Protein AF-A0A7X5KL26-F1 (afdb_monomer)

Sequence (916 aa):
MTQEYGGGQSPGDFFDESEGPEPWLERAILLQPITEKSRGLLRFEHLWDSNKDGVPETWYITVVIPSKSEVDSLVEVTSTIQVEPRIPLETMSIDGTFHFAINSLEPLVSYEILEMENAMPQDPALHPLGTPIPITGNWYTGTVPLYHSTPTARTEIRIVLKATDQNGSTAVREAMAVVEKSAPAAPPSDPTLGAGDIKLRAMARGGEIFDVSQGIPTGEKLYAQVDGNLYGADYAWVTVTGTRTYTVVVTGRRKSTTTSIVDGEVVYTTKYTSFSKTYLVSRSYSYRDVVWYYAYGVDKAQVGSAVLAGGSLEIPALGGAVSAGLVQGGILSEPSDTTVNVGTISSTSGLQSVAEGAIGSILTEDDRLLLQGSTILPGNPLPDSPRLGPSVLYRESLEIPPGLANRGQAPTAGSLWYKLAYSYGSHGMAAARELALQGNPVTVHTPVVCRPVVLSRIADSTAAVPDPSLPNLLLGDSFEIRYPTQGSHRSIPGYGTRDYAKYTQARQVQFPFDVYQGGVYRKAWTWTDFSAGALSQTYFLPAWAAEAKEVTVRFRTLPTNGGNPETAAQEPYANLGVLNHQAVAAVKVSLTGQLYNFRVTYNRDPAWEAHYKGADTVFHSGRNNPWGIPDPARKNILPVTPGKNTGNPGAALRLGYPFCFDFLTNGDTMEGNDFALVRPRFHHVDAQGKNRQEVDAYYNSGGRLVKLGDPGDNSLLQMVLYAPGRGIIKKELEDTAAALAAQNRGDGKDMAAWLKDLANSQARSLKAGNTIRLTEQQRTFVGNFASLPPEVGTNRARASIQKWYGQYHLPSSTVFVPAGTRLGDLGTVRLDRPPFLQTGYIMVNFQVEVHKNVAADIQKDGPTKVDQALQASAPHLLYDNQWDREGYDTAQSSLETAAGDVVLYHVDRRASGNYQ

Foldseek 3Di:
DDDDDDDDDDPPPQDDPPDDCPVQVVQWDFPADAAQQAWTKIKGWDWDPPVPPPGTDIDIDIDTHDHPNVVQWDKDKDKEKFWFQEDAPPDFKTKIKIKMKIATNAWWFWKAWADKDQKDFPDCVQHPHPDTDGDTDRMDMDMTIIMGGGDDQKDKIKIKMKTAGPVGDIDIDMYIGIHHYDDDDDADDDFPFDAKAKEKAFADPPPGLADQQQADAAQTKIKIWMKTFLKTKDWDKDKGKGKDKAKEKEKEWAWDWDWDQDPNDTDTDIDIDIDIGIDIEMAMDMAMETLKIWMWGFFWKKKAWPQFDVRIDIFGFDDRQKDKDKDAKFFPDAWHHYYHYPYYDNDPPPVNVVRNVVGDHTDIDYMWIATRNDTDGPPRDDPDGDMDDRPRRMDIRGGGHLQDAWDHFTWMKIWTKIAINDIDNNPPDDRMDIDIHGYGTGTHAQKFFWDKDKDADVVQDQFPDADPVAREDEAQAKTKMFTAQFQAEDPGRVHGTGHSLVFWPFKWKAAQWWKDFVNRTDHHRDTDTDDRPDRMGMIHHHLLTAWDSKDKMKIKTATSNGDPPVPAAEDEGMPRDSSGGMYMDIGIHGYAKAKAWKKFQDKDAPQQVVLNVDDQNIATLAQAHRQLHGDPSRPHHDAQDQCSRPNHNRDFAAFAIKIKMKIKMFHQQQDQPKKKKKFKWKWFDFALQDDTATKWKWFDDPNDTDTQLAPPDPDFFKDQQQDPRPPDDPVQLQLQLCLVQVVPPVPPDHSVNSSCLQNDRDIDGQDFRNIGMWGPNQKTFDDDQPDDDPPDDSSSSRSGMMMGMGMDGHHQRMWIFGPPDDPVVVPDDDCVDPRTDAWGKMWIFIKMKMFPDDDPVLVVDGPVSVVVVCVVDDPG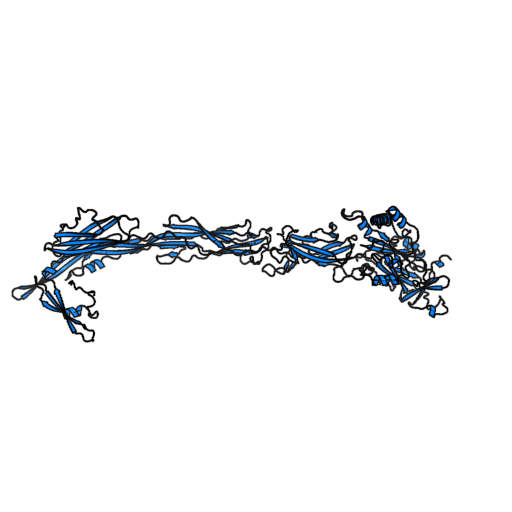RMGTYSSVSNHRDCPPDSHRDDNRRHGMYTNHGGPVVVVD

Organism: NCBI:txid2662126

Structure (mmCIF, N/CA/C/O backbone):
data_AF-A0A7X5KL26-F1
#
_entry.id   AF-A0A7X5KL26-F1
#
loop_
_atom_site.group_PDB
_atom_site.id
_atom_site.type_symbol
_atom_site.label_atom_id
_atom_site.label_alt_id
_atom_site.label_comp_id
_atom_site.label_asym_id
_atom_site.label_entity_id
_atom_site.label_seq_id
_atom_site.pdbx_PDB_ins_code
_atom_site.Cartn_x
_atom_site.Cartn_y
_atom_site.Cartn_z
_atom_site.occupancy
_atom_site.B_iso_or_equiv
_atom_site.auth_seq_id
_atom_site.auth_comp_id
_atom_site.auth_asym_id
_atom_site.auth_atom_id
_atom_site.pdbx_PDB_model_num
ATOM 1 N N . MET A 1 1 ? -40.383 -24.246 98.596 1.00 25.62 1 MET A N 1
ATOM 2 C CA . MET A 1 1 ? -39.061 -24.819 98.906 1.00 25.62 1 MET A CA 1
ATOM 3 C C . MET A 1 1 ? -38.031 -23.749 98.627 1.00 25.62 1 MET A C 1
ATOM 5 O O . MET A 1 1 ? -37.726 -23.506 97.472 1.00 25.62 1 MET A O 1
ATOM 9 N N . THR A 1 2 ? -37.583 -23.064 99.669 1.00 25.52 2 THR A N 1
ATOM 10 C CA . THR A 1 2 ? -36.464 -22.121 99.617 1.00 25.52 2 THR A CA 1
ATOM 11 C C . THR A 1 2 ? -35.891 -22.082 101.025 1.00 25.52 2 THR A C 1
ATOM 13 O O . THR A 1 2 ? -36.496 -21.513 101.929 1.00 25.52 2 THR A O 1
ATOM 16 N N . GLN A 1 3 ? -34.763 -22.752 101.235 1.00 27.88 3 GLN A N 1
ATOM 17 C CA . GLN A 1 3 ? -33.867 -22.419 102.333 1.00 27.88 3 GLN A CA 1
ATOM 18 C C . GLN A 1 3 ? -32.439 -22.450 101.793 1.00 27.88 3 GLN A C 1
ATOM 20 O O . GLN A 1 3 ? -32.079 -23.344 101.030 1.00 27.88 3 GLN A O 1
ATOM 25 N N . GLU A 1 4 ? -31.691 -21.404 102.129 1.00 33.88 4 GLU A N 1
ATOM 26 C CA . GLU A 1 4 ? -30.317 -21.156 101.706 1.00 33.88 4 GLU A CA 1
ATOM 27 C C . GLU A 1 4 ? -29.381 -22.290 102.134 1.00 33.88 4 GLU A C 1
ATOM 29 O O . GLU A 1 4 ? -29.348 -22.662 103.306 1.00 33.88 4 GLU A O 1
ATOM 34 N N . TYR A 1 5 ? -28.551 -22.761 101.203 1.00 31.11 5 TYR A N 1
ATOM 35 C CA . TYR A 1 5 ? -27.284 -23.406 101.528 1.00 31.11 5 TYR A CA 1
ATOM 36 C C . TYR A 1 5 ? -26.164 -22.750 100.724 1.00 31.11 5 TYR A C 1
ATOM 38 O O . TYR A 1 5 ? -26.233 -22.615 99.503 1.00 31.11 5 TYR A O 1
ATOM 46 N N . GLY A 1 6 ? -25.133 -22.308 101.445 1.00 36.66 6 GLY A N 1
ATOM 47 C CA . GLY A 1 6 ? -23.889 -21.815 100.875 1.00 36.66 6 GLY A CA 1
ATOM 48 C C . GLY A 1 6 ? -23.070 -22.975 100.320 1.00 36.66 6 GLY A C 1
ATOM 49 O O . GLY A 1 6 ? -22.722 -23.895 101.055 1.00 36.66 6 GLY A O 1
ATOM 50 N N . GLY A 1 7 ? -22.755 -22.908 99.028 1.00 36.09 7 GLY A N 1
ATOM 51 C CA . GLY A 1 7 ? -21.873 -23.863 98.361 1.00 36.09 7 GLY A CA 1
ATOM 52 C C . GLY A 1 7 ? -22.283 -24.154 96.922 1.00 36.09 7 GLY A C 1
ATOM 53 O O . GLY A 1 7 ? -22.822 -25.213 96.662 1.00 36.09 7 GLY A O 1
ATOM 54 N N . GLY A 1 8 ? -22.024 -23.212 96.007 1.00 38.62 8 GLY A N 1
ATOM 55 C CA . GLY A 1 8 ? -21.661 -23.405 94.588 1.00 38.62 8 GLY A CA 1
ATOM 56 C C . GLY A 1 8 ? -22.296 -24.478 93.680 1.00 38.62 8 GLY A C 1
ATOM 57 O O . GLY A 1 8 ? -21.731 -24.692 92.611 1.00 38.62 8 GLY A O 1
ATOM 58 N N . GLN A 1 9 ? -23.403 -25.139 94.023 1.00 37.03 9 GLN A N 1
ATOM 59 C CA . GLN A 1 9 ? -24.093 -26.112 93.163 1.00 37.03 9 GLN A CA 1
ATOM 60 C C . GLN A 1 9 ? -25.595 -25.824 93.085 1.00 37.03 9 GLN A C 1
ATOM 62 O O . GLN A 1 9 ? -26.197 -25.318 94.032 1.00 37.03 9 GLN A O 1
ATOM 67 N N . SER A 1 10 ? -26.178 -26.076 91.909 1.00 35.28 10 SER A N 1
ATOM 68 C CA . SER A 1 10 ? -27.565 -25.726 91.605 1.00 35.28 10 SER A CA 1
ATOM 69 C C . SER A 1 10 ? -28.537 -26.753 92.209 1.00 35.28 10 SER A C 1
ATOM 71 O O . SER A 1 10 ? -28.169 -27.914 92.370 1.00 35.28 10 SER A O 1
ATOM 73 N N . PRO A 1 11 ? -29.795 -26.382 92.509 1.00 35.69 11 PRO A N 1
ATOM 74 C CA . PRO A 1 11 ? -30.769 -27.292 93.122 1.00 35.69 11 PRO A CA 1
ATOM 75 C C . PRO A 1 11 ? -31.078 -28.566 92.312 1.00 35.69 11 PRO A C 1
ATOM 77 O O . PRO A 1 11 ? -31.682 -29.483 92.859 1.00 35.69 11 PRO A O 1
ATOM 80 N N . GLY A 1 12 ? -30.710 -28.617 91.025 1.00 42.19 12 GLY A N 1
ATOM 81 C CA . GLY A 1 12 ? -31.039 -29.714 90.108 1.00 42.19 12 GLY A CA 1
ATOM 82 C C . GLY A 1 12 ? -30.189 -30.979 90.260 1.00 42.19 12 GLY A C 1
ATOM 83 O O . GLY A 1 12 ? -30.609 -32.029 89.794 1.00 42.19 12 GLY A O 1
ATOM 84 N N . ASP A 1 13 ? -29.049 -30.922 90.953 1.00 42.44 13 ASP A N 1
ATOM 85 C CA . ASP A 1 13 ? -28.065 -32.021 90.959 1.00 42.44 13 ASP A CA 1
ATOM 86 C C . ASP A 1 13 ? -28.374 -33.151 91.975 1.00 42.44 13 ASP A C 1
ATOM 88 O O . ASP A 1 13 ? -27.610 -34.109 92.096 1.00 42.44 13 ASP A O 1
ATOM 92 N N . PHE A 1 14 ? -29.492 -33.057 92.709 1.00 45.06 14 PHE A N 1
ATOM 93 C CA . PHE A 1 14 ? -29.896 -34.000 93.769 1.00 45.06 14 PHE A CA 1
ATOM 94 C C . PHE A 1 14 ? -31.029 -34.963 93.366 1.00 45.06 14 PHE A C 1
ATOM 96 O O . PHE A 1 14 ? -31.537 -35.699 94.213 1.00 45.06 14 PHE A O 1
ATOM 103 N N . PHE A 1 15 ? -31.443 -34.963 92.096 1.00 47.81 15 PHE A N 1
ATOM 104 C CA . PHE A 1 15 ? -32.605 -35.715 91.617 1.00 47.81 15 PHE A CA 1
ATOM 105 C C . PHE A 1 15 ? -32.200 -36.717 90.525 1.00 47.81 15 PHE A C 1
ATOM 107 O O . PHE A 1 15 ? -31.571 -36.342 89.540 1.00 47.81 15 PHE A O 1
ATOM 114 N N . ASP A 1 16 ? -32.555 -37.995 90.691 1.00 48.75 16 ASP A N 1
ATOM 115 C CA . ASP A 1 16 ? -32.485 -38.983 89.607 1.00 48.75 16 ASP A CA 1
ATOM 116 C C . ASP A 1 16 ? -33.587 -38.656 88.584 1.00 48.75 16 ASP A C 1
ATOM 118 O O . ASP A 1 16 ? -34.775 -38.824 88.863 1.00 48.75 16 ASP A O 1
ATOM 122 N N . GLU A 1 17 ? -33.197 -38.149 87.410 1.00 47.69 17 GLU A N 1
ATOM 123 C CA . GLU A 1 17 ? -34.097 -37.727 86.324 1.00 47.69 17 GLU A CA 1
ATOM 124 C C . GLU A 1 17 ? -34.924 -38.881 85.712 1.00 47.69 17 GLU A C 1
ATOM 126 O O . GLU A 1 17 ? -35.766 -38.640 84.844 1.00 47.69 17 GLU A O 1
ATOM 131 N N . SER A 1 18 ? -34.704 -40.136 86.134 1.00 48.56 18 SER A N 1
ATOM 132 C CA . SER A 1 18 ? -35.393 -41.313 85.590 1.00 48.56 18 SER A CA 1
ATOM 133 C C . SER A 1 18 ? -36.716 -41.681 86.284 1.00 48.56 18 SER A C 1
ATOM 135 O O . SER A 1 18 ? -37.493 -42.458 85.720 1.00 48.56 18 SER A O 1
ATOM 137 N N . GLU A 1 19 ? -37.038 -41.097 87.446 1.00 50.34 19 GLU A N 1
ATOM 138 C CA . GLU A 1 19 ? -38.345 -41.264 88.101 1.00 50.34 19 GLU A CA 1
ATOM 139 C C . GLU A 1 19 ? -39.267 -40.053 87.866 1.00 50.34 19 GLU A C 1
ATOM 141 O O . GLU A 1 19 ? -38.941 -38.915 88.193 1.00 50.34 19 GLU A O 1
ATOM 146 N N . GLY A 1 20 ? -40.473 -40.296 87.339 1.00 51.25 20 GLY A N 1
ATOM 147 C CA . GLY A 1 20 ? -41.531 -39.280 87.280 1.00 51.25 20 GLY A CA 1
ATOM 148 C C . GLY A 1 20 ? -42.060 -38.888 88.677 1.00 51.25 20 GLY A C 1
ATOM 149 O O . GLY A 1 20 ? -41.836 -39.607 89.650 1.00 51.25 20 GLY A O 1
ATOM 150 N N . PRO A 1 21 ? -42.816 -37.779 88.810 1.00 49.38 21 PRO A N 1
ATOM 151 C CA . PRO A 1 21 ? -43.277 -37.274 90.112 1.00 49.38 21 PRO A CA 1
ATOM 152 C C . PRO A 1 21 ? -44.361 -38.136 90.794 1.00 49.38 21 PRO A C 1
ATOM 154 O O . PRO A 1 21 ? -44.611 -37.982 91.988 1.00 49.38 21 PRO A O 1
ATOM 157 N N . GLU A 1 22 ? -45.027 -39.039 90.070 1.00 50.09 22 GLU A N 1
ATOM 158 C 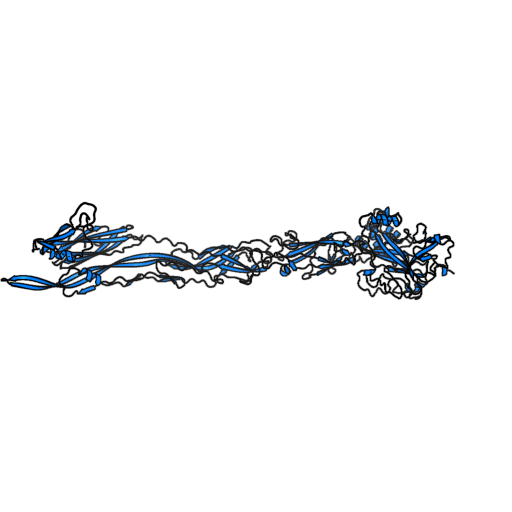CA . GLU A 1 22 ? -46.123 -39.871 90.599 1.00 50.09 22 GLU A CA 1
ATOM 159 C C . GLU A 1 22 ? -45.647 -40.987 91.562 1.00 50.09 22 GLU A C 1
ATOM 161 O O . GLU A 1 22 ? -46.173 -41.052 92.675 1.00 50.09 22 GLU A O 1
ATOM 166 N N . PRO A 1 23 ? -44.602 -41.788 91.250 1.00 57.75 23 PRO A N 1
ATOM 167 C CA . PRO A 1 23 ? -44.001 -42.751 92.189 1.00 57.75 23 PRO A CA 1
ATOM 168 C C . PRO A 1 23 ? -43.479 -42.154 93.506 1.00 57.75 23 PRO A C 1
ATOM 170 O O . PRO A 1 23 ? -43.273 -42.875 94.487 1.00 57.75 23 PRO A O 1
ATOM 173 N N . TRP A 1 24 ? -43.216 -40.843 93.535 1.00 56.44 24 TRP A N 1
ATOM 174 C CA . TRP A 1 24 ? -42.780 -40.123 94.734 1.00 56.44 24 TRP A CA 1
ATOM 175 C C . TRP A 1 24 ? -43.944 -39.903 95.701 1.00 56.44 24 TRP A C 1
ATOM 177 O O . TRP A 1 24 ? -43.785 -40.066 96.909 1.00 56.44 24 TRP A O 1
ATOM 187 N N . LEU A 1 25 ? -45.132 -39.588 95.176 1.00 54.69 25 LEU A N 1
ATOM 188 C CA . LEU A 1 25 ? -46.352 -39.431 95.972 1.00 54.69 25 LEU A CA 1
ATOM 189 C C . LEU A 1 25 ? -46.800 -40.752 96.611 1.00 54.69 25 LEU A C 1
ATOM 191 O O . LEU A 1 25 ? -47.307 -40.735 97.730 1.00 54.69 25 LEU A O 1
ATOM 195 N N . GLU A 1 26 ? -46.566 -41.889 95.951 1.00 59.25 26 GLU A N 1
ATOM 196 C CA . GLU A 1 26 ? -46.906 -43.219 96.484 1.00 59.25 26 GLU A CA 1
ATOM 197 C C . GLU A 1 26 ? -46.009 -43.660 97.653 1.00 59.25 26 GLU A C 1
ATOM 199 O O . GLU A 1 26 ? -46.449 -44.416 98.520 1.00 59.25 26 GLU A O 1
ATOM 204 N N . ARG A 1 27 ? -44.769 -43.156 97.718 1.00 64.44 27 ARG A N 1
ATOM 205 C CA . ARG A 1 27 ? -43.807 -43.399 98.814 1.00 64.44 27 ARG A CA 1
ATOM 206 C C . ARG A 1 27 ? -43.762 -42.261 99.838 1.00 64.44 27 ARG A C 1
ATOM 208 O O . ARG A 1 27 ? -42.905 -42.240 100.722 1.00 64.44 27 ARG A O 1
ATOM 215 N N . ALA A 1 28 ? -44.683 -41.308 99.735 1.00 60.88 28 ALA A N 1
ATOM 216 C CA . ALA A 1 28 ? -44.752 -40.177 100.638 1.00 60.88 28 ALA A CA 1
ATOM 217 C C . ALA A 1 28 ? -45.389 -40.594 101.970 1.00 60.88 28 ALA A C 1
ATOM 219 O O . ALA A 1 28 ? -46.566 -40.948 102.051 1.00 60.88 28 ALA A O 1
ATOM 220 N N . ILE A 1 29 ? -44.608 -40.524 103.043 1.00 69.31 29 ILE A N 1
ATOM 221 C CA . ILE A 1 29 ? -45.065 -40.836 104.393 1.00 69.31 29 ILE A CA 1
ATOM 222 C C . ILE A 1 29 ? -45.462 -39.528 105.070 1.00 69.31 29 ILE A C 1
ATOM 224 O O . ILE A 1 29 ? -44.634 -38.648 105.317 1.00 69.31 29 ILE A O 1
ATOM 228 N N . LEU A 1 30 ? -46.747 -39.395 105.391 1.00 65.44 30 LEU A N 1
ATOM 229 C CA . LEU A 1 30 ? -47.252 -38.271 106.169 1.00 65.44 30 LEU A CA 1
ATOM 230 C C . LEU A 1 30 ? -46.788 -38.421 107.623 1.00 65.44 30 LEU A C 1
ATOM 232 O O . LEU A 1 30 ? -47.350 -39.205 108.384 1.00 65.44 30 LEU A O 1
ATOM 236 N N . LEU A 1 31 ? -45.757 -37.668 108.004 1.00 71.62 31 LEU A N 1
ATOM 237 C CA . LEU A 1 31 ? -45.236 -37.659 109.372 1.00 71.62 31 LEU A CA 1
ATOM 238 C C . LEU A 1 31 ? -46.118 -36.828 110.305 1.00 71.62 31 LEU A C 1
ATOM 240 O O . LEU A 1 31 ? -46.273 -37.164 111.476 1.00 71.62 31 LEU A O 1
ATOM 244 N N . GLN A 1 32 ? -46.710 -35.752 109.783 1.00 71.44 32 GLN A N 1
ATOM 245 C CA . GLN A 1 32 ? -47.651 -34.914 110.516 1.00 71.44 32 GLN A CA 1
ATOM 246 C C . GLN A 1 32 ? -48.800 -34.478 109.596 1.00 71.44 32 GLN A C 1
ATOM 248 O O . GLN A 1 32 ? -48.537 -33.831 108.577 1.00 71.44 32 GLN A O 1
ATOM 253 N N . PRO A 1 33 ? -50.069 -34.793 109.928 1.00 64.69 33 PRO A N 1
ATOM 254 C CA . PRO A 1 33 ? -51.209 -34.336 109.148 1.00 64.69 33 PRO A CA 1
ATOM 255 C C . PRO A 1 33 ? -51.397 -32.821 109.258 1.00 64.69 33 PRO A C 1
ATOM 257 O O . PRO A 1 33 ? -51.154 -32.210 110.300 1.00 64.69 33 PRO A O 1
ATOM 260 N N . ILE A 1 34 ? -51.862 -32.220 108.164 1.00 55.03 34 ILE A N 1
ATOM 261 C CA . ILE A 1 34 ? -52.235 -30.805 108.123 1.00 55.03 34 ILE A CA 1
ATOM 262 C C . ILE A 1 34 ? -53.471 -30.596 109.002 1.00 55.03 34 ILE A C 1
ATOM 264 O O . ILE A 1 34 ? -54.468 -31.306 108.860 1.00 55.03 34 ILE A O 1
ATOM 268 N N . THR A 1 35 ? -53.433 -29.582 109.865 1.00 61.31 35 THR A N 1
ATOM 269 C CA . THR A 1 35 ? -54.622 -29.094 110.582 1.00 61.31 35 THR A CA 1
ATOM 270 C C . THR A 1 35 ? -54.907 -27.643 110.196 1.00 61.31 35 THR A C 1
ATOM 272 O O . THR A 1 35 ? -54.177 -27.052 109.398 1.00 61.31 35 THR A O 1
ATOM 275 N N . GLU A 1 36 ? -55.965 -27.039 110.748 1.00 50.97 36 GLU A N 1
ATOM 276 C CA . GLU A 1 36 ? -56.269 -25.623 110.492 1.00 50.97 36 GLU A CA 1
ATOM 277 C C . GLU A 1 36 ? -55.111 -24.680 110.840 1.00 50.97 36 GLU A C 1
ATOM 279 O O . GLU A 1 36 ? -54.956 -23.662 110.174 1.00 50.97 36 GLU A O 1
ATOM 284 N N . LYS A 1 37 ? -54.284 -25.014 111.841 1.00 51.16 37 LYS A N 1
ATOM 285 C CA . LYS A 1 37 ? -53.215 -24.132 112.346 1.00 51.16 37 LYS A CA 1
ATOM 286 C C . LYS A 1 37 ? -51.820 -24.751 112.327 1.00 51.16 37 LYS A C 1
ATOM 288 O O . LYS A 1 37 ? -50.842 -24.028 112.481 1.00 51.16 37 LYS A O 1
ATOM 293 N N . SER A 1 38 ? -51.701 -26.069 112.157 1.00 54.28 38 SER A N 1
ATOM 294 C CA . SER A 1 38 ? -50.401 -26.736 112.067 1.00 54.28 38 SER A CA 1
ATOM 295 C C . SER A 1 38 ? -50.057 -27.064 110.624 1.00 54.28 38 SER A C 1
ATOM 297 O O . SER A 1 38 ? -50.851 -27.680 109.906 1.00 54.28 38 SER A O 1
ATOM 299 N N . ARG A 1 39 ? -48.839 -26.697 110.233 1.00 65.81 39 ARG A N 1
ATOM 300 C CA . ARG A 1 39 ? -48.217 -27.178 109.004 1.00 65.81 39 ARG A CA 1
ATOM 301 C C . ARG A 1 39 ? -48.133 -28.705 109.037 1.00 65.81 39 ARG A C 1
ATOM 303 O O . ARG A 1 39 ? -47.884 -29.290 110.092 1.00 65.81 39 ARG A O 1
ATOM 310 N N . GLY A 1 40 ? -48.400 -29.339 107.903 1.00 71.12 40 GLY A N 1
ATOM 311 C CA . GLY A 1 40 ? -48.148 -30.762 107.720 1.00 71.12 40 GLY A CA 1
ATOM 312 C C . GLY A 1 40 ? -46.666 -31.016 107.466 1.00 71.12 40 GLY A C 1
ATOM 313 O O . GLY A 1 40 ? -45.925 -30.114 107.080 1.00 71.12 40 GLY A O 1
ATOM 314 N N . LEU A 1 41 ? -46.231 -32.254 107.652 1.00 70.56 41 LEU A N 1
ATOM 315 C CA . LEU A 1 41 ? -44.877 -32.679 107.317 1.00 70.56 41 LEU A CA 1
ATOM 316 C C . LEU A 1 41 ? -44.968 -33.988 106.545 1.00 70.56 41 LEU A C 1
ATOM 318 O O . LEU A 1 41 ? -45.433 -34.996 107.080 1.00 70.56 41 LEU A O 1
ATOM 322 N N . LEU A 1 42 ? -44.546 -33.962 105.286 1.00 69.56 42 LEU A N 1
ATOM 323 C CA . LEU A 1 42 ? -44.387 -35.154 104.460 1.00 69.56 42 LEU A CA 1
ATOM 324 C C . LEU A 1 42 ? -42.914 -35.519 104.415 1.00 69.56 42 LEU A C 1
ATOM 326 O O . LEU A 1 42 ? -42.069 -34.653 104.209 1.00 69.56 42 LEU A O 1
ATOM 330 N N . ARG A 1 43 ? -42.615 -36.801 104.582 1.00 74.00 43 ARG A N 1
ATOM 331 C CA . ARG A 1 43 ? -41.309 -37.370 104.279 1.00 74.00 43 ARG A CA 1
ATOM 332 C C . ARG A 1 43 ? -41.421 -38.159 102.991 1.00 74.00 43 ARG A C 1
ATOM 334 O O . ARG A 1 43 ? -42.197 -39.106 102.926 1.00 74.00 43 ARG A O 1
ATOM 341 N N . PHE A 1 44 ? -40.634 -37.786 102.001 1.00 69.00 44 PHE A N 1
ATOM 342 C CA . PHE A 1 44 ? -40.453 -38.580 100.798 1.00 69.00 44 PHE A CA 1
ATOM 343 C C . PHE A 1 44 ? -39.204 -39.424 100.994 1.00 69.00 44 PHE A C 1
ATOM 345 O O . PHE A 1 44 ? -38.146 -38.881 101.312 1.00 69.00 44 PHE A O 1
ATOM 352 N N . GLU A 1 45 ? -39.344 -40.739 100.866 1.00 66.81 45 GLU A N 1
ATOM 353 C CA . GLU A 1 45 ? -38.206 -41.651 100.810 1.00 66.81 45 GLU A CA 1
ATOM 354 C C . GLU A 1 45 ? -37.869 -41.908 99.346 1.00 66.81 45 GLU A C 1
ATOM 356 O O . GLU A 1 45 ? -38.745 -42.269 98.558 1.00 66.81 45 GLU A O 1
ATOM 361 N N . HIS A 1 46 ? -36.604 -41.723 98.988 1.00 64.56 46 HIS A N 1
ATOM 362 C CA . HIS A 1 46 ? -36.098 -42.096 97.676 1.00 64.56 46 HIS A CA 1
ATOM 363 C C . HIS A 1 46 ? -34.801 -42.884 97.828 1.00 64.56 46 HIS A C 1
ATOM 365 O O . HIS A 1 46 ? -34.132 -42.836 98.862 1.00 64.56 46 HIS A O 1
ATOM 371 N N . LEU A 1 47 ? -34.478 -43.657 96.800 1.00 64.69 47 LEU A N 1
ATOM 372 C CA . LEU A 1 47 ? -33.220 -44.377 96.730 1.00 64.69 47 LEU A CA 1
ATOM 373 C C . LEU A 1 47 ? -32.229 -43.509 95.958 1.00 64.69 47 LEU A C 1
ATOM 375 O O . LEU A 1 47 ? -32.523 -43.080 94.846 1.00 64.69 47 LEU A O 1
ATOM 379 N N . TRP A 1 48 ? -31.082 -43.224 96.559 1.00 64.94 48 TRP A N 1
ATOM 380 C CA . TRP A 1 48 ? -30.009 -42.469 95.932 1.00 64.94 48 TRP A CA 1
ATOM 381 C C . TRP A 1 48 ? -28.689 -43.163 96.205 1.00 64.94 48 TRP A C 1
ATOM 383 O O . TRP A 1 48 ? -28.329 -43.405 97.353 1.00 64.94 48 TRP A O 1
ATOM 393 N N . ASP A 1 49 ? -27.992 -43.509 95.132 1.00 68.12 49 ASP A N 1
ATOM 394 C CA . ASP A 1 49 ? -26.632 -44.025 95.188 1.00 68.12 49 ASP A CA 1
ATOM 395 C C . ASP A 1 49 ? -25.667 -42.836 95.283 1.00 68.12 49 ASP A C 1
ATOM 397 O O . ASP A 1 49 ? -25.149 -42.322 94.286 1.00 68.12 49 ASP A O 1
ATOM 401 N N . SER A 1 50 ? -25.508 -42.329 96.504 1.00 63.25 50 SER A N 1
ATOM 402 C CA . SER A 1 50 ? -24.782 -41.085 96.768 1.00 63.25 50 SER A CA 1
ATOM 403 C C . SER A 1 50 ? -23.283 -41.194 96.463 1.00 63.25 50 SER A C 1
ATOM 405 O O . SER A 1 50 ? -22.619 -40.188 96.193 1.00 63.25 50 SER A O 1
ATOM 407 N N . ASN A 1 51 ? -22.750 -42.419 96.472 1.00 69.31 51 ASN A N 1
ATOM 408 C CA . ASN A 1 51 ? -21.338 -42.723 96.273 1.00 69.31 51 ASN A CA 1
ATOM 409 C C . ASN A 1 51 ? -21.030 -43.274 94.852 1.00 69.31 51 ASN A C 1
ATOM 411 O O . ASN A 1 51 ? -19.858 -43.328 94.466 1.00 69.31 51 ASN A O 1
ATOM 415 N N . LYS A 1 52 ? -22.073 -43.578 94.060 1.00 64.56 52 LYS A N 1
ATOM 416 C CA . LYS A 1 52 ? -22.047 -44.117 92.688 1.00 64.56 52 LYS A CA 1
ATOM 417 C C . LYS A 1 52 ? -21.444 -45.525 92.566 1.00 64.56 52 LYS A C 1
ATOM 419 O O . LYS A 1 52 ? -20.803 -45.823 91.552 1.00 64.56 52 LYS A O 1
ATOM 424 N N . ASP A 1 53 ? -21.610 -46.384 93.570 1.00 71.56 53 ASP A N 1
ATOM 425 C CA . ASP A 1 53 ? -21.095 -47.763 93.583 1.00 71.56 53 ASP A CA 1
ATOM 426 C C . ASP A 1 53 ? -22.020 -48.799 92.910 1.00 71.56 53 ASP A C 1
ATOM 428 O O . ASP A 1 53 ? -21.630 -49.956 92.717 1.00 71.56 53 ASP A O 1
ATOM 432 N N . GLY A 1 54 ? -23.209 -48.377 92.476 1.00 66.00 54 GLY A N 1
ATOM 433 C CA . GLY A 1 54 ? -24.232 -49.196 91.834 1.00 66.00 54 GLY A CA 1
ATOM 434 C C . GLY A 1 54 ? -25.272 -49.778 92.796 1.00 66.00 54 GLY A C 1
ATOM 435 O O . GLY A 1 54 ? -26.148 -50.519 92.337 1.00 66.00 54 GLY A O 1
ATOM 436 N N . VAL A 1 55 ? -25.209 -49.471 94.098 1.00 68.25 55 VAL A N 1
ATOM 437 C CA . VAL A 1 55 ? -26.164 -49.921 95.121 1.00 68.25 55 VAL A CA 1
ATOM 438 C C . VAL A 1 55 ? -26.878 -48.710 95.747 1.00 68.25 55 VAL A C 1
ATOM 440 O O . VAL A 1 55 ? -26.329 -48.041 96.614 1.00 68.25 55 VAL A O 1
ATOM 443 N N . PRO A 1 56 ? -28.137 -48.424 95.368 1.00 63.94 56 PRO A N 1
ATOM 444 C CA . PRO A 1 56 ? -28.864 -47.266 95.890 1.00 63.94 56 PRO A CA 1
ATOM 445 C C . PRO A 1 56 ? -29.161 -47.348 97.397 1.00 63.94 56 PRO A C 1
ATOM 447 O O . PRO A 1 56 ? -29.705 -48.346 97.877 1.00 63.94 56 PRO A O 1
ATOM 450 N N . GLU A 1 57 ? -28.884 -46.269 98.137 1.00 69.69 57 GLU A N 1
ATOM 451 C CA . GLU A 1 57 ? -29.153 -46.149 99.577 1.00 69.69 57 GLU A CA 1
ATOM 452 C C . GLU A 1 57 ? -30.464 -45.390 99.838 1.00 69.69 57 GLU A C 1
ATOM 454 O O . GLU A 1 57 ? -30.869 -44.536 99.053 1.00 69.69 57 GLU A O 1
ATOM 459 N N . THR A 1 58 ? -31.161 -45.668 100.946 1.00 67.94 58 THR A N 1
ATOM 460 C CA . THR A 1 58 ? -32.414 -44.960 101.272 1.00 67.94 58 THR A CA 1
ATOM 461 C C . THR A 1 58 ? -32.138 -43.604 101.914 1.00 67.94 58 THR A C 1
ATOM 463 O O . THR A 1 58 ? -31.649 -43.526 103.042 1.00 67.94 58 THR A O 1
ATOM 466 N N . TRP A 1 59 ? -32.532 -42.542 101.217 1.00 63.16 59 TRP A N 1
ATOM 467 C CA . TRP A 1 59 ? -32.494 -41.161 101.682 1.00 63.16 59 TRP A CA 1
ATOM 468 C C . TRP A 1 59 ? -33.905 -40.617 101.858 1.00 63.16 59 TRP A C 1
ATOM 470 O O . TRP A 1 59 ? -34.868 -41.107 101.264 1.00 63.16 59 TRP A O 1
ATOM 480 N N . TYR A 1 60 ? -34.042 -39.592 102.697 1.00 69.50 60 TYR A N 1
ATOM 481 C CA . TYR A 1 60 ? -35.323 -38.931 102.877 1.00 69.50 60 TYR A CA 1
ATOM 482 C C . TYR A 1 60 ? -35.210 -37.416 102.828 1.00 69.50 60 TYR A C 1
ATOM 484 O O . TYR A 1 60 ? -34.281 -36.821 103.371 1.00 69.50 60 TYR A O 1
ATOM 492 N N . ILE A 1 61 ? -36.226 -36.796 102.235 1.00 66.00 61 ILE A N 1
ATOM 493 C CA . ILE A 1 61 ? -36.453 -35.358 102.302 1.00 66.00 61 ILE A CA 1
ATOM 494 C C . ILE A 1 61 ? -37.770 -35.095 103.020 1.00 66.00 61 ILE A C 1
ATOM 496 O O . ILE A 1 61 ? -38.793 -35.727 102.753 1.00 66.00 61 ILE A O 1
ATOM 500 N N . THR A 1 62 ? -37.750 -34.153 103.955 1.00 64.38 62 THR A N 1
ATOM 501 C CA . THR A 1 62 ? -38.959 -33.672 104.622 1.00 64.38 62 THR A CA 1
ATOM 502 C C . THR A 1 62 ? -39.425 -32.365 104.005 1.00 64.38 62 THR A C 1
ATOM 504 O O . THR A 1 62 ? -38.703 -31.370 104.014 1.00 64.38 62 THR A O 1
ATOM 507 N N . VAL A 1 63 ? -40.658 -32.360 103.505 1.00 63.50 63 VAL A N 1
ATOM 508 C CA . VAL A 1 63 ? -41.330 -31.190 102.945 1.00 63.50 63 VAL A CA 1
ATOM 509 C C . VAL A 1 63 ? -42.406 -30.739 103.921 1.00 63.50 63 VAL A C 1
ATOM 511 O O . VAL A 1 63 ? -43.335 -31.479 104.252 1.00 63.50 63 VAL A O 1
ATOM 514 N N . VAL A 1 64 ? -42.273 -29.501 104.387 1.00 64.12 64 VAL A N 1
ATOM 515 C CA . VAL A 1 64 ? -43.288 -28.853 105.216 1.00 64.12 64 VAL A CA 1
ATOM 516 C C . VAL A 1 64 ? -44.436 -28.413 104.312 1.00 64.12 64 VAL A C 1
ATOM 518 O O . VAL A 1 64 ? -44.237 -27.630 103.383 1.00 64.12 64 VAL A O 1
ATOM 521 N N . ILE A 1 65 ? -45.638 -28.903 104.593 1.00 61.31 65 ILE A N 1
ATOM 522 C CA . ILE A 1 65 ? -46.865 -28.512 103.905 1.00 61.31 65 ILE A CA 1
ATOM 523 C C . ILE A 1 65 ? -47.521 -27.385 104.707 1.00 61.31 65 ILE A C 1
ATOM 525 O O . ILE A 1 65 ? -47.666 -27.536 105.921 1.00 61.31 65 ILE A O 1
ATOM 529 N N . PRO A 1 66 ? -47.940 -26.273 104.085 1.00 51.44 66 PRO A N 1
ATOM 530 C CA . PRO A 1 66 ? -48.631 -25.198 104.792 1.00 51.44 66 PRO A CA 1
ATOM 531 C C . PRO A 1 66 ? -49.874 -25.702 105.545 1.00 51.44 66 PRO A C 1
ATOM 533 O O . PRO A 1 66 ? -50.481 -26.709 105.168 1.00 51.44 66 PRO A O 1
ATOM 536 N N . SER A 1 67 ? -50.249 -25.020 106.627 1.00 55.47 67 SER A N 1
ATOM 537 C CA . SER A 1 67 ? -51.490 -25.326 107.351 1.00 55.47 67 SER A CA 1
ATOM 538 C C . SER A 1 67 ? -52.720 -25.049 106.475 1.00 55.47 67 SER A C 1
ATOM 540 O O . SER A 1 67 ? -52.642 -24.297 105.504 1.00 55.47 67 SER A O 1
ATOM 542 N N . LYS A 1 68 ? -53.883 -25.624 106.804 1.00 49.62 68 LYS A N 1
ATOM 543 C CA . LYS A 1 68 ? -55.091 -25.462 105.972 1.00 49.62 68 LYS A CA 1
ATOM 544 C C . LYS A 1 68 ? -55.535 -23.992 105.846 1.00 49.62 68 LYS A C 1
ATOM 546 O O . LYS A 1 68 ? -56.028 -23.605 104.794 1.00 49.62 68 LYS A O 1
ATOM 551 N N . SER A 1 69 ? -55.289 -23.169 106.871 1.00 50.28 69 SER A N 1
ATOM 552 C CA . SER A 1 69 ? -55.546 -21.720 106.832 1.00 50.28 69 SER A CA 1
ATOM 553 C C . SER A 1 69 ? -54.568 -20.941 105.943 1.00 50.28 69 SER A C 1
ATOM 555 O O . SER A 1 69 ? -54.987 -19.971 105.326 1.00 50.28 69 SER A O 1
ATOM 557 N N . GLU A 1 70 ? -53.312 -21.388 105.801 1.00 46.25 70 GLU A N 1
ATOM 558 C CA . GLU A 1 70 ? -52.320 -20.786 104.884 1.00 46.25 70 GLU A CA 1
ATOM 559 C C . GLU A 1 70 ? -52.632 -21.076 103.398 1.00 46.25 70 GLU A C 1
ATOM 561 O O . GLU A 1 70 ? -52.156 -20.363 102.520 1.00 46.25 70 GLU A O 1
ATOM 566 N N . VAL A 1 71 ? -53.419 -22.119 103.097 1.00 49.00 71 VAL A N 1
ATOM 567 C CA . VAL A 1 71 ? -53.818 -22.489 101.722 1.00 49.00 71 VAL A CA 1
ATOM 568 C C . VAL A 1 71 ? -55.120 -21.798 101.291 1.00 49.00 71 VAL A C 1
ATOM 570 O O . VAL A 1 71 ? -55.281 -21.476 100.114 1.00 49.00 71 VAL A O 1
ATOM 573 N N . ASP A 1 72 ? -56.041 -21.541 102.227 1.00 47.41 72 ASP A N 1
ATOM 574 C CA . ASP A 1 72 ? -57.317 -20.858 101.956 1.00 47.41 72 ASP A CA 1
ATOM 575 C C . ASP A 1 72 ? -57.203 -19.312 101.944 1.00 47.41 72 ASP A C 1
ATOM 577 O O . ASP A 1 72 ? -58.168 -18.644 101.578 1.00 47.41 72 ASP A O 1
ATOM 581 N N . SER A 1 73 ? -56.029 -18.735 102.248 1.00 51.34 73 SER A N 1
ATOM 582 C CA . SER A 1 73 ? -55.764 -17.281 102.262 1.00 51.34 73 SER A CA 1
ATOM 583 C C . SER A 1 73 ? -54.810 -16.789 101.151 1.00 51.34 73 SER A C 1
ATOM 585 O O . SER A 1 73 ? -54.099 -15.794 101.301 1.00 51.34 73 SER A O 1
ATOM 587 N N . LEU A 1 74 ? -54.751 -17.497 100.017 1.00 64.19 74 LEU A N 1
ATOM 588 C CA . LEU A 1 74 ? -53.815 -17.178 98.933 1.00 64.19 74 LEU A CA 1
ATOM 589 C C . LEU A 1 74 ? -54.211 -15.896 98.174 1.00 64.19 74 LEU A C 1
ATOM 591 O O . LEU A 1 74 ? -55.184 -15.884 97.415 1.00 64.19 74 LEU A O 1
ATOM 595 N N . VAL A 1 75 ? -53.396 -14.848 98.324 1.00 72.38 75 VAL A N 1
ATOM 596 C CA . VAL A 1 75 ? -53.336 -13.714 97.391 1.00 72.38 75 VAL A CA 1
ATOM 597 C C . VAL A 1 75 ? -52.399 -14.098 96.244 1.00 72.38 75 VAL A C 1
ATOM 599 O O . VAL A 1 75 ? -51.269 -14.526 96.461 1.00 72.38 75 VAL A O 1
ATOM 602 N N . GLU A 1 76 ? -52.855 -13.955 95.007 1.00 77.25 76 GLU A N 1
ATOM 603 C CA . GLU A 1 76 ? -52.076 -14.176 93.792 1.00 77.25 76 GLU A CA 1
ATOM 604 C C . GLU A 1 76 ? -51.910 -12.847 93.063 1.00 77.25 76 GLU A C 1
ATOM 606 O O . GLU A 1 76 ? -52.890 -12.171 92.753 1.00 77.25 76 GLU A O 1
ATOM 611 N N . VAL A 1 77 ? -50.666 -12.492 92.750 1.00 80.69 77 VAL A N 1
ATOM 612 C CA . VAL A 1 77 ? -50.345 -11.306 91.956 1.00 80.69 77 VAL A CA 1
ATOM 613 C C . VAL A 1 77 ? -49.686 -11.744 90.657 1.00 80.69 77 VAL A C 1
ATOM 615 O O . VAL A 1 77 ? -48.691 -12.475 90.655 1.00 80.69 77 VAL A O 1
ATOM 618 N N . THR A 1 78 ? -50.229 -11.246 89.554 1.00 81.06 78 THR A N 1
ATOM 619 C CA . THR A 1 78 ? -49.600 -11.269 88.233 1.00 81.06 78 THR A CA 1
ATOM 620 C C . THR A 1 78 ? -49.348 -9.839 87.793 1.00 81.06 78 THR A C 1
ATOM 622 O O . THR A 1 78 ? -50.188 -8.970 88.014 1.00 81.06 78 THR A O 1
ATOM 625 N N . SER A 1 79 ? -48.194 -9.579 87.196 1.00 83.06 79 SER A N 1
ATOM 626 C CA . SER A 1 79 ? -47.816 -8.244 86.752 1.00 83.06 79 SER A CA 1
ATOM 627 C C . SER A 1 79 ? -46.921 -8.315 85.520 1.00 83.06 79 SER A C 1
ATOM 629 O O . SER A 1 79 ? -46.218 -9.303 85.310 1.00 83.06 79 SER A O 1
ATOM 631 N N . THR A 1 80 ? -46.985 -7.286 84.680 1.00 83.19 80 THR A N 1
ATOM 632 C CA . THR A 1 80 ? -46.198 -7.156 83.452 1.00 83.19 80 THR A CA 1
ATOM 633 C C . THR A 1 80 ? -45.996 -5.683 83.110 1.00 83.19 80 THR A C 1
ATOM 635 O O . THR A 1 80 ? -46.795 -4.828 83.494 1.00 83.19 80 THR A O 1
ATOM 638 N N . ILE A 1 81 ? -44.917 -5.373 82.399 1.00 84.25 81 ILE A N 1
ATOM 639 C CA . ILE A 1 81 ? -44.608 -4.023 81.928 1.00 84.25 81 ILE A CA 1
ATOM 640 C C . ILE A 1 81 ? -44.701 -4.036 80.406 1.00 84.25 81 ILE A C 1
ATOM 642 O O . ILE A 1 81 ? -43.978 -4.770 79.735 1.00 84.25 81 ILE A O 1
ATOM 646 N N . GLN A 1 82 ? -45.590 -3.212 79.863 1.00 82.50 82 GLN A N 1
ATOM 647 C CA . GLN A 1 82 ? -45.726 -2.979 78.436 1.00 82.50 82 GLN A CA 1
ATOM 648 C C . GLN A 1 82 ? -44.926 -1.734 78.051 1.00 82.50 82 GLN A C 1
ATOM 650 O O . GLN A 1 82 ? -45.276 -0.618 78.422 1.00 82.50 82 GLN A O 1
ATOM 655 N N . VAL A 1 83 ? -43.845 -1.941 77.308 1.00 83.06 83 VAL A N 1
ATOM 656 C CA . VAL A 1 83 ? -42.977 -0.904 76.736 1.00 83.06 83 VAL A CA 1
ATOM 657 C C . VAL A 1 83 ? -42.534 -1.351 75.354 1.00 83.06 83 VAL A C 1
ATOM 659 O O . VAL A 1 83 ? -42.460 -2.555 75.092 1.00 83.06 83 VAL A O 1
ATOM 662 N N . GLU A 1 84 ? -42.206 -0.398 74.485 1.00 75.62 84 GLU A N 1
ATOM 663 C CA . GLU A 1 84 ? -41.562 -0.731 73.219 1.00 75.62 84 GLU A CA 1
ATOM 664 C C . GLU A 1 84 ? -40.147 -1.254 73.521 1.00 75.62 84 GLU A C 1
ATOM 666 O O . GLU A 1 84 ? -39.329 -0.513 74.072 1.00 75.62 84 GLU A O 1
ATOM 671 N N . PRO A 1 85 ? -39.821 -2.521 73.213 1.00 69.50 85 PRO A N 1
ATOM 672 C CA . PRO A 1 85 ? -38.549 -3.112 73.616 1.00 69.50 85 PRO A CA 1
ATOM 673 C C . PRO A 1 85 ? -37.391 -2.625 72.740 1.00 69.50 85 PRO A C 1
ATOM 675 O O . PRO A 1 85 ? -36.232 -2.868 73.077 1.00 69.50 85 PRO A O 1
ATOM 678 N N . ARG A 1 86 ? -37.677 -1.929 71.627 1.00 69.44 86 ARG A N 1
ATOM 679 C CA . ARG A 1 86 ? -36.685 -1.211 70.826 1.00 69.44 86 ARG A CA 1
ATOM 680 C C . ARG A 1 86 ? -37.141 0.192 70.476 1.00 69.44 86 ARG A C 1
ATOM 682 O O . ARG A 1 86 ? -38.176 0.376 69.853 1.00 69.44 86 ARG A O 1
ATOM 689 N N . ILE A 1 87 ? -36.309 1.172 70.802 1.00 70.56 87 ILE A N 1
ATOM 690 C CA . ILE A 1 87 ? -36.554 2.584 70.495 1.00 70.56 87 ILE A CA 1
ATOM 691 C C . ILE A 1 87 ? -35.461 3.130 69.562 1.00 70.56 87 ILE A C 1
ATOM 693 O O . ILE A 1 87 ? -34.328 2.632 69.588 1.00 70.56 87 ILE A O 1
ATOM 697 N N . PRO A 1 88 ? -35.756 4.136 68.721 1.00 66.81 88 PRO A N 1
ATOM 698 C CA . PRO A 1 88 ? -34.735 4.827 67.934 1.00 66.81 88 PRO A CA 1
ATOM 699 C C . PRO A 1 88 ? -33.592 5.374 68.802 1.00 66.81 88 PRO A C 1
ATOM 701 O O . PRO A 1 88 ? -33.808 5.730 69.965 1.00 66.81 88 PRO A O 1
ATOM 704 N N . LEU A 1 89 ? -32.379 5.473 68.247 1.00 68.06 89 LEU A N 1
ATOM 705 C CA . LEU A 1 89 ? -31.182 5.922 68.975 1.00 68.06 89 LEU A CA 1
ATOM 706 C C . LEU A 1 89 ? -31.370 7.323 69.590 1.00 68.06 89 LEU A C 1
ATOM 708 O O . LEU A 1 89 ? -30.935 7.588 70.716 1.00 68.06 89 LEU A O 1
ATOM 712 N N . GLU A 1 90 ? -32.058 8.190 68.852 1.00 70.12 90 GLU A N 1
ATOM 713 C CA . GLU A 1 90 ? -32.403 9.571 69.179 1.00 70.12 90 GLU A CA 1
ATOM 714 C C . GLU A 1 90 ? -33.520 9.710 70.221 1.00 70.12 90 GLU A C 1
ATOM 716 O O . GLU A 1 90 ? -33.782 10.814 70.695 1.00 70.12 90 GLU A O 1
ATOM 721 N N . THR A 1 91 ? -34.165 8.610 70.612 1.00 75.88 91 THR A N 1
ATOM 722 C CA . THR A 1 91 ? -35.250 8.639 71.594 1.00 75.88 91 THR A CA 1
ATOM 723 C C . THR A 1 91 ? -34.711 9.057 72.961 1.00 75.88 91 THR A C 1
ATOM 725 O O . THR A 1 91 ? -33.783 8.444 73.505 1.00 75.88 91 THR A O 1
ATOM 728 N N . MET A 1 92 ? -35.296 10.120 73.516 1.00 81.94 92 MET A N 1
ATOM 729 C CA . MET A 1 92 ? -34.856 10.743 74.772 1.00 81.94 92 MET A CA 1
ATOM 730 C C . MET A 1 92 ? -35.660 10.276 75.996 1.00 81.94 92 MET A C 1
ATOM 732 O O . MET A 1 92 ? -35.264 10.556 77.131 1.00 81.94 92 MET A O 1
ATOM 736 N N . SER A 1 93 ? -36.749 9.536 75.777 1.00 86.31 93 SER A N 1
ATOM 737 C CA . SER A 1 93 ? -37.631 9.021 76.823 1.00 86.31 93 SER A CA 1
ATOM 738 C C . SER A 1 93 ? -38.271 7.686 76.448 1.00 86.31 93 SER A C 1
ATOM 740 O O . SER A 1 93 ? -38.577 7.455 75.283 1.00 86.31 93 SER A O 1
ATOM 742 N N . ILE A 1 94 ? -38.504 6.826 77.438 1.00 85.12 94 ILE A N 1
ATOM 743 C CA . ILE A 1 94 ? -39.331 5.622 77.285 1.00 85.12 94 ILE A CA 1
ATOM 744 C C . ILE A 1 94 ? -40.691 5.900 77.911 1.00 85.12 94 ILE A C 1
ATOM 746 O O . ILE A 1 94 ? -40.761 6.245 79.092 1.00 85.12 94 ILE A O 1
ATOM 750 N N . ASP A 1 95 ? -41.747 5.689 77.134 1.00 87.56 95 ASP A N 1
ATOM 751 C CA . ASP A 1 95 ? -43.115 5.610 77.631 1.00 87.56 95 ASP A CA 1
ATOM 752 C C . ASP A 1 95 ? -43.528 4.146 77.759 1.00 87.56 95 ASP A C 1
ATOM 754 O O . ASP A 1 95 ? -43.176 3.298 76.934 1.00 87.56 95 ASP A O 1
ATOM 758 N N . GLY A 1 96 ? -44.266 3.843 78.820 1.00 85.88 96 GLY A N 1
ATOM 759 C CA . GLY A 1 96 ? -44.666 2.483 79.133 1.00 85.88 96 GLY A CA 1
ATOM 760 C C . GLY A 1 96 ? -45.932 2.410 79.950 1.00 85.88 96 GLY A C 1
ATOM 761 O O . GLY A 1 96 ? -46.536 3.413 80.326 1.00 85.88 96 GLY A O 1
ATOM 762 N N . THR A 1 97 ? -46.354 1.196 80.253 1.00 88.06 97 THR A N 1
ATOM 763 C CA . THR A 1 97 ? -47.499 0.954 81.118 1.00 88.06 97 THR A CA 1
ATOM 764 C C . THR A 1 97 ? -47.274 -0.313 81.928 1.00 88.06 97 THR A C 1
ATOM 766 O O . THR A 1 97 ? -47.026 -1.383 81.382 1.00 88.06 97 THR A O 1
ATOM 769 N N . PHE A 1 98 ? -47.350 -0.202 83.249 1.00 88.81 98 PHE A N 1
ATOM 770 C CA . PHE A 1 98 ? -47.321 -1.339 84.157 1.00 88.81 98 PHE A CA 1
ATOM 771 C C . PHE A 1 98 ? -48.739 -1.853 84.382 1.00 88.81 98 PHE A C 1
ATOM 773 O O . PHE A 1 98 ? -49.594 -1.120 84.878 1.00 88.81 98 PHE A O 1
ATOM 780 N N . HIS A 1 99 ? -48.983 -3.111 84.037 1.00 85.69 99 HIS A N 1
ATOM 781 C CA . HIS A 1 99 ? -50.252 -3.791 84.259 1.00 85.69 99 HIS A CA 1
ATOM 782 C C . HIS A 1 99 ? -50.097 -4.830 85.359 1.00 85.69 99 HIS A C 1
ATOM 784 O O . HIS A 1 99 ? -49.123 -5.583 85.389 1.00 85.69 99 HIS A O 1
ATOM 790 N N . PHE A 1 100 ? -51.083 -4.924 86.240 1.00 86.50 100 PHE A N 1
ATOM 791 C CA . PHE A 1 100 ? -51.126 -5.981 87.237 1.00 86.50 100 PHE A CA 1
ATOM 792 C C . PHE A 1 100 ? -52.552 -6.440 87.507 1.00 86.50 100 PHE A C 1
ATOM 794 O O . PHE A 1 100 ? -53.505 -5.666 87.442 1.00 86.50 100 PHE A O 1
ATOM 801 N N . ALA A 1 101 ? -52.687 -7.719 87.828 1.00 82.88 101 ALA A N 1
ATOM 802 C CA . ALA A 1 101 ? -53.919 -8.327 88.288 1.00 82.88 101 ALA A CA 1
ATOM 803 C C . ALA A 1 101 ? -53.657 -9.048 89.609 1.00 82.88 101 ALA A C 1
ATOM 805 O O . ALA A 1 101 ? -52.695 -9.808 89.749 1.00 82.88 101 ALA A O 1
ATOM 806 N N . ILE A 1 102 ? -54.529 -8.787 90.572 1.00 84.88 102 ILE A N 1
ATOM 807 C CA . ILE A 1 102 ? -54.512 -9.344 91.914 1.00 84.88 102 ILE A CA 1
ATOM 808 C C . ILE A 1 102 ? -55.770 -10.188 92.040 1.00 84.88 102 ILE A C 1
ATOM 810 O O . ILE A 1 102 ? -56.868 -9.704 91.775 1.00 84.88 102 ILE A O 1
ATOM 814 N N . ASN A 1 103 ? -55.622 -11.437 92.455 1.00 80.25 103 ASN A N 1
ATOM 815 C CA . ASN A 1 103 ? -56.732 -12.324 92.765 1.00 80.25 103 ASN A CA 1
ATOM 816 C C . ASN A 1 103 ? -56.580 -12.795 94.210 1.00 80.25 103 ASN A C 1
ATOM 818 O O . ASN A 1 103 ? -55.485 -13.151 94.630 1.00 80.25 103 ASN A O 1
ATOM 822 N N . SER A 1 104 ? -57.667 -12.825 94.967 1.00 77.62 104 SER A N 1
ATOM 823 C CA . SER A 1 104 ? -57.680 -13.321 96.341 1.00 77.62 104 SER A CA 1
ATOM 824 C C . SER A 1 104 ? -58.963 -14.102 96.600 1.00 77.62 104 SER A C 1
ATOM 826 O O . SER A 1 104 ? -60.004 -13.844 95.996 1.00 77.62 104 SER A O 1
ATOM 828 N N . LEU A 1 105 ? -58.902 -15.099 97.480 1.00 70.62 105 LEU A N 1
ATOM 829 C CA . LEU A 1 105 ? -60.107 -15.800 97.937 1.00 70.62 105 LEU A CA 1
ATOM 830 C C . LEU A 1 105 ? -60.927 -14.940 98.911 1.00 70.62 105 LEU A C 1
ATOM 832 O O . LEU A 1 105 ? -62.150 -15.075 98.966 1.00 70.62 105 LEU A O 1
ATOM 836 N N . GLU A 1 106 ? -60.257 -14.013 99.591 1.00 77.50 106 GLU A N 1
ATOM 837 C CA . GLU A 1 106 ? -60.808 -13.085 100.574 1.00 77.50 106 GLU A CA 1
ATOM 838 C C . GLU A 1 106 ? -60.754 -11.637 100.044 1.00 77.50 106 GLU A C 1
ATOM 840 O O . GLU A 1 106 ? -59.836 -11.309 99.285 1.00 77.50 106 GLU A O 1
ATOM 845 N N . PRO A 1 107 ? -61.703 -10.756 100.416 1.00 79.31 107 PRO A N 1
ATOM 846 C CA . PRO A 1 107 ? -61.693 -9.345 100.044 1.00 79.31 107 PRO A CA 1
ATOM 847 C C . PRO A 1 107 ? -60.324 -8.677 100.214 1.00 79.31 107 PRO A C 1
ATOM 849 O O . PRO A 1 107 ? -59.709 -8.729 101.280 1.00 79.31 107 PRO A O 1
ATOM 852 N N . LEU A 1 108 ? -59.854 -8.040 99.145 1.00 84.81 108 LEU A N 1
ATOM 853 C CA . LEU A 1 108 ? -58.627 -7.256 99.121 1.00 84.81 108 LEU A CA 1
ATOM 854 C C . LEU A 1 108 ? -58.793 -5.982 99.955 1.00 84.81 108 LEU A C 1
ATOM 856 O O . LEU A 1 108 ? -59.889 -5.425 100.030 1.00 84.81 108 LEU A O 1
ATOM 860 N N . VAL A 1 109 ? -57.692 -5.526 100.556 1.00 86.44 109 VAL A N 1
ATOM 861 C CA . VAL A 1 109 ? -57.636 -4.274 101.329 1.00 86.44 109 VAL A CA 1
ATOM 862 C C . VAL A 1 109 ? -56.798 -3.235 100.611 1.00 86.44 109 VAL A C 1
ATOM 864 O O . VAL A 1 109 ? -57.209 -2.081 100.508 1.00 86.44 109 VAL A O 1
ATOM 867 N N . SER A 1 110 ? -55.620 -3.618 100.118 1.00 89.25 110 SER A N 1
ATOM 868 C CA . SER A 1 110 ? -54.712 -2.672 99.480 1.00 89.25 110 SER A CA 1
ATOM 869 C C . SER A 1 110 ? -53.722 -3.331 98.527 1.00 89.25 110 SER A C 1
ATOM 871 O O . SER A 1 110 ? -53.428 -4.527 98.617 1.00 89.25 110 SER A O 1
ATOM 873 N N . TYR A 1 111 ? -53.166 -2.515 97.636 1.00 91.75 111 TYR A N 1
ATOM 874 C CA . TYR A 1 111 ? -51.904 -2.804 96.967 1.00 91.75 111 TYR A CA 1
ATOM 875 C C . TYR A 1 111 ? -50.901 -1.680 97.218 1.00 91.75 111 TYR A C 1
ATOM 877 O O . TYR A 1 111 ? -51.275 -0.552 97.514 1.00 91.75 111 TYR A O 1
ATOM 885 N N . GLU A 1 112 ? -49.621 -1.981 97.093 1.00 91.19 112 GLU A N 1
ATOM 886 C CA . GLU A 1 112 ? -48.520 -1.057 97.330 1.00 91.19 112 GLU A CA 1
ATOM 887 C C . GLU A 1 112 ? -47.432 -1.316 96.288 1.00 91.19 112 GLU A C 1
ATOM 889 O O . GLU A 1 112 ? -47.049 -2.465 96.060 1.00 91.19 112 GLU A O 1
ATOM 894 N N . ILE A 1 113 ? -46.929 -0.261 95.645 1.00 90.69 113 ILE A N 1
ATOM 895 C CA . ILE A 1 113 ? -45.750 -0.370 94.781 1.00 90.69 113 ILE A CA 1
ATOM 896 C C . ILE A 1 113 ? -44.528 -0.120 95.655 1.00 90.69 113 ILE A C 1
ATOM 898 O O . ILE A 1 113 ? -44.324 0.994 96.132 1.00 90.69 113 ILE A O 1
ATOM 902 N N . LEU A 1 114 ? -43.746 -1.168 95.890 1.00 88.69 114 LEU A N 1
ATOM 903 C CA . LEU A 1 114 ? -42.603 -1.136 96.799 1.00 88.69 114 LEU A CA 1
ATOM 904 C C . LEU A 1 114 ? -41.377 -0.495 96.148 1.00 88.69 114 LEU A C 1
ATOM 906 O O . LEU A 1 114 ? -40.648 0.246 96.800 1.00 88.69 114 LEU A O 1
ATOM 910 N N . GLU A 1 115 ? -41.155 -0.785 94.868 1.00 90.88 115 GLU A N 1
ATOM 911 C CA . GLU A 1 115 ? -39.938 -0.401 94.159 1.00 90.88 115 GLU A CA 1
ATOM 912 C C . GLU A 1 115 ? -40.242 -0.137 92.681 1.00 90.88 115 GLU A C 1
ATOM 914 O O . GLU A 1 115 ? -41.039 -0.855 92.069 1.00 90.88 115 GLU A O 1
ATOM 919 N N . MET A 1 116 ? -39.605 0.893 92.120 1.00 91.31 116 MET A N 1
ATOM 920 C CA . MET A 1 116 ? -39.521 1.141 90.681 1.00 91.31 116 MET A CA 1
ATOM 921 C C . MET A 1 116 ? -38.085 1.542 90.329 1.00 91.31 116 MET A C 1
ATOM 923 O O . MET A 1 116 ? -37.581 2.542 90.840 1.00 91.31 116 MET A O 1
ATOM 927 N N . GLU A 1 117 ? -37.440 0.796 89.437 1.00 90.69 117 GLU A N 1
ATOM 928 C CA . GLU A 1 117 ? -36.128 1.123 88.874 1.00 90.69 117 GLU A CA 1
ATOM 929 C C . GLU A 1 117 ? -36.275 1.463 87.390 1.00 90.69 117 GLU A C 1
ATOM 931 O O . GLU A 1 117 ? -36.995 0.787 86.651 1.00 90.69 117 GLU A O 1
ATOM 936 N N . ASN A 1 118 ? -35.587 2.522 86.952 1.00 89.44 118 ASN A N 1
ATOM 937 C CA . ASN A 1 118 ? -35.623 3.036 85.578 1.00 89.44 118 ASN A CA 1
ATOM 938 C C . ASN A 1 118 ? -37.043 3.282 85.027 1.00 89.44 118 ASN A C 1
ATOM 940 O O . ASN A 1 118 ? -37.262 3.225 83.823 1.00 89.44 118 ASN A O 1
ATOM 944 N N . ALA A 1 119 ? -38.001 3.609 85.897 1.00 88.44 119 ALA A N 1
ATOM 945 C CA . ALA A 1 119 ? -39.326 4.113 85.548 1.00 88.44 119 ALA A CA 1
ATOM 946 C C . ALA A 1 119 ? -39.898 4.962 86.687 1.00 88.44 119 ALA A C 1
ATOM 948 O O . ALA A 1 119 ? -39.550 4.784 87.853 1.00 88.44 119 ALA A O 1
ATOM 949 N N . MET A 1 120 ? -40.792 5.882 86.338 1.00 89.06 120 MET A N 1
ATOM 950 C CA . MET A 1 120 ? -41.603 6.663 87.267 1.00 89.06 120 MET A CA 1
ATOM 951 C C . MET A 1 120 ? -43.064 6.645 86.801 1.00 89.06 120 MET A C 1
ATOM 953 O O . MET A 1 120 ? -43.303 6.629 85.591 1.00 89.06 120 MET A O 1
ATOM 957 N N . PRO A 1 121 ? -44.051 6.665 87.714 1.00 89.06 121 PRO A N 1
ATOM 958 C CA . PRO A 1 121 ? -45.443 6.839 87.323 1.00 89.06 121 PRO A CA 1
ATOM 959 C C . PRO A 1 121 ? -45.624 8.229 86.700 1.00 89.06 121 PRO A C 1
ATOM 961 O O . PRO A 1 121 ? -45.115 9.218 87.230 1.00 89.06 121 PRO A O 1
ATOM 964 N N . GLN A 1 122 ? -46.361 8.321 85.592 1.00 87.25 122 GLN A N 1
ATOM 965 C CA . GLN A 1 122 ? -46.658 9.617 84.962 1.00 87.25 122 GLN A CA 1
ATOM 966 C C . GLN A 1 122 ? -47.495 10.526 85.878 1.00 87.25 122 GLN A C 1
ATOM 968 O O . GLN A 1 122 ? -47.366 11.746 85.813 1.00 87.25 122 GLN A O 1
ATOM 973 N N . ASP A 1 123 ? -48.302 9.932 86.764 1.00 86.81 123 ASP A N 1
ATOM 974 C CA . ASP A 1 123 ? -48.998 10.625 87.850 1.00 86.81 123 ASP A CA 1
ATOM 975 C C . ASP A 1 123 ? -48.598 10.027 89.218 1.00 86.81 123 ASP A C 1
ATOM 977 O O . ASP A 1 123 ? -49.222 9.075 89.703 1.00 86.81 123 ASP A O 1
ATOM 981 N N . PRO A 1 124 ? -47.542 10.561 89.862 1.00 83.44 124 PRO A N 1
ATOM 982 C CA . PRO A 1 124 ? -47.082 10.088 91.167 1.00 83.44 124 PRO A CA 1
ATOM 983 C C . PRO A 1 124 ? -48.079 10.310 92.310 1.00 83.44 124 PRO A C 1
ATOM 985 O O . PRO A 1 124 ? -47.947 9.669 93.350 1.00 83.44 124 PRO A O 1
ATOM 988 N N . ALA A 1 125 ? -49.060 11.208 92.151 1.00 83.19 125 ALA A N 1
ATOM 989 C CA . ALA A 1 125 ? -50.066 11.458 93.181 1.00 83.19 125 ALA A CA 1
ATOM 990 C C . ALA A 1 125 ? -51.112 10.334 93.229 1.00 83.19 125 ALA A C 1
ATOM 992 O O . ALA A 1 125 ? -51.594 9.990 94.308 1.00 83.19 125 ALA A O 1
ATOM 993 N N . LEU A 1 126 ? -51.431 9.741 92.074 1.00 81.44 126 LEU A N 1
ATOM 994 C CA . LEU A 1 126 ? -52.323 8.581 91.968 1.00 81.44 126 LEU A CA 1
ATOM 995 C C . LEU A 1 126 ? -51.627 7.256 92.308 1.00 81.44 126 LEU A C 1
ATOM 997 O O . LEU A 1 126 ? -52.281 6.316 92.763 1.00 81.44 126 LEU A O 1
ATOM 1001 N N . HIS A 1 127 ? -50.310 7.177 92.107 1.00 83.50 127 HIS A N 1
ATOM 1002 C CA . HIS A 1 127 ? -49.521 5.964 92.332 1.00 83.50 127 HIS A CA 1
ATOM 1003 C C . HIS A 1 127 ? -48.258 6.228 93.173 1.00 83.50 127 HIS A C 1
ATOM 1005 O O . HIS A 1 127 ? -47.141 6.064 92.675 1.00 83.50 127 HIS A O 1
ATOM 1011 N N . PRO A 1 128 ? -48.408 6.638 94.448 1.00 84.25 128 PRO A N 1
ATOM 1012 C CA . PRO A 1 128 ? -47.274 6.887 95.334 1.00 84.25 128 PRO A CA 1
ATOM 1013 C C . PRO A 1 128 ? -46.497 5.599 95.652 1.00 84.25 128 PRO A C 1
ATOM 1015 O O . PRO A 1 128 ? -47.084 4.580 96.018 1.00 84.25 128 PRO A O 1
ATOM 1018 N N . LEU A 1 129 ? -45.162 5.652 95.560 1.00 86.81 129 LEU A N 1
ATOM 1019 C CA . LEU A 1 129 ? -44.295 4.551 96.000 1.00 86.81 129 LEU A CA 1
ATOM 1020 C C . LEU A 1 129 ? -44.353 4.380 97.527 1.00 86.81 129 LEU A C 1
ATOM 1022 O O . LEU A 1 129 ? -44.400 5.359 98.274 1.00 86.81 129 LEU A O 1
ATOM 1026 N N . GLY A 1 130 ? -44.324 3.127 97.983 1.00 83.56 130 GLY A N 1
ATOM 1027 C CA . GLY A 1 130 ? -44.270 2.754 99.401 1.00 83.56 130 GLY A CA 1
ATOM 1028 C C . GLY A 1 130 ? -45.510 3.139 100.215 1.00 83.56 130 GLY A C 1
ATOM 1029 O O . GLY A 1 130 ? -45.442 3.224 101.440 1.00 83.56 130 GLY A O 1
ATOM 1030 N N . THR A 1 131 ? -46.629 3.456 99.553 1.00 87.31 131 THR A N 1
ATOM 1031 C CA . THR A 1 131 ? -47.886 3.826 100.214 1.00 87.31 131 THR A CA 1
ATOM 1032 C C . THR A 1 131 ? -48.999 2.857 99.803 1.00 87.31 131 THR A C 1
ATOM 1034 O O . THR A 1 131 ? -49.277 2.733 98.609 1.00 87.31 131 THR A O 1
ATOM 1037 N N . PRO A 1 132 ? -49.669 2.179 100.756 1.00 87.69 132 PRO A N 1
ATOM 1038 C CA . PRO A 1 132 ? -50.790 1.298 100.445 1.00 87.69 132 PRO A CA 1
ATOM 1039 C C . PRO A 1 132 ? -51.988 2.061 99.864 1.00 87.69 132 PRO A C 1
ATOM 1041 O O . PRO A 1 132 ? -52.543 2.956 100.502 1.00 87.69 132 PRO A O 1
ATOM 1044 N N . ILE A 1 133 ? -52.417 1.667 98.669 1.00 88.94 133 ILE A N 1
ATOM 1045 C CA . ILE A 1 133 ? -53.586 2.186 97.958 1.00 88.94 133 ILE A CA 1
ATOM 1046 C C . ILE A 1 133 ? -54.769 1.247 98.221 1.00 88.94 133 ILE A C 1
ATOM 1048 O O . ILE A 1 133 ? -54.649 0.046 97.957 1.00 88.94 133 ILE A O 1
ATOM 1052 N N . PRO A 1 134 ? -55.907 1.747 98.739 1.00 87.81 134 PRO A N 1
ATOM 1053 C CA . PRO A 1 134 ? -57.044 0.907 99.079 1.00 87.81 134 PRO A CA 1
ATOM 1054 C C . PRO A 1 134 ? -57.739 0.362 97.827 1.00 87.81 134 PRO A C 1
ATOM 1056 O O . PRO A 1 134 ? -58.024 1.099 96.884 1.00 87.81 134 PRO A O 1
ATOM 1059 N N . ILE A 1 135 ? -58.061 -0.927 97.850 1.00 87.31 135 ILE A N 1
ATOM 1060 C CA . ILE A 1 135 ? -58.840 -1.621 96.816 1.00 87.31 135 ILE A CA 1
ATOM 1061 C C . ILE A 1 135 ? -59.911 -2.480 97.484 1.00 87.31 135 ILE A C 1
ATOM 1063 O O . ILE A 1 135 ? -59.841 -2.742 98.679 1.00 87.31 135 ILE A O 1
ATOM 1067 N N . THR A 1 136 ? -60.934 -2.884 96.735 1.00 81.56 136 THR A N 1
ATOM 1068 C CA . THR A 1 136 ? -62.046 -3.685 97.270 1.00 81.56 136 THR A CA 1
ATOM 1069 C C . THR A 1 136 ? -62.407 -4.815 96.315 1.00 81.56 136 THR A C 1
ATOM 1071 O O . THR A 1 136 ? -62.150 -4.729 95.116 1.00 81.56 136 THR A O 1
ATOM 1074 N N . GLY A 1 137 ? -63.026 -5.868 96.852 1.00 81.94 137 GLY A N 1
ATOM 1075 C CA . GLY A 1 137 ? -63.408 -7.061 96.096 1.00 81.94 137 GLY A CA 1
ATOM 1076 C C . GLY A 1 137 ? -62.348 -8.160 96.139 1.00 81.94 137 GLY A C 1
ATOM 1077 O O . GLY A 1 137 ? -61.288 -8.007 96.732 1.00 81.94 137 GLY A O 1
ATOM 1078 N N . ASN A 1 138 ? -62.656 -9.299 95.525 1.00 75.38 138 ASN A N 1
ATOM 1079 C CA . ASN A 1 138 ? -61.804 -10.498 95.564 1.00 75.38 138 ASN A CA 1
ATOM 1080 C C . ASN A 1 138 ? -60.839 -10.569 94.365 1.00 75.38 138 ASN A C 1
ATOM 1082 O O . ASN A 1 138 ? -60.074 -11.517 94.212 1.00 75.38 138 ASN A O 1
ATOM 1086 N N . TRP A 1 139 ? -60.888 -9.570 93.489 1.00 79.56 139 TRP A N 1
ATOM 1087 C CA . TRP A 1 139 ? -59.966 -9.390 92.381 1.00 79.56 139 TRP A CA 1
ATOM 1088 C C . TRP A 1 139 ? -59.816 -7.897 92.100 1.00 79.56 139 TRP A C 1
ATOM 1090 O O . TRP A 1 139 ? -60.725 -7.113 92.373 1.00 79.56 139 TRP A O 1
ATOM 1100 N N . TYR A 1 140 ? -58.673 -7.508 91.551 1.00 83.00 140 TYR A N 1
ATOM 1101 C CA . TYR A 1 140 ? -58.406 -6.140 91.135 1.00 83.00 140 TYR A CA 1
ATOM 1102 C C . TYR A 1 140 ? -57.438 -6.135 89.959 1.00 83.00 140 TYR A C 1
ATOM 1104 O O . TYR A 1 140 ? -56.483 -6.907 89.934 1.00 83.00 140 TYR A O 1
ATOM 1112 N N . THR A 1 141 ? -57.664 -5.245 89.002 1.00 81.88 141 THR A N 1
ATOM 1113 C CA . THR A 1 141 ? -56.719 -4.965 87.921 1.00 81.88 141 THR A CA 1
ATOM 1114 C C . THR A 1 141 ? -56.301 -3.513 88.002 1.00 81.88 141 THR A C 1
ATOM 1116 O O . THR A 1 141 ? -57.161 -2.634 88.075 1.00 81.88 141 THR A O 1
ATOM 1119 N N . GLY A 1 142 ? -55.000 -3.267 87.961 1.00 84.19 142 GLY A N 1
ATOM 1120 C CA . GLY A 1 142 ? -54.440 -1.929 87.943 1.00 84.19 142 GLY A CA 1
ATOM 1121 C C . GLY A 1 142 ? -53.564 -1.706 86.722 1.00 84.19 142 GLY A C 1
ATOM 1122 O O . GLY A 1 142 ? -52.937 -2.629 86.196 1.00 84.19 142 GLY A O 1
ATOM 1123 N N . THR A 1 143 ? -53.529 -0.448 86.302 1.00 86.62 143 THR A N 1
ATOM 1124 C CA . THR A 1 143 ? -52.715 0.037 85.195 1.00 86.62 143 THR A CA 1
ATOM 1125 C C . THR A 1 143 ? -52.031 1.317 85.647 1.00 86.62 143 THR A C 1
ATOM 1127 O O . THR A 1 143 ? -52.706 2.233 86.108 1.00 86.62 143 THR A O 1
ATOM 1130 N N . VAL A 1 144 ? -50.709 1.382 85.515 1.00 89.44 144 VAL A N 1
ATOM 1131 C CA . VAL A 1 144 ? -49.896 2.540 85.902 1.00 89.44 144 VAL A CA 1
ATOM 1132 C C . VAL A 1 144 ? -49.101 2.997 84.681 1.00 89.44 144 VAL A C 1
ATOM 1134 O O . VAL A 1 144 ? -48.170 2.298 84.275 1.00 89.44 144 VAL A O 1
ATOM 1137 N N . PRO A 1 145 ? -49.448 4.140 84.067 1.00 89.88 145 PRO A N 1
ATOM 1138 C CA . PRO A 1 145 ? -48.641 4.732 83.008 1.00 89.88 145 PRO A CA 1
ATOM 1139 C C . PRO A 1 145 ? -47.251 5.093 83.535 1.00 89.88 145 PRO A C 1
ATOM 1141 O O . PRO A 1 145 ? -47.121 5.703 84.599 1.00 89.88 145 PRO A O 1
ATOM 1144 N N . LEU A 1 146 ? -46.219 4.707 82.793 1.00 91.06 146 LEU A N 1
ATOM 1145 C CA . LEU A 1 146 ? -44.818 4.864 83.162 1.00 91.06 146 LEU A CA 1
ATOM 1146 C C . LEU A 1 146 ? -44.117 5.842 82.225 1.00 91.06 146 LEU A C 1
ATOM 1148 O O . LEU A 1 146 ? -44.423 5.913 81.036 1.00 91.06 146 LEU A O 1
ATOM 1152 N N . TYR A 1 147 ? -43.115 6.523 82.763 1.00 88.88 147 TYR A N 1
ATOM 1153 C CA . TYR A 1 147 ? -42.171 7.327 82.006 1.00 88.88 147 TYR A CA 1
ATOM 1154 C C . TYR A 1 147 ? -40.752 7.145 82.555 1.00 88.88 147 TYR A C 1
ATOM 1156 O O . TYR A 1 147 ? -40.541 7.099 83.770 1.00 88.88 147 TYR A O 1
ATOM 1164 N N . HIS A 1 148 ? -39.766 7.078 81.664 1.00 89.81 148 HIS A N 1
ATOM 1165 C CA . HIS A 1 148 ? -38.346 7.114 82.004 1.00 89.81 148 HIS A CA 1
ATOM 1166 C C . HIS A 1 148 ? -37.614 8.130 81.129 1.00 89.81 148 HIS A C 1
ATOM 1168 O O . HIS A 1 148 ? -37.494 7.959 79.915 1.00 89.81 148 HIS A O 1
ATOM 1174 N N . SER A 1 149 ? -37.082 9.182 81.749 1.00 79.06 149 SER A N 1
ATOM 1175 C CA . SER A 1 149 ? -36.147 10.103 81.103 1.00 79.06 149 SER A CA 1
ATOM 1176 C C . SER A 1 149 ? -34.754 9.485 81.055 1.00 79.06 149 SER A C 1
ATOM 1178 O O . SER A 1 149 ? -34.311 8.943 82.063 1.00 79.06 149 SER A O 1
ATOM 1180 N N . THR A 1 150 ? -34.030 9.665 79.946 1.00 83.38 150 THR A N 1
ATOM 1181 C CA . THR A 1 150 ? -32.618 9.257 79.748 1.00 83.38 150 THR A CA 1
ATOM 1182 C C . THR A 1 150 ? -32.343 7.754 79.539 1.00 83.38 150 THR A C 1
ATOM 1184 O O . THR A 1 150 ? -31.475 7.188 80.200 1.00 83.38 150 THR A O 1
ATOM 1187 N N . PRO A 1 151 ? -32.994 7.100 78.557 1.00 83.19 151 PRO A N 1
ATOM 1188 C CA . PRO A 1 151 ? -32.687 5.714 78.223 1.00 83.19 151 PRO A CA 1
ATOM 1189 C C . PRO A 1 151 ? -31.246 5.541 77.721 1.00 83.19 151 PRO A C 1
ATOM 1191 O O . PRO A 1 151 ? -30.760 6.288 76.861 1.00 83.19 151 PRO A O 1
ATOM 1194 N N . THR A 1 152 ? -30.573 4.515 78.235 1.00 83.88 152 THR A N 1
ATOM 1195 C CA . THR A 1 152 ? -29.247 4.058 77.795 1.00 83.88 152 THR A CA 1
ATOM 1196 C C . THR A 1 152 ? -29.360 3.157 76.557 1.00 83.88 152 THR A C 1
ATOM 1198 O O . THR A 1 152 ? -30.448 2.932 76.031 1.00 83.88 152 THR A O 1
ATOM 1201 N N . ALA A 1 153 ? -28.238 2.615 76.063 1.00 77.00 153 ALA A N 1
ATOM 1202 C CA . ALA A 1 153 ? -28.256 1.642 74.964 1.00 77.00 153 ALA A CA 1
ATOM 1203 C C . ALA A 1 153 ? -29.081 0.379 75.291 1.00 77.00 153 ALA A C 1
ATOM 1205 O O . ALA A 1 153 ? -29.664 -0.220 74.391 1.00 77.00 153 ALA A O 1
ATOM 1206 N N . ARG A 1 154 ? -29.147 0.007 76.576 1.00 84.38 154 ARG A N 1
ATOM 1207 C CA . ARG A 1 154 ? -29.968 -1.077 77.120 1.00 84.38 154 ARG A CA 1
ATOM 1208 C C . ARG A 1 154 ? -30.461 -0.669 78.508 1.00 84.38 154 ARG A C 1
ATOM 1210 O O . ARG A 1 154 ? -29.669 -0.603 79.445 1.00 84.38 154 ARG A O 1
ATOM 1217 N N . THR A 1 155 ? -31.747 -0.358 78.621 1.00 86.00 155 THR A N 1
ATOM 1218 C CA . THR A 1 155 ? -32.421 0.076 79.852 1.00 86.00 155 THR A CA 1
ATOM 1219 C C . THR A 1 155 ? -33.305 -1.054 80.375 1.00 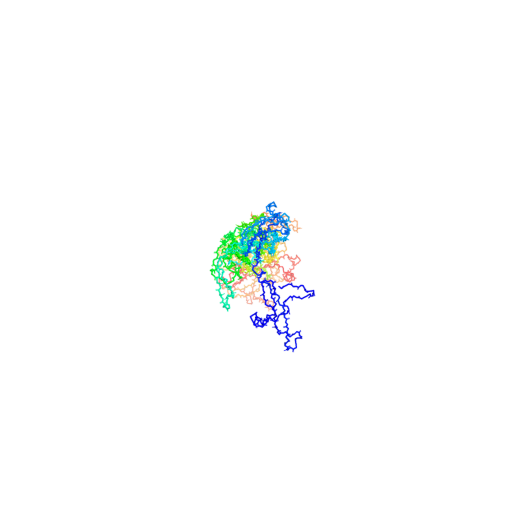86.00 155 THR A C 1
ATOM 1221 O O . THR A 1 155 ? -34.177 -1.531 79.655 1.00 86.00 155 THR A O 1
ATOM 1224 N N . GLU A 1 156 ? -33.085 -1.497 81.614 1.00 89.19 156 GLU A N 1
ATOM 1225 C CA . GLU A 1 156 ? -33.932 -2.494 82.284 1.00 89.19 156 GLU A CA 1
ATOM 1226 C C . GLU A 1 156 ? -34.869 -1.790 83.267 1.00 89.19 156 GLU A C 1
ATOM 1228 O O . GLU A 1 156 ? -34.405 -1.110 84.177 1.00 89.19 156 GLU A O 1
ATOM 1233 N N . ILE A 1 157 ? -36.175 -1.937 83.077 1.00 89.06 157 ILE A N 1
ATOM 1234 C CA . ILE A 1 157 ? -37.218 -1.390 83.943 1.00 89.06 157 ILE A CA 1
ATOM 1235 C C . ILE A 1 157 ? -37.682 -2.490 84.890 1.00 89.06 157 ILE A C 1
ATOM 1237 O O . ILE A 1 157 ? -38.042 -3.575 84.431 1.00 89.06 157 ILE A O 1
ATOM 1241 N N . ARG A 1 158 ? -37.722 -2.204 86.192 1.00 90.69 158 ARG A N 1
ATOM 1242 C CA . ARG A 1 158 ? -38.106 -3.159 87.241 1.00 90.69 158 ARG A CA 1
ATOM 1243 C C . ARG A 1 158 ? -39.147 -2.539 88.163 1.00 90.69 158 ARG A C 1
ATOM 1245 O O . ARG A 1 158 ? -38.974 -1.406 88.597 1.00 90.69 158 ARG A O 1
ATOM 1252 N N . ILE A 1 159 ? -40.230 -3.258 88.457 1.00 91.56 159 ILE A N 1
ATOM 1253 C CA . ILE A 1 159 ? -41.300 -2.797 89.357 1.00 91.56 159 ILE A CA 1
ATOM 1254 C C . ILE A 1 159 ? -41.716 -3.931 90.293 1.00 91.56 159 ILE A C 1
ATOM 1256 O O . ILE A 1 159 ? -42.025 -5.032 89.836 1.00 91.56 159 ILE A O 1
ATOM 1260 N N . VAL A 1 160 ? -41.780 -3.654 91.597 1.00 89.25 160 VAL A N 1
ATOM 1261 C CA . VAL A 1 160 ? -42.194 -4.617 92.629 1.00 89.25 160 VAL A CA 1
ATOM 1262 C C . VAL A 1 160 ? -43.519 -4.179 93.248 1.00 89.25 160 VAL A C 1
ATOM 1264 O O . VAL A 1 160 ? -43.625 -3.098 93.826 1.00 89.25 160 VAL A O 1
ATOM 1267 N N . LEU A 1 161 ? -44.535 -5.035 93.153 1.00 91.19 161 LEU A N 1
ATOM 1268 C CA . LEU A 1 161 ? -45.873 -4.818 93.700 1.00 91.19 161 LEU A CA 1
ATOM 1269 C C . LEU A 1 161 ? -46.129 -5.758 94.876 1.00 91.19 161 LEU A C 1
ATOM 1271 O O . LEU A 1 161 ? -45.839 -6.950 94.794 1.00 91.19 161 LEU A O 1
ATOM 1275 N N . LYS A 1 162 ? -46.758 -5.247 95.930 1.00 89.00 162 LYS A N 1
ATOM 1276 C CA . LYS A 1 162 ? -47.299 -6.022 97.043 1.00 89.00 162 LYS A CA 1
ATOM 1277 C C . LYS A 1 162 ? -48.812 -5.853 97.117 1.00 89.00 162 LYS A C 1
ATOM 1279 O O . LYS A 1 162 ? -49.311 -4.740 97.037 1.00 89.00 162 LYS A O 1
ATOM 1284 N N . ALA A 1 163 ? -49.540 -6.943 97.313 1.00 87.44 163 ALA A N 1
ATOM 1285 C CA . ALA A 1 163 ? -50.979 -6.935 97.564 1.00 87.44 163 ALA A CA 1
ATOM 1286 C C . ALA A 1 163 ? -51.287 -7.513 98.948 1.00 87.44 163 ALA A C 1
ATOM 1288 O O . ALA A 1 163 ? -50.568 -8.406 99.399 1.00 87.44 163 ALA A O 1
ATOM 1289 N N . THR A 1 164 ? -52.342 -7.013 99.598 1.00 85.00 164 THR A N 1
ATOM 1290 C CA . THR A 1 164 ? -52.771 -7.431 100.943 1.00 85.00 164 THR A CA 1
ATOM 1291 C C . THR A 1 164 ? -54.285 -7.661 100.992 1.00 85.00 164 THR A C 1
ATOM 1293 O O . THR A 1 164 ? -55.055 -6.825 100.507 1.00 85.00 164 THR A O 1
ATOM 1296 N N . ASP A 1 165 ? -54.718 -8.772 101.592 1.00 83.38 165 ASP A N 1
ATOM 1297 C CA . ASP A 1 165 ? -56.136 -9.073 101.842 1.00 83.38 165 ASP A CA 1
ATOM 1298 C C . ASP A 1 165 ? -56.611 -8.671 103.253 1.00 83.38 165 ASP A C 1
ATOM 1300 O O . ASP A 1 165 ? -55.830 -8.236 104.102 1.00 83.38 165 ASP A O 1
ATOM 1304 N N . GLN A 1 166 ? -57.914 -8.820 103.514 1.00 77.88 166 GLN A N 1
ATOM 1305 C CA . GLN A 1 166 ? -58.541 -8.492 104.803 1.00 77.88 166 GLN A CA 1
ATOM 1306 C C . GLN A 1 166 ? -58.054 -9.337 105.984 1.00 77.88 166 GLN A C 1
ATOM 1308 O O . GLN A 1 166 ? -58.194 -8.918 107.133 1.00 77.88 166 GLN A O 1
ATOM 1313 N N . ASN A 1 167 ? -57.468 -10.502 105.709 1.00 75.56 167 ASN A N 1
ATOM 1314 C CA . ASN A 1 167 ? -56.933 -11.410 106.717 1.00 75.56 167 ASN A CA 1
ATOM 1315 C C . ASN A 1 167 ? -55.430 -11.181 106.960 1.00 75.56 167 ASN A C 1
ATOM 1317 O O . ASN A 1 167 ? -54.833 -11.867 107.789 1.00 75.56 167 ASN A O 1
ATOM 1321 N N . GLY A 1 168 ? -54.819 -10.207 106.274 1.00 74.88 168 GLY A N 1
ATOM 1322 C CA . GLY A 1 168 ? -53.403 -9.866 106.393 1.00 74.88 168 GLY A CA 1
ATOM 1323 C C . GLY A 1 168 ? -52.469 -10.749 105.563 1.00 74.88 168 GLY A C 1
ATOM 1324 O O . GLY A 1 168 ? -51.250 -10.641 105.716 1.00 74.88 168 GLY A O 1
ATOM 1325 N N . SER A 1 169 ? -52.996 -11.601 104.679 1.00 77.69 169 SER A N 1
ATOM 1326 C CA . SER A 1 169 ? -52.172 -12.361 103.736 1.00 77.69 169 SER A CA 1
ATOM 1327 C C . SER A 1 169 ? -51.631 -11.434 102.661 1.00 77.69 169 SER A C 1
ATOM 1329 O O . SER A 1 169 ? -52.328 -10.535 102.186 1.00 77.69 169 SER A O 1
ATOM 1331 N N . THR A 1 170 ? -50.371 -11.644 102.276 1.00 82.88 170 THR A N 1
ATOM 1332 C CA . THR A 1 170 ? -49.696 -10.788 101.299 1.00 82.88 170 THR A CA 1
ATOM 1333 C C . THR A 1 170 ? -49.047 -11.592 100.190 1.00 82.88 170 THR A C 1
ATOM 1335 O O . THR A 1 170 ? -48.568 -12.703 100.412 1.00 82.88 170 THR A O 1
ATOM 1338 N N . ALA A 1 171 ? -48.997 -10.999 99.002 1.00 81.50 171 ALA A N 1
ATOM 1339 C CA . ALA A 1 171 ? -48.230 -11.515 97.881 1.00 81.50 171 ALA A CA 1
ATOM 1340 C C . ALA A 1 171 ? -47.417 -10.392 97.251 1.00 81.50 171 ALA A C 1
ATOM 1342 O O . ALA A 1 171 ? -47.933 -9.300 97.016 1.00 81.50 171 ALA A O 1
ATOM 1343 N N . VAL A 1 172 ? -46.142 -10.677 96.993 1.00 84.0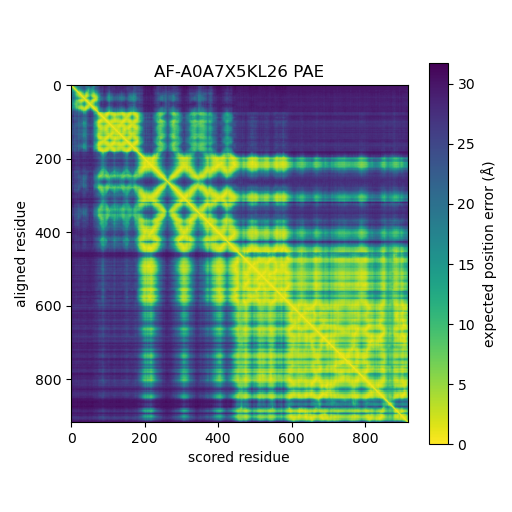6 172 VAL A N 1
ATOM 1344 C CA . VAL A 1 172 ? -45.206 -9.757 96.346 1.00 84.06 172 VAL A CA 1
ATOM 1345 C C . VAL A 1 172 ? -44.860 -10.314 94.975 1.00 84.06 172 VAL A C 1
ATOM 1347 O O . VAL A 1 172 ? -44.565 -11.504 94.845 1.00 84.06 172 VAL A O 1
ATOM 1350 N N . ARG A 1 173 ? -44.902 -9.467 93.949 1.00 85.81 173 ARG A N 1
ATOM 1351 C CA . ARG A 1 173 ? -44.536 -9.839 92.587 1.00 85.81 173 ARG A CA 1
ATOM 1352 C C . ARG A 1 173 ? -43.705 -8.760 91.925 1.00 85.81 173 ARG A C 1
ATOM 1354 O O . ARG A 1 173 ? -44.037 -7.581 91.978 1.00 85.81 173 ARG A O 1
ATOM 1361 N N . GLU A 1 174 ? -42.659 -9.209 91.255 1.00 86.69 174 GLU A N 1
ATOM 1362 C CA . GLU A 1 174 ? -41.786 -8.386 90.435 1.00 86.69 174 GLU A CA 1
ATOM 1363 C C . GLU A 1 174 ? -42.167 -8.510 88.955 1.00 86.69 174 GLU A C 1
ATOM 1365 O O . GLU A 1 174 ? -42.466 -9.609 88.478 1.00 86.69 174 GLU A O 1
ATOM 1370 N N . ALA A 1 175 ? -42.147 -7.383 88.243 1.00 83.19 175 ALA A N 1
ATOM 1371 C CA . ALA A 1 175 ? -42.181 -7.322 86.789 1.00 83.19 175 ALA A CA 1
ATOM 1372 C C . ALA A 1 175 ? -40.919 -6.633 86.268 1.00 83.19 175 ALA A C 1
ATOM 1374 O O . ALA A 1 175 ? -40.479 -5.626 86.826 1.00 83.19 175 ALA A O 1
ATOM 1375 N N . MET A 1 176 ? -40.383 -7.156 85.168 1.00 86.44 176 MET A N 1
ATOM 1376 C CA . MET A 1 176 ? -39.222 -6.599 84.481 1.00 86.44 176 MET A CA 1
ATOM 1377 C C . MET A 1 176 ? -39.519 -6.421 82.991 1.00 86.44 176 MET A C 1
ATOM 1379 O O . MET A 1 176 ? -40.203 -7.252 82.393 1.00 86.44 176 MET A O 1
ATOM 1383 N N . ALA A 1 177 ? -38.971 -5.370 82.385 1.00 81.50 177 ALA A N 1
ATOM 1384 C CA . ALA A 1 177 ? -38.920 -5.188 80.938 1.00 81.50 177 ALA A CA 1
ATOM 1385 C C . ALA A 1 177 ? -37.567 -4.614 80.512 1.00 81.50 177 ALA A C 1
ATOM 1387 O O . ALA A 1 177 ? -36.937 -3.871 81.257 1.00 81.50 177 ALA A O 1
ATOM 1388 N N . VAL A 1 178 ? -37.119 -4.945 79.302 1.00 81.56 178 VAL A N 1
ATOM 1389 C CA . VAL A 1 178 ? -35.855 -4.450 78.743 1.00 81.56 178 VAL A CA 1
ATOM 1390 C C . VAL A 1 178 ? -36.149 -3.657 77.479 1.00 81.56 178 VAL A C 1
ATOM 1392 O O . VAL A 1 178 ? -36.870 -4.136 76.606 1.00 81.56 178 VAL A O 1
ATOM 1395 N N . VAL A 1 179 ? -35.570 -2.462 77.387 1.00 79.19 179 VAL A N 1
ATOM 1396 C CA . VAL A 1 179 ? -35.635 -1.586 76.217 1.00 79.19 179 VAL A CA 1
ATOM 1397 C C . VAL A 1 179 ? -34.229 -1.361 75.675 1.00 79.19 179 VAL A C 1
ATOM 1399 O O . VAL A 1 179 ? -33.339 -0.905 76.391 1.00 79.19 179 VAL A O 1
ATOM 1402 N N . GLU A 1 180 ? -34.021 -1.663 74.400 1.00 78.75 180 GLU A N 1
ATOM 1403 C CA . GLU A 1 180 ? -32.756 -1.450 73.698 1.00 78.75 180 GLU A CA 1
ATOM 1404 C C . GLU A 1 180 ? -32.866 -0.283 72.713 1.00 78.75 180 GLU A C 1
ATOM 1406 O O . GLU A 1 180 ? -33.860 -0.132 72.001 1.00 78.75 180 GLU A O 1
ATOM 1411 N N . LYS A 1 181 ? -31.819 0.539 72.609 1.00 73.75 181 LYS A N 1
ATOM 1412 C CA . LYS A 1 181 ? -31.719 1.496 71.503 1.00 73.75 181 LYS A CA 1
ATOM 1413 C C . LYS A 1 181 ? -31.288 0.769 70.239 1.00 73.75 181 LYS A C 1
ATOM 1415 O O . LYS A 1 181 ? -30.304 0.029 70.239 1.00 73.75 181 LYS A O 1
ATOM 1420 N N . SER A 1 182 ? -32.000 1.014 69.145 1.00 64.88 182 SER A N 1
ATOM 1421 C CA . SER A 1 182 ? -31.616 0.497 67.834 1.00 64.88 182 SER A CA 1
ATOM 1422 C C . SER A 1 182 ? -30.272 1.101 67.428 1.00 64.88 182 SER A C 1
ATOM 1424 O O . SER A 1 182 ? -30.117 2.323 67.407 1.00 64.88 182 SER A O 1
ATOM 1426 N N . ALA A 1 183 ? -29.286 0.254 67.115 1.00 57.62 183 ALA A N 1
ATOM 1427 C CA . ALA A 1 183 ? -28.054 0.716 66.487 1.00 57.62 183 ALA A CA 1
ATOM 1428 C C . ALA A 1 183 ? -28.409 1.438 65.173 1.00 57.62 183 ALA A C 1
ATOM 1430 O O . ALA A 1 183 ? -29.293 0.959 64.455 1.00 57.62 183 ALA A O 1
ATOM 1431 N N . PRO A 1 184 ? -27.759 2.568 64.840 1.00 54.69 184 PRO A N 1
ATOM 1432 C CA . PRO A 1 184 ? -28.008 3.217 63.565 1.00 54.69 184 PRO A CA 1
ATOM 1433 C C . PRO A 1 184 ? -27.651 2.227 62.456 1.00 54.69 184 PRO A C 1
ATOM 1435 O O . PRO A 1 184 ? -26.574 1.623 62.480 1.00 54.69 184 PRO A O 1
ATOM 1438 N N . ALA A 1 185 ? -28.564 2.032 61.503 1.00 55.22 185 ALA A N 1
ATOM 1439 C CA . ALA A 1 185 ? -28.233 1.291 60.298 1.00 55.22 185 ALA A CA 1
ATOM 1440 C C . ALA A 1 185 ? -27.011 1.949 59.650 1.00 55.22 185 ALA A C 1
ATOM 1442 O O . ALA A 1 185 ? -26.886 3.179 59.653 1.00 55.22 185 ALA A O 1
ATOM 1443 N N . ALA A 1 186 ? -26.102 1.135 59.111 1.00 59.72 186 ALA A N 1
ATOM 1444 C CA . ALA A 1 186 ? -24.994 1.666 58.335 1.00 59.72 186 ALA A CA 1
ATOM 1445 C C . ALA A 1 186 ? -25.550 2.603 57.244 1.00 59.72 186 ALA A C 1
ATOM 1447 O O . ALA A 1 186 ? -26.615 2.312 56.675 1.00 59.72 186 ALA A O 1
ATOM 1448 N N . PRO A 1 187 ? -24.877 3.736 56.969 1.00 63.50 187 PRO A N 1
ATOM 1449 C CA . PRO A 1 187 ? -25.279 4.591 55.865 1.00 63.50 187 PRO A CA 1
ATOM 1450 C C . PRO A 1 187 ? -25.291 3.766 54.570 1.00 63.50 187 PRO A C 1
ATOM 1452 O O . PRO A 1 187 ? -24.527 2.801 54.476 1.00 63.50 187 PRO A O 1
ATOM 1455 N N . PRO A 1 188 ? -26.126 4.138 53.582 1.00 67.94 188 PRO A N 1
ATOM 1456 C CA . PRO A 1 188 ? -26.138 3.482 52.282 1.00 67.94 188 PRO A CA 1
ATOM 1457 C C . PRO A 1 188 ? -24.708 3.302 51.753 1.00 67.94 188 PRO A C 1
ATOM 1459 O O . PRO A 1 188 ? -24.001 4.289 51.534 1.00 67.94 188 PRO A O 1
ATOM 1462 N N . SER A 1 189 ? -24.264 2.052 51.592 1.00 65.38 189 SER A N 1
ATOM 1463 C CA . SER A 1 189 ? -23.045 1.726 50.843 1.00 65.38 189 SER A CA 1
ATOM 1464 C C . SER A 1 189 ? -23.245 2.066 49.370 1.00 65.38 189 SER A C 1
ATOM 1466 O O . SER A 1 189 ? -24.367 2.332 48.960 1.00 65.38 189 SER A O 1
ATOM 1468 N N . ASP A 1 190 ? -22.185 2.078 48.559 1.00 68.06 190 ASP A N 1
ATOM 1469 C CA . ASP A 1 190 ? -22.357 2.090 47.104 1.00 68.06 190 ASP A CA 1
ATOM 1470 C C . ASP A 1 190 ? -22.681 0.674 46.604 1.00 68.06 190 ASP A C 1
ATOM 1472 O O . ASP A 1 190 ? -22.050 -0.289 47.055 1.00 68.06 190 ASP A O 1
ATOM 1476 N N . PRO A 1 191 ? -23.629 0.518 45.658 1.00 72.06 191 PRO A N 1
ATOM 1477 C CA . PRO A 1 191 ? -23.993 -0.796 45.160 1.00 72.06 191 PRO A CA 1
ATOM 1478 C C . PRO A 1 191 ? -22.815 -1.379 44.385 1.00 72.06 191 PRO A C 1
ATOM 1480 O O . PRO A 1 191 ? -22.111 -0.675 43.653 1.00 72.06 191 PRO A O 1
ATOM 1483 N N . THR A 1 192 ? -22.632 -2.694 44.473 1.00 74.44 192 THR A N 1
ATOM 1484 C CA . THR A 1 192 ? -21.620 -3.369 43.657 1.00 74.44 192 THR A CA 1
ATOM 1485 C C . THR A 1 192 ? -22.082 -3.383 42.197 1.00 74.44 192 THR A C 1
ATOM 1487 O O . THR A 1 192 ? -22.898 -4.208 41.786 1.00 74.44 192 THR A O 1
ATOM 1490 N N . LEU A 1 193 ? -21.571 -2.446 41.399 1.00 81.88 193 LEU A N 1
ATOM 1491 C CA . LEU A 1 193 ? -21.732 -2.439 39.947 1.00 81.88 193 LEU A CA 1
ATOM 1492 C C . LEU A 1 193 ? -20.759 -3.478 39.376 1.00 81.88 193 LEU A C 1
ATOM 1494 O O . LEU A 1 193 ? -19.546 -3.290 39.424 1.00 81.88 193 LEU A O 1
ATOM 1498 N N . GLY A 1 194 ? -21.272 -4.618 38.908 1.00 74.81 194 GLY A N 1
ATOM 1499 C CA . GLY A 1 194 ? -20.422 -5.706 38.413 1.00 74.81 194 GLY A CA 1
ATOM 1500 C C . GLY A 1 194 ? -19.544 -5.299 37.223 1.00 74.81 194 GLY A C 1
ATOM 1501 O O . GLY A 1 194 ? -19.829 -4.330 36.522 1.00 74.81 194 GLY A O 1
ATOM 1502 N N . ALA A 1 195 ? -18.471 -6.057 36.986 1.00 83.75 195 ALA A N 1
ATOM 1503 C CA . ALA A 1 195 ? -17.478 -5.750 35.956 1.00 83.75 195 ALA A CA 1
ATOM 1504 C C . ALA A 1 195 ? -18.073 -5.733 34.535 1.00 83.75 195 ALA A C 1
ATOM 1506 O O . ALA A 1 195 ? -18.965 -6.516 34.217 1.00 83.75 195 ALA A O 1
ATOM 1507 N N . GLY A 1 196 ? -17.535 -4.899 33.650 1.00 89.19 196 GLY A N 1
ATOM 1508 C CA . GLY A 1 196 ? -17.905 -4.842 32.233 1.00 89.19 196 GLY A CA 1
ATOM 1509 C C . GLY A 1 196 ? -16.678 -4.766 31.329 1.00 89.19 196 GLY A C 1
ATOM 1510 O O . GLY A 1 196 ? -15.559 -4.578 31.810 1.00 89.19 196 GLY A O 1
ATOM 1511 N N . ASP A 1 197 ? -16.886 -4.893 30.023 1.00 94.19 197 ASP A N 1
ATOM 1512 C CA . ASP A 1 197 ? -15.839 -4.728 29.015 1.00 94.19 197 ASP A CA 1
ATOM 1513 C C . ASP A 1 197 ? -16.370 -4.059 27.742 1.00 94.19 197 ASP A C 1
ATOM 1515 O O . ASP A 1 197 ? -17.551 -4.149 27.397 1.00 94.19 197 ASP A O 1
ATOM 1519 N N . ILE A 1 198 ? -15.477 -3.354 27.045 1.00 96.81 198 ILE A N 1
ATOM 1520 C CA . ILE A 1 198 ? -15.761 -2.719 25.756 1.00 96.81 198 ILE A CA 1
ATOM 1521 C C . ILE A 1 198 ? -15.149 -3.558 24.635 1.00 96.81 198 ILE A C 1
ATOM 1523 O O . ILE A 1 198 ? -13.957 -3.866 24.633 1.00 96.81 198 ILE A O 1
ATOM 1527 N N . LYS A 1 199 ? -15.954 -3.854 23.619 1.00 96.31 199 LYS A N 1
ATOM 1528 C CA . LYS A 1 199 ? -15.539 -4.553 22.404 1.00 96.31 199 LYS A CA 1
ATOM 1529 C C . LYS A 1 199 ? -15.679 -3.617 21.216 1.00 96.31 199 LYS A C 1
ATOM 1531 O O . LYS A 1 199 ? -16.793 -3.358 20.771 1.00 96.31 199 LYS A O 1
ATOM 1536 N N . LEU A 1 200 ? -14.555 -3.142 20.687 1.00 97.06 200 LEU A N 1
ATOM 1537 C CA . LEU A 1 200 ? -14.487 -2.564 19.345 1.00 97.06 200 LEU A CA 1
ATOM 1538 C C . LEU A 1 200 ? -14.009 -3.653 18.395 1.00 97.06 200 LEU A C 1
ATOM 1540 O O . LEU A 1 200 ? -12.930 -4.192 18.601 1.00 97.06 200 LEU A O 1
ATOM 1544 N N . ARG A 1 201 ? -14.790 -4.010 17.380 1.00 96.94 201 ARG A N 1
ATOM 1545 C CA . ARG A 1 201 ? -14.476 -5.110 16.449 1.00 96.94 201 ARG A CA 1
ATOM 1546 C C . ARG A 1 201 ? -14.845 -4.737 15.019 1.00 96.94 201 ARG A C 1
ATOM 1548 O O . ARG A 1 201 ? -15.521 -3.741 14.795 1.00 96.94 201 ARG A O 1
ATOM 1555 N N . ALA A 1 202 ? -14.341 -5.499 14.054 1.00 97.06 202 ALA A N 1
ATOM 1556 C CA . ALA A 1 202 ? -14.476 -5.179 12.639 1.00 97.06 202 ALA A CA 1
ATOM 1557 C C . ALA A 1 202 ? -15.909 -5.377 12.127 1.00 97.06 202 ALA A C 1
ATOM 1559 O O . ALA A 1 202 ? -16.586 -6.331 12.484 1.00 97.06 202 ALA A O 1
ATOM 1560 N N . MET A 1 203 ? -16.323 -4.518 11.201 1.00 93.12 203 MET A N 1
ATOM 1561 C CA . MET A 1 203 ? -17.565 -4.631 10.435 1.00 93.12 203 MET A CA 1
ATOM 1562 C C . MET A 1 203 ? -18.818 -4.723 11.324 1.00 93.12 203 MET A C 1
ATOM 1564 O O . MET A 1 203 ? -18.945 -3.948 12.267 1.00 93.12 203 MET A O 1
ATOM 1568 N N . ALA A 1 204 ? -19.774 -5.587 10.976 1.00 92.75 204 ALA A N 1
ATOM 1569 C CA . ALA A 1 204 ? -20.924 -5.918 11.811 1.00 92.75 204 ALA A CA 1
ATOM 1570 C C . ALA A 1 204 ? -20.643 -7.219 12.573 1.00 92.75 204 ALA A C 1
ATOM 1572 O O . ALA A 1 204 ? -19.879 -8.062 12.097 1.00 92.75 204 ALA A O 1
ATOM 1573 N N . ARG A 1 205 ? -21.285 -7.395 13.731 1.00 93.69 205 ARG A N 1
ATOM 1574 C CA . ARG A 1 205 ? -21.106 -8.582 14.578 1.00 93.69 205 ARG A CA 1
ATOM 1575 C C . ARG A 1 205 ? -21.340 -9.882 13.797 1.00 93.69 205 ARG A C 1
ATOM 1577 O O . ARG A 1 205 ? -22.406 -10.067 13.215 1.00 93.69 205 ARG A O 1
ATOM 1584 N N . GLY A 1 206 ? -20.364 -10.790 13.833 1.00 91.50 206 GLY A N 1
ATOM 1585 C CA . GLY A 1 206 ? -20.376 -12.065 13.103 1.00 91.50 206 GLY A CA 1
ATOM 1586 C C . GLY A 1 206 ? -19.877 -11.987 11.652 1.00 91.50 206 GLY A C 1
ATOM 1587 O O . GLY A 1 206 ? -19.797 -13.016 10.984 1.00 91.50 206 GLY A O 1
ATOM 1588 N N . GLY A 1 207 ? -19.556 -10.789 11.153 1.00 92.00 207 GLY A N 1
ATOM 1589 C CA . GLY A 1 207 ? -18.984 -10.540 9.826 1.00 92.00 207 GLY A CA 1
ATOM 1590 C C . GLY A 1 207 ? -17.524 -10.081 9.868 1.00 92.00 207 GLY A C 1
ATOM 1591 O O . GLY A 1 207 ? -17.054 -9.454 8.921 1.00 92.00 207 GLY A O 1
ATOM 1592 N N . GLU A 1 208 ? -16.813 -10.324 10.969 1.00 95.00 208 GLU A N 1
ATOM 1593 C CA . GLU A 1 208 ? -15.447 -9.861 11.186 1.00 95.00 208 GLU A CA 1
ATOM 1594 C C . GLU A 1 208 ? -14.474 -10.566 10.229 1.00 95.00 208 GLU A C 1
ATOM 1596 O O . GLU A 1 208 ? -14.084 -11.713 10.440 1.00 95.00 208 GLU A O 1
ATOM 1601 N N . ILE A 1 209 ? -14.026 -9.869 9.182 1.00 95.31 209 ILE A N 1
ATOM 1602 C CA . ILE A 1 209 ? -12.935 -10.368 8.325 1.00 95.31 209 ILE A CA 1
ATOM 1603 C C . ILE A 1 209 ? -11.553 -9.931 8.822 1.00 95.31 209 ILE A C 1
ATOM 1605 O O . ILE A 1 209 ? -10.558 -10.524 8.421 1.00 95.31 209 ILE A O 1
ATOM 1609 N N . PHE A 1 210 ? -11.491 -8.907 9.681 1.00 97.44 210 PHE A N 1
ATOM 1610 C CA . PHE A 1 210 ? -10.265 -8.377 10.279 1.00 97.44 210 PHE A CA 1
ATOM 1611 C C . PHE A 1 210 ? -10.222 -8.668 11.780 1.00 97.44 210 PHE A C 1
ATOM 1613 O O . PHE A 1 210 ? -11.212 -8.465 12.485 1.00 97.44 210 PHE A O 1
ATOM 1620 N N . ASP A 1 211 ? -9.048 -9.045 12.283 1.00 97.25 211 ASP A N 1
ATOM 1621 C CA . ASP A 1 211 ? -8.750 -8.973 13.712 1.00 97.25 211 ASP A CA 1
ATOM 1622 C C . ASP A 1 211 ? -8.203 -7.577 14.013 1.00 97.25 211 ASP A C 1
ATOM 1624 O O . ASP A 1 211 ? -7.038 -7.268 13.747 1.00 97.25 211 ASP A O 1
ATOM 1628 N N . VAL A 1 212 ? -9.057 -6.725 14.578 1.00 97.50 212 VAL A N 1
ATOM 1629 C CA . VAL A 1 212 ? -8.728 -5.326 14.875 1.00 97.50 212 VAL A CA 1
ATOM 1630 C C . VAL A 1 212 ? -7.537 -5.174 15.817 1.00 97.50 212 VAL A C 1
ATOM 1632 O O . VAL A 1 212 ? -6.873 -4.145 15.764 1.00 97.50 212 VAL A O 1
ATOM 1635 N N . SER A 1 213 ? -7.223 -6.172 16.648 1.00 96.56 213 SER A N 1
ATOM 1636 C CA . SER A 1 213 ? -6.043 -6.114 17.514 1.00 96.56 213 SER A CA 1
ATOM 1637 C C . SER A 1 213 ? -4.752 -6.250 16.698 1.00 96.56 213 SER A C 1
ATOM 1639 O O . SER A 1 213 ? -3.740 -5.635 17.033 1.00 96.56 213 SER A O 1
ATOM 1641 N N . GLN A 1 214 ? -4.789 -6.974 15.575 1.00 96.44 214 GLN A N 1
ATOM 1642 C CA . GLN A 1 214 ? -3.636 -7.233 14.706 1.00 96.44 214 GLN A CA 1
ATOM 1643 C C . GLN A 1 214 ? -3.506 -6.224 13.559 1.00 96.44 214 GLN A C 1
ATOM 1645 O O . GLN A 1 214 ? -2.381 -5.872 13.168 1.00 96.44 214 GLN A O 1
ATOM 1650 N N . GLY A 1 215 ? -4.636 -5.768 13.017 1.00 96.62 215 GLY A N 1
ATOM 1651 C CA . GLY A 1 215 ? -4.699 -4.803 11.927 1.00 96.62 215 GLY A CA 1
ATOM 1652 C C . GLY A 1 215 ? -6.101 -4.665 11.340 1.00 96.62 215 GLY A C 1
ATOM 1653 O O . GLY A 1 215 ? -6.753 -5.656 11.029 1.00 96.62 215 GLY A O 1
ATOM 1654 N N . ILE A 1 216 ? -6.534 -3.427 11.133 1.00 97.62 216 ILE A N 1
ATOM 1655 C CA . ILE A 1 216 ? -7.675 -3.078 10.289 1.00 97.62 216 ILE A CA 1
ATOM 1656 C C . ILE A 1 216 ? -7.323 -1.829 9.456 1.00 97.62 216 ILE A C 1
ATOM 1658 O O . ILE A 1 216 ? -6.751 -0.877 9.999 1.00 97.62 216 ILE A O 1
ATOM 1662 N N . PRO A 1 217 ? -7.587 -1.807 8.139 1.00 96.81 217 PRO A N 1
ATOM 1663 C CA . PRO A 1 217 ? -7.337 -0.632 7.310 1.00 96.81 217 PRO A CA 1
ATOM 1664 C C . PRO A 1 217 ? -8.226 0.558 7.680 1.00 96.81 217 PRO A C 1
ATOM 1666 O O . PRO A 1 217 ? -9.339 0.403 8.180 1.00 96.81 217 PRO A O 1
ATOM 1669 N N . THR A 1 218 ? -7.748 1.759 7.371 1.00 95.50 218 THR A N 1
ATOM 1670 C CA . THR A 1 218 ? -8.570 2.972 7.428 1.00 95.50 218 THR A CA 1
ATOM 1671 C C . THR A 1 218 ? -9.799 2.872 6.508 1.00 95.50 218 THR A C 1
ATOM 1673 O O . THR A 1 218 ? -9.759 2.167 5.496 1.00 95.50 218 THR A O 1
ATOM 1676 N N . GLY A 1 219 ? -10.888 3.576 6.827 1.00 94.88 219 GLY A N 1
ATOM 1677 C CA . GLY A 1 219 ? -12.136 3.545 6.051 1.00 94.88 219 GLY A CA 1
ATOM 1678 C C . GLY A 1 219 ? -12.926 2.233 6.149 1.00 94.88 219 GLY A C 1
ATOM 1679 O O . GLY A 1 219 ? -14.026 2.132 5.607 1.00 94.88 219 GLY A O 1
ATOM 1680 N N . GLU A 1 220 ? -12.405 1.208 6.832 1.00 96.81 220 GLU A N 1
ATOM 1681 C CA . GLU A 1 220 ? -13.216 0.055 7.211 1.00 96.81 220 GLU A CA 1
ATOM 1682 C C . GLU A 1 220 ? -14.148 0.401 8.373 1.00 96.81 220 GLU A C 1
ATOM 1684 O O . GLU A 1 220 ? -13.928 1.337 9.148 1.00 96.81 220 GLU A O 1
ATOM 1689 N N . LYS A 1 221 ? -15.216 -0.386 8.485 1.00 96.94 221 LYS A N 1
ATOM 1690 C CA . LYS A 1 221 ? -16.221 -0.227 9.532 1.00 96.94 221 LYS A CA 1
ATOM 1691 C C . LYS A 1 221 ? -15.833 -1.007 10.783 1.00 96.94 221 LYS A C 1
ATOM 1693 O O . LYS A 1 221 ? -15.195 -2.056 10.704 1.00 96.94 221 LYS A O 1
ATOM 1698 N N . LEU A 1 222 ? -16.299 -0.515 11.916 1.00 97.44 222 LEU A N 1
ATOM 1699 C CA . LEU A 1 222 ? -16.260 -1.121 13.231 1.00 97.44 222 LEU A CA 1
ATOM 1700 C C . LEU A 1 222 ? -17.685 -1.225 13.789 1.00 97.44 222 LEU A C 1
ATOM 1702 O O . LEU A 1 222 ? -18.600 -0.497 13.382 1.00 97.44 222 LEU A O 1
ATOM 1706 N N . TYR A 1 223 ? -17.837 -2.070 14.796 1.00 97.19 223 TYR A N 1
ATOM 1707 C CA . TYR A 1 223 ? -18.932 -1.999 15.747 1.00 97.19 223 TYR A CA 1
ATOM 1708 C C . TYR A 1 223 ? -18.379 -1.903 17.168 1.00 97.19 223 TYR A C 1
ATOM 1710 O O . TYR A 1 223 ? -17.277 -2.374 17.461 1.00 97.19 223 TYR A O 1
ATOM 1718 N N . ALA A 1 224 ? -19.163 -1.281 18.037 1.00 97.19 224 ALA A N 1
ATOM 1719 C CA . ALA A 1 224 ? -18.943 -1.193 19.464 1.00 97.19 224 ALA A CA 1
ATOM 1720 C C . ALA A 1 224 ? -20.018 -2.004 20.185 1.00 97.19 224 ALA A C 1
ATOM 1722 O O . ALA A 1 224 ? -21.210 -1.855 19.909 1.00 97.19 224 ALA A O 1
ATOM 1723 N N . GLN A 1 225 ? -19.594 -2.843 21.119 1.00 95.69 225 GLN A N 1
ATOM 1724 C CA . GLN A 1 225 ? -20.463 -3.528 22.064 1.00 95.69 225 GLN A CA 1
ATOM 1725 C C . GLN A 1 225 ? -19.904 -3.323 23.467 1.00 95.69 225 GLN A C 1
ATOM 1727 O O . GLN A 1 225 ? -18.701 -3.472 23.673 1.00 95.69 225 GLN A O 1
ATOM 1732 N N . VAL A 1 226 ? -20.766 -2.985 24.416 1.00 96.25 226 VAL A N 1
ATOM 1733 C CA . VAL A 1 226 ? -20.395 -2.858 25.825 1.00 96.25 226 VAL A CA 1
ATOM 1734 C C . VAL A 1 226 ? -21.179 -3.881 26.623 1.00 96.25 226 VAL A C 1
ATOM 1736 O O . VAL A 1 226 ? -22.409 -3.877 26.590 1.00 96.25 226 VAL A O 1
ATOM 1739 N N . ASP A 1 227 ? -20.468 -4.749 27.335 1.00 93.25 227 ASP A N 1
ATOM 1740 C CA . ASP A 1 227 ? -21.088 -5.691 28.257 1.00 93.25 227 ASP A CA 1
ATOM 1741 C C . ASP A 1 227 ? -20.968 -5.161 29.692 1.00 93.25 227 ASP A C 1
ATOM 1743 O O . ASP A 1 227 ? -20.046 -4.427 30.051 1.00 93.25 227 ASP A O 1
ATOM 1747 N N . GLY A 1 228 ? -21.920 -5.548 30.529 1.00 92.44 228 GLY A N 1
ATOM 1748 C CA . GLY A 1 228 ? -22.022 -5.119 31.916 1.00 92.44 228 GLY A CA 1
ATOM 1749 C C . GLY A 1 228 ? -23.197 -5.809 32.588 1.00 92.44 228 GLY A C 1
ATOM 1750 O O . GLY A 1 228 ? -23.773 -6.751 32.033 1.00 92.44 228 GLY A O 1
ATOM 1751 N N . ASN A 1 229 ? -23.558 -5.334 33.770 1.00 92.75 229 ASN A N 1
ATOM 1752 C CA . ASN A 1 229 ? -24.722 -5.820 34.497 1.00 92.75 229 ASN A CA 1
ATOM 1753 C C . ASN A 1 229 ? -25.940 -4.939 34.183 1.00 92.75 229 ASN A C 1
ATOM 1755 O O . ASN A 1 229 ? -25.800 -3.757 33.880 1.00 92.75 229 ASN A O 1
ATOM 1759 N N . LEU A 1 230 ? -27.143 -5.512 34.228 1.00 91.38 230 LEU A N 1
ATOM 1760 C CA . LEU A 1 230 ? -28.381 -4.778 33.944 1.00 91.38 230 LEU A CA 1
ATOM 1761 C C . LEU A 1 230 ? -28.694 -3.724 35.013 1.00 91.38 230 LEU A C 1
ATOM 1763 O O . LEU A 1 230 ? -29.180 -2.635 34.703 1.00 91.38 230 LEU A O 1
ATOM 1767 N N . TYR A 1 231 ? -28.419 -4.068 36.268 1.00 91.75 231 TYR A N 1
ATOM 1768 C CA . TYR A 1 231 ? -28.685 -3.237 37.437 1.00 91.75 231 TYR A CA 1
ATOM 1769 C C . TYR A 1 231 ? -27.649 -3.414 38.550 1.00 91.75 231 TYR A C 1
ATOM 1771 O O . TYR A 1 231 ? -26.929 -4.412 38.591 1.00 91.75 231 TYR A O 1
ATOM 1779 N N . GLY A 1 232 ? -27.629 -2.467 39.484 1.00 90.88 232 GLY A N 1
ATOM 1780 C CA . GLY A 1 232 ? -27.009 -2.606 40.803 1.00 90.88 232 GLY A CA 1
ATOM 1781 C C . GLY A 1 232 ? -28.001 -2.166 41.873 1.00 90.88 232 GLY A C 1
ATOM 1782 O O . GLY A 1 232 ? -28.698 -1.171 41.682 1.00 90.88 232 GLY A O 1
ATOM 1783 N N . ALA A 1 233 ? -28.105 -2.910 42.968 1.00 90.44 233 ALA A N 1
ATOM 1784 C CA . ALA A 1 233 ? -29.043 -2.624 44.049 1.00 90.44 233 ALA A CA 1
ATOM 1785 C C . ALA A 1 233 ? -28.404 -2.939 45.401 1.00 90.44 233 ALA A C 1
ATOM 1787 O O . ALA A 1 233 ? -27.513 -3.786 45.472 1.00 90.44 233 ALA A O 1
ATOM 1788 N N . ASP A 1 234 ? -28.869 -2.259 46.441 1.00 88.25 234 ASP A N 1
ATOM 1789 C CA . ASP A 1 234 ? -28.452 -2.489 47.823 1.00 88.25 234 ASP A CA 1
ATOM 1790 C C . ASP A 1 234 ? -29.593 -2.111 48.780 1.00 88.25 234 ASP A C 1
ATOM 1792 O O . ASP A 1 234 ? -30.488 -1.335 48.419 1.00 88.25 234 ASP A O 1
ATOM 1796 N N . TYR A 1 235 ? -29.584 -2.676 49.985 1.00 87.88 235 TYR A N 1
ATOM 1797 C CA . TYR A 1 235 ? -30.660 -2.540 50.970 1.00 87.88 235 TYR A CA 1
ATOM 1798 C C . TYR A 1 235 ? -30.164 -2.776 52.401 1.00 87.88 235 TYR A C 1
ATOM 1800 O O . TYR A 1 235 ? -29.174 -3.468 52.631 1.00 87.88 235 TYR A O 1
ATOM 1808 N N . ALA A 1 236 ? -30.925 -2.285 53.381 1.00 85.31 236 ALA A N 1
ATOM 1809 C CA . ALA A 1 236 ? -30.731 -2.610 54.791 1.00 85.31 236 ALA A CA 1
ATOM 1810 C C . ALA A 1 236 ? -32.053 -2.983 55.471 1.00 85.31 236 ALA A C 1
ATOM 1812 O O . ALA A 1 236 ? -33.047 -2.270 55.343 1.00 85.31 236 ALA A O 1
ATOM 1813 N N . TRP A 1 237 ? -32.031 -4.074 56.242 1.00 84.31 237 TRP A N 1
ATOM 1814 C CA . TRP A 1 237 ? -33.146 -4.506 57.090 1.00 84.31 237 TRP A CA 1
ATOM 1815 C C . TRP A 1 237 ? -32.886 -4.183 58.557 1.00 84.31 237 TRP A C 1
ATOM 1817 O O . TRP A 1 237 ? -31.748 -4.249 59.029 1.00 84.31 237 TRP A O 1
ATOM 1827 N N . VAL A 1 238 ? -33.960 -3.980 59.308 1.00 80.69 238 VAL A N 1
ATOM 1828 C CA . VAL A 1 238 ? -33.959 -3.969 60.771 1.00 80.69 238 VAL A CA 1
ATOM 1829 C C . VAL A 1 238 ? -35.007 -4.951 61.294 1.00 80.69 238 VAL A C 1
ATOM 1831 O O . VAL A 1 238 ? -36.032 -5.175 60.657 1.00 80.69 238 VAL A O 1
ATOM 1834 N N . THR A 1 239 ? -34.741 -5.596 62.433 1.00 80.00 239 THR A N 1
ATOM 1835 C CA . THR A 1 239 ? -35.768 -6.376 63.141 1.00 80.00 239 THR A CA 1
ATOM 1836 C C . THR A 1 239 ? -36.528 -5.460 64.083 1.00 80.00 239 THR A C 1
ATOM 1838 O O . THR A 1 239 ? -35.928 -4.889 64.997 1.00 80.00 239 THR A O 1
ATOM 1841 N N . VAL A 1 240 ? -37.839 -5.388 63.897 1.00 75.88 240 VAL A N 1
ATOM 1842 C CA . VAL A 1 240 ? -38.779 -4.808 64.850 1.00 75.88 240 VAL A CA 1
ATOM 1843 C C . VAL A 1 240 ? -39.278 -5.928 65.761 1.00 75.88 240 VAL A C 1
ATOM 1845 O O . VAL A 1 240 ? -39.606 -7.025 65.304 1.00 75.88 240 VAL A O 1
ATOM 1848 N N . THR A 1 241 ? -39.296 -5.676 67.066 1.00 73.00 241 THR A N 1
ATOM 1849 C CA . THR A 1 241 ? -39.793 -6.601 68.093 1.00 73.00 241 THR A CA 1
ATOM 1850 C C . THR A 1 241 ? -40.643 -5.822 69.079 1.00 73.00 241 THR A C 1
ATOM 1852 O O . THR A 1 241 ? -40.284 -4.692 69.386 1.00 73.00 241 THR A O 1
ATOM 1855 N N . GLY A 1 242 ? -41.696 -6.428 69.620 1.00 69.56 242 GLY A N 1
ATOM 1856 C CA . GLY A 1 242 ? -42.564 -5.810 70.623 1.00 69.56 242 GLY A CA 1
ATOM 1857 C C . GLY A 1 242 ? -43.303 -6.835 71.473 1.00 69.56 242 GLY A C 1
ATOM 1858 O O . GLY A 1 242 ? -43.292 -8.022 71.154 1.00 69.56 242 GLY A O 1
ATOM 1859 N N . THR A 1 243 ? -43.948 -6.390 72.555 1.00 72.44 243 THR A N 1
ATOM 1860 C CA . THR A 1 243 ? -44.827 -7.231 73.386 1.00 72.44 243 THR A CA 1
ATOM 1861 C C . THR A 1 243 ? -46.114 -6.478 73.706 1.00 72.44 243 THR A C 1
ATOM 1863 O O . THR A 1 243 ? -46.061 -5.327 74.131 1.00 72.44 243 THR A O 1
ATOM 1866 N N . ARG A 1 244 ? -47.273 -7.126 73.534 1.00 76.69 244 ARG A N 1
ATOM 1867 C CA . ARG A 1 244 ? -48.585 -6.592 73.944 1.00 76.69 244 ARG A CA 1
ATOM 1868 C C . ARG A 1 244 ? -49.230 -7.480 74.994 1.00 76.69 244 ARG A C 1
ATOM 1870 O O . ARG A 1 244 ? -49.059 -8.699 74.956 1.00 76.69 244 ARG A O 1
ATOM 1877 N N . THR A 1 245 ? -49.950 -6.868 75.928 1.00 77.88 245 THR A N 1
ATOM 1878 C CA . THR A 1 245 ? -50.636 -7.577 77.014 1.00 77.88 245 THR A CA 1
ATOM 1879 C C . THR A 1 245 ? -52.141 -7.556 76.801 1.00 77.88 245 THR A C 1
ATOM 1881 O O . THR A 1 245 ? -52.709 -6.512 76.501 1.00 77.88 245 THR A O 1
ATOM 1884 N N . TYR A 1 246 ? -52.771 -8.712 76.999 1.00 81.75 246 TYR A N 1
ATOM 1885 C CA . TYR A 1 246 ? -54.208 -8.920 76.866 1.00 81.75 246 TYR A CA 1
ATOM 1886 C C . TYR A 1 246 ? -54.793 -9.425 78.181 1.00 81.75 246 TYR A C 1
ATOM 1888 O O . TYR A 1 246 ? -54.168 -10.206 78.907 1.00 81.75 246 TYR A O 1
ATOM 1896 N N . THR A 1 247 ? -56.009 -8.989 78.479 1.00 80.62 247 THR A N 1
ATOM 1897 C CA . THR A 1 247 ? -56.738 -9.365 79.689 1.00 80.62 247 THR A CA 1
ATOM 1898 C C . THR A 1 247 ? -57.630 -10.569 79.410 1.00 80.62 247 THR A C 1
ATOM 1900 O O . THR A 1 247 ? -58.466 -10.543 78.505 1.00 80.62 247 THR A O 1
ATOM 1903 N N . VAL A 1 248 ? -57.499 -11.620 80.222 1.00 84.00 248 VAL A N 1
ATOM 1904 C CA . VAL A 1 248 ? -58.370 -12.799 80.169 1.00 84.00 248 VAL A CA 1
ATOM 1905 C C . VAL A 1 248 ? -59.083 -12.996 81.491 1.00 84.00 248 VAL A C 1
ATOM 1907 O O . VAL A 1 248 ? -58.460 -13.251 82.521 1.00 84.00 248 VAL A O 1
ATOM 1910 N N . VAL A 1 249 ? -60.409 -12.938 81.464 1.00 82.88 249 VAL A N 1
ATOM 1911 C CA . VAL A 1 249 ? -61.232 -13.229 82.639 1.00 82.88 249 VAL A CA 1
ATOM 1912 C C . VAL A 1 249 ? -61.655 -14.694 82.598 1.00 82.88 249 VAL A C 1
ATOM 1914 O O . VAL A 1 249 ? -62.409 -15.112 81.725 1.00 82.88 249 VAL A O 1
ATOM 1917 N N . VAL A 1 250 ? -61.185 -15.498 83.547 1.00 81.81 250 VAL A N 1
ATOM 1918 C CA . VAL A 1 250 ? -61.563 -16.906 83.681 1.00 81.81 250 VAL A CA 1
ATOM 1919 C C . VAL A 1 250 ? -62.637 -17.045 84.754 1.00 81.81 250 VAL A C 1
ATOM 1921 O O . VAL A 1 250 ? -62.412 -16.773 85.935 1.00 81.81 250 VAL A O 1
ATOM 1924 N N . THR A 1 251 ? -63.822 -17.486 84.346 1.00 82.69 251 THR A N 1
ATOM 1925 C CA . THR A 1 251 ? -65.004 -17.624 85.208 1.00 82.69 251 THR A CA 1
ATOM 1926 C C . THR A 1 251 ? -65.396 -19.088 85.379 1.00 82.69 251 THR A C 1
ATOM 1928 O O . THR A 1 251 ? -65.177 -19.913 84.494 1.00 82.69 251 THR A O 1
ATOM 1931 N N . GLY A 1 252 ? -65.982 -19.443 86.520 1.00 82.31 252 GLY A N 1
ATOM 1932 C CA . GLY A 1 252 ? -66.433 -20.813 86.760 1.00 82.31 252 GLY A CA 1
ATOM 1933 C C . GLY A 1 252 ? -67.042 -21.020 88.141 1.00 82.31 252 GLY A C 1
ATOM 1934 O O . GLY A 1 252 ? -67.299 -20.071 88.884 1.00 82.31 252 GLY A O 1
ATOM 1935 N N . ARG A 1 253 ? -67.289 -22.282 88.499 1.00 78.31 253 ARG A N 1
ATOM 1936 C CA . ARG A 1 253 ? -67.743 -22.701 89.834 1.00 78.31 253 ARG A CA 1
ATOM 1937 C C . ARG A 1 253 ? -66.751 -23.696 90.428 1.00 78.31 253 ARG A C 1
ATOM 1939 O O . ARG A 1 253 ? -66.456 -24.717 89.817 1.00 78.31 253 ARG A O 1
ATOM 1946 N N . ARG A 1 254 ? -66.259 -23.430 91.637 1.00 74.69 254 ARG A N 1
ATOM 1947 C CA . ARG A 1 254 ? -65.443 -24.369 92.414 1.00 74.69 254 ARG A CA 1
ATOM 1948 C C . ARG A 1 254 ? -66.356 -25.272 93.235 1.00 74.69 254 ARG A C 1
ATOM 1950 O O . ARG A 1 254 ? -67.194 -24.770 93.985 1.00 74.69 254 ARG A O 1
ATOM 1957 N N . LYS A 1 255 ? -66.186 -26.587 93.115 1.00 75.12 255 LYS A N 1
ATOM 1958 C CA . LYS A 1 255 ? -66.853 -27.581 93.965 1.00 75.12 255 LYS A CA 1
ATOM 1959 C C . LYS A 1 255 ? -65.961 -27.884 95.172 1.00 75.12 255 LYS A C 1
ATOM 1961 O O . LYS A 1 255 ? -64.907 -28.486 95.008 1.00 75.12 255 LYS A O 1
ATOM 1966 N N . SER A 1 256 ? -66.386 -27.487 96.370 1.00 63.56 256 SER A N 1
ATOM 1967 C CA . SER A 1 256 ? -65.734 -27.862 97.633 1.00 63.56 256 SER A CA 1
ATOM 1968 C C . SER A 1 256 ? -66.600 -28.872 98.379 1.00 63.56 256 SER A C 1
ATOM 1970 O O . SER A 1 256 ? -67.811 -28.676 98.485 1.00 63.56 256 SER A O 1
ATOM 1972 N N . THR A 1 257 ? -66.001 -29.962 98.862 1.00 58.44 257 THR A N 1
ATOM 1973 C CA . THR A 1 257 ? -66.697 -30.983 99.659 1.00 58.44 257 THR A CA 1
ATOM 1974 C C . THR A 1 257 ? -66.062 -31.020 101.037 1.00 58.44 257 THR A C 1
ATOM 1976 O O . THR A 1 257 ? -64.896 -31.388 101.167 1.00 58.44 257 THR A O 1
ATOM 1979 N N . THR A 1 258 ? -66.814 -30.613 102.054 1.00 54.56 258 THR A N 1
ATOM 1980 C CA . THR A 1 258 ? -66.352 -30.638 103.442 1.00 54.56 258 THR A CA 1
ATOM 1981 C C . THR A 1 258 ? -66.955 -31.841 104.144 1.00 54.56 258 THR A C 1
ATOM 1983 O O . THR A 1 258 ? -68.156 -32.095 104.030 1.00 54.56 258 THR A O 1
ATOM 1986 N N . THR A 1 259 ? -66.109 -32.570 104.862 1.00 51.56 259 THR A N 1
ATOM 1987 C CA . THR A 1 259 ? -66.500 -33.743 105.637 1.00 51.56 259 THR A CA 1
ATOM 1988 C C . THR A 1 259 ? -66.643 -33.340 107.097 1.00 51.56 259 THR A C 1
ATOM 1990 O O . THR A 1 259 ? -65.668 -32.905 107.709 1.00 51.56 259 THR A O 1
ATOM 1993 N N . SER A 1 260 ? -67.845 -33.487 107.645 1.00 53.84 260 SER A N 1
ATOM 1994 C CA . SER A 1 260 ? -68.147 -33.200 109.050 1.00 53.84 260 SER A CA 1
ATOM 1995 C C . SER A 1 260 ? -68.645 -34.476 109.719 1.00 53.84 260 SER A C 1
ATOM 1997 O O . SER A 1 260 ? -69.401 -35.226 109.103 1.00 53.84 260 SER A O 1
ATOM 1999 N N . ILE A 1 261 ? -68.250 -34.722 110.969 1.00 52.38 261 ILE A N 1
ATOM 2000 C CA . ILE A 1 261 ? -68.824 -35.807 111.774 1.00 52.38 261 ILE A CA 1
ATOM 2001 C C . ILE A 1 261 ? -69.907 -35.193 112.653 1.00 52.38 261 ILE A C 1
ATOM 2003 O O . ILE A 1 261 ? -69.611 -34.348 113.498 1.00 52.38 261 ILE A O 1
ATOM 2007 N N . VAL A 1 262 ? -71.152 -35.605 112.434 1.00 54.91 262 VAL A N 1
ATOM 2008 C CA . VAL A 1 262 ? -72.297 -35.249 113.280 1.00 54.91 262 VAL A CA 1
ATOM 2009 C C . VAL A 1 262 ? -72.880 -36.565 113.778 1.00 54.91 262 VAL A C 1
ATOM 2011 O O . VAL A 1 262 ? -73.151 -37.453 112.977 1.00 54.91 262 VAL A O 1
ATOM 2014 N N . ASP A 1 263 ? -72.973 -36.730 115.098 1.00 49.97 263 ASP A N 1
ATOM 2015 C CA . ASP A 1 263 ? -73.518 -37.930 115.755 1.00 49.97 263 ASP A CA 1
ATOM 2016 C C . ASP A 1 263 ? -72.888 -39.274 115.324 1.00 49.97 263 ASP A C 1
ATOM 2018 O O . ASP A 1 263 ? -73.528 -40.321 115.346 1.00 49.97 263 ASP A O 1
ATOM 2022 N N . GLY A 1 264 ? -71.601 -39.266 114.957 1.00 56.16 264 GLY A N 1
ATOM 2023 C CA . GLY A 1 264 ? -70.848 -40.474 114.597 1.00 56.16 264 GLY A CA 1
ATOM 2024 C C . GLY A 1 264 ? -70.963 -40.915 113.131 1.00 56.16 264 GLY A C 1
ATOM 2025 O O . GLY A 1 264 ? -70.265 -41.852 112.750 1.00 56.16 264 GLY A O 1
ATOM 2026 N N . GLU A 1 265 ? -71.753 -40.226 112.296 1.00 46.00 265 GLU A N 1
ATOM 2027 C CA . GLU A 1 265 ? -71.805 -40.442 110.842 1.00 46.00 265 GLU A CA 1
ATOM 2028 C C . GLU A 1 265 ? -71.037 -39.368 110.057 1.00 46.00 265 GLU A C 1
ATOM 2030 O O . GLU A 1 265 ? -70.982 -38.189 110.419 1.00 46.00 265 GLU A O 1
ATOM 2035 N N . VAL A 1 266 ? -70.429 -39.800 108.949 1.00 54.84 266 VAL A N 1
ATOM 2036 C CA . VAL A 1 266 ? -69.669 -38.946 108.031 1.00 54.84 266 VAL A CA 1
ATOM 2037 C C . VAL A 1 266 ? -70.640 -38.246 107.076 1.00 54.84 266 VAL A C 1
ATOM 2039 O O . VAL A 1 266 ? -71.184 -38.873 106.170 1.00 54.84 266 VAL A O 1
ATOM 2042 N N . VAL A 1 267 ? -70.834 -36.935 107.242 1.00 56.25 267 VAL A N 1
ATOM 2043 C CA . VAL A 1 267 ? -71.698 -36.117 106.376 1.00 56.25 267 VAL A CA 1
ATOM 2044 C C . VAL A 1 267 ? -70.847 -35.322 105.386 1.00 56.25 267 VAL A C 1
ATOM 2046 O O . VAL A 1 267 ? -69.983 -34.533 105.777 1.00 56.25 267 VAL A O 1
ATOM 2049 N N . TYR A 1 268 ? -71.120 -35.491 104.088 1.00 62.41 268 TYR A N 1
ATOM 2050 C CA . TYR A 1 268 ? -70.481 -34.727 103.013 1.00 62.41 268 TYR A CA 1
ATOM 2051 C C . TYR A 1 268 ? -71.332 -33.511 102.639 1.00 62.41 268 TYR A C 1
ATOM 2053 O O . TYR A 1 268 ? -72.397 -33.647 102.038 1.00 62.41 268 TYR A O 1
ATOM 2061 N N . THR A 1 269 ? -70.849 -32.304 102.932 1.00 63.09 269 THR A N 1
ATOM 2062 C CA . THR A 1 269 ? -71.493 -31.065 102.469 1.00 63.09 269 THR A CA 1
ATOM 2063 C C . THR A 1 269 ? -70.783 -30.563 101.218 1.00 63.09 269 THR A C 1
ATOM 2065 O O . THR A 1 269 ? -69.613 -30.189 101.272 1.00 63.09 269 THR A O 1
ATOM 2068 N N . THR A 1 270 ? -71.483 -30.547 100.081 1.00 63.75 270 THR A N 1
ATOM 2069 C CA . THR A 1 270 ? -70.952 -29.993 98.825 1.00 63.75 270 THR A CA 1
ATOM 2070 C C . THR A 1 270 ? -71.396 -28.541 98.661 1.00 63.75 270 THR A C 1
ATOM 2072 O O . THR A 1 270 ? -72.592 -28.266 98.584 1.00 63.75 270 THR A O 1
ATOM 2075 N N . LYS A 1 271 ? -70.441 -27.614 98.546 1.00 70.50 271 LYS A N 1
ATOM 2076 C CA . LYS A 1 271 ? -70.675 -26.193 98.256 1.00 70.50 271 LYS A CA 1
ATOM 2077 C C . LYS A 1 271 ? -70.120 -25.846 96.875 1.00 70.50 271 LYS A C 1
ATOM 2079 O O . LYS A 1 271 ? -68.983 -26.192 96.554 1.00 70.50 271 LYS A O 1
ATOM 2084 N N . TYR A 1 272 ? -70.919 -25.144 96.075 1.00 72.69 272 TYR A N 1
ATOM 2085 C CA . TYR A 1 272 ? -70.476 -24.550 94.815 1.00 72.69 272 TYR A CA 1
ATOM 2086 C C . TYR A 1 272 ? -70.235 -23.059 95.028 1.00 72.69 272 TYR A C 1
ATOM 2088 O O . TYR A 1 272 ? -71.165 -22.332 95.372 1.00 72.69 272 TYR A O 1
ATOM 2096 N N . THR A 1 273 ? -69.007 -22.605 94.803 1.00 69.50 273 THR A N 1
ATOM 2097 C CA . THR A 1 273 ? -68.645 -21.186 94.907 1.00 69.50 273 THR A CA 1
ATOM 2098 C C . THR A 1 273 ? -68.259 -20.679 93.526 1.00 69.50 273 THR A C 1
ATOM 2100 O O . THR A 1 273 ? -67.332 -21.208 92.914 1.00 69.50 273 THR A O 1
ATOM 2103 N N . SER A 1 274 ? -68.974 -19.683 93.003 1.00 73.94 274 SER A N 1
ATOM 2104 C CA . SER A 1 274 ? -68.575 -19.017 91.761 1.00 73.94 274 SER A CA 1
ATOM 2105 C C . SER A 1 274 ? -67.279 -18.243 91.970 1.00 73.94 274 SER A C 1
ATOM 2107 O O . SER A 1 274 ? -67.132 -17.567 92.987 1.00 73.94 274 SER A O 1
ATOM 2109 N N . PHE A 1 275 ? -66.374 -18.304 91.000 1.00 75.19 275 PHE A N 1
ATOM 2110 C CA . PHE A 1 275 ? -65.177 -17.475 90.974 1.00 75.19 275 PHE A CA 1
ATOM 2111 C C . PHE A 1 275 ? -65.059 -16.762 89.626 1.00 75.19 275 PHE A C 1
ATOM 2113 O O . PHE A 1 275 ? -65.569 -17.223 88.602 1.00 75.19 275 PHE A O 1
ATOM 2120 N N . SER A 1 276 ? -64.359 -15.637 89.659 1.00 80.69 276 SER A N 1
ATOM 2121 C CA . SER A 1 276 ? -63.914 -14.881 88.498 1.00 80.69 276 SER A CA 1
ATOM 2122 C C . SER A 1 276 ? -62.479 -14.483 88.789 1.00 80.69 276 SER A C 1
ATOM 2124 O O . SER A 1 276 ? -62.244 -13.787 89.774 1.00 80.69 276 SER A O 1
ATOM 2126 N N . LYS A 1 277 ? -61.532 -14.985 87.999 1.00 76.50 277 LYS A N 1
ATOM 2127 C CA . LYS A 1 277 ? -60.116 -14.647 88.125 1.00 76.50 277 LYS A CA 1
ATOM 2128 C C . LYS A 1 277 ? -59.644 -13.970 86.852 1.00 76.50 277 LYS A C 1
ATOM 2130 O O . LYS A 1 277 ? -59.911 -14.475 85.765 1.00 76.50 277 LYS A O 1
ATOM 2135 N N . THR A 1 278 ? -58.936 -12.861 86.991 1.00 77.94 278 THR A N 1
ATOM 2136 C CA . THR A 1 278 ? -58.374 -12.140 85.848 1.00 77.94 278 THR A CA 1
ATOM 2137 C C . THR A 1 278 ? -56.898 -12.469 85.702 1.00 77.94 278 THR A C 1
ATOM 2139 O O . THR A 1 278 ? -56.153 -12.442 86.683 1.00 77.94 278 THR A O 1
ATOM 2142 N N . TYR A 1 279 ? -56.493 -12.766 84.474 1.00 80.62 279 TYR A N 1
ATOM 2143 C CA . TYR A 1 279 ? -55.137 -13.118 84.090 1.00 80.62 279 TYR A CA 1
ATOM 2144 C C . TYR A 1 279 ? -54.638 -12.171 83.003 1.00 80.62 279 TYR A C 1
ATOM 2146 O O . TYR A 1 279 ? -55.384 -11.807 82.095 1.00 80.62 279 TYR A O 1
ATOM 2154 N N . LEU A 1 280 ? -53.367 -11.791 83.099 1.00 80.38 280 LEU A N 1
ATOM 2155 C CA . LEU A 1 280 ? -52.668 -11.037 82.065 1.00 80.38 280 LEU A CA 1
ATOM 2156 C C . LEU A 1 280 ? -51.879 -12.013 81.199 1.00 80.38 280 LEU A C 1
ATOM 2158 O O . LEU A 1 280 ? -51.128 -12.840 81.720 1.00 80.38 280 LEU A O 1
ATOM 2162 N N . VAL A 1 281 ? -52.065 -11.914 79.887 1.00 81.94 281 VAL A N 1
ATOM 2163 C CA . VAL A 1 281 ? -51.417 -12.775 78.901 1.00 81.94 281 VAL A CA 1
ATOM 2164 C C . VAL A 1 281 ? -50.645 -11.900 77.926 1.00 81.94 281 VAL A C 1
ATOM 2166 O O . VAL A 1 281 ? -51.231 -11.088 77.211 1.00 81.94 281 VAL A O 1
ATOM 2169 N N . SER A 1 282 ? -49.324 -12.053 77.892 1.00 80.00 282 SER A N 1
ATOM 2170 C CA . SER A 1 282 ? -48.459 -11.279 77.000 1.00 80.00 282 SER A CA 1
ATOM 2171 C C . SER A 1 282 ? -48.150 -12.057 75.717 1.00 80.00 282 SER A C 1
ATOM 2173 O O . SER A 1 282 ? -47.900 -13.265 75.738 1.00 80.00 282 SER A O 1
ATOM 2175 N N . ARG A 1 283 ? -48.165 -11.362 74.577 1.00 82.94 283 ARG A N 1
ATOM 2176 C CA . ARG A 1 283 ? -47.747 -11.895 73.275 1.00 82.94 283 ARG A CA 1
ATOM 2177 C C . ARG A 1 283 ? -46.657 -11.016 72.695 1.00 82.94 283 ARG A C 1
ATOM 2179 O O . ARG A 1 283 ? -46.864 -9.825 72.469 1.00 82.94 283 ARG A O 1
ATOM 2186 N N . SER A 1 284 ? -45.502 -11.622 72.455 1.00 79.94 284 SER A N 1
ATOM 2187 C CA . SER A 1 284 ? -44.419 -10.983 71.719 1.00 79.94 284 SER A CA 1
ATOM 2188 C C . SER A 1 284 ? -44.659 -11.095 70.214 1.00 79.94 284 SER A C 1
ATOM 2190 O O . SER A 1 284 ? -45.230 -12.079 69.742 1.00 79.94 284 SER A O 1
ATOM 2192 N N . TYR A 1 285 ? -44.216 -10.092 69.463 1.00 81.38 285 TYR A N 1
ATOM 2193 C CA . TYR A 1 285 ? -44.226 -10.072 68.004 1.00 81.38 285 TYR A CA 1
ATOM 2194 C C . TYR A 1 285 ? -42.857 -9.671 67.466 1.00 81.38 285 TYR A C 1
ATOM 2196 O O . TYR A 1 285 ? -42.086 -8.979 68.134 1.00 81.38 285 TYR A O 1
ATOM 2204 N N . SER A 1 286 ? -42.561 -10.097 66.241 1.00 81.44 286 SER A N 1
ATOM 2205 C CA . SER A 1 286 ? -41.397 -9.634 65.497 1.00 81.44 286 SER A CA 1
ATOM 2206 C C . SER A 1 286 ? -41.688 -9.619 64.001 1.00 81.44 286 SER A C 1
ATOM 2208 O O . SER A 1 286 ? -42.412 -10.483 63.507 1.00 81.44 286 SER A O 1
ATOM 2210 N N . TYR A 1 287 ? -41.142 -8.629 63.300 1.00 84.12 287 TYR A N 1
ATOM 2211 C CA . TYR A 1 287 ? -41.096 -8.566 61.841 1.00 84.12 287 TYR A CA 1
ATOM 2212 C C . TYR A 1 287 ? -39.862 -7.786 61.386 1.00 84.12 287 TYR A C 1
ATOM 2214 O O . TYR A 1 287 ? -39.164 -7.159 62.188 1.00 84.12 287 TYR A O 1
ATOM 2222 N N . ARG A 1 288 ? -39.554 -7.858 60.099 1.00 86.50 288 ARG A N 1
ATOM 2223 C CA . ARG A 1 288 ? -38.426 -7.180 59.464 1.00 86.50 288 ARG A CA 1
ATOM 2224 C C . ARG A 1 288 ? -38.925 -6.004 58.641 1.00 86.50 288 ARG A C 1
ATOM 2226 O O . ARG A 1 288 ? -39.815 -6.168 57.815 1.00 86.50 288 ARG A O 1
ATOM 2233 N N . ASP A 1 289 ? -38.299 -4.856 58.849 1.00 84.56 289 ASP A N 1
ATOM 2234 C CA . ASP A 1 289 ? -38.610 -3.596 58.173 1.00 84.56 289 ASP A CA 1
ATOM 2235 C C . ASP A 1 289 ? -37.408 -3.145 57.330 1.00 84.56 289 ASP A C 1
ATOM 2237 O O . ASP A 1 289 ? -36.251 -3.430 57.678 1.00 84.56 289 ASP A O 1
ATOM 2241 N N . VAL A 1 290 ? -37.662 -2.472 56.210 1.00 85.50 290 VAL A N 1
ATOM 2242 C CA . VAL A 1 290 ? -36.611 -1.942 55.333 1.00 85.50 290 VAL A CA 1
ATOM 2243 C C . VAL A 1 290 ? -36.229 -0.551 55.811 1.00 85.50 290 VAL A C 1
ATOM 2245 O O . VAL A 1 290 ? -37.020 0.383 55.762 1.00 85.50 290 VAL A O 1
ATOM 2248 N N . VAL A 1 291 ? -34.971 -0.375 56.213 1.00 82.38 291 VAL A N 1
ATOM 2249 C CA . VAL A 1 291 ? -34.456 0.945 56.608 1.00 82.38 291 VAL A CA 1
ATOM 2250 C C . VAL A 1 291 ? -34.228 1.810 55.375 1.00 82.38 291 VAL A C 1
ATOM 2252 O O . VAL A 1 291 ? -34.594 2.984 55.340 1.00 82.38 291 VAL A O 1
ATOM 2255 N N . TRP A 1 292 ? -33.604 1.225 54.354 1.00 86.38 292 TRP A N 1
ATOM 2256 C CA . TRP A 1 292 ? -33.388 1.868 53.071 1.00 86.38 292 TRP A CA 1
ATOM 2257 C C . TRP A 1 292 ? -33.206 0.834 51.955 1.00 86.38 292 TRP A C 1
ATOM 2259 O O . TRP A 1 292 ? -32.732 -0.277 52.192 1.00 86.38 292 TRP A O 1
ATOM 2269 N N . TYR A 1 293 ? -33.590 1.202 50.735 1.00 88.69 293 TYR A N 1
ATOM 2270 C CA . TYR A 1 293 ? -33.478 0.380 49.531 1.00 88.69 293 TYR A CA 1
ATOM 2271 C C . TYR A 1 293 ? -33.366 1.274 48.300 1.00 88.69 293 TYR A C 1
ATOM 2273 O O . TYR A 1 293 ? -34.179 2.178 48.109 1.00 88.69 293 TYR A O 1
ATOM 2281 N N . TYR A 1 294 ? -32.401 1.004 47.428 1.00 89.81 294 TYR A N 1
ATOM 2282 C CA . TYR A 1 294 ? -32.303 1.693 46.149 1.00 89.81 294 TYR A CA 1
ATOM 2283 C C . TYR A 1 294 ? -31.807 0.756 45.040 1.00 89.81 294 TYR A C 1
ATOM 2285 O O . TYR A 1 294 ? -31.141 -0.252 45.282 1.00 89.81 294 TYR A O 1
ATOM 2293 N N . ALA A 1 295 ? -32.134 1.104 43.796 1.00 91.19 295 ALA A N 1
ATOM 2294 C CA . ALA A 1 295 ? -31.750 0.345 42.611 1.00 91.19 295 ALA A CA 1
ATOM 2295 C C . ALA A 1 295 ? -31.366 1.282 41.462 1.00 91.19 295 ALA A C 1
ATOM 2297 O O . ALA A 1 295 ? -32.064 2.255 41.172 1.00 91.19 295 ALA A O 1
ATOM 2298 N N . TYR A 1 296 ? -30.270 0.959 40.782 1.00 92.06 296 TYR A N 1
ATOM 2299 C CA . TYR A 1 296 ? -29.771 1.631 39.588 1.00 92.06 296 TYR A CA 1
ATOM 2300 C C . TYR A 1 296 ? -29.944 0.735 38.364 1.00 92.06 296 TYR A C 1
ATOM 2302 O O . TYR A 1 296 ? -29.647 -0.455 38.429 1.00 92.06 296 TYR A O 1
ATOM 2310 N N . GLY A 1 297 ? -30.367 1.310 37.240 1.00 91.94 297 GLY A N 1
ATOM 2311 C CA . GLY A 1 297 ? -30.443 0.630 35.947 1.00 91.94 297 GLY A CA 1
ATOM 2312 C C . GLY A 1 297 ? -29.467 1.197 34.934 1.00 91.94 297 GLY A C 1
ATOM 2313 O O . GLY A 1 297 ? -29.095 2.365 35.021 1.00 91.94 297 GLY A O 1
ATOM 2314 N N . VAL A 1 298 ? -29.038 0.369 33.983 1.00 93.44 298 VAL A N 1
ATOM 2315 C CA . VAL A 1 298 ? -28.168 0.810 32.888 1.00 93.44 298 VAL A CA 1
ATOM 2316 C C . VAL A 1 298 ? -28.817 1.956 32.098 1.00 93.44 298 VAL A C 1
ATOM 2318 O O . VAL A 1 298 ? -29.995 1.894 31.752 1.00 93.44 298 VAL A O 1
ATOM 2321 N N . ASP A 1 299 ? -28.051 3.007 31.813 1.00 93.81 299 ASP A N 1
ATOM 2322 C CA . ASP A 1 299 ? -28.524 4.198 31.091 1.00 93.81 299 ASP A CA 1
ATOM 2323 C C . ASP A 1 299 ? -27.832 4.334 29.733 1.00 93.81 299 ASP A C 1
ATOM 2325 O O . ASP A 1 299 ? -28.477 4.390 28.685 1.00 93.81 299 ASP A O 1
ATOM 2329 N N . LYS A 1 300 ? -26.496 4.344 29.732 1.00 94.75 300 LYS A N 1
ATOM 2330 C CA . LYS A 1 300 ? -25.685 4.514 28.521 1.00 94.75 300 LYS A CA 1
ATOM 2331 C C . LYS A 1 300 ? -24.248 4.060 28.733 1.00 94.75 300 LYS A C 1
ATOM 2333 O O . LYS A 1 300 ? -23.790 3.930 29.864 1.00 94.75 300 LYS A O 1
ATOM 2338 N N . ALA A 1 301 ? -23.510 3.897 27.644 1.00 96.56 301 ALA A N 1
ATOM 2339 C CA . ALA A 1 301 ? -22.063 3.758 27.673 1.00 96.56 301 ALA A CA 1
ATOM 2340 C C . ALA A 1 301 ? -21.379 4.838 26.836 1.00 96.56 301 ALA A C 1
ATOM 2342 O O . ALA A 1 301 ? -21.885 5.264 25.797 1.00 96.56 301 ALA A O 1
ATOM 2343 N N . GLN A 1 302 ? -20.196 5.237 27.282 1.00 97.12 302 GLN A N 1
ATOM 2344 C CA . GLN A 1 302 ? -19.267 6.065 26.536 1.00 97.12 302 GLN A CA 1
ATOM 2345 C C . GLN A 1 302 ? -18.041 5.222 26.193 1.00 97.12 302 GLN A C 1
ATOM 2347 O O . GLN A 1 302 ? -17.425 4.641 27.079 1.00 97.12 302 GLN A O 1
ATOM 2352 N N . VAL A 1 303 ? -17.685 5.153 24.916 1.00 98.00 303 VAL A N 1
ATOM 2353 C CA . VAL A 1 303 ? -16.535 4.403 24.407 1.00 98.00 303 VAL A CA 1
ATOM 2354 C C . VAL A 1 303 ? -15.546 5.382 23.792 1.00 98.00 303 VAL A C 1
ATOM 2356 O O . VAL A 1 303 ? -15.860 6.051 22.815 1.00 98.00 303 VAL A O 1
ATOM 2359 N N . GLY A 1 304 ? -14.346 5.460 24.350 1.00 97.12 304 GLY A N 1
ATOM 2360 C CA . GLY A 1 304 ? -13.243 6.284 23.871 1.00 97.12 304 GLY A CA 1
ATOM 2361 C C . GLY A 1 304 ? -12.183 5.456 23.151 1.00 97.12 304 GLY A C 1
ATOM 2362 O O . GLY A 1 304 ? -11.695 4.449 23.666 1.00 97.12 304 GLY A O 1
ATOM 2363 N N . SER A 1 305 ? -11.794 5.901 21.958 1.00 96.75 305 SER A N 1
ATOM 2364 C CA . SER A 1 305 ? -10.613 5.400 21.255 1.00 96.75 305 SER A CA 1
ATOM 2365 C C . SER A 1 305 ? -10.207 6.365 20.146 1.00 96.75 305 SER A C 1
ATOM 2367 O O . SER A 1 305 ? -11.054 6.903 19.435 1.00 96.75 305 SER A O 1
ATOM 2369 N N . ALA A 1 306 ? -8.901 6.528 19.927 1.00 95.56 306 ALA A N 1
ATOM 2370 C CA . ALA A 1 306 ? -8.363 7.389 18.870 1.00 95.56 306 ALA A CA 1
ATOM 2371 C C . ALA A 1 306 ? -8.706 6.921 17.439 1.00 95.56 306 ALA A C 1
ATOM 2373 O O . ALA A 1 306 ? -8.408 7.633 16.482 1.00 95.56 306 ALA A O 1
ATOM 2374 N N . VAL A 1 307 ? -9.286 5.724 17.284 1.00 96.12 307 VAL A N 1
ATOM 2375 C CA . VAL A 1 307 ? -9.719 5.172 15.988 1.00 96.12 307 VAL A CA 1
ATOM 2376 C C . VAL A 1 307 ? -11.156 5.540 15.620 1.00 96.12 307 VAL A C 1
ATOM 2378 O O . VAL A 1 307 ? -11.560 5.324 14.482 1.00 96.12 307 VAL A O 1
ATOM 2381 N N . LEU A 1 308 ? -11.925 6.086 16.566 1.00 96.25 308 LEU A N 1
ATOM 2382 C CA . LEU A 1 308 ? -13.298 6.531 16.346 1.00 96.25 308 LEU A CA 1
ATOM 2383 C C . LEU A 1 308 ? -13.318 7.965 15.809 1.00 96.25 308 LEU A C 1
ATOM 2385 O O . LEU A 1 308 ? -12.485 8.797 16.178 1.00 96.25 308 LEU A O 1
ATOM 2389 N N . ALA A 1 309 ? -14.310 8.284 14.978 1.00 92.25 309 ALA A N 1
ATOM 2390 C CA . ALA A 1 309 ? -14.566 9.662 14.571 1.00 92.25 309 ALA A CA 1
ATOM 2391 C C . ALA A 1 309 ? -14.814 10.545 15.810 1.00 92.25 309 ALA A C 1
ATOM 2393 O O . ALA A 1 309 ? -15.666 10.236 16.638 1.00 92.25 309 ALA A O 1
ATOM 2394 N N . GLY A 1 310 ? -14.035 11.620 15.968 1.00 90.56 310 GLY A N 1
ATOM 2395 C CA . GLY A 1 310 ? -14.096 12.488 17.153 1.00 90.56 310 GLY A CA 1
ATOM 2396 C C . GLY A 1 310 ? -13.496 11.890 18.436 1.00 90.56 310 GLY A C 1
ATOM 2397 O O . GLY A 1 310 ? -13.502 12.555 19.467 1.00 90.56 310 GLY A O 1
ATOM 2398 N N . GLY A 1 311 ? -12.955 10.667 18.391 1.00 94.25 311 GLY A N 1
ATOM 2399 C CA . GLY A 1 311 ? -12.263 10.014 19.508 1.00 94.25 311 GLY A CA 1
ATOM 2400 C C . GLY A 1 311 ? -13.162 9.376 20.575 1.00 94.25 311 GLY A C 1
ATOM 2401 O O . GLY A 1 311 ? -12.650 8.711 21.476 1.00 94.25 311 GLY A O 1
ATOM 2402 N N . SER A 1 312 ? -14.484 9.556 20.496 1.00 95.56 312 SER A N 1
ATOM 2403 C CA . SER A 1 312 ? -15.446 9.047 21.479 1.00 95.56 312 SER A CA 1
ATOM 2404 C C . SER A 1 312 ? -16.797 8.731 20.837 1.00 95.56 312 SER A C 1
ATOM 2406 O O . SER A 1 312 ? -17.178 9.330 19.832 1.00 95.56 312 SER A O 1
ATOM 2408 N N . LEU A 1 313 ? -17.523 7.788 21.428 1.00 96.94 313 LEU A N 1
ATOM 2409 C CA . LEU A 1 313 ? -18.835 7.328 21.006 1.00 96.94 313 LEU A CA 1
ATOM 2410 C C . LEU A 1 313 ? -19.745 7.167 22.221 1.00 96.94 313 LEU A C 1
ATOM 2412 O O . LEU A 1 313 ? -19.420 6.424 23.142 1.00 96.94 313 LEU A O 1
ATOM 2416 N N . GLU A 1 314 ? -20.918 7.791 22.188 1.00 96.94 314 GLU A N 1
ATOM 2417 C CA . GLU A 1 314 ? -21.990 7.504 23.142 1.00 96.94 314 GLU A CA 1
ATOM 2418 C C . GLU A 1 314 ? -22.967 6.471 22.553 1.00 96.94 314 GLU A C 1
ATOM 2420 O O . GLU A 1 314 ? -23.359 6.548 21.378 1.00 96.94 314 GLU A O 1
ATOM 2425 N N . ILE A 1 315 ? -23.344 5.493 23.377 1.00 96.50 315 ILE A N 1
ATOM 2426 C CA . ILE A 1 315 ? -24.303 4.434 23.063 1.00 96.50 315 ILE A CA 1
ATOM 2427 C C . ILE A 1 315 ? -25.383 4.443 24.156 1.00 96.50 315 ILE A C 1
ATOM 2429 O O . ILE A 1 315 ? -25.096 4.022 25.278 1.00 96.50 315 ILE A O 1
ATOM 2433 N N . PRO A 1 316 ? -26.604 4.932 23.880 1.00 94.75 316 PRO A N 1
ATOM 2434 C CA . PRO A 1 316 ? -27.707 4.839 24.834 1.00 94.75 316 PRO A CA 1
ATOM 2435 C C . PRO A 1 316 ? -28.159 3.381 24.995 1.00 94.75 316 PRO A C 1
ATOM 2437 O O . PRO A 1 316 ? -28.129 2.617 24.028 1.00 94.75 316 PRO A O 1
ATOM 2440 N N . ALA A 1 317 ? -28.594 2.994 26.196 1.00 92.56 317 ALA A N 1
ATOM 2441 C CA . ALA A 1 317 ? -29.113 1.654 26.446 1.00 92.56 317 ALA A CA 1
ATOM 2442 C C . ALA A 1 317 ? -30.476 1.452 25.765 1.00 92.56 317 ALA A C 1
ATOM 2444 O O . ALA A 1 317 ? -31.442 2.175 26.018 1.00 92.56 317 ALA A O 1
ATOM 2445 N N . LEU A 1 318 ? -30.569 0.433 24.911 1.00 86.19 318 LEU A N 1
ATOM 2446 C CA . LEU A 1 318 ? -31.808 0.007 24.266 1.00 86.19 318 LEU A CA 1
ATOM 2447 C C . LEU A 1 318 ? -32.488 -1.075 25.104 1.00 86.19 318 LEU A C 1
ATOM 2449 O O . LEU A 1 318 ? -32.113 -2.243 25.037 1.00 86.19 318 LEU A O 1
ATOM 2453 N N . GLY A 1 319 ? -33.507 -0.681 25.870 1.00 69.88 319 GLY A N 1
ATOM 2454 C CA . GLY A 1 319 ? -34.177 -1.578 26.809 1.00 69.88 319 GLY A CA 1
ATOM 2455 C C . GLY A 1 319 ? -33.278 -1.873 28.011 1.00 69.88 319 GLY A C 1
ATOM 2456 O O . GLY A 1 319 ? -32.320 -2.630 27.933 1.00 69.88 319 GLY A O 1
ATOM 2457 N N . GLY A 1 320 ? -33.581 -1.243 29.141 1.00 64.06 320 GLY A N 1
ATOM 2458 C CA . GLY A 1 320 ? -32.768 -1.347 30.358 1.00 64.06 320 GLY A CA 1
ATOM 2459 C C . GLY A 1 320 ? -33.488 -0.841 31.603 1.00 64.06 320 GLY A C 1
ATOM 2460 O O . GLY A 1 320 ? -32.858 -0.592 32.626 1.00 64.06 320 GLY A O 1
ATOM 2461 N N . ALA A 1 321 ? -34.810 -0.659 31.516 1.00 76.06 321 ALA A N 1
ATOM 2462 C CA . ALA A 1 321 ? -35.599 -0.198 32.643 1.00 76.06 321 ALA A CA 1
ATOM 2463 C C . ALA A 1 321 ? -35.577 -1.263 33.742 1.00 76.06 321 ALA A C 1
ATOM 2465 O O . ALA A 1 321 ? -35.963 -2.416 33.531 1.00 76.06 321 ALA A O 1
ATOM 2466 N N . VAL A 1 322 ? -35.107 -0.863 34.916 1.00 87.44 322 VAL A N 1
ATOM 2467 C CA . VAL A 1 322 ? -35.122 -1.706 36.102 1.00 87.44 322 VAL A CA 1
ATOM 2468 C C . VAL A 1 322 ? -36.433 -1.486 36.822 1.00 87.44 322 VAL A C 1
ATOM 2470 O O . VAL A 1 322 ? -36.729 -0.374 37.250 1.00 87.44 322 VAL A O 1
ATOM 2473 N N . SER A 1 323 ? -37.220 -2.551 36.945 1.00 89.81 323 SER A N 1
ATOM 2474 C CA . SER A 1 323 ? -38.390 -2.545 37.815 1.00 89.81 323 SER A CA 1
ATOM 2475 C C . SER A 1 323 ? -37.930 -2.790 39.243 1.00 89.81 323 SER A C 1
ATOM 2477 O O . SER A 1 323 ? -37.371 -3.850 39.529 1.00 89.81 323 SER A O 1
ATOM 2479 N N . ALA A 1 324 ? -38.176 -1.831 40.127 1.00 91.88 324 ALA A N 1
ATOM 2480 C CA . ALA A 1 324 ? -37.893 -1.942 41.548 1.00 91.88 324 ALA A CA 1
ATOM 2481 C C . ALA A 1 324 ? -39.035 -1.330 42.373 1.00 91.88 324 ALA A C 1
ATOM 2483 O O . ALA A 1 324 ? -39.726 -0.427 41.897 1.00 91.88 324 ALA A O 1
ATOM 2484 N N . GLY A 1 325 ? -39.255 -1.837 43.585 1.00 91.56 325 GLY A N 1
ATOM 2485 C CA . GLY A 1 325 ? -40.315 -1.366 44.475 1.00 91.56 325 GLY A CA 1
ATOM 2486 C C . GLY A 1 325 ? -40.238 -1.960 45.879 1.00 91.56 325 GLY A C 1
ATOM 2487 O O . GLY A 1 325 ? -39.429 -2.846 46.144 1.00 91.56 325 GLY A O 1
ATOM 2488 N N . LEU A 1 326 ? -41.103 -1.478 46.767 1.00 92.00 326 LEU A N 1
ATOM 2489 C CA . LEU A 1 326 ? -41.225 -1.923 48.154 1.00 92.00 326 LEU A CA 1
ATOM 2490 C C . LEU A 1 326 ? -42.693 -2.231 48.459 1.00 92.00 326 LEU A C 1
ATOM 2492 O O . LEU A 1 326 ? -43.576 -1.461 48.077 1.00 92.00 326 LEU A O 1
ATOM 2496 N N . VAL A 1 327 ? -42.939 -3.334 49.160 1.00 91.19 327 VAL A N 1
ATOM 2497 C CA . VAL A 1 327 ? -44.225 -3.643 49.793 1.00 91.19 327 VAL A CA 1
ATOM 2498 C C . VAL A 1 327 ? -43.993 -3.658 51.298 1.00 91.19 327 VAL A C 1
ATOM 2500 O O . VAL A 1 327 ? -43.229 -4.492 51.778 1.00 91.19 327 VAL A O 1
ATOM 2503 N N . GLN A 1 328 ? -44.623 -2.727 52.012 1.00 84.12 328 GLN A N 1
ATOM 2504 C CA . GLN A 1 328 ? -44.488 -2.611 53.464 1.00 84.12 328 GLN A CA 1
ATOM 2505 C C . GLN A 1 328 ? -45.376 -3.635 54.181 1.00 84.12 328 GLN A C 1
ATOM 2507 O O . GLN A 1 328 ? -46.535 -3.818 53.801 1.00 84.12 328 GLN A O 1
ATOM 2512 N N . GLY A 1 329 ? -44.816 -4.290 55.192 1.00 83.56 329 GLY A N 1
ATOM 2513 C CA . GLY A 1 329 ? -45.484 -5.195 56.118 1.00 83.56 329 GLY A CA 1
ATOM 2514 C C . GLY A 1 329 ? -45.854 -4.501 57.433 1.00 83.56 329 GLY A C 1
ATOM 2515 O O . GLY A 1 329 ? -46.183 -3.314 57.466 1.00 83.56 329 GLY A O 1
ATOM 2516 N N . GLY A 1 330 ? -45.831 -5.258 58.531 1.00 82.06 330 GLY A N 1
ATOM 2517 C CA . GLY A 1 330 ? -46.133 -4.784 59.881 1.00 82.06 330 GLY A CA 1
ATOM 2518 C C . GLY A 1 330 ? -46.993 -5.758 60.685 1.00 82.06 330 GLY A C 1
ATOM 2519 O O . GLY A 1 330 ? -46.990 -6.968 60.456 1.00 82.06 330 GLY A O 1
ATOM 2520 N N . ILE A 1 331 ? -47.745 -5.233 61.653 1.00 82.00 331 ILE A N 1
ATOM 2521 C CA . ILE A 1 331 ? -48.745 -6.015 62.391 1.00 82.00 331 ILE A CA 1
ATOM 2522 C C . ILE A 1 331 ? -50.003 -6.131 61.528 1.00 82.00 331 ILE A C 1
ATOM 2524 O O . ILE A 1 331 ? -50.653 -5.131 61.232 1.00 82.00 331 ILE A O 1
ATOM 2528 N N . LEU A 1 332 ? -50.353 -7.358 61.144 1.00 84.00 332 LEU A N 1
ATOM 2529 C CA . LEU A 1 332 ? -51.534 -7.638 60.328 1.00 84.00 332 LEU A CA 1
ATOM 2530 C C . LEU A 1 332 ? -52.806 -7.708 61.166 1.00 84.00 332 LEU A C 1
ATOM 2532 O O . LEU A 1 332 ? -53.855 -7.202 60.769 1.00 84.00 332 LEU A O 1
ATOM 2536 N N . SER A 1 333 ? -52.724 -8.378 62.314 1.00 83.88 333 SER A N 1
ATOM 2537 C CA . SER A 1 333 ? -53.859 -8.544 63.214 1.00 83.88 333 SER A CA 1
ATOM 2538 C C . SER A 1 333 ? -53.409 -8.894 64.620 1.00 83.88 333 SER A C 1
ATOM 2540 O O . SER A 1 333 ? -52.412 -9.596 64.814 1.00 83.88 333 SER A O 1
ATOM 2542 N N . GLU A 1 334 ? -54.220 -8.495 65.591 1.00 85.69 334 GLU A N 1
ATOM 2543 C CA . GLU A 1 334 ? -53.967 -8.721 67.006 1.00 85.69 334 GLU A CA 1
ATOM 2544 C C . GLU A 1 334 ? -55.142 -9.433 67.676 1.00 85.69 334 GLU A C 1
ATOM 2546 O O . GLU A 1 334 ? -56.292 -9.233 67.269 1.00 85.69 334 GLU A O 1
ATOM 2551 N N . PRO A 1 335 ? -54.881 -10.252 68.710 1.00 85.50 335 PRO A N 1
ATOM 2552 C CA . PRO A 1 335 ? -55.940 -10.783 69.553 1.00 85.50 335 PRO A CA 1
ATOM 2553 C C . PRO A 1 335 ? -56.602 -9.661 70.372 1.00 85.50 335 PRO A C 1
ATOM 2555 O O . PRO A 1 335 ? -56.150 -8.519 70.401 1.00 85.50 335 PRO A O 1
ATOM 2558 N N . SER A 1 336 ? -57.713 -9.979 71.030 1.00 83.19 336 SER A N 1
ATOM 2559 C CA . SER A 1 336 ? -58.449 -9.046 71.889 1.00 83.19 336 SER A CA 1
ATOM 2560 C C . SER A 1 336 ? -58.666 -9.655 73.267 1.00 83.19 336 SER A C 1
ATOM 2562 O O . SER A 1 336 ? -58.669 -10.880 73.412 1.00 83.19 336 SER A O 1
ATOM 2564 N N . ASP A 1 337 ? -58.881 -8.796 74.261 1.00 84.00 337 ASP A N 1
ATOM 2565 C CA . ASP A 1 337 ? -59.289 -9.203 75.605 1.00 84.00 337 ASP A CA 1
ATOM 2566 C C . ASP A 1 337 ? -60.511 -10.129 75.549 1.00 84.00 337 ASP A C 1
ATOM 2568 O O . ASP A 1 337 ? -61.426 -9.935 74.742 1.00 84.00 337 ASP A O 1
ATOM 2572 N N . THR A 1 338 ? -60.535 -11.153 76.402 1.00 87.12 338 THR A N 1
ATOM 2573 C CA . THR A 1 338 ? -61.564 -12.198 76.326 1.00 87.12 338 THR A CA 1
ATOM 2574 C C . THR A 1 338 ? -61.985 -12.729 77.692 1.00 87.12 338 THR A C 1
ATOM 2576 O O . THR A 1 338 ? -61.352 -12.492 78.719 1.00 87.12 338 THR A O 1
ATOM 2579 N N . THR A 1 339 ? -63.104 -13.449 77.719 1.00 85.19 339 THR A N 1
ATOM 2580 C CA . THR A 1 339 ? -63.613 -14.137 78.908 1.00 85.19 339 THR A CA 1
ATOM 2581 C C . THR A 1 339 ? -63.814 -15.611 78.592 1.00 85.19 339 THR A C 1
ATOM 2583 O O . THR A 1 339 ? -64.519 -15.956 77.646 1.00 85.19 339 THR A O 1
ATOM 2586 N N . VAL A 1 340 ? -63.236 -16.488 79.409 1.00 85.81 340 VAL A N 1
ATOM 2587 C CA . VAL A 1 340 ? -63.351 -17.944 79.268 1.00 85.81 340 VAL A CA 1
ATOM 2588 C C . VAL A 1 340 ? -64.097 -18.515 80.462 1.00 85.81 340 VAL A C 1
ATOM 2590 O O . VAL A 1 340 ? -63.776 -18.218 81.609 1.00 85.81 340 VAL A O 1
ATOM 2593 N N . ASN A 1 341 ? -65.097 -19.358 80.211 1.00 84.12 341 ASN A N 1
ATOM 2594 C CA . ASN A 1 341 ? -65.800 -20.075 81.269 1.00 84.12 341 ASN A CA 1
ATOM 2595 C C . ASN A 1 341 ? -65.315 -21.527 81.327 1.00 84.12 341 ASN A C 1
ATOM 2597 O O . ASN A 1 341 ? -65.476 -22.270 80.362 1.00 84.12 341 ASN A O 1
ATOM 2601 N N . VAL A 1 342 ? -64.742 -21.936 82.459 1.00 82.25 342 VAL A N 1
ATOM 2602 C CA . VAL A 1 342 ? -64.208 -23.298 82.669 1.00 82.25 342 VAL A CA 1
ATOM 2603 C C . VAL A 1 342 ? -65.227 -24.263 83.281 1.00 82.25 342 VAL A C 1
ATOM 2605 O O . VAL A 1 342 ? -64.899 -25.398 83.619 1.00 82.25 342 VAL A O 1
ATOM 2608 N N . GLY A 1 343 ? -66.479 -23.835 83.442 1.00 82.25 343 GLY A N 1
ATOM 2609 C CA . GLY A 1 343 ? -67.541 -24.657 84.007 1.00 82.25 343 GLY A CA 1
ATOM 2610 C C . GLY A 1 343 ? -67.324 -24.944 85.494 1.00 82.25 343 GLY A C 1
ATOM 2611 O O . GLY A 1 343 ? -67.049 -24.038 86.282 1.00 82.25 343 GLY A O 1
ATOM 2612 N N . THR A 1 344 ? -67.515 -26.202 85.902 1.00 78.00 344 THR A N 1
ATOM 2613 C CA . THR A 1 344 ? -67.366 -26.629 87.303 1.00 78.00 344 THR A CA 1
ATOM 2614 C C . THR A 1 344 ? -66.059 -27.387 87.491 1.00 78.00 344 THR A C 1
ATOM 2616 O O . THR A 1 344 ? -65.877 -28.441 86.889 1.00 78.00 344 THR A O 1
ATOM 2619 N N . ILE A 1 345 ? -65.185 -26.886 88.361 1.00 75.56 345 ILE A N 1
ATOM 2620 C CA . ILE A 1 345 ? -63.853 -27.453 88.613 1.00 75.56 345 ILE A CA 1
ATOM 2621 C C . ILE A 1 345 ? -63.659 -27.781 90.099 1.00 75.56 345 ILE A C 1
ATOM 2623 O O . ILE A 1 345 ? -64.280 -27.177 90.978 1.00 75.56 345 ILE A O 1
ATOM 2627 N N . SER A 1 346 ? -62.797 -28.752 90.395 1.00 64.06 346 SER A N 1
ATOM 2628 C CA . SER A 1 346 ? -62.427 -29.150 91.764 1.00 64.06 346 SER A CA 1
ATOM 2629 C C . SER A 1 346 ? -61.328 -28.262 92.361 1.00 64.06 346 SER A C 1
ATOM 2631 O O . SER A 1 346 ? -61.292 -28.055 93.575 1.00 64.06 346 SER A O 1
ATOM 2633 N N . SER A 1 347 ? -60.470 -27.681 91.518 1.00 66.50 347 SER A N 1
ATOM 2634 C CA . SER A 1 347 ? -59.382 -26.788 91.916 1.00 66.50 347 SER A CA 1
ATOM 2635 C C . SER A 1 347 ? -59.253 -25.613 90.954 1.00 66.50 347 SER A C 1
ATOM 2637 O O . SER A 1 347 ? -59.437 -25.775 89.755 1.00 66.50 347 SER A O 1
ATOM 2639 N N . THR A 1 348 ? -58.911 -24.441 91.484 1.00 66.38 348 THR A N 1
ATOM 2640 C CA . THR A 1 348 ? -58.553 -23.239 90.714 1.00 66.38 348 THR A CA 1
ATOM 2641 C C . THR A 1 348 ? -57.061 -23.195 90.350 1.00 66.38 348 THR A C 1
ATOM 2643 O O . THR A 1 348 ? -56.605 -22.221 89.753 1.00 66.38 348 THR A O 1
ATOM 2646 N N . SER A 1 349 ? -56.293 -24.237 90.693 1.00 64.62 349 SER A N 1
ATOM 2647 C CA . SER A 1 349 ? -54.894 -24.403 90.285 1.00 64.62 349 SER A CA 1
ATOM 2648 C C . SER A 1 349 ? -54.795 -24.665 88.780 1.00 64.62 349 SER A C 1
ATOM 2650 O O . SER A 1 349 ? -55.466 -25.559 88.270 1.00 64.62 349 SER A O 1
ATOM 2652 N N . GLY A 1 350 ? -53.936 -23.922 88.078 1.00 68.12 350 GLY A N 1
ATOM 2653 C CA . GLY A 1 350 ? -53.683 -24.117 86.644 1.00 68.12 350 GLY A CA 1
ATOM 2654 C C . GLY A 1 350 ? -54.548 -23.276 85.697 1.00 68.12 350 GLY A C 1
ATOM 2655 O O . GLY A 1 350 ? -54.362 -23.359 84.493 1.00 68.12 350 GLY A O 1
ATOM 2656 N N . LEU A 1 351 ? -55.438 -22.407 86.192 1.00 79.25 351 LEU A N 1
ATOM 2657 C CA . LEU A 1 351 ? -56.269 -21.540 85.334 1.00 79.25 351 LEU A CA 1
ATOM 2658 C C . LEU A 1 351 ? -55.467 -20.523 84.495 1.00 79.25 351 LEU A C 1
ATOM 2660 O O . LEU A 1 351 ? -55.970 -20.054 83.476 1.00 79.25 351 LEU A O 1
ATOM 2664 N N . GLN A 1 352 ? -54.208 -20.246 84.860 1.00 79.19 352 GLN A N 1
ATOM 2665 C CA . GLN A 1 352 ? -53.271 -19.478 84.030 1.00 79.19 352 GLN A CA 1
ATOM 2666 C C . GLN A 1 352 ? -53.072 -20.127 82.650 1.00 79.19 352 GLN A C 1
ATOM 2668 O O . GLN A 1 352 ? -53.036 -19.414 81.655 1.00 79.19 352 GLN A O 1
ATOM 2673 N N . SER A 1 353 ? -52.985 -21.461 82.552 1.00 76.62 353 SER A N 1
ATOM 2674 C CA . SER A 1 353 ? -52.791 -22.128 81.253 1.00 76.62 353 SER A CA 1
ATOM 2675 C C . SER A 1 353 ? -54.038 -22.051 80.369 1.00 76.62 353 SER A C 1
ATOM 2677 O O . SER A 1 353 ? -53.929 -21.990 79.148 1.00 76.62 353 SER A O 1
ATOM 2679 N N . VAL A 1 354 ? -55.226 -21.983 80.979 1.00 81.75 354 VAL A N 1
ATOM 2680 C CA . VAL A 1 354 ? -56.487 -21.739 80.267 1.00 81.75 354 VAL A CA 1
ATOM 2681 C C . VAL A 1 354 ? -56.532 -20.313 79.723 1.00 81.75 354 VAL A C 1
ATOM 2683 O O . VAL A 1 354 ? -56.942 -20.113 78.583 1.00 81.75 354 VAL A O 1
ATOM 2686 N N . ALA A 1 355 ? -56.089 -19.332 80.515 1.00 81.38 355 ALA A N 1
ATOM 2687 C CA . ALA A 1 355 ? -55.968 -17.952 80.058 1.00 81.38 355 ALA A CA 1
ATOM 2688 C C . ALA A 1 355 ? -54.960 -17.822 78.904 1.00 81.38 355 ALA A C 1
ATOM 2690 O O . ALA A 1 355 ? -55.277 -17.221 77.880 1.00 81.38 355 ALA A O 1
ATOM 2691 N N . GLU A 1 356 ? -53.792 -18.459 79.024 1.00 83.06 356 GLU A N 1
ATOM 2692 C CA . GLU A 1 356 ? -52.792 -18.543 77.954 1.00 83.06 356 GLU A CA 1
ATOM 2693 C C . GLU A 1 356 ? -53.371 -19.169 76.675 1.00 83.06 356 GLU A C 1
ATOM 2695 O O . GLU A 1 356 ? -53.180 -18.635 75.588 1.00 83.06 356 GLU A O 1
ATOM 2700 N N . GLY A 1 357 ? -54.140 -20.257 76.779 1.00 83.50 357 GLY A N 1
ATOM 2701 C CA . GLY A 1 357 ? -54.760 -20.905 75.617 1.00 83.50 357 GLY A CA 1
ATOM 2702 C C . GLY A 1 357 ? -55.851 -20.077 74.921 1.00 83.50 357 GLY A C 1
ATOM 2703 O O . GLY A 1 357 ? -56.200 -20.372 73.780 1.00 83.50 357 GLY A O 1
ATOM 2704 N N . ALA A 1 358 ? -56.394 -19.051 75.582 1.00 84.81 358 ALA A N 1
ATOM 2705 C CA . ALA A 1 358 ? -57.499 -18.236 75.074 1.00 84.81 358 ALA A CA 1
ATOM 2706 C C . ALA A 1 358 ? -57.060 -17.079 74.163 1.00 84.81 358 ALA A C 1
ATOM 2708 O O . ALA A 1 358 ? -57.865 -16.567 73.385 1.00 84.81 358 ALA A O 1
ATOM 2709 N N . ILE A 1 359 ? -55.799 -16.655 74.272 1.00 88.06 359 ILE A N 1
ATOM 2710 C CA . ILE A 1 359 ? -55.229 -15.541 73.509 1.00 88.06 359 ILE A CA 1
ATOM 2711 C C . ILE A 1 359 ? -54.291 -16.103 72.444 1.00 88.06 359 ILE A C 1
ATOM 2713 O O . ILE A 1 359 ? -53.255 -16.696 72.757 1.00 88.06 359 ILE A O 1
ATOM 2717 N N . GLY A 1 360 ? -54.644 -15.894 71.174 1.00 83.62 360 GLY A N 1
ATOM 2718 C CA . GLY A 1 360 ? -53.807 -16.263 70.029 1.00 83.62 360 GLY A CA 1
ATOM 2719 C C . GLY A 1 360 ? -52.503 -15.457 69.944 1.00 83.62 360 GLY A C 1
ATOM 2720 O O . GLY A 1 360 ? -52.242 -14.571 70.754 1.00 83.62 360 GLY A O 1
ATOM 2721 N N . SER A 1 361 ? -51.661 -15.763 68.959 1.00 84.00 361 SER A N 1
ATOM 2722 C CA . SER A 1 361 ? -50.459 -14.977 68.648 1.00 84.00 361 SER A CA 1
ATOM 2723 C C . SER A 1 361 ? -50.795 -13.704 67.863 1.00 84.00 361 SER A C 1
ATOM 2725 O O . SER A 1 361 ? -51.795 -13.655 67.150 1.00 84.00 361 SER A O 1
ATOM 2727 N N . ILE A 1 362 ? -49.925 -12.695 67.939 1.00 84.88 362 ILE A N 1
ATOM 2728 C CA . ILE A 1 362 ? -49.968 -11.536 67.036 1.00 84.88 362 ILE A CA 1
ATOM 2729 C C . ILE A 1 362 ? -49.473 -11.993 65.662 1.00 84.88 362 ILE A C 1
ATOM 2731 O O . ILE A 1 362 ? -48.426 -12.636 65.572 1.00 84.88 362 ILE A O 1
ATOM 2735 N N . LEU A 1 363 ? -50.224 -11.683 64.605 1.00 86.56 363 LEU A N 1
ATOM 2736 C CA . LEU A 1 363 ? -49.814 -11.993 63.237 1.00 86.56 363 LEU A CA 1
ATOM 2737 C C . LEU A 1 363 ? -49.069 -10.800 62.650 1.00 86.56 363 LEU A C 1
ATOM 2739 O O . LEU A 1 363 ? -49.591 -9.683 62.630 1.00 86.56 363 LEU A O 1
ATOM 2743 N N . THR A 1 364 ? -47.862 -11.053 62.161 1.00 86.44 364 THR A N 1
ATOM 2744 C CA . THR A 1 364 ? -46.999 -10.056 61.532 1.00 86.44 364 THR A CA 1
ATOM 2745 C C . THR A 1 364 ? -46.643 -10.449 60.102 1.00 86.44 364 THR A C 1
ATOM 2747 O O . THR A 1 364 ? -46.727 -11.618 59.722 1.00 86.44 364 THR A O 1
ATOM 2750 N N . GLU A 1 365 ? -46.247 -9.460 59.308 1.00 89.12 365 GLU A N 1
ATOM 2751 C CA . GLU A 1 365 ? -45.721 -9.631 57.957 1.00 89.12 365 GLU A CA 1
ATOM 2752 C C . GLU A 1 365 ? -44.447 -8.804 57.795 1.00 89.12 365 GLU A C 1
ATOM 2754 O O . GLU A 1 365 ? -44.394 -7.649 58.210 1.00 89.12 365 GLU A O 1
ATOM 2759 N N . ASP A 1 366 ? -43.419 -9.406 57.205 1.00 89.44 366 ASP A N 1
ATOM 2760 C CA . ASP A 1 366 ? -42.182 -8.710 56.866 1.00 89.44 366 ASP A CA 1
ATOM 2761 C C . ASP A 1 366 ? -42.368 -7.825 55.626 1.00 89.44 366 ASP A C 1
ATOM 2763 O O . ASP A 1 366 ? -43.114 -8.174 54.703 1.00 89.44 366 ASP A O 1
ATOM 2767 N N . ASP A 1 367 ? -41.608 -6.734 55.559 1.00 91.06 367 ASP A N 1
ATOM 2768 C CA . ASP A 1 367 ? -41.427 -5.963 54.332 1.00 91.06 367 ASP A CA 1
ATOM 2769 C C . ASP A 1 367 ? -40.878 -6.850 53.196 1.00 91.06 367 ASP A C 1
ATOM 2771 O O . ASP A 1 367 ? -40.161 -7.836 53.411 1.00 91.06 367 ASP A O 1
ATOM 2775 N N . ARG A 1 368 ? -41.193 -6.491 51.947 1.00 92.12 368 ARG A N 1
ATOM 2776 C CA . ARG A 1 368 ? -40.745 -7.221 50.752 1.00 92.12 368 ARG A CA 1
ATOM 2777 C C . ARG A 1 368 ? -40.185 -6.271 49.708 1.00 92.12 368 ARG A C 1
ATOM 2779 O O . ARG A 1 368 ? -40.874 -5.351 49.264 1.00 92.12 368 ARG A O 1
ATOM 2786 N N . LEU A 1 369 ? -38.966 -6.539 49.243 1.00 93.38 369 LEU A N 1
ATOM 2787 C CA . LEU A 1 369 ? -38.390 -5.805 48.115 1.00 93.38 369 LEU A CA 1
ATOM 2788 C C . LEU A 1 369 ? -38.852 -6.439 46.806 1.00 93.38 369 LEU A C 1
ATOM 2790 O O . LEU A 1 369 ? -38.898 -7.662 46.673 1.00 93.38 369 LEU A O 1
ATOM 2794 N N . LEU A 1 370 ? -39.151 -5.609 45.817 1.00 93.31 370 LEU A N 1
ATOM 2795 C CA . LEU A 1 370 ? -39.420 -6.026 44.450 1.00 93.31 370 LEU A CA 1
ATOM 2796 C C . LEU A 1 370 ? -38.238 -5.596 43.592 1.00 93.31 370 LEU A C 1
ATOM 2798 O O . LEU A 1 370 ? -37.929 -4.410 43.544 1.00 93.31 370 LEU A O 1
ATOM 2802 N N . LEU A 1 371 ? -37.598 -6.530 42.893 1.00 92.56 371 LEU A N 1
ATOM 2803 C CA . LEU A 1 371 ? -36.498 -6.232 41.977 1.00 92.56 371 LEU A CA 1
ATOM 2804 C C . LEU A 1 371 ? -36.560 -7.161 40.768 1.00 92.56 371 LEU A C 1
ATOM 2806 O O . LEU A 1 371 ? -36.492 -8.378 40.912 1.00 92.56 371 LEU A O 1
ATOM 2810 N N . GLN A 1 372 ? -36.704 -6.586 39.573 1.00 89.12 372 GLN A N 1
ATOM 2811 C CA . GLN A 1 372 ? -36.779 -7.317 38.301 1.00 89.12 372 GLN A CA 1
ATOM 2812 C C . GLN A 1 372 ? -37.753 -8.511 38.339 1.00 89.12 372 GLN A C 1
ATOM 2814 O O . GLN A 1 372 ? -37.416 -9.635 37.980 1.00 89.12 372 GLN A O 1
ATOM 2819 N N . GLY A 1 373 ? -38.971 -8.269 38.836 1.00 86.50 373 GLY A N 1
ATOM 2820 C CA . GLY A 1 373 ? -40.023 -9.287 38.950 1.00 86.50 373 GLY A CA 1
ATOM 2821 C C . GLY A 1 373 ? -39.824 -10.307 40.080 1.00 86.50 373 GLY A C 1
ATOM 2822 O O . GLY A 1 373 ? -40.712 -11.124 40.302 1.00 86.50 373 GLY A O 1
ATOM 2823 N N . SER A 1 374 ? -38.708 -10.249 40.811 1.00 89.94 374 SER A N 1
ATOM 2824 C CA . SER A 1 374 ? -38.448 -11.088 41.984 1.00 89.94 374 SER A CA 1
ATOM 2825 C C . SER A 1 374 ? -38.897 -10.391 43.264 1.00 89.94 374 SER A C 1
ATOM 2827 O O . SER A 1 374 ? -38.702 -9.185 43.423 1.00 89.94 374 SER A O 1
ATOM 2829 N N . THR A 1 375 ? -39.459 -11.164 44.192 1.00 93.12 375 THR A N 1
ATOM 2830 C CA . THR A 1 375 ? -39.781 -10.714 45.550 1.00 93.12 375 THR A CA 1
ATOM 2831 C C . THR A 1 375 ? -38.705 -11.208 46.509 1.00 93.12 375 THR A C 1
ATOM 2833 O O . THR A 1 375 ? -38.466 -12.410 46.610 1.00 93.12 375 THR A O 1
ATOM 2836 N N . ILE A 1 376 ? -38.050 -10.283 47.205 1.00 91.94 376 ILE A N 1
ATOM 2837 C CA . ILE A 1 376 ? -36.928 -10.557 48.102 1.00 91.94 376 ILE A CA 1
ATOM 2838 C C . ILE A 1 376 ? -37.417 -10.375 49.531 1.00 91.94 376 ILE A C 1
ATOM 2840 O O . ILE A 1 376 ? -37.862 -9.293 49.918 1.00 91.94 376 ILE A O 1
ATOM 2844 N N . LEU A 1 377 ? -37.344 -11.468 50.281 1.00 89.31 377 LEU A N 1
ATOM 2845 C CA . LEU A 1 377 ? -37.688 -11.528 51.694 1.00 89.31 377 LEU A CA 1
ATOM 2846 C C . LEU A 1 377 ? -36.436 -11.306 52.557 1.00 89.31 377 LEU A C 1
ATOM 2848 O O . LEU A 1 377 ? -35.315 -11.530 52.086 1.00 89.31 377 LEU A O 1
ATOM 2852 N N . PRO A 1 378 ? -36.601 -10.910 53.825 1.00 84.62 378 PRO A N 1
ATOM 2853 C CA . PRO A 1 378 ? -35.488 -10.782 54.755 1.00 84.62 378 PRO A CA 1
ATOM 2854 C C . PRO A 1 378 ? -34.664 -12.070 54.864 1.00 84.62 378 PRO A C 1
ATOM 2856 O O . PRO A 1 378 ? -35.202 -13.173 54.914 1.00 84.62 378 PRO A O 1
ATOM 2859 N N . GLY A 1 379 ? -33.338 -11.930 54.921 1.00 79.31 379 GLY A N 1
ATOM 2860 C CA . GLY A 1 379 ? -32.410 -13.066 54.984 1.00 79.31 379 GLY A CA 1
ATOM 2861 C C . GLY A 1 379 ? -32.128 -13.739 53.636 1.00 79.31 379 GLY A C 1
ATOM 2862 O O . GLY A 1 379 ? -31.151 -14.482 53.541 1.00 79.31 379 GLY A O 1
ATOM 2863 N N . ASN A 1 380 ? -32.897 -13.435 52.585 1.00 84.81 380 ASN A N 1
ATOM 2864 C CA . ASN A 1 380 ? -32.575 -13.882 51.234 1.00 84.81 380 ASN A CA 1
ATOM 2865 C C . ASN A 1 380 ? -31.550 -12.936 50.585 1.00 84.81 380 ASN A C 1
ATOM 2867 O O . ASN A 1 380 ? -31.628 -11.717 50.779 1.00 84.81 380 ASN A O 1
ATOM 2871 N N . PRO A 1 381 ? -30.595 -13.470 49.804 1.00 83.31 381 PRO A N 1
ATOM 2872 C CA . PRO A 1 381 ? -29.680 -12.640 49.032 1.00 83.31 381 PRO A CA 1
ATOM 2873 C C . PRO A 1 381 ? -30.424 -11.909 47.905 1.00 83.31 381 PRO A C 1
ATOM 2875 O O . PRO A 1 381 ? -31.449 -12.389 47.410 1.00 83.31 381 PRO A O 1
ATOM 2878 N N . LEU A 1 382 ? -29.880 -10.773 47.454 1.00 86.31 382 LEU A N 1
ATOM 2879 C CA . LEU A 1 382 ? -30.322 -10.169 46.194 1.00 86.31 382 LEU A CA 1
ATOM 2880 C C . LEU A 1 382 ? -30.111 -11.156 45.041 1.00 86.31 382 LEU A C 1
ATOM 2882 O O . LEU A 1 382 ? -29.088 -11.843 45.011 1.00 86.31 382 LEU A O 1
ATOM 2886 N N . PRO A 1 383 ? -31.026 -11.190 44.059 1.00 87.94 383 PRO A N 1
ATOM 2887 C CA . PRO A 1 383 ? -30.774 -11.898 42.821 1.00 87.94 383 PRO A CA 1
ATOM 2888 C C . PRO A 1 383 ? -29.581 -11.268 42.099 1.00 87.94 383 PRO A C 1
ATOM 2890 O O . PRO A 1 383 ? -29.496 -10.038 41.970 1.00 87.94 383 PRO A O 1
ATOM 2893 N N . ASP A 1 384 ? -28.694 -12.124 41.590 1.00 87.31 384 ASP A N 1
ATOM 2894 C CA . ASP A 1 384 ? -27.582 -11.702 40.748 1.00 87.31 384 ASP A CA 1
ATOM 2895 C C . ASP A 1 384 ? -28.099 -10.893 39.558 1.00 87.31 384 ASP A C 1
ATOM 2897 O O . ASP A 1 384 ? -29.035 -11.285 38.856 1.00 87.31 384 ASP A O 1
ATOM 2901 N N . SER A 1 385 ? -27.461 -9.751 39.319 1.00 90.50 385 SER A N 1
ATOM 2902 C CA . SER A 1 385 ? -27.814 -8.899 38.193 1.00 90.50 385 SER A CA 1
ATOM 2903 C C . SER A 1 385 ? -27.478 -9.604 36.876 1.00 90.50 385 SER A C 1
ATOM 2905 O O . SER A 1 385 ? -26.312 -9.958 36.659 1.00 90.50 385 SER A O 1
ATOM 2907 N N . PRO A 1 386 ? -28.456 -9.812 35.975 1.00 90.38 386 PRO A N 1
ATOM 2908 C CA . PRO A 1 386 ? -28.195 -10.471 34.711 1.00 90.38 386 PRO A CA 1
ATOM 2909 C C . PRO A 1 386 ? -27.249 -9.617 33.866 1.00 90.38 386 PRO A C 1
ATOM 2911 O O . PRO A 1 386 ? -27.259 -8.382 33.916 1.00 90.38 386 PRO A O 1
ATOM 2914 N N . ARG A 1 387 ? -26.436 -10.289 33.049 1.00 90.56 387 ARG A N 1
ATOM 2915 C CA . ARG A 1 387 ? -25.598 -9.612 32.057 1.00 90.56 387 ARG A CA 1
ATOM 2916 C C . ARG A 1 387 ? -26.487 -8.922 31.030 1.00 90.56 387 ARG A C 1
ATOM 2918 O O . ARG A 1 387 ? -27.535 -9.447 30.652 1.00 90.56 387 ARG A O 1
ATOM 2925 N N . LEU A 1 388 ? -26.046 -7.761 30.557 1.00 91.44 388 LEU A N 1
ATOM 2926 C CA . LEU A 1 388 ? -26.712 -7.059 29.469 1.00 91.44 388 LEU A CA 1
ATOM 2927 C C . LEU A 1 388 ? -26.839 -7.969 28.246 1.00 91.44 388 LEU A C 1
ATOM 2929 O O . LEU A 1 388 ? -25.902 -8.673 27.867 1.00 91.44 388 LEU A O 1
ATOM 2933 N N . GLY A 1 389 ? -28.009 -7.924 27.609 1.00 88.00 389 GLY A N 1
ATOM 2934 C CA . GLY A 1 389 ? -28.183 -8.549 26.307 1.00 88.00 389 GLY A CA 1
ATOM 2935 C C . GLY A 1 389 ? -27.214 -7.927 25.291 1.00 88.00 389 GLY A C 1
ATOM 2936 O O . GLY A 1 389 ? -26.948 -6.724 25.351 1.00 88.00 389 GLY A O 1
ATOM 2937 N N . PRO A 1 390 ? -26.731 -8.695 24.301 1.00 85.94 390 PRO A N 1
ATOM 2938 C CA . PRO A 1 390 ? -25.657 -8.260 23.405 1.00 85.94 390 PRO A CA 1
ATOM 2939 C C . PRO A 1 390 ? -26.037 -7.062 22.517 1.00 85.94 390 PRO A C 1
ATOM 2941 O O . PRO A 1 390 ? -25.173 -6.480 21.868 1.00 85.94 390 PRO A O 1
ATOM 2944 N N . SER A 1 391 ? -27.320 -6.698 22.444 1.00 90.50 391 SER A N 1
ATOM 2945 C CA . SER A 1 391 ? -27.822 -5.568 21.652 1.00 90.50 391 SER A CA 1
ATOM 2946 C C . SER A 1 391 ? -28.245 -4.356 22.493 1.00 90.50 391 SER A C 1
ATOM 2948 O O . SER A 1 391 ? -28.678 -3.365 21.915 1.00 90.50 391 SER A O 1
ATOM 2950 N N . VAL A 1 392 ? -28.135 -4.410 23.828 1.00 93.06 392 VAL A N 1
ATOM 2951 C CA . VAL A 1 392 ? -28.569 -3.306 24.708 1.00 93.06 392 VAL A CA 1
ATOM 2952 C C . VAL A 1 392 ? -27.654 -2.091 24.551 1.00 93.06 392 VAL A C 1
ATOM 2954 O O . VAL A 1 392 ? -28.133 -0.975 24.392 1.00 93.06 392 VAL A O 1
ATOM 2957 N N . LEU A 1 393 ? -26.338 -2.310 24.540 1.00 95.44 393 LEU A N 1
ATOM 2958 C CA . LEU A 1 393 ? -25.320 -1.283 24.304 1.00 95.44 393 LEU A CA 1
ATOM 2959 C C . LEU A 1 393 ? -24.483 -1.662 23.087 1.00 95.44 393 LEU A C 1
ATOM 2961 O O . LEU A 1 393 ? -23.303 -2.000 23.186 1.00 95.44 393 LEU A O 1
ATOM 2965 N N . TYR A 1 394 ? -25.133 -1.638 21.928 1.00 95.31 394 TYR A N 1
ATOM 2966 C CA . TYR A 1 394 ? -24.538 -2.009 20.652 1.00 95.31 394 TYR A CA 1
ATOM 2967 C C . TYR A 1 394 ? -24.703 -0.890 19.632 1.00 95.31 394 TYR A C 1
ATOM 2969 O O . TYR A 1 394 ? -25.785 -0.323 19.475 1.00 95.31 394 TYR A O 1
ATOM 2977 N N . ARG A 1 395 ? -23.630 -0.598 18.898 1.00 96.06 395 ARG A N 1
ATOM 2978 C CA . ARG A 1 395 ? -23.665 0.328 17.770 1.00 96.06 395 ARG A CA 1
ATOM 2979 C C . ARG A 1 395 ? -22.725 -0.136 16.675 1.00 96.06 395 ARG A C 1
ATOM 2981 O O . ARG A 1 395 ? -21.577 -0.465 16.939 1.00 96.06 395 ARG A O 1
ATOM 2988 N N . GLU A 1 396 ? -23.201 -0.126 15.442 1.00 94.81 396 GLU A N 1
ATOM 2989 C CA . GLU A 1 396 ? -22.451 -0.599 14.278 1.00 94.81 396 GLU A CA 1
ATOM 2990 C C . GLU A 1 396 ? -22.252 0.491 13.227 1.00 94.81 396 GLU A C 1
ATOM 2992 O O . GLU A 1 396 ? -22.703 1.625 13.392 1.00 94.81 396 GLU A O 1
ATOM 2997 N N . SER A 1 397 ? -21.579 0.128 12.131 1.00 94.25 397 SER A N 1
ATOM 2998 C CA . SER A 1 397 ? -21.253 1.037 11.026 1.00 94.25 397 SER A CA 1
ATOM 2999 C C . SER A 1 397 ? -20.432 2.256 11.461 1.00 94.25 397 SER A C 1
ATOM 3001 O O . SER A 1 397 ? -20.574 3.343 10.906 1.00 94.25 397 SER A O 1
ATOM 3003 N N . LEU A 1 398 ? -19.551 2.067 12.443 1.00 96.31 398 LEU A N 1
ATOM 3004 C CA . LEU A 1 398 ? -18.607 3.077 12.908 1.00 96.31 398 LEU A CA 1
ATOM 3005 C C . LEU A 1 398 ? -17.405 3.096 11.960 1.00 96.31 398 LEU A C 1
ATOM 3007 O O . LEU A 1 398 ? -16.629 2.150 11.936 1.00 96.31 398 LEU A O 1
ATOM 3011 N N . GLU A 1 399 ? -17.243 4.127 11.142 1.00 95.38 399 GLU A N 1
ATOM 3012 C CA . GLU A 1 399 ? -16.139 4.181 10.176 1.00 95.38 399 GLU A CA 1
ATOM 3013 C C . GLU A 1 399 ? -14.836 4.667 10.827 1.00 95.38 399 GLU A C 1
ATOM 3015 O O . GLU A 1 399 ? -14.827 5.669 11.548 1.00 95.38 399 GLU A O 1
ATOM 3020 N N . ILE A 1 400 ? -13.725 3.976 10.549 1.00 96.75 400 ILE A N 1
ATOM 3021 C CA . ILE A 1 400 ? -12.387 4.466 10.900 1.00 96.75 400 ILE A CA 1
ATOM 3022 C C . ILE A 1 400 ? -12.071 5.659 9.988 1.00 96.75 400 ILE A C 1
ATOM 3024 O O . ILE A 1 400 ? -12.076 5.476 8.768 1.00 96.75 400 ILE A O 1
ATOM 3028 N N . PRO A 1 401 ? -11.754 6.856 10.522 1.00 95.94 401 PRO A N 1
ATOM 3029 C CA . PRO A 1 401 ? -11.542 8.050 9.708 1.00 95.94 401 PRO A CA 1
ATOM 3030 C C . PRO A 1 401 ? -10.528 7.803 8.578 1.00 95.94 401 PRO A C 1
ATOM 3032 O O . PRO A 1 401 ? -9.384 7.485 8.897 1.00 95.94 401 PRO A O 1
ATOM 3035 N N . PRO A 1 402 ? -10.874 7.996 7.286 1.00 93.62 402 PRO A N 1
ATOM 3036 C CA . PRO A 1 402 ? -10.025 7.594 6.158 1.00 93.62 402 PRO A CA 1
ATOM 3037 C C . PRO A 1 402 ? -8.591 8.143 6.193 1.00 93.62 402 PRO A C 1
ATOM 3039 O O . PRO A 1 402 ? -7.659 7.452 5.794 1.00 93.62 402 PRO A O 1
ATOM 3042 N N . GLY A 1 403 ? -8.386 9.347 6.735 1.00 91.94 403 GLY A N 1
ATOM 3043 C CA . GLY A 1 403 ? -7.063 9.963 6.896 1.00 91.94 403 GLY A CA 1
ATOM 3044 C C . GLY A 1 403 ? -6.272 9.520 8.135 1.00 91.94 403 GLY A C 1
ATOM 3045 O O . GLY A 1 403 ? -5.191 10.054 8.381 1.00 91.94 403 GLY A O 1
ATOM 3046 N N . LEU A 1 404 ? -6.783 8.593 8.952 1.00 93.44 404 LEU A N 1
ATOM 3047 C CA . LEU A 1 404 ? -6.112 8.162 10.175 1.00 93.44 404 LEU A CA 1
ATOM 3048 C C . LEU A 1 404 ? -4.850 7.362 9.840 1.00 93.44 404 LEU A C 1
ATOM 3050 O O . LEU A 1 404 ? -4.913 6.249 9.316 1.00 93.44 404 LEU A O 1
ATOM 3054 N N . ALA A 1 405 ? -3.692 7.931 10.171 1.00 92.00 405 ALA A N 1
ATOM 3055 C CA . ALA A 1 405 ? -2.398 7.295 9.972 1.00 92.00 405 ALA A CA 1
ATOM 3056 C C . ALA A 1 405 ? -2.298 5.961 10.733 1.00 92.00 405 ALA A C 1
ATOM 3058 O O . ALA A 1 405 ? -2.804 5.836 11.857 1.00 92.00 405 ALA A O 1
ATOM 3059 N N . ASN A 1 406 ? -1.599 4.994 10.128 1.00 93.69 406 ASN A N 1
ATOM 3060 C CA . ASN A 1 406 ? -1.313 3.704 10.750 1.00 93.69 406 ASN A CA 1
ATOM 3061 C C . ASN A 1 406 ? -0.744 3.873 12.167 1.00 93.69 406 ASN A C 1
ATOM 3063 O O . ASN A 1 406 ? 0.087 4.745 12.422 1.00 93.69 406 ASN A O 1
ATOM 3067 N N . ARG A 1 407 ? -1.199 3.024 13.087 1.00 92.81 407 ARG A N 1
ATOM 3068 C CA . ARG A 1 407 ? -0.770 3.008 14.488 1.00 92.81 407 ARG A CA 1
ATOM 3069 C C . ARG A 1 407 ? -1.056 1.653 15.111 1.00 92.81 407 ARG A C 1
ATOM 3071 O O . ARG A 1 407 ? -2.092 1.048 14.844 1.00 92.81 407 ARG A O 1
ATOM 3078 N N . GLY A 1 408 ? -0.135 1.183 15.942 1.00 93.38 408 GLY A N 1
ATOM 3079 C CA . GLY A 1 408 ? -0.285 -0.072 16.673 1.00 93.38 408 GLY A CA 1
ATOM 3080 C C . GLY A 1 408 ? -1.029 0.128 17.985 1.00 93.38 408 GLY A C 1
ATOM 3081 O O . GLY A 1 408 ? -0.769 1.107 18.676 1.00 93.38 408 GLY A O 1
ATOM 3082 N N . GLN A 1 409 ? -1.897 -0.826 18.331 1.00 94.75 409 GLN A N 1
ATOM 3083 C CA . GLN A 1 409 ? -2.458 -0.985 19.678 1.00 94.75 409 GLN A CA 1
ATOM 3084 C C . GLN A 1 409 ? -3.071 0.299 20.270 1.00 94.75 409 GLN A C 1
ATOM 3086 O O . GLN A 1 409 ? -2.797 0.650 21.416 1.00 94.75 409 GLN A O 1
ATOM 3091 N N . ALA A 1 410 ? -3.890 1.027 19.504 1.00 95.69 410 ALA A N 1
ATOM 3092 C CA . ALA A 1 410 ? -4.605 2.176 20.046 1.00 95.69 410 ALA A CA 1
ATOM 3093 C C . ALA A 1 410 ? -5.525 1.702 21.188 1.00 95.69 410 ALA A C 1
ATOM 3095 O O . ALA A 1 410 ? -6.338 0.802 20.957 1.00 95.69 410 ALA A O 1
ATOM 3096 N N . PRO A 1 411 ? -5.400 2.259 22.405 1.00 96.56 411 PRO A N 1
ATOM 3097 C CA . PRO A 1 411 ? -6.184 1.805 23.543 1.00 96.56 411 PRO A CA 1
ATOM 3098 C C . PRO A 1 411 ? -7.668 2.134 23.357 1.00 96.56 411 PRO A C 1
ATOM 3100 O O . PRO A 1 411 ? -8.034 3.121 22.708 1.00 96.56 411 PRO A O 1
ATOM 3103 N N . THR A 1 412 ? -8.509 1.306 23.968 1.00 97.69 412 THR A N 1
ATOM 3104 C CA . THR A 1 412 ? -9.952 1.518 24.071 1.00 97.69 412 THR A CA 1
ATOM 3105 C C . THR A 1 412 ? -10.312 1.530 25.545 1.00 97.69 412 THR A C 1
ATOM 3107 O O . THR A 1 412 ? -10.016 0.578 26.263 1.00 97.69 412 THR A O 1
ATOM 3110 N N . ALA A 1 413 ? -10.944 2.603 25.994 1.00 96.94 413 ALA A N 1
ATOM 3111 C CA . ALA A 1 413 ? -11.403 2.757 27.367 1.00 96.94 413 ALA A CA 1
ATOM 3112 C C . ALA A 1 413 ? -12.686 3.577 27.369 1.00 96.94 413 ALA A C 1
ATOM 3114 O O . ALA A 1 413 ? -13.006 4.245 26.388 1.00 96.94 413 ALA A O 1
ATOM 3115 N N . GLY A 1 414 ? -13.440 3.538 28.452 1.00 96.12 414 GLY A N 1
ATOM 3116 C CA . GLY A 1 414 ? -14.698 4.258 28.510 1.00 96.12 414 GLY A CA 1
ATOM 3117 C C . GLY A 1 414 ? -15.405 4.051 29.828 1.00 96.12 414 GLY A C 1
ATOM 3118 O O . GLY A 1 414 ? -14.792 3.608 30.795 1.00 96.12 414 GLY A O 1
ATOM 3119 N N . SER A 1 415 ? -16.698 4.340 29.840 1.00 95.94 415 SER A N 1
ATOM 3120 C CA . SER A 1 415 ? -17.498 4.295 31.055 1.00 95.94 415 SER A CA 1
ATOM 3121 C C . SER A 1 415 ? -18.897 3.769 30.780 1.00 95.94 415 SER A C 1
ATOM 3123 O O . SER A 1 415 ? -19.517 4.117 29.774 1.00 95.94 415 SER A O 1
ATOM 3125 N N . LEU A 1 416 ? -19.412 2.959 31.698 1.00 95.62 416 LEU A N 1
ATOM 3126 C CA . LEU A 1 416 ? -20.795 2.509 31.742 1.00 95.62 416 LEU A CA 1
ATOM 3127 C C . LEU A 1 416 ? -21.541 3.296 32.818 1.00 95.62 416 LEU A C 1
ATOM 3129 O O . LEU A 1 416 ? -21.138 3.310 33.979 1.00 95.62 416 LEU A O 1
ATOM 3133 N N . TRP A 1 417 ? -22.623 3.952 32.420 1.00 94.31 417 TRP A N 1
ATOM 3134 C CA . TRP A 1 417 ? -23.424 4.806 33.283 1.00 94.31 417 TRP A CA 1
ATOM 3135 C C . TRP A 1 417 ? -24.712 4.106 33.685 1.00 94.31 417 TRP A C 1
ATOM 3137 O O . TRP A 1 417 ? -25.429 3.556 32.844 1.00 94.31 417 TRP A O 1
ATOM 3147 N N . TYR A 1 418 ? -25.018 4.184 34.975 1.00 93.19 418 TYR A N 1
ATOM 3148 C CA . TYR A 1 418 ? -26.264 3.711 35.552 1.00 93.19 418 TYR A CA 1
ATOM 3149 C C . TYR A 1 418 ? -27.048 4.881 36.137 1.00 93.19 418 TYR A C 1
ATOM 3151 O O . TYR A 1 418 ? -26.479 5.742 36.807 1.00 93.19 418 TYR A O 1
ATOM 3159 N N . LYS A 1 419 ? -28.361 4.898 35.928 1.00 92.62 419 LYS A N 1
ATOM 3160 C CA . LYS A 1 419 ? -29.286 5.912 36.439 1.00 92.62 419 LYS A CA 1
ATOM 3161 C C . LYS A 1 419 ? -30.118 5.344 37.583 1.00 92.62 419 LYS A C 1
ATOM 3163 O O . LYS A 1 419 ? -30.514 4.179 37.546 1.00 92.62 419 LYS A O 1
ATOM 3168 N N . LEU A 1 420 ? -30.382 6.165 38.597 1.00 91.06 420 LEU A N 1
ATOM 3169 C CA . LEU A 1 420 ? -31.217 5.775 39.733 1.00 91.06 420 LEU A CA 1
ATOM 3170 C C . LEU A 1 420 ? -32.643 5.456 39.250 1.00 91.06 420 LEU A C 1
ATOM 3172 O O . LEU A 1 420 ? -33.307 6.313 38.664 1.00 91.06 420 LEU A O 1
ATOM 3176 N N . ALA A 1 421 ? -33.090 4.221 39.477 1.00 90.88 421 ALA A N 1
ATOM 3177 C CA . ALA A 1 421 ? -34.403 3.717 39.077 1.00 90.88 421 ALA A CA 1
ATOM 3178 C C . ALA A 1 421 ? -35.409 3.733 40.239 1.00 90.88 421 ALA A C 1
ATOM 3180 O O . ALA A 1 421 ? -36.585 4.012 40.022 1.00 90.88 421 ALA A O 1
ATOM 3181 N N . TYR A 1 422 ? -34.951 3.467 41.466 1.00 91.25 422 TYR A N 1
ATOM 3182 C CA . TYR A 1 422 ? -35.780 3.473 42.674 1.00 91.25 422 TYR A CA 1
ATOM 3183 C C . TYR A 1 422 ? -34.955 3.856 43.908 1.00 91.25 422 TYR A C 1
ATOM 3185 O O . TYR A 1 422 ? -33.768 3.536 43.969 1.00 91.25 422 TYR A O 1
ATOM 3193 N N . SER A 1 423 ? -35.580 4.525 44.881 1.00 89.75 423 SER A N 1
ATOM 3194 C CA . SER A 1 423 ? -34.997 4.837 46.191 1.00 89.75 423 SER A CA 1
ATOM 3195 C C . SER A 1 423 ? -36.092 4.947 47.257 1.00 89.75 423 SER A C 1
ATOM 3197 O O . SER A 1 423 ? -37.122 5.580 47.023 1.00 89.75 423 SER A O 1
ATOM 3199 N N . TYR A 1 424 ? -35.844 4.364 48.426 1.00 86.19 424 TYR A N 1
ATOM 3200 C CA . TYR A 1 424 ? -36.658 4.425 49.637 1.00 86.19 424 TYR A CA 1
ATOM 3201 C C . TYR A 1 424 ? -35.732 4.522 50.856 1.00 86.19 424 TYR A C 1
ATOM 3203 O O . TYR A 1 424 ? -34.731 3.813 50.916 1.00 86.19 424 TYR A O 1
ATOM 3211 N N . GLY A 1 425 ? -36.018 5.413 51.812 1.00 74.62 425 GLY A N 1
ATOM 3212 C CA . GLY A 1 425 ? -35.207 5.615 53.029 1.00 74.62 425 GLY A CA 1
ATOM 3213 C C . GLY A 1 425 ? -33.790 6.187 52.813 1.00 74.62 425 GLY A C 1
ATOM 3214 O O . GLY A 1 425 ? -33.215 6.783 53.724 1.00 74.62 425 GLY A O 1
ATOM 3215 N N . SER A 1 426 ? -33.227 6.089 51.603 1.00 65.81 426 SER A N 1
ATOM 3216 C CA . SER A 1 426 ? -31.880 6.552 51.243 1.00 65.81 426 SER A CA 1
ATOM 3217 C C . SER A 1 426 ? -31.863 8.039 50.872 1.00 65.81 426 SER A C 1
ATOM 3219 O O . SER A 1 426 ? -32.061 8.422 49.715 1.00 65.81 426 SER A O 1
ATOM 3221 N N . HIS A 1 427 ? -31.589 8.904 51.844 1.00 64.38 427 HIS A N 1
ATOM 3222 C CA . HIS A 1 427 ? -31.412 10.334 51.589 1.00 64.38 427 HIS A CA 1
ATOM 3223 C C . HIS A 1 427 ? -30.006 10.607 51.027 1.00 64.38 427 HIS A C 1
ATOM 3225 O O . HIS A 1 427 ? -29.010 10.251 51.649 1.00 64.38 427 HIS A O 1
ATOM 3231 N N . GLY A 1 428 ? -29.919 11.257 49.857 1.00 68.94 428 GLY A N 1
ATOM 3232 C CA . GLY A 1 428 ? -28.647 11.728 49.280 1.00 68.94 428 GLY A CA 1
ATOM 3233 C C . GLY A 1 428 ? -27.982 10.832 48.223 1.00 68.94 428 GLY A C 1
ATOM 3234 O O . GLY A 1 428 ? -26.825 11.072 47.885 1.00 68.94 428 GLY A O 1
ATOM 3235 N N . MET A 1 429 ? -28.679 9.832 47.669 1.00 80.12 429 MET A N 1
ATOM 3236 C CA . MET A 1 429 ? -28.130 8.999 46.586 1.00 80.12 429 MET A CA 1
ATOM 3237 C C . MET A 1 429 ? -27.919 9.796 45.292 1.00 80.12 429 MET A C 1
ATOM 3239 O O . MET A 1 429 ? -28.770 10.588 44.881 1.00 80.12 429 MET A O 1
ATOM 3243 N N . ALA A 1 430 ? -26.792 9.562 44.616 1.00 83.69 430 ALA A N 1
ATOM 3244 C CA . ALA A 1 430 ? -26.481 10.229 43.355 1.00 83.69 430 ALA A CA 1
ATOM 3245 C C . ALA A 1 430 ? -27.478 9.831 42.252 1.00 83.69 430 ALA A C 1
ATOM 3247 O O . ALA A 1 430 ? -27.829 8.660 42.115 1.00 83.69 430 ALA A O 1
ATOM 3248 N N . ALA A 1 431 ? -27.888 10.780 41.407 1.00 87.62 431 ALA A N 1
ATOM 3249 C CA . ALA A 1 431 ? -28.819 10.508 40.306 1.00 87.62 431 ALA A CA 1
ATOM 3250 C C . ALA A 1 431 ? -28.253 9.529 39.254 1.00 87.62 431 ALA A C 1
ATOM 3252 O O . ALA A 1 431 ? -29.018 8.867 38.548 1.00 87.62 431 ALA A O 1
ATOM 3253 N N . ALA A 1 432 ? -26.924 9.429 39.161 1.00 89.88 432 ALA A N 1
ATOM 3254 C CA . ALA A 1 432 ? -26.226 8.504 38.284 1.00 89.88 432 ALA A CA 1
ATOM 3255 C C . ALA A 1 432 ? -24.921 7.998 38.916 1.00 89.88 432 ALA A C 1
ATOM 3257 O O . ALA A 1 432 ? -24.339 8.657 39.781 1.00 89.88 432 ALA A O 1
ATOM 3258 N N . ARG A 1 433 ? -24.462 6.833 38.458 1.00 90.00 433 ARG A N 1
ATOM 3259 C CA . ARG A 1 433 ? -23.198 6.201 38.844 1.00 90.00 433 ARG A CA 1
ATOM 3260 C C . ARG A 1 433 ? -22.412 5.797 37.606 1.00 90.00 433 ARG A C 1
ATOM 3262 O O . ARG A 1 433 ? -22.995 5.366 36.613 1.00 90.00 433 ARG A O 1
ATOM 3269 N N . GLU A 1 434 ? -21.097 5.926 37.694 1.00 92.62 434 GLU A N 1
ATOM 3270 C CA . GLU A 1 434 ? -20.164 5.646 36.608 1.00 92.62 434 GLU A CA 1
ATOM 3271 C C . GLU A 1 434 ? -19.290 4.441 36.959 1.00 92.62 434 GLU A C 1
ATOM 3273 O O . GLU A 1 434 ? -18.722 4.371 38.049 1.00 92.62 434 GLU A O 1
ATOM 3278 N N . LEU A 1 435 ? -19.164 3.507 36.019 1.00 92.81 435 LEU A N 1
ATOM 3279 C CA . LEU A 1 435 ? -18.231 2.390 36.079 1.00 92.81 435 LEU A CA 1
ATOM 3280 C C . LEU A 1 435 ? -17.219 2.526 34.941 1.00 92.81 435 LEU A C 1
ATOM 3282 O O . LEU A 1 435 ? -17.585 2.414 33.771 1.00 92.81 435 LEU A O 1
ATOM 3286 N N . ALA A 1 436 ? -15.946 2.728 35.275 1.00 94.56 436 ALA A N 1
ATOM 3287 C CA . ALA A 1 436 ? -14.874 2.769 34.287 1.00 94.56 436 ALA A CA 1
ATOM 3288 C C . ALA A 1 436 ? -14.642 1.380 33.673 1.00 94.56 436 ALA A C 1
ATOM 3290 O O . ALA A 1 436 ? -14.526 0.381 34.384 1.00 94.56 436 ALA A O 1
ATOM 3291 N N . LEU A 1 437 ? -14.535 1.327 32.348 1.00 95.38 437 LEU A N 1
ATOM 3292 C CA . LEU A 1 437 ? -14.357 0.112 31.565 1.00 95.38 437 LEU A CA 1
ATOM 3293 C C . LEU A 1 437 ? -13.077 0.162 30.728 1.00 95.38 437 LEU A C 1
ATOM 3295 O O . LEU A 1 437 ? -12.663 1.209 30.225 1.00 95.38 437 LEU A O 1
ATOM 3299 N N . GLN A 1 438 ? -12.495 -1.017 30.520 1.00 95.56 438 GLN A N 1
ATOM 3300 C CA . GLN A 1 438 ? -11.410 -1.244 29.570 1.00 95.56 438 GLN A CA 1
ATOM 3301 C C . GLN A 1 438 ? -11.938 -2.004 28.353 1.00 95.56 438 GLN A C 1
ATOM 3303 O O . GLN A 1 438 ? -12.918 -2.748 28.442 1.00 95.56 438 GLN A O 1
ATOM 3308 N N . GLY A 1 439 ? -11.284 -1.817 27.212 1.00 95.88 439 GLY A N 1
ATOM 3309 C CA . GLY A 1 439 ? -11.618 -2.519 25.983 1.00 95.88 439 GLY A CA 1
ATOM 3310 C C . GLY A 1 439 ? -10.409 -3.059 25.246 1.00 95.88 439 GLY A C 1
ATOM 3311 O O . GLY A 1 439 ? -9.257 -2.783 25.584 1.00 95.88 439 GLY A O 1
ATOM 3312 N N . ASN A 1 440 ? -10.677 -3.839 24.201 1.00 96.94 440 ASN A N 1
ATOM 3313 C CA . ASN A 1 440 ? -9.613 -4.360 23.356 1.00 96.94 440 ASN A CA 1
ATOM 3314 C C . ASN A 1 440 ? -8.908 -3.226 22.584 1.00 96.94 440 ASN A C 1
ATOM 3316 O O . ASN A 1 440 ? -9.564 -2.280 22.131 1.00 96.94 440 ASN A O 1
ATOM 3320 N N . PRO A 1 441 ? -7.587 -3.322 22.375 1.00 97.12 441 PRO A N 1
ATOM 3321 C CA . PRO A 1 441 ? -6.871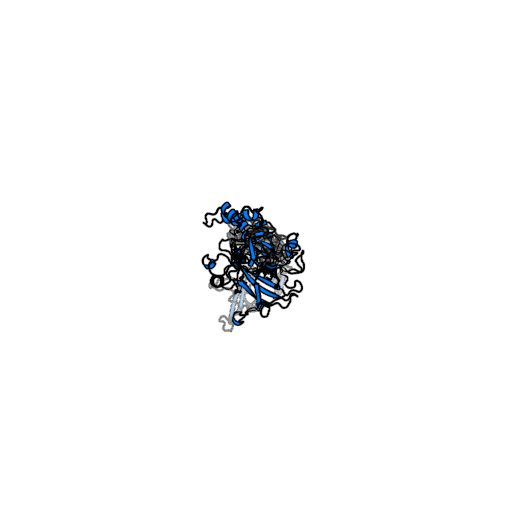 -2.365 21.549 1.00 97.12 441 PRO A CA 1
ATOM 3322 C C . PRO A 1 441 ? -7.231 -2.535 20.066 1.00 97.12 441 PRO A C 1
ATOM 3324 O O . PRO A 1 441 ? -7.635 -3.617 19.625 1.00 97.12 441 PRO A O 1
ATOM 3327 N N . VAL A 1 442 ? -7.041 -1.466 19.288 1.00 97.88 442 VAL A N 1
ATOM 3328 C CA . VAL A 1 442 ? -7.244 -1.453 17.832 1.00 97.88 442 VAL A CA 1
ATOM 3329 C C . VAL A 1 442 ? -5.969 -0.997 17.120 1.00 97.88 442 VAL A C 1
ATOM 3331 O O . VAL A 1 442 ? -5.442 0.084 17.366 1.00 97.88 442 VAL A O 1
ATOM 3334 N N . THR A 1 443 ? -5.467 -1.815 16.203 1.00 97.62 443 THR A N 1
ATOM 3335 C CA . THR A 1 443 ? -4.322 -1.514 15.342 1.00 97.62 443 THR A CA 1
ATOM 3336 C C . THR A 1 443 ? -4.823 -1.057 13.977 1.00 97.62 443 THR A C 1
ATOM 3338 O O . THR A 1 443 ? -5.403 -1.841 13.232 1.00 97.62 443 THR A O 1
ATOM 3341 N N . VAL A 1 444 ? -4.562 0.200 13.618 1.00 96.44 444 VAL A N 1
ATOM 3342 C CA . VAL A 1 444 ? -4.894 0.739 12.291 1.00 96.44 444 VAL A CA 1
ATOM 3343 C C . VAL A 1 444 ? -3.723 0.487 11.358 1.00 96.44 444 VAL A C 1
ATOM 3345 O O . VAL A 1 444 ? -2.599 0.909 11.637 1.00 96.44 444 VAL A O 1
ATOM 3348 N N . HIS A 1 445 ? -3.974 -0.201 10.250 1.00 96.25 445 HIS A N 1
ATOM 3349 C CA . HIS A 1 445 ? -2.931 -0.580 9.311 1.00 96.25 445 HIS A CA 1
ATOM 3350 C C . HIS A 1 445 ? -3.457 -0.676 7.879 1.00 96.25 445 HIS A C 1
ATOM 3352 O O . HIS A 1 445 ? -3.987 -1.698 7.460 1.00 96.25 445 HIS A O 1
ATOM 3358 N N . THR A 1 446 ? -3.293 0.385 7.103 1.00 96.69 446 THR A N 1
ATOM 3359 C CA . THR A 1 446 ? -3.713 0.438 5.701 1.00 96.69 446 THR A CA 1
ATOM 3360 C C . THR A 1 446 ? -2.632 -0.191 4.810 1.00 96.69 446 THR A C 1
ATOM 3362 O O . THR A 1 446 ? -1.512 0.333 4.757 1.00 96.69 446 THR A O 1
ATOM 3365 N N . PRO A 1 447 ? -2.916 -1.329 4.148 1.00 96.75 447 PRO A N 1
ATOM 3366 C CA . PRO A 1 447 ? -1.913 -2.095 3.418 1.00 96.75 447 PRO A CA 1
ATOM 3367 C C . PRO A 1 447 ? -1.706 -1.580 1.991 1.00 96.75 447 PRO A C 1
ATOM 3369 O O . PRO A 1 447 ? -2.663 -1.336 1.260 1.00 96.75 447 PRO A O 1
ATOM 3372 N N . VAL A 1 448 ? -0.448 -1.515 1.565 1.00 96.94 448 VAL A N 1
ATOM 3373 C CA . VAL A 1 448 ? -0.034 -1.287 0.176 1.00 96.94 448 VAL A CA 1
ATOM 3374 C C . VAL A 1 448 ? 1.097 -2.233 -0.212 1.00 96.94 448 VAL A C 1
ATOM 3376 O O . VAL A 1 448 ? 1.892 -2.663 0.626 1.00 96.94 448 VAL A O 1
ATOM 3379 N N . VAL A 1 449 ? 1.177 -2.550 -1.504 1.00 97.69 449 VAL A N 1
ATOM 3380 C CA . VAL A 1 449 ? 2.217 -3.403 -2.093 1.00 97.69 449 VAL A CA 1
ATOM 3381 C C . VAL A 1 449 ? 2.883 -2.690 -3.265 1.00 97.69 449 VAL A C 1
ATOM 3383 O O . VAL A 1 449 ? 2.238 -1.934 -3.980 1.00 97.69 449 VAL A O 1
ATOM 3386 N N . CYS A 1 450 ? 4.171 -2.947 -3.470 1.00 97.81 450 CYS A N 1
ATOM 3387 C CA . CYS A 1 450 ? 4.994 -2.349 -4.512 1.00 97.81 450 CYS A CA 1
ATOM 3388 C C . CYS A 1 450 ? 5.831 -3.435 -5.204 1.00 97.81 450 CYS A C 1
ATOM 3390 O O . CYS A 1 450 ? 6.951 -3.728 -4.793 1.00 97.81 450 CYS A O 1
ATOM 3392 N N . ARG A 1 451 ? 5.274 -4.083 -6.234 1.00 96.25 451 ARG A N 1
ATOM 3393 C CA . ARG A 1 451 ? 5.956 -5.157 -6.990 1.00 96.25 451 ARG A CA 1
ATOM 3394 C C . ARG A 1 451 ? 5.989 -4.876 -8.496 1.00 96.25 451 ARG A C 1
ATOM 3396 O O . ARG A 1 451 ? 5.352 -5.593 -9.265 1.00 96.25 451 ARG A O 1
ATOM 3403 N N . PRO A 1 452 ? 6.679 -3.807 -8.920 1.00 96.94 452 PRO A N 1
ATOM 3404 C CA . PRO A 1 452 ? 6.807 -3.458 -10.324 1.00 96.94 452 PRO A CA 1
ATOM 3405 C C . PRO A 1 452 ? 7.722 -4.441 -11.063 1.00 96.94 452 PRO A C 1
ATOM 3407 O O . PRO A 1 452 ? 8.668 -4.987 -10.498 1.00 96.94 452 PRO A O 1
ATOM 3410 N N . VAL A 1 453 ? 7.469 -4.604 -12.356 1.00 95.00 453 VAL A N 1
ATOM 3411 C CA . VAL A 1 453 ? 8.313 -5.334 -13.299 1.00 95.00 453 VAL A CA 1
ATOM 3412 C C . VAL A 1 453 ? 8.517 -4.442 -14.513 1.00 95.00 453 VAL A C 1
ATOM 3414 O O . VAL A 1 453 ? 7.547 -3.993 -15.125 1.00 95.00 453 VAL A O 1
ATOM 3417 N N . VAL A 1 454 ? 9.774 -4.189 -14.864 1.00 94.94 454 VAL A N 1
ATOM 3418 C CA . VAL A 1 454 ? 10.125 -3.519 -16.118 1.00 94.94 454 VAL A CA 1
ATOM 3419 C C . VAL A 1 454 ? 10.325 -4.597 -17.172 1.00 94.94 454 VAL A C 1
ATOM 3421 O O . VAL A 1 454 ? 11.183 -5.465 -17.021 1.00 94.94 454 VAL A O 1
ATOM 3424 N N . LEU A 1 455 ? 9.509 -4.559 -18.217 1.00 89.31 455 LEU A N 1
ATOM 3425 C CA . LEU A 1 455 ? 9.592 -5.479 -19.336 1.00 89.31 455 LEU A CA 1
ATOM 3426 C C . LEU A 1 455 ? 10.453 -4.866 -20.431 1.00 89.31 455 LEU A C 1
ATOM 3428 O O . LEU A 1 455 ? 10.242 -3.730 -20.859 1.00 89.31 455 LEU A O 1
ATOM 3432 N N . SER A 1 456 ? 11.407 -5.658 -20.898 1.00 74.25 456 SER A N 1
ATOM 3433 C CA . SER A 1 456 ? 12.284 -5.326 -22.008 1.00 74.25 456 SER A CA 1
ATOM 3434 C C . SER A 1 456 ? 12.254 -6.426 -23.060 1.00 74.25 456 SER A C 1
ATOM 3436 O O . SER A 1 456 ? 11.852 -7.562 -22.799 1.00 74.25 456 SER A O 1
ATOM 3438 N N . ARG A 1 457 ? 12.718 -6.089 -24.262 1.00 65.50 457 ARG A N 1
ATOM 3439 C CA . ARG A 1 457 ? 12.869 -7.032 -25.367 1.00 65.50 457 ARG A CA 1
ATOM 3440 C C . ARG A 1 457 ? 14.356 -7.287 -25.598 1.00 65.50 457 ARG A C 1
ATOM 3442 O O . ARG A 1 457 ? 14.948 -6.747 -26.521 1.00 65.50 457 ARG A O 1
ATOM 3449 N N . ILE A 1 458 ? 14.975 -8.093 -24.727 1.00 60.34 458 ILE A N 1
ATOM 3450 C CA . ILE A 1 458 ? 16.418 -8.417 -24.809 1.00 60.34 458 ILE A CA 1
ATOM 3451 C C . ILE A 1 458 ? 16.784 -9.023 -26.176 1.00 60.34 458 ILE A C 1
ATOM 3453 O O . ILE A 1 458 ? 17.861 -8.737 -26.685 1.00 60.34 458 ILE A O 1
ATOM 3457 N N . ALA A 1 459 ? 15.877 -9.788 -26.796 1.00 61.50 459 ALA A N 1
ATOM 3458 C CA . ALA A 1 459 ? 16.058 -10.351 -28.139 1.00 61.50 459 ALA A CA 1
ATOM 3459 C C . ALA A 1 459 ? 16.265 -9.294 -29.242 1.00 61.50 459 ALA A C 1
ATOM 3461 O O . ALA A 1 459 ? 16.825 -9.612 -30.282 1.00 61.50 459 ALA A O 1
ATOM 3462 N N . ASP A 1 460 ? 15.849 -8.048 -29.003 1.00 62.50 460 ASP A N 1
ATOM 3463 C CA . ASP A 1 460 ? 16.008 -6.936 -29.942 1.00 62.50 460 ASP A CA 1
ATOM 3464 C C . ASP A 1 460 ? 17.238 -6.066 -29.611 1.00 62.50 460 ASP A C 1
ATOM 3466 O O . ASP A 1 460 ? 17.415 -4.988 -30.183 1.00 62.50 460 ASP A O 1
ATOM 3470 N N . SER A 1 461 ? 18.069 -6.489 -28.649 1.00 64.19 461 SER A N 1
ATOM 3471 C CA . SER A 1 461 ? 19.268 -5.751 -28.258 1.00 64.19 461 SER A CA 1
ATOM 3472 C C . SER A 1 461 ? 20.316 -5.765 -29.364 1.00 64.19 461 SER A C 1
ATOM 3474 O O . SER A 1 461 ? 20.662 -6.810 -29.900 1.00 64.19 461 SER A O 1
ATOM 3476 N N . THR A 1 462 ? 20.871 -4.592 -29.649 1.00 61.12 462 THR A N 1
ATOM 3477 C CA . THR A 1 462 ? 22.032 -4.411 -30.533 1.00 61.12 462 THR A CA 1
ATOM 3478 C C . THR A 1 462 ? 23.348 -4.447 -29.791 1.00 61.12 462 THR A C 1
ATOM 3480 O O . THR A 1 462 ? 24.392 -4.367 -30.429 1.00 61.12 462 THR A O 1
ATOM 3483 N N . ALA A 1 463 ? 23.330 -4.525 -28.459 1.00 62.16 463 ALA A N 1
ATOM 3484 C CA . ALA A 1 463 ? 24.554 -4.693 -27.698 1.00 62.16 463 ALA A CA 1
ATOM 3485 C C . ALA A 1 463 ? 25.181 -6.037 -28.073 1.00 62.16 463 ALA A C 1
ATOM 3487 O O . ALA A 1 463 ? 24.524 -7.067 -27.978 1.00 62.16 463 ALA A O 1
ATOM 3488 N N . ALA A 1 464 ? 26.457 -6.048 -28.454 1.00 58.94 464 ALA A N 1
ATOM 3489 C CA . ALA A 1 464 ? 27.110 -7.294 -28.863 1.00 58.94 464 ALA A CA 1
ATOM 3490 C C . ALA A 1 464 ? 27.219 -8.342 -27.747 1.00 58.94 464 ALA A C 1
ATOM 3492 O O . ALA A 1 464 ? 27.339 -9.533 -28.020 1.00 58.94 464 ALA A O 1
ATOM 3493 N N . VAL A 1 465 ? 27.174 -7.901 -26.486 1.00 61.34 465 VAL A N 1
ATOM 3494 C CA . VAL A 1 465 ? 27.055 -8.767 -25.308 1.00 61.34 465 VAL A CA 1
ATOM 3495 C C . VAL A 1 465 ? 26.069 -8.102 -24.342 1.00 61.34 465 VAL A C 1
ATOM 3497 O O . VAL A 1 465 ? 26.493 -7.320 -23.484 1.00 61.34 465 VAL A O 1
ATOM 3500 N N . PRO A 1 466 ? 24.750 -8.318 -24.499 1.00 64.81 466 PRO A N 1
ATOM 3501 C CA . PRO A 1 466 ? 23.779 -7.783 -23.555 1.00 64.81 466 PRO A CA 1
ATOM 3502 C C . PRO A 1 466 ? 23.935 -8.506 -22.213 1.00 64.81 466 PRO A C 1
ATOM 3504 O O . PRO A 1 466 ? 24.237 -9.697 -22.185 1.00 64.81 466 PRO A O 1
ATOM 3507 N N . ASP A 1 467 ? 23.719 -7.808 -21.097 1.00 72.19 467 ASP A N 1
ATOM 3508 C CA . ASP A 1 467 ? 23.619 -8.459 -19.788 1.00 72.19 467 ASP A CA 1
ATOM 3509 C C . ASP A 1 467 ? 22.243 -9.142 -19.683 1.00 72.19 467 ASP A C 1
ATOM 3511 O O . ASP A 1 467 ? 21.231 -8.442 -19.581 1.00 72.19 467 ASP A O 1
ATOM 3515 N N . PRO A 1 468 ? 22.162 -10.486 -19.712 1.00 72.94 468 PRO A N 1
ATOM 3516 C CA . PRO A 1 468 ? 20.881 -11.182 -19.688 1.00 72.94 468 PRO A CA 1
ATOM 3517 C C . PRO A 1 468 ? 20.194 -11.109 -18.316 1.00 72.94 468 PRO A C 1
ATOM 3519 O O . PRO A 1 468 ? 19.032 -11.496 -18.203 1.00 72.94 468 PRO A O 1
ATOM 3522 N N . SER A 1 469 ? 20.888 -10.640 -17.270 1.00 80.62 469 SER A N 1
ATOM 3523 C CA . SER A 1 469 ? 20.339 -10.506 -15.916 1.00 80.62 469 SER A CA 1
ATOM 3524 C C . SER A 1 469 ? 19.566 -9.201 -15.693 1.00 80.62 469 SER A C 1
ATOM 3526 O O . SER A 1 469 ? 18.836 -9.087 -14.705 1.00 80.62 469 SER A O 1
ATOM 3528 N N . LEU A 1 470 ? 19.681 -8.234 -16.612 1.00 83.38 470 LEU A N 1
ATOM 3529 C CA . LEU A 1 470 ? 19.029 -6.930 -16.529 1.00 83.38 470 LEU A CA 1
ATOM 3530 C C . LEU A 1 470 ? 18.052 -6.717 -17.693 1.00 83.38 470 LEU A C 1
ATOM 3532 O O . LEU A 1 470 ? 18.380 -7.004 -18.846 1.00 83.38 470 LEU A O 1
ATOM 3536 N N . PRO A 1 471 ? 16.866 -6.130 -17.448 1.00 88.25 471 PRO A N 1
ATOM 3537 C CA . PRO A 1 471 ? 16.048 -5.625 -18.534 1.00 88.25 471 PRO A CA 1
ATOM 3538 C C . PRO A 1 471 ? 16.805 -4.548 -19.330 1.00 88.25 471 PRO A C 1
ATOM 3540 O O . PRO A 1 471 ? 17.161 -3.509 -18.776 1.00 88.25 471 PRO A O 1
ATOM 3543 N N . ASN A 1 472 ? 17.020 -4.784 -20.629 1.00 86.56 472 ASN A N 1
ATOM 3544 C CA . ASN A 1 472 ? 17.661 -3.826 -21.532 1.00 86.56 472 ASN A CA 1
ATOM 3545 C C . ASN A 1 472 ? 16.653 -2.910 -22.239 1.00 86.56 472 ASN A C 1
ATOM 3547 O O . ASN A 1 472 ? 15.860 -3.372 -23.059 1.00 86.56 472 ASN A O 1
ATOM 3551 N N . LEU A 1 473 ? 16.696 -1.612 -21.950 1.00 90.56 473 LEU A N 1
ATOM 3552 C CA . LEU A 1 473 ? 15.855 -0.600 -22.583 1.00 90.56 473 LEU A CA 1
ATOM 3553 C C . LEU A 1 473 ? 16.600 0.049 -23.752 1.00 90.56 473 LEU A C 1
ATOM 3555 O O . LEU A 1 473 ? 17.730 0.517 -23.604 1.00 90.56 473 LEU A O 1
ATOM 3559 N N . LEU A 1 474 ? 15.946 0.092 -24.909 1.00 87.56 474 LEU A N 1
ATOM 3560 C CA . LEU A 1 474 ? 16.519 0.637 -26.134 1.00 87.56 474 LEU A CA 1
ATOM 3561 C C . LEU A 1 474 ? 16.179 2.120 -26.267 1.00 87.56 474 LEU A C 1
ATOM 3563 O O . LEU A 1 474 ? 15.013 2.516 -26.203 1.00 87.56 474 LEU A O 1
ATOM 3567 N N . LEU A 1 475 ? 17.201 2.951 -26.463 1.00 91.31 475 LEU A N 1
ATOM 3568 C CA . LEU A 1 475 ? 17.015 4.370 -26.750 1.00 91.31 475 LEU A CA 1
ATOM 3569 C C . LEU A 1 475 ? 16.213 4.550 -28.044 1.00 91.31 475 LEU A C 1
ATOM 3571 O O . LEU A 1 475 ? 16.463 3.867 -29.037 1.00 91.31 475 LEU A O 1
ATOM 3575 N N . GLY A 1 476 ? 15.280 5.500 -28.065 1.00 89.69 476 GLY A N 1
ATOM 3576 C CA . GLY A 1 476 ? 14.396 5.750 -29.208 1.00 89.69 476 GLY A CA 1
ATOM 3577 C C . GLY A 1 476 ? 13.277 4.717 -29.379 1.00 89.69 476 GLY A C 1
ATOM 3578 O O . GLY A 1 476 ? 12.690 4.648 -30.460 1.00 89.69 476 GLY A O 1
ATOM 3579 N N . ASP A 1 477 ? 12.991 3.922 -28.346 1.00 89.31 477 ASP A N 1
ATOM 3580 C CA . ASP A 1 477 ? 11.991 2.857 -28.370 1.00 89.31 477 ASP A CA 1
ATOM 3581 C C . ASP A 1 477 ? 11.073 2.892 -27.138 1.00 89.31 477 ASP A C 1
ATOM 3583 O O . ASP A 1 477 ? 11.325 3.580 -26.141 1.00 89.31 477 ASP A O 1
ATOM 3587 N N . SER A 1 478 ? 9.975 2.148 -27.217 1.00 91.31 478 SER A N 1
ATOM 3588 C CA . SER A 1 478 ? 9.023 1.981 -26.129 1.00 91.31 478 SER A CA 1
ATOM 3589 C C . SER A 1 478 ? 9.309 0.744 -25.281 1.00 91.31 478 SER A C 1
ATOM 3591 O O . SER A 1 478 ? 9.713 -0.303 -25.777 1.00 91.31 478 SER A O 1
ATOM 3593 N N . PHE A 1 479 ? 9.027 0.851 -23.984 1.00 92.62 479 PHE A N 1
ATOM 3594 C CA . PHE A 1 479 ? 9.099 -0.252 -23.029 1.00 92.62 479 PHE A CA 1
ATOM 3595 C C . PHE A 1 479 ? 7.866 -0.263 -22.119 1.00 92.62 479 PHE A C 1
ATOM 3597 O O . PHE A 1 479 ? 7.172 0.746 -21.972 1.00 92.62 479 PHE A O 1
ATOM 3604 N N . GLU A 1 480 ? 7.571 -1.414 -21.517 1.00 94.56 480 GLU A N 1
ATOM 3605 C CA . GLU A 1 480 ? 6.377 -1.621 -20.693 1.00 94.56 480 GLU A CA 1
ATOM 3606 C C . GLU A 1 480 ? 6.769 -1.799 -19.222 1.00 94.56 480 GLU A C 1
ATOM 3608 O O . GLU A 1 480 ? 7.712 -2.515 -18.895 1.00 94.56 480 GLU A O 1
ATOM 3613 N N . ILE A 1 481 ? 6.024 -1.170 -18.316 1.00 96.75 481 ILE A N 1
ATOM 3614 C CA . ILE A 1 481 ? 6.099 -1.441 -16.880 1.00 96.75 481 ILE A CA 1
ATOM 3615 C C . ILE A 1 481 ? 4.789 -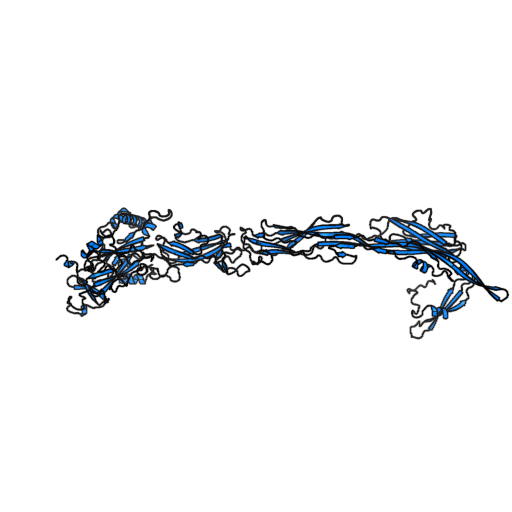2.079 -16.445 1.00 96.75 481 ILE A C 1
ATOM 3617 O O . ILE A 1 481 ? 3.729 -1.474 -16.593 1.00 96.75 481 ILE A O 1
ATOM 3621 N N . ARG A 1 482 ? 4.870 -3.255 -15.821 1.00 97.06 482 ARG A N 1
ATOM 3622 C CA . ARG A 1 482 ? 3.760 -3.852 -15.072 1.00 97.06 482 ARG A CA 1
ATOM 3623 C C . ARG A 1 482 ? 3.888 -3.471 -13.611 1.00 97.06 482 ARG A C 1
ATOM 3625 O O . ARG A 1 482 ? 4.927 -3.705 -13.008 1.00 97.06 482 ARG A O 1
ATOM 3632 N N . TYR A 1 483 ? 2.842 -2.900 -13.031 1.00 97.25 483 TYR A N 1
ATOM 3633 C CA . TYR A 1 483 ? 2.870 -2.416 -11.653 1.00 97.25 483 TYR A CA 1
ATOM 3634 C C . TYR A 1 483 ? 1.568 -2.778 -10.925 1.00 97.25 483 TYR A C 1
ATOM 3636 O O . TYR A 1 483 ? 0.729 -1.910 -10.701 1.00 97.25 483 TYR A O 1
ATOM 3644 N N . PRO A 1 484 ? 1.348 -4.055 -10.573 1.00 95.56 484 PRO A N 1
ATOM 3645 C CA . PRO A 1 484 ? 0.093 -4.509 -9.981 1.00 95.56 484 PRO A CA 1
ATOM 3646 C C . PRO A 1 484 ? -0.128 -3.987 -8.553 1.00 95.56 484 PRO A C 1
ATOM 3648 O O . PRO A 1 484 ? 0.817 -3.737 -7.809 1.00 95.56 484 PRO A O 1
ATOM 3651 N N . THR A 1 485 ? -1.399 -3.893 -8.159 1.00 95.19 485 THR A N 1
ATOM 3652 C CA . THR A 1 485 ? -1.853 -3.684 -6.768 1.00 95.19 485 THR A CA 1
ATOM 3653 C C . THR A 1 485 ? -2.109 -5.000 -6.028 1.00 95.19 485 THR A C 1
ATOM 3655 O O . THR A 1 485 ? -2.392 -4.999 -4.830 1.00 95.19 485 THR A O 1
ATOM 3658 N N . GLN A 1 486 ? -1.992 -6.131 -6.730 1.00 95.44 486 GLN A N 1
ATOM 3659 C CA . GLN A 1 486 ? -2.059 -7.465 -6.153 1.00 95.44 486 GLN A CA 1
ATOM 3660 C C . GLN A 1 486 ? -0.691 -7.900 -5.623 1.00 95.44 486 GLN A C 1
ATOM 3662 O O . GLN A 1 486 ? 0.334 -7.738 -6.285 1.00 95.44 486 GLN A O 1
ATOM 3667 N N . GLY A 1 487 ? -0.671 -8.504 -4.439 1.00 95.31 487 GLY A N 1
ATOM 3668 C CA . GLY A 1 487 ? 0.540 -9.098 -3.888 1.00 95.31 487 GLY A CA 1
ATOM 3669 C C . GLY A 1 487 ? 0.334 -9.660 -2.491 1.00 95.31 487 GLY A C 1
ATOM 3670 O O . GLY A 1 487 ? -0.740 -9.531 -1.912 1.00 95.31 487 GLY A O 1
ATOM 3671 N N . SER A 1 488 ? 1.375 -10.290 -1.951 1.00 96.19 488 SER A N 1
ATOM 3672 C CA . SER A 1 488 ? 1.391 -10.786 -0.573 1.00 96.19 488 SER A CA 1
ATOM 3673 C C . SER A 1 488 ? 1.718 -9.676 0.424 1.00 96.19 488 SER A C 1
ATOM 3675 O O . SER A 1 488 ? 2.605 -8.849 0.171 1.00 96.19 488 SER A O 1
ATOM 3677 N N . HIS A 1 489 ? 1.029 -9.721 1.562 1.00 97.12 489 HIS A N 1
ATOM 3678 C CA . HIS A 1 489 ? 1.199 -8.890 2.757 1.00 97.12 489 HIS A CA 1
ATOM 3679 C C . HIS A 1 489 ? 1.198 -9.788 4.019 1.00 97.12 489 HIS A C 1
ATOM 3681 O O . HIS A 1 489 ? 1.344 -11.006 3.907 1.00 97.12 489 HIS A O 1
ATOM 3687 N N . ARG A 1 490 ? 1.045 -9.217 5.221 1.00 96.19 490 ARG A N 1
ATOM 3688 C CA . ARG A 1 490 ? 0.979 -9.922 6.514 1.00 96.19 490 ARG A CA 1
ATOM 3689 C C . ARG A 1 490 ? -0.058 -11.047 6.485 1.00 96.19 490 ARG A C 1
ATOM 3691 O O . ARG A 1 490 ? -1.170 -10.861 6.000 1.00 96.19 490 ARG A O 1
ATOM 3698 N N . SER A 1 491 ? 0.272 -12.192 7.074 1.00 96.44 491 SER A N 1
ATOM 3699 C CA . SER A 1 491 ? -0.635 -13.343 7.159 1.00 96.44 491 SER A CA 1
ATOM 3700 C C . SER A 1 491 ? -1.566 -13.253 8.378 1.00 96.44 491 SER A C 1
ATOM 3702 O O . SER A 1 491 ? -1.509 -14.100 9.264 1.00 96.44 491 SER A O 1
ATOM 3704 N N . ILE A 1 492 ? -2.389 -12.203 8.439 1.00 96.50 492 ILE A N 1
ATOM 3705 C CA . ILE A 1 492 ? -3.385 -11.958 9.502 1.00 96.50 492 ILE A CA 1
ATOM 3706 C C . ILE A 1 492 ? -4.805 -11.876 8.898 1.00 96.50 492 ILE A C 1
ATOM 3708 O O . ILE A 1 492 ? -4.915 -11.652 7.688 1.00 96.50 492 ILE A O 1
ATOM 3712 N N . PRO A 1 493 ? -5.897 -12.049 9.674 1.00 97.00 493 PRO A N 1
ATOM 3713 C CA . PRO A 1 493 ? -7.262 -12.007 9.142 1.00 97.00 493 PRO A CA 1
ATOM 3714 C C . PRO A 1 493 ? -7.537 -10.718 8.365 1.00 97.00 493 PRO A C 1
ATOM 3716 O O . PRO A 1 493 ? -7.226 -9.624 8.830 1.00 97.00 493 PRO A O 1
ATOM 3719 N N . GLY A 1 494 ? -8.060 -10.848 7.145 1.00 94.69 494 GLY A N 1
ATOM 3720 C CA . GLY A 1 494 ? -8.328 -9.702 6.275 1.00 94.69 494 GLY A CA 1
ATOM 3721 C C . GLY A 1 494 ? -7.073 -9.126 5.606 1.00 94.69 494 GLY A C 1
ATOM 3722 O O . GLY A 1 494 ? -7.189 -8.184 4.831 1.00 94.69 494 GLY A O 1
ATOM 3723 N N . TYR A 1 495 ? -5.891 -9.738 5.797 1.00 96.81 495 TYR A N 1
ATOM 3724 C CA . TYR A 1 495 ? -4.591 -9.518 5.115 1.00 96.81 495 TYR A CA 1
ATOM 3725 C C . TYR A 1 495 ? -4.129 -10.811 4.398 1.00 96.81 495 TYR A C 1
ATOM 3727 O O . TYR A 1 495 ? -4.829 -11.821 4.457 1.00 96.81 495 TYR A O 1
ATOM 3735 N N . GLY A 1 496 ? -3.032 -10.791 3.639 1.00 96.69 496 GLY A N 1
ATOM 3736 C CA . GLY A 1 496 ? -2.511 -11.967 2.933 1.00 96.69 496 GLY A CA 1
ATOM 3737 C C . GLY A 1 496 ? -2.172 -11.663 1.479 1.00 96.69 496 GLY A C 1
ATOM 3738 O O . GLY A 1 496 ? -1.658 -10.593 1.173 1.00 96.69 496 GLY A O 1
ATOM 3739 N N . THR A 1 497 ? -2.437 -12.602 0.571 1.00 97.00 497 THR A N 1
ATOM 3740 C CA . THR A 1 497 ? -2.240 -12.384 -0.871 1.00 97.00 497 THR A CA 1
ATOM 3741 C C . THR A 1 497 ? -3.555 -11.983 -1.520 1.00 97.00 497 THR A C 1
ATOM 3743 O O . THR A 1 497 ? -4.448 -12.817 -1.657 1.00 97.00 497 THR A O 1
ATOM 3746 N N . ARG A 1 498 ? -3.689 -10.710 -1.909 1.00 95.69 498 ARG A N 1
ATOM 3747 C CA . ARG A 1 498 ? -4.878 -10.195 -2.606 1.00 95.69 498 ARG A CA 1
ATOM 3748 C C . ARG A 1 498 ? -4.605 -8.881 -3.323 1.00 95.69 498 ARG A C 1
ATOM 3750 O O . ARG A 1 498 ? -3.473 -8.408 -3.338 1.00 95.69 498 ARG A O 1
ATOM 3757 N N . ASP A 1 499 ? -5.655 -8.311 -3.903 1.00 96.62 499 ASP A N 1
ATOM 3758 C CA . ASP A 1 499 ? -5.645 -6.964 -4.461 1.00 96.62 499 ASP A CA 1
ATOM 3759 C C . ASP A 1 499 ? -5.843 -5.891 -3.375 1.00 96.62 499 ASP A C 1
ATOM 3761 O O . ASP A 1 499 ? -6.814 -5.925 -2.615 1.00 96.62 499 ASP A O 1
ATOM 3765 N N . TYR A 1 500 ? -4.907 -4.942 -3.314 1.00 96.62 500 TYR A N 1
ATOM 3766 C CA . TYR A 1 500 ? -4.896 -3.808 -2.390 1.00 96.62 500 TYR A CA 1
ATOM 3767 C C . TYR A 1 500 ? -5.236 -2.472 -3.069 1.00 96.62 500 TYR A C 1
ATOM 3769 O O . TYR A 1 500 ? -5.006 -1.408 -2.490 1.00 96.62 500 TYR A O 1
ATOM 3777 N N . ALA A 1 501 ? -5.818 -2.498 -4.274 1.00 96.38 501 ALA A N 1
ATOM 3778 C CA . ALA A 1 501 ? -6.223 -1.297 -5.007 1.00 96.38 501 ALA A CA 1
ATOM 3779 C C . ALA A 1 501 ? -7.101 -0.352 -4.170 1.00 96.38 501 ALA A C 1
ATOM 3781 O O . ALA A 1 501 ? -6.856 0.851 -4.167 1.00 96.38 501 ALA A O 1
ATOM 3782 N N . LYS A 1 502 ? -8.053 -0.893 -3.389 1.00 95.62 502 LYS A N 1
ATOM 3783 C CA . LYS A 1 502 ? -8.948 -0.123 -2.496 1.00 95.62 502 LYS A CA 1
ATOM 3784 C C . LYS A 1 502 ? -8.193 0.816 -1.544 1.00 95.62 502 LYS A C 1
ATOM 3786 O O . LYS A 1 502 ? -8.692 1.886 -1.217 1.00 95.62 502 LYS A O 1
ATOM 3791 N N . TYR A 1 503 ? -7.012 0.408 -1.089 1.00 96.06 503 TYR A N 1
ATOM 3792 C CA . TYR A 1 503 ? -6.223 1.125 -0.084 1.00 96.06 503 TYR A CA 1
ATOM 3793 C C . TYR A 1 503 ? -5.060 1.915 -0.687 1.00 96.06 503 TYR A C 1
ATOM 3795 O O . TYR A 1 503 ? -4.294 2.539 0.043 1.00 96.06 503 TYR A O 1
ATOM 3803 N N . THR A 1 504 ? -4.916 1.886 -2.012 1.00 95.75 504 THR A N 1
ATOM 3804 C CA . THR A 1 504 ? -3.831 2.543 -2.737 1.00 95.75 504 THR A CA 1
ATOM 3805 C C . THR A 1 504 ? -4.302 3.899 -3.249 1.00 95.75 504 THR A C 1
ATOM 3807 O O . THR A 1 504 ? -5.185 3.973 -4.097 1.00 95.75 504 THR A O 1
ATOM 3810 N N . GLN A 1 505 ? -3.683 4.977 -2.771 1.00 95.06 505 GLN A N 1
ATOM 3811 C CA . GLN A 1 505 ? -3.934 6.327 -3.271 1.00 95.06 505 GLN A CA 1
ATOM 3812 C C . GLN A 1 505 ? -3.261 6.548 -4.626 1.00 95.06 505 GLN A C 1
ATOM 3814 O O . GLN A 1 505 ? -3.886 7.014 -5.574 1.00 95.06 505 GLN A O 1
ATOM 3819 N N . ALA A 1 506 ? -1.970 6.221 -4.707 1.00 95.69 506 ALA A N 1
ATOM 3820 C CA . ALA A 1 506 ? -1.166 6.439 -5.897 1.00 95.69 506 ALA A CA 1
ATOM 3821 C C . ALA A 1 506 ? -0.033 5.418 -5.984 1.00 95.69 506 ALA A C 1
ATOM 3823 O O . ALA A 1 506 ? 0.535 4.982 -4.982 1.00 95.69 506 ALA A O 1
ATOM 3824 N N . ARG A 1 507 ? 0.328 5.073 -7.216 1.00 97.19 507 ARG A N 1
ATOM 3825 C CA . ARG A 1 507 ? 1.557 4.350 -7.546 1.00 97.19 507 ARG A CA 1
ATOM 3826 C C . ARG A 1 507 ? 2.424 5.306 -8.335 1.00 97.19 507 ARG A C 1
ATOM 3828 O O . ARG A 1 507 ? 1.935 5.926 -9.272 1.00 97.19 507 ARG A O 1
ATOM 3835 N N . GLN A 1 508 ? 3.686 5.424 -7.963 1.00 97.69 508 GLN A N 1
ATOM 3836 C CA . GLN A 1 508 ? 4.605 6.373 -8.571 1.00 97.69 508 GLN A CA 1
ATOM 3837 C C . GLN A 1 508 ? 5.882 5.681 -9.021 1.00 97.69 508 GLN A C 1
ATOM 3839 O O . GLN A 1 508 ? 6.356 4.733 -8.388 1.00 97.69 508 GLN A O 1
ATOM 3844 N N . VAL A 1 509 ? 6.431 6.189 -10.117 1.00 98.31 509 VAL A N 1
ATOM 3845 C CA . VAL A 1 509 ? 7.702 5.775 -10.704 1.00 98.31 509 VAL A CA 1
ATOM 3846 C C . VAL A 1 509 ? 8.602 6.996 -10.862 1.00 98.31 509 VAL A C 1
ATOM 3848 O O . VAL A 1 509 ? 8.144 8.071 -11.245 1.00 98.31 509 VAL A O 1
ATOM 3851 N N . GLN A 1 510 ? 9.882 6.837 -10.549 1.00 98.00 510 GLN A N 1
ATOM 3852 C CA . GLN A 1 510 ? 10.919 7.836 -10.765 1.00 98.00 510 GLN A CA 1
ATOM 3853 C C . GLN A 1 510 ? 12.023 7.208 -11.612 1.00 98.00 510 GLN A C 1
ATOM 3855 O O . GLN A 1 510 ? 12.692 6.256 -11.198 1.00 98.00 510 GLN A O 1
ATOM 3860 N N . PHE A 1 511 ? 12.209 7.764 -12.804 1.00 97.94 511 PHE A N 1
ATOM 3861 C CA . PHE A 1 511 ? 13.247 7.350 -13.737 1.00 97.94 511 PHE A CA 1
ATOM 3862 C C . PHE A 1 511 ? 14.511 8.191 -13.531 1.00 97.94 511 PHE A C 1
ATOM 3864 O O . PHE A 1 511 ? 14.397 9.403 -13.360 1.00 97.94 511 PHE A O 1
ATOM 3871 N N . PRO A 1 512 ? 15.717 7.604 -13.591 1.00 97.38 512 PRO A N 1
ATOM 3872 C CA . PRO A 1 512 ? 16.973 8.359 -13.586 1.00 97.38 512 PRO A CA 1
ATOM 3873 C C . PRO A 1 512 ? 17.311 8.978 -14.959 1.00 97.38 512 PRO A C 1
ATOM 3875 O O . PRO A 1 512 ? 18.391 9.533 -15.142 1.00 97.38 512 PRO A O 1
ATOM 3878 N N . PHE A 1 513 ? 16.393 8.879 -15.920 1.00 96.12 513 PHE A N 1
ATOM 3879 C CA . PHE A 1 513 ? 16.479 9.365 -17.295 1.00 96.12 513 PHE A CA 1
ATOM 3880 C C . PHE A 1 513 ? 15.116 9.918 -17.730 1.00 96.12 513 PHE A C 1
ATOM 3882 O O . PHE A 1 513 ? 14.096 9.643 -17.094 1.00 96.12 513 PHE A O 1
ATOM 3889 N N . ASP A 1 514 ? 15.100 10.701 -18.804 1.00 95.88 514 ASP A N 1
ATOM 3890 C CA . ASP A 1 514 ? 13.867 11.258 -19.356 1.00 95.88 514 ASP A CA 1
ATOM 3891 C C . ASP A 1 514 ? 13.012 10.175 -20.018 1.00 95.88 514 ASP A C 1
ATOM 3893 O O . ASP A 1 514 ? 13.535 9.268 -20.665 1.00 95.88 514 ASP A O 1
ATOM 3897 N N . VAL A 1 515 ? 11.690 10.302 -19.917 1.00 96.56 515 VAL A N 1
ATOM 3898 C CA . VAL A 1 515 ? 10.737 9.429 -20.617 1.00 96.56 515 VAL A CA 1
ATOM 3899 C C . VAL A 1 515 ? 9.548 10.224 -21.143 1.00 96.56 515 VAL A C 1
ATOM 3901 O O . VAL A 1 515 ? 9.256 11.323 -20.676 1.00 96.56 515 VAL A O 1
ATOM 3904 N N . TYR A 1 516 ? 8.812 9.643 -22.085 1.00 95.44 516 TYR A N 1
ATOM 3905 C CA . TYR A 1 516 ? 7.460 10.082 -22.417 1.00 95.44 516 TYR A CA 1
ATOM 3906 C C . TYR A 1 516 ? 6.437 9.061 -21.926 1.00 95.44 516 TYR A C 1
ATOM 3908 O O . TYR A 1 516 ? 6.594 7.857 -22.124 1.00 95.44 516 TYR A O 1
ATOM 3916 N N . GLN A 1 517 ? 5.363 9.555 -21.321 1.00 94.44 517 GLN A N 1
ATOM 3917 C CA . GLN A 1 517 ? 4.221 8.776 -20.850 1.00 94.44 517 GLN A CA 1
ATOM 3918 C C . GLN A 1 517 ? 2.987 9.221 -21.642 1.00 94.44 517 GLN A C 1
ATOM 3920 O O . GLN A 1 517 ? 2.498 10.331 -21.443 1.00 94.44 517 GLN A O 1
ATOM 3925 N N . GLY A 1 518 ? 2.504 8.397 -22.577 1.00 89.69 518 GLY A N 1
ATOM 3926 C CA . GLY A 1 518 ? 1.363 8.765 -23.433 1.00 89.69 518 GLY A CA 1
ATOM 3927 C C . GLY A 1 518 ? 1.581 10.059 -24.234 1.00 89.69 518 GLY A C 1
ATOM 3928 O O . GLY A 1 518 ? 0.653 10.842 -24.396 1.00 89.69 518 GLY A O 1
ATOM 3929 N N . GLY A 1 519 ? 2.820 10.324 -24.666 1.00 90.12 519 GLY A N 1
ATOM 3930 C CA . GLY A 1 519 ? 3.203 11.556 -25.371 1.00 90.12 519 GLY A CA 1
ATOM 3931 C C . GLY A 1 519 ? 3.531 12.752 -24.468 1.00 90.12 519 GLY A C 1
ATOM 3932 O O . GLY A 1 519 ? 4.003 13.770 -24.965 1.00 90.12 519 GLY A O 1
ATOM 3933 N N . VAL A 1 520 ? 3.358 12.636 -23.147 1.00 93.31 520 VAL A N 1
ATOM 3934 C CA . VAL A 1 520 ? 3.716 13.688 -22.182 1.00 93.31 520 VAL A CA 1
ATOM 3935 C C . VAL A 1 520 ? 5.143 13.482 -21.684 1.00 93.31 520 VAL A C 1
ATOM 3937 O O . VAL A 1 520 ? 5.471 12.411 -21.172 1.00 93.31 520 VAL A O 1
ATOM 3940 N N . TYR A 1 521 ? 5.982 14.510 -21.806 1.00 95.12 521 TYR A N 1
ATOM 3941 C CA . TYR A 1 521 ? 7.360 14.492 -21.314 1.00 95.12 521 TYR A CA 1
ATOM 3942 C C . TYR A 1 521 ? 7.419 14.413 -19.783 1.00 95.12 521 TYR A C 1
ATOM 3944 O O . TYR A 1 521 ? 6.724 15.147 -19.076 1.00 95.12 521 TYR A O 1
ATOM 3952 N N . ARG A 1 522 ? 8.281 13.532 -19.273 1.00 95.81 522 ARG A N 1
ATOM 3953 C CA . ARG A 1 522 ? 8.597 13.363 -17.855 1.00 95.81 522 ARG A CA 1
ATOM 3954 C C . ARG A 1 522 ? 10.105 13.464 -17.687 1.00 95.81 522 ARG A C 1
ATOM 3956 O O . ARG A 1 522 ? 10.856 12.629 -18.190 1.00 95.81 522 ARG A O 1
ATOM 3963 N N . LYS A 1 523 ? 10.529 14.498 -16.969 1.00 95.62 523 LYS A N 1
ATOM 3964 C CA . LYS A 1 523 ? 11.937 14.758 -16.684 1.00 95.62 523 LYS A CA 1
ATOM 3965 C C . LYS A 1 523 ? 12.511 13.693 -15.748 1.00 95.62 523 LYS A C 1
ATOM 3967 O O . LYS A 1 523 ? 11.841 13.273 -14.799 1.00 95.62 523 LYS A O 1
ATOM 3972 N N . ALA A 1 524 ? 13.773 13.335 -15.967 1.00 96.25 524 ALA A N 1
ATOM 3973 C CA . ALA A 1 524 ? 14.549 12.517 -15.044 1.00 96.25 524 ALA A CA 1
ATOM 3974 C C . ALA A 1 524 ? 14.429 12.998 -13.581 1.00 96.25 524 ALA A C 1
ATOM 3976 O O . ALA A 1 524 ? 14.282 14.190 -13.298 1.00 96.25 524 ALA A O 1
ATOM 3977 N N . TRP A 1 525 ? 14.513 12.054 -12.646 1.00 96.31 525 TRP A N 1
ATOM 3978 C CA . TRP A 1 525 ? 14.451 12.249 -11.193 1.00 96.31 525 TRP A CA 1
ATOM 3979 C C . TRP A 1 525 ? 13.145 12.856 -10.668 1.00 96.31 525 TRP A C 1
ATOM 3981 O O . TRP A 1 525 ? 13.075 13.283 -9.517 1.00 96.31 525 TRP A O 1
ATOM 3991 N N . THR A 1 526 ? 12.075 12.813 -11.460 1.00 95.94 526 THR A N 1
ATOM 3992 C CA . THR A 1 526 ? 10.750 13.296 -11.055 1.00 95.94 526 THR A CA 1
ATOM 3993 C C . THR A 1 526 ? 9.821 12.124 -10.752 1.00 95.94 526 THR A C 1
ATOM 3995 O O . THR A 1 526 ? 9.673 11.216 -11.573 1.00 95.94 526 THR A O 1
ATOM 3998 N N . TRP A 1 527 ? 9.176 12.138 -9.582 1.00 97.00 527 TRP A N 1
ATOM 3999 C CA . TRP A 1 527 ? 8.104 11.189 -9.279 1.00 97.00 527 TRP A CA 1
ATOM 4000 C C . TRP A 1 527 ? 6.919 11.440 -10.207 1.00 97.00 527 TRP A C 1
ATOM 4002 O O . TRP A 1 527 ? 6.362 12.534 -10.241 1.00 97.00 527 TRP A O 1
ATOM 4012 N N . THR A 1 528 ? 6.551 10.417 -10.966 1.00 95.38 528 THR A N 1
ATOM 4013 C CA . THR A 1 528 ? 5.450 10.455 -11.924 1.00 95.38 528 THR A CA 1
ATOM 4014 C C . THR A 1 528 ? 4.398 9.435 -11.525 1.00 95.38 528 THR A C 1
ATOM 4016 O O . THR A 1 528 ? 4.731 8.281 -11.245 1.00 95.38 528 THR A O 1
ATOM 4019 N N . ASP A 1 529 ? 3.131 9.842 -11.537 1.00 96.31 529 ASP A N 1
ATOM 4020 C CA . ASP A 1 529 ? 2.018 8.939 -11.270 1.00 96.31 529 ASP A CA 1
ATOM 4021 C C . ASP A 1 529 ? 1.867 7.904 -12.388 1.00 96.31 529 ASP A C 1
ATOM 4023 O O . ASP A 1 529 ? 1.790 8.219 -13.582 1.00 96.31 529 ASP A O 1
ATOM 4027 N N . PHE A 1 530 ? 1.794 6.645 -11.977 1.00 95.81 530 PHE A N 1
ATOM 4028 C CA . PHE A 1 530 ? 1.317 5.556 -12.808 1.00 95.81 530 PHE A CA 1
ATOM 4029 C C . PHE A 1 530 ? -0.184 5.745 -13.028 1.00 95.81 530 PHE A C 1
ATOM 4031 O O . PHE A 1 530 ? -0.910 6.082 -12.090 1.00 95.81 530 PHE A O 1
ATOM 4038 N N . SER A 1 531 ? -0.668 5.525 -14.250 1.00 93.38 531 SER A N 1
ATOM 4039 C CA . SER A 1 531 ? -2.070 5.788 -14.583 1.00 93.38 531 SER A CA 1
ATOM 4040 C C . SER A 1 531 ? -3.035 5.064 -13.629 1.00 93.38 531 SER A C 1
ATOM 4042 O O . SER A 1 531 ? -2.874 3.876 -13.326 1.00 93.38 531 SER A O 1
ATOM 4044 N N . ALA A 1 532 ? -4.043 5.792 -13.135 1.00 89.94 532 ALA A N 1
ATOM 4045 C CA . ALA A 1 532 ? -5.038 5.260 -12.206 1.00 89.94 532 ALA A CA 1
ATOM 4046 C C . ALA A 1 532 ? -5.749 4.038 -12.814 1.00 89.94 532 ALA A C 1
ATOM 4048 O O . ALA A 1 532 ? -6.125 4.049 -13.984 1.00 89.94 532 ALA A O 1
ATOM 4049 N N . GLY A 1 533 ? -5.880 2.957 -12.041 1.00 89.62 533 GLY A N 1
ATOM 4050 C CA . GLY A 1 533 ? -6.484 1.692 -12.486 1.00 89.62 533 GLY A CA 1
ATOM 4051 C C . GLY A 1 533 ? -5.654 0.854 -13.473 1.00 89.62 533 GLY A C 1
ATOM 4052 O O . GLY A 1 533 ? -5.899 -0.343 -13.595 1.00 89.62 533 GLY A O 1
ATOM 4053 N N . ALA A 1 534 ? -4.641 1.415 -14.142 1.00 94.06 534 ALA A N 1
ATOM 4054 C CA . ALA A 1 534 ? -3.805 0.656 -15.072 1.00 94.06 534 ALA A CA 1
ATOM 4055 C C . ALA A 1 534 ? -2.935 -0.362 -14.317 1.00 94.06 534 ALA A C 1
ATOM 4057 O O . ALA A 1 534 ? -2.328 -0.019 -13.307 1.00 94.06 534 ALA A O 1
ATOM 4058 N N . LEU A 1 535 ? -2.830 -1.606 -14.787 1.00 95.19 535 LEU A N 1
ATOM 4059 C CA . LEU A 1 535 ? -1.888 -2.602 -14.238 1.00 95.19 535 LEU A CA 1
ATOM 4060 C C . LEU A 1 535 ? -0.584 -2.678 -15.040 1.00 95.19 535 LEU A C 1
ATOM 4062 O O . LEU A 1 535 ? 0.418 -3.203 -14.555 1.00 95.19 535 LEU A O 1
ATOM 4066 N N . SER A 1 536 ? -0.603 -2.132 -16.253 1.00 96.31 536 SER A N 1
ATOM 4067 C CA . SER A 1 536 ? 0.539 -2.012 -17.143 1.00 96.31 536 SER A CA 1
ATOM 4068 C C . SER A 1 536 ? 0.509 -0.666 -17.864 1.00 96.31 536 SER A C 1
ATOM 4070 O O . SER A 1 536 ? -0.569 -0.115 -18.097 1.00 96.31 536 SER A O 1
ATOM 4072 N N . GLN A 1 537 ? 1.683 -0.128 -18.186 1.00 95.25 537 GLN A N 1
ATOM 4073 C CA . GLN A 1 537 ? 1.824 1.145 -18.874 1.00 95.25 537 GLN A CA 1
ATOM 4074 C C . GLN A 1 537 ? 3.073 1.173 -19.755 1.00 95.25 537 GLN A C 1
ATOM 4076 O O . GLN A 1 537 ? 4.157 0.766 -19.337 1.00 95.25 537 GLN A O 1
ATOM 4081 N N . THR A 1 538 ? 2.914 1.704 -20.967 1.00 95.00 538 THR A N 1
ATOM 4082 C CA . THR A 1 538 ? 4.005 1.917 -21.921 1.00 95.00 538 THR A CA 1
ATOM 4083 C C . THR A 1 538 ? 4.628 3.297 -21.740 1.00 95.00 538 THR A C 1
ATOM 4085 O O . THR A 1 538 ? 3.925 4.306 -21.626 1.00 95.00 538 THR A O 1
ATOM 4088 N N . TYR A 1 539 ? 5.954 3.332 -21.771 1.00 95.69 539 TYR A N 1
ATOM 4089 C CA . TYR A 1 539 ? 6.778 4.534 -21.769 1.00 95.69 539 TYR A CA 1
ATOM 4090 C C . TYR A 1 539 ? 7.643 4.551 -23.028 1.00 95.69 539 TYR A C 1
ATOM 4092 O O . TYR A 1 539 ? 7.973 3.499 -23.568 1.00 95.69 539 TYR A O 1
ATOM 4100 N N . PHE A 1 540 ? 8.010 5.736 -23.505 1.00 94.31 540 PHE A N 1
ATOM 4101 C CA . PHE A 1 540 ? 8.967 5.903 -24.599 1.00 94.31 540 PHE A CA 1
ATOM 4102 C C . PHE A 1 540 ? 10.264 6.508 -24.066 1.00 94.31 540 PHE A C 1
ATOM 4104 O O . PHE A 1 540 ? 10.234 7.542 -23.393 1.00 94.31 540 PHE A O 1
ATOM 4111 N N . LEU A 1 541 ? 11.384 5.850 -24.359 1.00 94.31 541 LEU A N 1
ATOM 4112 C CA . LEU A 1 541 ? 12.725 6.267 -23.975 1.00 94.31 541 LEU A CA 1
ATOM 4113 C C . LEU A 1 541 ? 13.330 7.123 -25.102 1.00 94.31 541 LEU A C 1
ATOM 4115 O O . LEU A 1 541 ? 13.573 6.603 -26.189 1.00 94.31 541 LEU A O 1
ATOM 4119 N N . PRO A 1 542 ? 13.585 8.426 -24.900 1.00 94.00 542 PRO A N 1
ATOM 4120 C CA . PRO A 1 542 ? 14.118 9.292 -25.946 1.00 94.00 542 PRO A CA 1
ATOM 4121 C C . PRO A 1 542 ? 15.537 8.916 -26.370 1.00 94.00 542 PRO A C 1
ATOM 4123 O O . PRO A 1 542 ? 16.349 8.492 -25.552 1.00 94.00 542 PRO A O 1
ATOM 4126 N N . ALA A 1 543 ? 15.873 9.179 -27.635 1.00 92.69 543 ALA A N 1
ATOM 4127 C CA . ALA A 1 543 ? 17.203 8.915 -28.193 1.00 92.69 543 ALA A CA 1
ATOM 4128 C C . ALA A 1 543 ? 18.343 9.679 -27.489 1.00 92.69 543 ALA A C 1
ATOM 4130 O O . ALA A 1 543 ? 19.491 9.251 -27.541 1.00 92.69 543 ALA A O 1
ATOM 4131 N N . TRP A 1 544 ? 18.042 10.813 -26.844 1.00 92.69 544 TRP A N 1
ATOM 4132 C CA . TRP A 1 544 ? 19.034 11.668 -26.183 1.00 92.69 544 TRP A CA 1
ATOM 4133 C C . TRP A 1 544 ? 19.378 11.264 -24.755 1.00 92.69 544 TRP A C 1
ATOM 4135 O O . TRP A 1 544 ? 20.301 11.857 -24.184 1.00 92.69 544 TRP A O 1
ATOM 4145 N N . ALA A 1 545 ? 18.657 10.304 -24.166 1.00 92.94 545 ALA A N 1
ATOM 4146 C CA . ALA A 1 545 ? 19.013 9.800 -22.847 1.00 92.94 545 ALA A CA 1
ATOM 4147 C C . ALA A 1 545 ? 20.440 9.224 -22.878 1.00 92.94 545 ALA A C 1
ATOM 4149 O O . ALA A 1 545 ? 20.910 8.739 -23.907 1.00 92.94 545 ALA A O 1
ATOM 4150 N N . ALA A 1 546 ? 21.168 9.381 -21.774 1.00 90.31 546 ALA A N 1
ATOM 4151 C CA . ALA A 1 546 ? 22.518 8.844 -21.651 1.00 90.31 546 ALA A CA 1
ATOM 4152 C C . ALA A 1 546 ? 22.450 7.324 -21.529 1.00 90.31 546 ALA A C 1
ATOM 4154 O O . ALA A 1 546 ? 21.594 6.798 -20.815 1.00 90.31 546 ALA A O 1
ATOM 4155 N N . GLU A 1 547 ? 23.342 6.622 -22.212 1.00 88.44 547 GLU A N 1
ATOM 4156 C CA . GLU A 1 547 ? 23.431 5.179 -22.069 1.00 88.44 547 GLU A CA 1
ATOM 4157 C C . GLU A 1 547 ? 24.075 4.801 -20.748 1.00 88.44 547 GLU A C 1
ATOM 4159 O O . GLU A 1 547 ? 24.898 5.525 -20.184 1.00 88.44 547 GLU A O 1
ATOM 4164 N N . ALA A 1 548 ? 23.713 3.627 -20.247 1.00 88.06 548 ALA A N 1
ATOM 4165 C CA . ALA A 1 548 ? 24.232 3.154 -18.983 1.00 88.06 548 ALA A CA 1
ATOM 4166 C C . ALA A 1 548 ? 24.161 1.635 -18.897 1.00 88.06 548 ALA A C 1
ATOM 4168 O O . ALA A 1 548 ? 23.143 1.023 -19.215 1.00 88.06 548 ALA A O 1
ATOM 4169 N N . LYS A 1 549 ? 25.239 1.029 -18.390 1.00 83.44 549 LYS A N 1
ATOM 4170 C CA . LYS A 1 549 ? 25.278 -0.415 -18.120 1.00 83.44 549 LYS A CA 1
ATOM 4171 C C . LYS A 1 549 ? 24.270 -0.815 -17.045 1.00 83.44 549 LYS A C 1
ATOM 4173 O O . LYS A 1 549 ? 23.649 -1.861 -17.157 1.00 83.44 549 LYS A O 1
ATOM 4178 N N . GLU A 1 550 ? 24.100 0.031 -16.031 1.00 88.81 550 GLU A N 1
ATOM 4179 C CA . GLU A 1 550 ? 23.148 -0.180 -14.948 1.00 88.81 550 GLU A CA 1
ATOM 4180 C C . GLU A 1 550 ? 22.637 1.171 -14.433 1.00 88.81 550 GLU A C 1
ATOM 4182 O O . GLU A 1 550 ? 23.422 2.041 -14.053 1.00 88.81 550 GLU A O 1
ATOM 4187 N N . VAL A 1 551 ? 21.317 1.337 -14.385 1.00 93.56 551 VAL A N 1
ATOM 4188 C CA . VAL A 1 551 ? 20.630 2.434 -13.693 1.00 93.56 551 VAL A CA 1
ATOM 4189 C C . VAL A 1 551 ? 19.441 1.893 -12.914 1.00 93.56 551 VAL A C 1
ATOM 4191 O O . VAL A 1 551 ? 18.869 0.862 -13.255 1.00 93.56 551 VAL A O 1
ATOM 4194 N N . THR A 1 552 ? 19.053 2.590 -11.848 1.00 97.19 552 THR A N 1
ATOM 4195 C CA . THR A 1 552 ? 17.960 2.157 -10.969 1.00 97.19 552 THR A CA 1
ATOM 4196 C C . THR A 1 552 ? 16.707 2.996 -11.188 1.00 97.19 552 THR A C 1
ATOM 4198 O O . THR A 1 552 ? 16.704 4.190 -10.896 1.00 97.19 552 THR A O 1
ATOM 4201 N N . VAL A 1 553 ? 15.624 2.355 -11.625 1.00 98.12 553 VAL A N 1
ATOM 4202 C CA . VAL A 1 553 ? 14.274 2.928 -11.619 1.00 98.12 553 VAL A CA 1
ATOM 4203 C C . VAL A 1 553 ? 13.655 2.695 -10.244 1.00 98.12 553 VAL A C 1
ATOM 4205 O O . VAL A 1 553 ? 13.657 1.571 -9.734 1.00 98.12 553 VAL A O 1
ATOM 4208 N N . ARG A 1 554 ? 13.143 3.761 -9.625 1.00 98.38 554 ARG A N 1
ATOM 4209 C CA . ARG A 1 554 ? 12.554 3.714 -8.281 1.00 98.38 554 ARG A CA 1
ATOM 4210 C C . ARG A 1 554 ? 11.040 3.742 -8.357 1.00 98.38 554 ARG A C 1
ATOM 4212 O O . ARG A 1 554 ? 10.460 4.434 -9.190 1.00 98.38 554 ARG A O 1
ATOM 4219 N N . PHE A 1 555 ? 10.406 3.023 -7.444 1.00 98.50 555 PHE A N 1
ATOM 4220 C CA . PHE A 1 555 ? 8.961 2.900 -7.365 1.00 98.50 555 PHE A CA 1
ATOM 4221 C C . PHE A 1 555 ? 8.503 3.079 -5.928 1.00 98.50 555 PHE A C 1
ATOM 4223 O O . PHE A 1 555 ? 9.151 2.595 -4.997 1.00 98.50 555 PHE A O 1
ATOM 4230 N N . ARG A 1 556 ? 7.355 3.729 -5.752 1.00 97.56 556 ARG A N 1
ATOM 4231 C CA . ARG A 1 556 ? 6.660 3.782 -4.464 1.00 97.56 556 ARG A CA 1
ATOM 4232 C C . ARG A 1 556 ? 5.157 3.652 -4.641 1.00 97.56 556 ARG A C 1
ATOM 4234 O O . ARG A 1 556 ? 4.613 4.081 -5.659 1.00 97.56 556 ARG A O 1
ATOM 4241 N N . THR A 1 557 ? 4.500 3.037 -3.670 1.00 97.69 557 THR A N 1
ATOM 4242 C CA . THR A 1 557 ? 3.041 2.943 -3.574 1.00 97.69 557 THR A CA 1
ATOM 4243 C C . THR A 1 557 ? 2.599 3.621 -2.287 1.00 97.69 557 THR A C 1
ATOM 4245 O O . THR A 1 557 ? 3.102 3.295 -1.208 1.00 97.69 557 THR A O 1
ATOM 4248 N N . LEU A 1 558 ? 1.682 4.576 -2.424 1.00 95.94 558 LEU A N 1
ATOM 4249 C CA . LEU A 1 558 ? 1.181 5.431 -1.356 1.00 95.94 558 LEU A CA 1
ATOM 4250 C C . LEU A 1 558 ? -0.209 4.945 -0.914 1.00 95.94 558 LEU A C 1
ATOM 4252 O O . LEU A 1 558 ? -1.072 4.750 -1.777 1.00 95.94 558 LEU A O 1
ATOM 4256 N N . PRO A 1 559 ? -0.449 4.733 0.390 1.00 95.75 559 PRO A N 1
ATOM 4257 C CA . PRO A 1 559 ? -1.754 4.344 0.906 1.00 95.75 559 PRO A CA 1
ATOM 4258 C C . PRO A 1 559 ? -2.704 5.542 1.005 1.00 95.75 559 PRO A C 1
ATOM 4260 O O . PRO A 1 559 ? -2.273 6.690 1.059 1.00 95.75 559 PRO A O 1
ATOM 4263 N N . THR A 1 560 ? -4.006 5.279 1.103 1.00 94.88 560 THR A N 1
ATOM 4264 C CA . THR A 1 560 ? -5.053 6.312 1.249 1.00 94.88 560 THR A CA 1
ATOM 4265 C C . THR A 1 560 ? -4.957 7.150 2.527 1.00 94.88 560 THR A C 1
ATOM 4267 O O . THR A 1 560 ? -5.455 8.271 2.542 1.00 94.88 560 THR A O 1
ATOM 4270 N N . ASN A 1 561 ? -4.286 6.655 3.572 1.00 93.00 561 ASN A N 1
ATOM 4271 C CA . ASN A 1 561 ? -3.958 7.404 4.795 1.00 93.00 561 ASN A CA 1
ATOM 4272 C C . ASN A 1 561 ? -2.482 7.832 4.874 1.00 93.00 561 ASN A C 1
ATOM 4274 O O . ASN A 1 561 ? -1.954 8.043 5.971 1.00 93.00 561 ASN A O 1
ATOM 4278 N N . GLY A 1 562 ? -1.787 7.884 3.735 1.00 81.69 562 GLY A N 1
ATOM 4279 C CA . GLY A 1 562 ? -0.395 8.309 3.674 1.00 81.69 562 GLY A CA 1
ATOM 4280 C C . GLY A 1 562 ? -0.228 9.758 4.136 1.00 81.69 562 GLY A C 1
ATOM 4281 O O . GLY A 1 562 ? -1.020 10.630 3.787 1.00 81.69 562 GLY A O 1
ATOM 4282 N N . GLY A 1 563 ? 0.814 10.011 4.933 1.00 82.12 563 GLY A N 1
ATOM 4283 C CA . GLY A 1 563 ? 1.279 11.367 5.236 1.00 82.12 563 GLY A CA 1
ATOM 4284 C C . GLY A 1 563 ? 2.092 11.950 4.076 1.00 82.12 563 GLY A C 1
ATOM 4285 O O . GLY A 1 563 ? 1.937 11.546 2.928 1.00 82.12 563 GLY A O 1
ATOM 4286 N N . ASN A 1 564 ? 3.009 12.876 4.370 1.00 89.50 564 ASN A N 1
ATOM 4287 C CA . ASN A 1 564 ? 3.929 13.398 3.358 1.00 89.50 564 ASN A CA 1
ATOM 4288 C C . ASN A 1 564 ? 4.810 12.260 2.778 1.00 89.50 564 ASN A C 1
ATOM 4290 O O . ASN A 1 564 ? 5.617 11.699 3.526 1.00 89.50 564 ASN A O 1
ATOM 4294 N N . PRO A 1 565 ? 4.719 11.942 1.470 1.00 90.44 565 PRO A N 1
ATOM 4295 C CA . PRO A 1 565 ? 5.476 10.853 0.841 1.00 90.44 565 PRO A CA 1
ATOM 4296 C C . PRO A 1 565 ? 7.002 10.999 0.901 1.00 90.44 565 PRO A C 1
ATOM 4298 O O . PRO A 1 565 ? 7.728 10.028 0.695 1.00 90.44 565 PRO A O 1
ATOM 4301 N N . GLU A 1 566 ? 7.503 12.213 1.140 1.00 89.88 566 GLU A N 1
ATOM 4302 C CA . GLU A 1 566 ? 8.942 12.487 1.215 1.00 89.88 566 GLU A CA 1
ATOM 4303 C C . GLU A 1 566 ? 9.536 12.179 2.599 1.00 89.88 566 GLU A C 1
ATOM 4305 O O . GLU A 1 566 ? 10.740 11.967 2.718 1.00 89.88 566 GLU A O 1
ATOM 4310 N N . THR A 1 567 ? 8.710 12.133 3.649 1.00 89.44 567 THR A N 1
ATOM 4311 C CA . THR A 1 567 ? 9.154 11.859 5.030 1.00 89.44 567 THR A CA 1
ATOM 4312 C C . THR A 1 567 ? 8.534 10.599 5.631 1.00 89.44 567 THR A C 1
ATOM 4314 O O . THR A 1 567 ? 8.937 10.175 6.715 1.00 89.44 567 THR A O 1
ATOM 4317 N N . ALA A 1 568 ? 7.560 9.990 4.950 1.00 88.44 568 ALA A N 1
ATOM 4318 C CA . ALA A 1 568 ? 6.894 8.773 5.385 1.00 88.44 568 ALA A CA 1
ATOM 4319 C C . ALA A 1 568 ? 7.872 7.589 5.496 1.00 88.44 568 ALA A C 1
ATOM 4321 O O . ALA A 1 568 ? 8.671 7.323 4.596 1.00 88.44 568 ALA A O 1
ATOM 4322 N N . ALA A 1 569 ? 7.767 6.834 6.594 1.00 91.31 569 ALA A N 1
ATOM 4323 C CA . ALA A 1 569 ? 8.521 5.598 6.774 1.00 91.31 569 ALA A CA 1
ATOM 4324 C C . ALA A 1 569 ? 8.162 4.583 5.679 1.00 91.31 569 ALA A C 1
ATOM 4326 O O . ALA A 1 569 ? 6.990 4.412 5.331 1.00 91.31 569 ALA A O 1
ATOM 4327 N N . GLN A 1 570 ? 9.176 3.909 5.144 1.00 93.81 570 GLN A N 1
ATOM 4328 C CA . GLN A 1 570 ? 9.070 3.088 3.944 1.00 93.81 570 GLN A CA 1
ATOM 4329 C C . GLN A 1 570 ? 9.581 1.675 4.170 1.00 93.81 570 GLN A C 1
ATOM 4331 O O . GLN A 1 570 ? 10.512 1.461 4.942 1.00 93.81 570 GLN A O 1
ATOM 4336 N N . GLU A 1 571 ? 9.017 0.727 3.431 1.00 96.06 571 GLU A N 1
ATOM 4337 C CA . GLU A 1 571 ? 9.436 -0.668 3.483 1.00 96.06 571 GLU A CA 1
ATOM 4338 C C . GLU A 1 571 ? 9.487 -1.294 2.082 1.00 96.06 571 GLU A C 1
ATOM 4340 O O . GLU A 1 571 ? 8.640 -0.980 1.236 1.00 96.06 571 GLU A O 1
ATOM 4345 N N . PRO A 1 572 ? 10.468 -2.167 1.794 1.00 97.06 572 PRO A N 1
ATOM 4346 C CA . PRO A 1 572 ? 10.533 -2.865 0.518 1.00 97.06 572 PRO A CA 1
ATOM 4347 C C . PRO A 1 572 ? 9.300 -3.743 0.250 1.00 97.06 572 PRO A C 1
ATOM 4349 O O . PRO A 1 572 ? 8.905 -4.557 1.079 1.00 97.06 572 PRO A O 1
ATOM 4352 N N . TYR A 1 573 ? 8.742 -3.633 -0.956 1.00 96.75 573 TYR A N 1
ATOM 4353 C CA . TYR A 1 573 ? 7.682 -4.465 -1.551 1.00 96.75 573 TYR A CA 1
ATOM 4354 C C . TYR A 1 573 ? 6.293 -4.445 -0.906 1.00 96.75 573 TYR A C 1
ATOM 4356 O O . TYR A 1 573 ? 5.305 -4.649 -1.612 1.00 96.75 573 TYR A O 1
ATOM 4364 N N . ALA A 1 574 ? 6.181 -4.227 0.396 1.00 97.50 574 ALA A N 1
ATOM 4365 C CA . ALA A 1 574 ? 4.926 -4.071 1.118 1.00 97.50 574 ALA A CA 1
ATOM 4366 C C . ALA A 1 574 ? 5.207 -3.369 2.447 1.00 97.50 574 ALA A C 1
ATOM 4368 O O . ALA A 1 574 ? 6.251 -3.598 3.048 1.00 97.50 574 ALA A O 1
ATOM 4369 N N . ASN A 1 575 ? 4.272 -2.556 2.935 1.00 96.25 575 ASN A N 1
ATOM 4370 C CA . ASN A 1 575 ? 4.382 -1.979 4.274 1.00 96.25 575 ASN A CA 1
ATOM 4371 C C . ASN A 1 575 ? 3.944 -3.002 5.338 1.00 96.25 575 ASN A C 1
ATOM 4373 O O . ASN A 1 575 ? 2.836 -2.928 5.848 1.00 96.25 575 ASN A O 1
ATOM 4377 N N . LEU A 1 576 ? 4.761 -4.011 5.634 1.00 96.31 576 LEU A N 1
ATOM 4378 C CA . LEU A 1 576 ? 4.441 -5.056 6.617 1.00 96.31 576 LEU A CA 1
ATOM 4379 C C . LEU A 1 576 ? 4.483 -4.525 8.056 1.00 96.31 576 LEU A C 1
ATOM 4381 O O . LEU A 1 576 ? 3.690 -4.938 8.901 1.00 96.31 576 LEU A O 1
ATOM 4385 N N . GLY A 1 577 ? 5.400 -3.611 8.354 1.00 94.44 577 GLY A N 1
ATOM 4386 C CA . GLY A 1 577 ? 5.454 -2.915 9.631 1.00 94.44 577 GLY A CA 1
ATOM 4387 C C . GLY A 1 577 ? 4.290 -1.936 9.766 1.00 94.44 577 GLY A C 1
ATOM 4388 O O . GLY A 1 577 ? 4.039 -1.130 8.874 1.00 94.44 577 GLY A O 1
ATOM 4389 N N . VAL A 1 578 ? 3.600 -1.949 10.912 1.00 92.44 578 VAL A N 1
ATOM 4390 C CA . VAL A 1 578 ? 2.463 -1.040 11.159 1.00 92.44 578 VAL A CA 1
ATOM 4391 C C . VAL A 1 578 ? 2.874 0.427 11.018 1.00 92.44 578 VAL A C 1
ATOM 4393 O O . VAL A 1 578 ? 2.113 1.216 10.473 1.00 92.44 578 VAL A O 1
ATOM 4396 N N . LEU A 1 579 ? 4.086 0.780 11.448 1.00 89.38 579 LEU A N 1
ATOM 4397 C CA . LEU A 1 579 ? 4.615 2.145 11.372 1.00 89.38 579 LEU A CA 1
ATOM 4398 C C . LEU A 1 579 ? 5.193 2.513 9.997 1.00 89.38 579 LEU A C 1
ATOM 4400 O O . LEU A 1 579 ? 5.638 3.641 9.822 1.00 89.38 579 LEU A O 1
ATOM 4404 N N . ASN A 1 580 ? 5.198 1.598 9.024 1.00 90.44 580 ASN A N 1
ATOM 4405 C CA . ASN A 1 580 ? 5.596 1.902 7.653 1.00 90.44 580 ASN A CA 1
ATOM 4406 C C . ASN A 1 580 ? 4.363 2.342 6.854 1.00 90.44 580 ASN A C 1
ATOM 4408 O O . ASN A 1 580 ? 3.319 1.683 6.828 1.00 90.44 580 ASN A O 1
ATOM 4412 N N . HIS A 1 581 ? 4.485 3.488 6.194 1.00 89.56 581 HIS A N 1
ATOM 4413 C CA . HIS A 1 581 ? 3.388 4.172 5.512 1.00 89.56 581 HIS A CA 1
ATOM 4414 C C . HIS A 1 581 ? 3.544 4.176 3.993 1.00 89.56 581 HIS A C 1
ATOM 4416 O O . HIS A 1 581 ? 2.705 4.748 3.314 1.00 89.56 581 HIS A O 1
ATOM 4422 N N . GLN A 1 582 ? 4.581 3.550 3.439 1.00 94.31 582 GLN A N 1
ATOM 4423 C CA . GLN A 1 582 ? 4.704 3.351 1.997 1.00 94.31 582 GLN A CA 1
ATOM 4424 C C . GLN A 1 582 ? 5.470 2.073 1.668 1.00 94.31 582 GLN A C 1
ATOM 4426 O O . GLN A 1 582 ? 6.363 1.657 2.408 1.00 94.31 582 GLN A O 1
ATOM 4431 N N . ALA A 1 583 ? 5.123 1.467 0.534 1.00 97.12 583 ALA A N 1
ATOM 4432 C CA . ALA A 1 583 ? 5.850 0.335 -0.026 1.00 97.12 583 ALA A CA 1
ATOM 4433 C C . ALA A 1 583 ? 6.739 0.820 -1.175 1.00 97.12 583 ALA A C 1
ATOM 4435 O O . ALA A 1 583 ? 6.267 1.546 -2.051 1.00 97.12 583 ALA A O 1
ATOM 4436 N N . VAL A 1 584 ? 8.006 0.411 -1.201 1.00 97.94 584 VAL A N 1
ATOM 4437 C CA . VAL A 1 584 ? 8.981 0.845 -2.214 1.00 97.94 584 VAL A CA 1
ATOM 4438 C C . VAL A 1 584 ? 9.633 -0.323 -2.935 1.00 97.94 584 VAL A C 1
ATOM 4440 O O . VAL A 1 584 ? 9.728 -1.425 -2.402 1.00 97.94 584 VAL A O 1
ATOM 4443 N N . ALA A 1 585 ? 10.097 -0.079 -4.154 1.00 98.19 585 ALA A N 1
ATOM 4444 C CA . ALA A 1 585 ? 10.891 -1.031 -4.915 1.00 98.19 585 ALA A CA 1
ATOM 4445 C C . ALA A 1 585 ? 11.907 -0.299 -5.793 1.00 98.19 585 ALA A C 1
ATOM 4447 O O . ALA A 1 585 ? 11.745 0.876 -6.134 1.00 98.19 585 ALA A O 1
ATOM 4448 N N . ALA A 1 586 ? 12.958 -1.016 -6.167 1.00 97.50 586 ALA A N 1
ATOM 4449 C CA . ALA A 1 586 ? 14.002 -0.542 -7.055 1.00 97.50 586 ALA A CA 1
ATOM 4450 C C . ALA A 1 586 ? 14.280 -1.632 -8.090 1.00 97.50 586 ALA A C 1
ATOM 4452 O O . ALA A 1 586 ? 14.530 -2.778 -7.721 1.00 97.50 586 ALA A O 1
ATOM 4453 N N . VAL A 1 587 ? 14.223 -1.278 -9.373 1.00 96.19 587 VAL A N 1
ATOM 4454 C CA . VAL A 1 587 ? 14.524 -2.193 -10.479 1.00 96.19 587 VAL A CA 1
ATOM 4455 C C . VAL A 1 587 ? 15.725 -1.647 -11.232 1.00 96.19 587 VAL A C 1
ATOM 4457 O O . VAL A 1 587 ? 15.726 -0.491 -11.658 1.00 96.19 587 VAL A O 1
ATOM 4460 N N . LYS A 1 588 ? 16.755 -2.479 -11.375 1.00 95.19 588 LYS A N 1
ATOM 4461 C CA . LYS A 1 588 ? 17.936 -2.171 -12.179 1.00 95.19 588 LYS A CA 1
ATOM 4462 C C . LYS A 1 588 ? 17.651 -2.486 -13.642 1.00 95.19 588 LYS A C 1
ATOM 4464 O O . LYS A 1 588 ? 17.068 -3.526 -13.932 1.00 95.19 588 LYS A O 1
ATOM 4469 N N . VAL A 1 589 ? 18.054 -1.595 -14.538 1.00 92.69 589 VAL A N 1
ATOM 4470 C CA . VAL A 1 589 ? 17.912 -1.739 -15.993 1.00 92.69 589 VAL A CA 1
ATOM 4471 C C . VAL A 1 589 ? 19.184 -1.262 -16.687 1.00 92.69 589 VAL A C 1
ATOM 4473 O O . VAL A 1 589 ? 19.920 -0.444 -16.129 1.00 92.69 589 VAL A O 1
ATOM 4476 N N . SER A 1 590 ? 19.427 -1.740 -17.901 1.00 89.75 590 SER A N 1
ATOM 4477 C CA . SER A 1 590 ? 20.461 -1.210 -18.794 1.00 89.75 590 SER A CA 1
ATOM 4478 C C . SER A 1 590 ? 19.824 -0.331 -19.870 1.00 89.75 590 SER A C 1
ATOM 4480 O O . SER A 1 590 ? 18.694 -0.577 -20.290 1.00 89.75 590 SER A O 1
ATOM 4482 N N . LEU A 1 591 ? 20.523 0.727 -20.284 1.00 89.38 591 LEU A N 1
ATOM 4483 C CA . LEU A 1 591 ? 20.110 1.622 -21.367 1.00 89.38 591 LEU A CA 1
ATOM 4484 C C . LEU A 1 591 ? 21.135 1.525 -22.487 1.00 89.38 591 LEU A C 1
ATOM 4486 O O . LEU A 1 591 ? 22.314 1.811 -22.261 1.00 89.38 591 LEU A O 1
ATOM 4490 N N . THR A 1 592 ? 20.692 1.146 -23.681 1.00 86.56 592 THR A N 1
ATOM 4491 C CA . THR A 1 592 ? 21.577 0.948 -24.833 1.00 86.56 592 THR A CA 1
ATOM 4492 C C . THR A 1 592 ? 21.071 1.690 -26.061 1.00 86.56 592 THR A C 1
ATOM 4494 O O . THR A 1 592 ? 19.866 1.756 -26.326 1.00 86.56 592 THR A O 1
ATOM 4497 N N . GLY A 1 593 ? 22.007 2.274 -26.809 1.00 86.81 593 GLY A N 1
ATOM 4498 C CA . GLY A 1 593 ? 21.736 2.766 -28.153 1.00 86.81 593 GLY A CA 1
ATOM 4499 C C . GLY A 1 593 ? 21.592 1.627 -29.164 1.00 86.81 593 GLY A C 1
ATOM 4500 O O . GLY A 1 593 ? 21.740 0.447 -28.837 1.00 86.81 593 GLY A O 1
ATOM 4501 N N . GLN A 1 594 ? 21.289 1.995 -30.404 1.00 86.75 594 GLN A N 1
ATOM 4502 C CA . GLN A 1 594 ? 20.957 1.076 -31.489 1.00 86.75 594 GLN A CA 1
ATOM 4503 C C . GLN A 1 594 ? 21.739 1.391 -32.763 1.00 86.75 594 GLN A C 1
ATOM 4505 O O . GLN A 1 594 ? 22.029 2.556 -33.022 1.00 86.75 594 GLN A O 1
ATOM 4510 N N . LEU A 1 595 ? 22.002 0.366 -33.584 1.00 89.88 595 LEU A N 1
ATOM 4511 C CA . LEU A 1 595 ? 22.378 0.489 -34.996 1.00 89.88 595 LEU A CA 1
ATOM 4512 C C . LEU A 1 595 ? 21.228 -0.032 -35.853 1.00 89.88 595 LEU A C 1
ATOM 4514 O O . LEU A 1 595 ? 20.835 -1.186 -35.728 1.00 89.88 595 LEU A O 1
ATOM 4518 N N . TYR A 1 596 ? 20.678 0.812 -36.719 1.00 91.62 596 TYR A N 1
ATOM 4519 C CA . TYR A 1 596 ? 19.446 0.491 -37.438 1.00 91.62 596 TYR A CA 1
ATOM 4520 C C . TYR A 1 596 ? 19.343 1.228 -38.776 1.00 91.62 596 TYR A C 1
ATOM 4522 O O . TYR A 1 596 ? 20.122 2.133 -39.084 1.00 91.62 596 TYR A O 1
ATOM 4530 N N . ASN A 1 597 ? 18.342 0.861 -39.574 1.00 92.25 597 ASN A N 1
ATOM 4531 C CA . ASN A 1 597 ? 17.972 1.506 -40.827 1.00 92.25 597 ASN A CA 1
ATOM 4532 C C . ASN A 1 597 ? 19.119 1.585 -41.836 1.00 92.25 597 ASN A C 1
ATOM 4534 O O . ASN A 1 597 ? 19.358 2.641 -42.427 1.00 92.25 597 ASN A O 1
ATOM 4538 N N . PHE A 1 598 ? 19.832 0.475 -42.037 1.00 94.94 598 PHE A N 1
ATOM 4539 C CA . PHE A 1 598 ? 20.826 0.406 -43.101 1.00 94.94 598 PHE A CA 1
ATOM 4540 C C . PHE A 1 598 ? 20.145 0.415 -44.472 1.00 94.94 598 PHE A C 1
ATOM 4542 O O . PHE A 1 598 ? 19.169 -0.302 -44.716 1.00 94.94 598 PHE A O 1
ATOM 4549 N N . ARG A 1 599 ? 20.671 1.236 -45.383 1.00 94.25 599 ARG A N 1
ATOM 4550 C CA . ARG A 1 599 ? 20.096 1.463 -46.709 1.00 94.25 599 ARG A CA 1
ATOM 4551 C C . ARG A 1 599 ? 21.169 1.617 -47.773 1.00 94.25 599 ARG A C 1
ATOM 4553 O O . ARG A 1 599 ? 22.177 2.283 -47.545 1.00 94.25 599 ARG A O 1
ATOM 4560 N N . VAL A 1 600 ? 20.898 1.110 -48.975 1.00 95.00 600 VAL A N 1
ATOM 4561 C CA . VAL A 1 600 ? 21.622 1.514 -50.192 1.00 95.00 600 VAL A CA 1
ATOM 4562 C C . VAL A 1 600 ? 20.821 2.620 -50.867 1.00 95.00 600 VAL A C 1
ATOM 4564 O O . VAL A 1 600 ? 19.678 2.414 -51.273 1.00 95.00 600 VAL A O 1
ATOM 4567 N N . THR A 1 601 ? 21.408 3.812 -50.956 1.00 92.19 601 THR A N 1
ATOM 4568 C CA . THR A 1 601 ? 20.693 5.031 -51.367 1.00 92.19 601 THR A CA 1
ATOM 4569 C C . THR A 1 601 ? 20.903 5.414 -52.818 1.00 92.19 601 THR A C 1
ATOM 4571 O O . THR A 1 601 ? 20.038 6.049 -53.412 1.00 92.19 601 THR A O 1
ATOM 4574 N N . TYR A 1 602 ? 22.050 5.059 -53.391 1.00 90.75 602 TYR A N 1
ATOM 4575 C CA . TYR A 1 602 ? 22.408 5.458 -54.746 1.00 90.75 602 TYR A CA 1
ATOM 4576 C C . TYR A 1 602 ? 23.491 4.546 -55.318 1.00 90.75 602 TYR A C 1
ATOM 4578 O O . TYR A 1 602 ? 24.335 4.060 -54.568 1.00 90.75 602 TYR A O 1
ATOM 4586 N N . ASN A 1 603 ? 23.535 4.355 -56.637 1.00 90.81 603 ASN A N 1
ATOM 4587 C CA . ASN A 1 603 ? 24.712 3.803 -57.306 1.00 90.81 603 ASN A CA 1
ATOM 4588 C C . ASN A 1 603 ? 25.009 4.540 -58.616 1.00 90.81 603 ASN A C 1
ATOM 4590 O O . ASN A 1 603 ? 24.134 5.169 -59.202 1.00 90.81 603 ASN A O 1
ATOM 4594 N N . ARG A 1 604 ? 26.278 4.513 -59.036 1.00 89.12 604 ARG A N 1
ATOM 4595 C CA . ARG A 1 604 ? 26.769 5.270 -60.200 1.00 89.12 604 ARG A CA 1
ATOM 4596 C C . ARG A 1 604 ? 26.798 4.470 -61.498 1.00 89.12 604 ARG A C 1
ATOM 4598 O O . ARG A 1 604 ? 27.362 4.962 -62.472 1.00 89.12 604 ARG A O 1
ATOM 4605 N N . ASP A 1 605 ? 26.260 3.256 -61.522 1.00 91.88 605 ASP A N 1
ATOM 4606 C CA . ASP A 1 605 ? 26.214 2.479 -62.754 1.00 91.88 605 ASP A CA 1
ATOM 4607 C C . ASP A 1 605 ? 25.171 3.096 -63.707 1.00 91.88 605 ASP A C 1
ATOM 4609 O O . ASP A 1 605 ? 23.992 3.158 -63.350 1.00 91.88 605 ASP A O 1
ATOM 4613 N N . PRO A 1 606 ? 25.547 3.515 -64.934 1.00 90.62 606 PRO A N 1
ATOM 4614 C CA . PRO A 1 606 ? 24.600 4.069 -65.902 1.00 90.62 606 PRO A CA 1
ATOM 4615 C C . PRO A 1 606 ? 23.405 3.153 -66.201 1.00 90.62 606 PRO A C 1
ATOM 4617 O O . PRO A 1 606 ? 22.326 3.634 -66.531 1.00 90.62 606 PRO A O 1
ATOM 4620 N N . ALA A 1 607 ? 23.555 1.831 -66.040 1.00 90.50 607 ALA A N 1
ATOM 4621 C CA . ALA A 1 607 ? 22.460 0.880 -66.226 1.00 90.50 607 ALA A CA 1
ATOM 4622 C C . ALA A 1 607 ? 21.330 1.051 -65.193 1.00 90.50 607 ALA A C 1
ATOM 4624 O O . ALA A 1 607 ? 20.226 0.560 -65.416 1.00 90.50 607 ALA A O 1
ATOM 4625 N N . TRP A 1 608 ? 21.596 1.731 -64.075 1.00 91.62 608 TRP A N 1
ATOM 4626 C CA . TRP A 1 608 ? 20.649 1.986 -62.991 1.00 91.62 608 TRP A CA 1
ATOM 4627 C C . TRP A 1 608 ? 20.142 3.436 -62.954 1.00 91.62 608 TRP A C 1
ATOM 4629 O O . TRP A 1 608 ? 19.299 3.761 -62.121 1.00 91.62 608 TRP A O 1
ATOM 4639 N N . GLU A 1 609 ? 20.596 4.314 -63.855 1.00 88.62 609 GLU A N 1
ATOM 4640 C CA . GLU A 1 609 ? 20.264 5.747 -63.822 1.00 88.62 609 GLU A CA 1
ATOM 4641 C C . GLU A 1 609 ? 18.746 6.004 -63.852 1.00 88.62 609 GLU A C 1
ATOM 4643 O O . GLU A 1 609 ? 18.236 6.834 -63.100 1.00 88.62 609 GLU A O 1
ATOM 4648 N N . ALA A 1 610 ? 18.006 5.258 -64.677 1.00 88.44 610 ALA A N 1
ATOM 4649 C CA . ALA A 1 610 ? 16.552 5.383 -64.770 1.00 88.44 610 ALA A CA 1
ATOM 4650 C C . ALA A 1 610 ? 15.830 4.994 -63.467 1.00 88.44 610 ALA A C 1
ATOM 4652 O O . ALA A 1 610 ? 14.824 5.617 -63.132 1.00 88.44 610 ALA A O 1
ATOM 4653 N N . HIS A 1 611 ? 16.359 4.033 -62.698 1.00 89.44 611 HIS A N 1
ATOM 4654 C CA . HIS A 1 611 ? 15.806 3.685 -61.388 1.00 89.44 611 HIS A CA 1
ATOM 4655 C C . HIS A 1 611 ? 15.916 4.861 -60.416 1.00 89.44 611 HIS A C 1
ATOM 4657 O O . HIS A 1 611 ? 14.921 5.247 -59.809 1.00 89.44 611 HIS A O 1
ATOM 4663 N N . TYR A 1 612 ? 17.087 5.501 -60.340 1.00 87.75 612 TYR A N 1
ATOM 4664 C CA . TYR A 1 612 ? 17.324 6.623 -59.423 1.00 87.75 612 TYR A CA 1
ATOM 4665 C C . TYR A 1 612 ? 16.683 7.953 -59.848 1.00 87.75 612 TYR A C 1
ATOM 4667 O O . TYR A 1 612 ? 16.722 8.912 -59.079 1.00 87.75 612 TYR A O 1
ATOM 4675 N N . LYS A 1 613 ? 16.066 8.021 -61.034 1.00 85.75 613 LYS A N 1
ATOM 4676 C CA . LYS A 1 613 ? 15.181 9.130 -61.440 1.00 85.75 613 LYS A CA 1
ATOM 4677 C C . LYS A 1 613 ? 13.721 8.928 -60.997 1.00 85.75 613 LYS A C 1
ATOM 4679 O O . LYS A 1 613 ? 12.921 9.847 -61.151 1.00 85.75 613 LYS A O 1
ATOM 4684 N N . GLY A 1 614 ? 13.365 7.743 -60.489 1.00 79.38 614 GLY A N 1
ATOM 4685 C CA . GLY A 1 614 ? 12.020 7.406 -60.010 1.00 79.38 614 GLY A CA 1
ATOM 4686 C C . GLY A 1 614 ? 11.722 7.869 -58.576 1.00 79.38 614 GLY A C 1
ATOM 4687 O O . GLY A 1 614 ? 12.527 8.548 -57.948 1.00 79.38 614 GLY A O 1
ATOM 4688 N N . ALA A 1 615 ? 10.550 7.489 -58.052 1.00 73.62 615 ALA A N 1
ATOM 4689 C CA . ALA A 1 615 ? 10.083 7.884 -56.714 1.00 73.62 615 ALA A CA 1
ATOM 4690 C C . ALA A 1 615 ? 10.568 6.959 -55.575 1.00 73.62 615 ALA A C 1
ATOM 4692 O O . ALA A 1 615 ? 10.717 7.414 -54.445 1.00 73.62 615 ALA A O 1
ATOM 4693 N N . ASP A 1 616 ? 10.851 5.685 -55.870 1.00 80.44 616 ASP A N 1
ATOM 4694 C CA . ASP A 1 616 ? 11.245 4.663 -54.892 1.00 80.44 616 ASP A CA 1
ATOM 4695 C C . ASP A 1 616 ? 12.672 4.182 -55.196 1.00 80.44 616 ASP A C 1
ATOM 4697 O O . ASP A 1 616 ? 12.870 3.159 -55.841 1.00 80.44 616 ASP A O 1
ATOM 4701 N N . THR A 1 617 ? 13.683 4.955 -54.799 1.00 87.31 617 THR A N 1
ATOM 4702 C CA . THR A 1 617 ? 15.076 4.743 -55.246 1.00 87.31 617 THR A CA 1
ATOM 4703 C C . THR A 1 617 ? 15.984 4.096 -54.199 1.00 87.31 617 THR A C 1
ATOM 4705 O O . THR A 1 617 ? 17.107 3.691 -54.496 1.00 87.31 617 THR A O 1
ATOM 4708 N N . VAL A 1 618 ? 15.509 4.002 -52.956 1.00 91.62 618 VAL A N 1
ATOM 4709 C CA . VAL A 1 618 ? 16.287 3.544 -51.801 1.00 91.62 618 VAL A CA 1
ATOM 4710 C C . VAL A 1 618 ? 15.949 2.094 -51.482 1.00 91.62 618 VAL A C 1
ATOM 4712 O O . VAL A 1 618 ? 14.779 1.727 -51.427 1.00 91.62 618 VAL A O 1
ATOM 4715 N N . PHE A 1 619 ? 16.975 1.284 -51.227 1.00 94.06 619 PHE A N 1
ATOM 4716 C CA . PHE A 1 619 ? 16.823 -0.105 -50.802 1.00 94.06 619 PHE A CA 1
ATOM 4717 C C . PHE A 1 619 ? 17.035 -0.216 -49.296 1.00 94.06 619 PHE A C 1
ATOM 4719 O O . PHE A 1 619 ? 18.102 0.143 -48.797 1.00 94.06 619 PHE A O 1
ATOM 4726 N N . HIS A 1 620 ? 16.030 -0.721 -48.587 1.00 94.31 620 HIS A N 1
ATOM 4727 C CA . HIS A 1 620 ? 16.025 -0.874 -47.133 1.00 94.31 620 HIS A CA 1
ATOM 4728 C C . HIS A 1 620 ? 16.501 -2.262 -46.697 1.00 94.31 620 HIS A C 1
ATOM 4730 O O . HIS A 1 620 ? 16.314 -3.238 -47.415 1.00 94.31 620 HIS A O 1
ATOM 4736 N N . SER A 1 621 ? 17.069 -2.362 -45.498 1.00 92.19 621 SER A N 1
ATOM 4737 C CA . SER A 1 621 ? 17.416 -3.623 -44.827 1.00 92.19 621 SER A CA 1
ATOM 4738 C C . SER A 1 621 ? 16.310 -4.681 -44.860 1.00 92.19 621 SER A C 1
ATOM 4740 O O . SER A 1 621 ? 16.608 -5.850 -45.071 1.00 92.19 621 SER A O 1
ATOM 4742 N N . GLY A 1 622 ? 15.047 -4.277 -44.729 1.00 92.06 622 GLY A N 1
ATOM 4743 C CA . GLY A 1 622 ? 13.901 -5.177 -44.778 1.00 92.06 622 GLY A CA 1
ATOM 4744 C C . GLY A 1 622 ? 12.562 -4.446 -44.853 1.00 92.06 622 GLY A C 1
ATOM 4745 O O . GLY A 1 622 ? 12.514 -3.230 -45.065 1.00 92.06 622 GLY A O 1
ATOM 4746 N N . ARG A 1 623 ? 11.462 -5.200 -44.724 1.00 91.81 623 ARG A N 1
ATOM 4747 C CA . ARG A 1 623 ? 10.083 -4.681 -44.868 1.00 91.81 623 ARG A CA 1
ATOM 4748 C C . ARG A 1 623 ? 9.536 -4.014 -43.606 1.00 91.81 623 ARG A C 1
ATOM 4750 O O . ARG A 1 623 ? 8.523 -3.321 -43.686 1.00 91.81 623 ARG A O 1
ATOM 4757 N N . ASN A 1 624 ? 10.167 -4.222 -42.457 1.00 92.44 624 ASN A N 1
ATOM 4758 C CA . ASN A 1 624 ? 9.758 -3.582 -41.213 1.00 92.44 624 ASN A CA 1
ATOM 4759 C C . ASN A 1 624 ? 10.505 -2.266 -41.043 1.00 92.44 624 ASN A C 1
ATOM 4761 O O . ASN A 1 624 ? 11.625 -2.121 -41.520 1.00 92.44 624 ASN A O 1
ATOM 4765 N N . ASN A 1 625 ? 9.908 -1.310 -40.340 1.00 89.81 625 ASN A N 1
ATOM 4766 C CA . ASN A 1 625 ? 10.613 -0.143 -39.825 1.00 89.81 625 ASN A CA 1
ATOM 4767 C C . ASN A 1 625 ? 11.593 -0.543 -38.692 1.00 89.81 625 ASN A C 1
ATOM 4769 O O . ASN A 1 625 ? 11.583 -1.696 -38.255 1.00 89.81 625 ASN A O 1
ATOM 4773 N N . PRO A 1 626 ? 12.419 0.387 -38.174 1.00 85.31 626 PRO A N 1
ATOM 4774 C CA . PRO A 1 626 ? 13.409 0.069 -37.140 1.00 85.31 626 PRO A CA 1
ATOM 4775 C C . PRO A 1 626 ? 12.812 -0.477 -35.838 1.00 85.31 626 PRO A C 1
ATOM 4777 O O . PRO A 1 626 ? 13.506 -1.100 -35.046 1.00 85.31 626 PRO A O 1
ATOM 4780 N N . TRP A 1 627 ? 11.511 -0.275 -35.614 1.00 83.00 627 TRP A N 1
ATOM 4781 C CA . TRP A 1 627 ? 10.809 -0.771 -34.433 1.00 83.00 627 TRP A CA 1
ATOM 4782 C C . TRP A 1 627 ? 10.260 -2.195 -34.611 1.00 83.00 627 TRP A C 1
ATOM 4784 O O . TRP A 1 627 ? 9.679 -2.743 -33.676 1.00 83.00 627 TRP A O 1
ATOM 4794 N N . GLY A 1 628 ? 10.475 -2.824 -35.772 1.00 85.62 628 GLY A N 1
ATOM 4795 C CA . GLY A 1 628 ? 9.984 -4.168 -36.093 1.00 85.62 628 GLY A CA 1
ATOM 4796 C C . GLY A 1 628 ? 8.524 -4.204 -36.549 1.00 85.62 628 GLY A C 1
ATOM 4797 O O . GLY A 1 628 ? 7.903 -5.264 -36.543 1.00 85.62 628 GLY A O 1
ATOM 4798 N N . ILE A 1 629 ? 7.957 -3.056 -36.933 1.00 88.94 629 ILE A N 1
ATOM 4799 C CA . ILE A 1 629 ? 6.578 -2.945 -37.423 1.00 88.94 629 ILE A CA 1
ATOM 4800 C C . ILE A 1 629 ? 6.602 -2.924 -38.960 1.00 88.94 629 ILE A C 1
ATOM 4802 O O . ILE A 1 629 ? 7.363 -2.129 -39.517 1.00 88.94 629 ILE A O 1
ATOM 4806 N N . PRO A 1 630 ? 5.781 -3.731 -39.660 1.00 93.00 630 PRO A N 1
ATOM 4807 C CA . PRO A 1 630 ? 5.690 -3.700 -41.120 1.00 93.00 630 PRO A CA 1
ATOM 4808 C C . PRO A 1 630 ? 5.436 -2.291 -41.661 1.00 93.00 630 PRO A C 1
ATOM 4810 O O . PRO A 1 630 ? 4.521 -1.602 -41.209 1.00 93.00 630 PRO A O 1
ATOM 4813 N N . ASP A 1 631 ? 6.230 -1.875 -42.645 1.00 92.06 631 ASP A N 1
ATOM 4814 C CA . ASP A 1 631 ? 6.161 -0.545 -43.246 1.00 92.06 631 ASP A CA 1
ATOM 4815 C C . ASP A 1 631 ? 5.884 -0.649 -44.755 1.00 92.06 631 ASP A C 1
ATOM 4817 O O . ASP A 1 631 ? 6.797 -0.922 -45.541 1.00 92.06 631 ASP A O 1
ATOM 4821 N N . PRO A 1 632 ? 4.634 -0.405 -45.199 1.00 89.81 632 PRO A N 1
ATOM 4822 C CA . PRO A 1 632 ? 4.270 -0.446 -46.614 1.00 89.81 632 PRO A CA 1
ATOM 4823 C C . PRO A 1 632 ? 5.045 0.544 -47.497 1.00 89.81 632 PRO A C 1
ATOM 4825 O O . PRO A 1 632 ? 5.063 0.376 -48.718 1.00 89.81 632 PRO A O 1
ATOM 4828 N N . ALA A 1 633 ? 5.679 1.572 -46.918 1.00 89.00 633 ALA A N 1
ATOM 4829 C CA . ALA A 1 633 ? 6.502 2.516 -47.669 1.00 89.00 633 ALA A CA 1
ATOM 4830 C C . ALA A 1 633 ? 7.846 1.906 -48.112 1.00 89.00 633 ALA A C 1
ATOM 4832 O O . ALA A 1 633 ? 8.421 2.353 -49.106 1.00 89.00 633 ALA A O 1
ATOM 4833 N N . ARG A 1 634 ? 8.338 0.857 -47.434 1.00 90.25 634 ARG A N 1
ATOM 4834 C CA . ARG A 1 634 ? 9.588 0.155 -47.777 1.00 90.25 634 ARG A CA 1
ATOM 4835 C C . ARG A 1 634 ? 9.378 -0.831 -48.931 1.00 90.25 634 ARG A C 1
ATOM 4837 O O . ARG A 1 634 ? 9.400 -2.047 -48.751 1.00 90.25 634 ARG A O 1
ATOM 4844 N N . LYS A 1 635 ? 9.169 -0.304 -50.141 1.00 86.12 635 LYS A N 1
ATOM 4845 C CA . LYS A 1 635 ? 8.906 -1.117 -51.346 1.00 86.12 635 LYS A CA 1
ATOM 4846 C C . LYS A 1 635 ? 10.136 -1.873 -51.849 1.00 86.12 635 LYS A C 1
ATOM 4848 O O . LYS A 1 635 ? 10.023 -3.028 -52.252 1.00 86.12 635 LYS A O 1
ATOM 4853 N N . ASN A 1 636 ? 11.300 -1.224 -51.826 1.00 90.50 636 ASN A N 1
ATOM 4854 C CA . ASN A 1 636 ? 12.564 -1.810 -52.259 1.00 90.50 636 ASN A CA 1
ATOM 4855 C C . ASN A 1 636 ? 13.383 -2.231 -51.042 1.00 90.50 636 ASN A C 1
ATOM 4857 O O . ASN A 1 636 ? 13.719 -1.412 -50.189 1.00 90.50 636 ASN A O 1
ATOM 4861 N N . ILE A 1 637 ? 13.729 -3.513 -50.985 1.00 92.88 637 ILE A N 1
ATOM 4862 C CA . ILE A 1 637 ? 14.517 -4.113 -49.904 1.00 92.88 637 ILE A CA 1
ATOM 4863 C C . ILE A 1 637 ? 15.815 -4.713 -50.452 1.00 92.88 637 ILE A C 1
ATOM 4865 O O . ILE A 1 637 ? 15.892 -5.048 -51.637 1.00 92.88 637 ILE A O 1
ATOM 4869 N N . LEU A 1 638 ? 16.844 -4.825 -49.619 1.00 93.94 638 LEU A N 1
ATOM 4870 C CA . LEU A 1 638 ? 18.146 -5.394 -49.970 1.00 93.94 638 LEU A CA 1
ATOM 4871 C C . LEU A 1 638 ? 18.044 -6.904 -50.263 1.00 93.94 638 LEU A C 1
ATOM 4873 O O . LEU A 1 638 ? 17.106 -7.540 -49.788 1.00 93.94 638 LEU A O 1
ATOM 4877 N N . PRO A 1 639 ? 18.950 -7.480 -51.079 1.00 94.06 639 PRO A N 1
ATOM 4878 C CA . PRO A 1 639 ? 20.033 -6.807 -51.797 1.00 94.06 639 PRO A CA 1
ATOM 4879 C C . PRO A 1 639 ? 19.559 -6.103 -53.078 1.00 94.06 639 PRO A C 1
ATOM 4881 O O . PRO A 1 639 ? 18.524 -6.453 -53.666 1.00 94.06 639 PRO A O 1
ATOM 4884 N N . VAL A 1 640 ? 20.364 -5.147 -53.554 1.00 93.50 640 VAL A N 1
ATOM 4885 C CA . VAL A 1 640 ? 20.252 -4.570 -54.904 1.00 93.50 640 VAL A CA 1
ATOM 4886 C C . VAL A 1 640 ? 20.614 -5.649 -55.928 1.00 93.50 640 VAL A C 1
ATOM 4888 O O . VAL A 1 640 ? 21.766 -6.073 -56.017 1.00 93.50 640 VAL A O 1
ATOM 4891 N N . THR A 1 641 ? 19.617 -6.124 -56.671 1.00 90.62 641 THR A N 1
ATOM 4892 C CA . THR A 1 641 ? 19.670 -7.352 -57.485 1.00 90.62 641 THR A CA 1
ATOM 4893 C C . THR A 1 641 ? 19.092 -7.129 -58.885 1.00 90.62 641 THR A C 1
ATOM 4895 O O . THR A 1 641 ? 18.265 -6.225 -59.069 1.00 90.62 641 THR A O 1
ATOM 4898 N N . PRO A 1 642 ? 19.462 -7.972 -59.872 1.00 87.06 642 PRO A N 1
ATOM 4899 C CA . PRO A 1 642 ? 18.670 -8.126 -61.089 1.00 87.06 642 PRO A CA 1
ATOM 4900 C C . PRO A 1 642 ? 17.191 -8.355 -60.746 1.00 87.06 642 PRO A C 1
ATOM 4902 O O . PRO A 1 642 ? 16.857 -9.043 -59.787 1.00 87.06 642 PRO A O 1
ATOM 4905 N N . GLY A 1 643 ? 16.301 -7.742 -61.512 1.00 87.00 643 GLY A N 1
ATOM 4906 C CA . GLY A 1 643 ? 14.850 -7.745 -61.332 1.00 87.00 643 GLY A CA 1
ATOM 4907 C C . GLY A 1 643 ? 14.334 -6.506 -60.603 1.00 87.00 643 GLY A C 1
ATOM 4908 O O . GLY A 1 643 ? 13.209 -6.085 -60.856 1.00 87.00 643 GLY A O 1
ATOM 4909 N N . LYS A 1 644 ? 15.163 -5.872 -59.760 1.00 89.56 644 LYS A N 1
ATOM 4910 C CA . LYS A 1 644 ? 14.789 -4.656 -59.013 1.00 89.56 644 LYS A CA 1
ATOM 4911 C C . LYS A 1 644 ? 15.178 -3.349 -59.716 1.00 89.56 644 LYS A C 1
ATOM 4913 O O . LYS A 1 644 ? 14.776 -2.268 -59.292 1.00 89.56 644 LYS A O 1
ATOM 4918 N N . ASN A 1 645 ? 15.948 -3.428 -60.799 1.00 89.31 645 ASN A N 1
ATOM 4919 C CA . ASN A 1 645 ? 16.261 -2.281 -61.643 1.00 89.31 645 ASN A CA 1
ATOM 4920 C C . ASN A 1 645 ? 15.082 -1.975 -62.581 1.00 89.31 645 ASN A C 1
ATOM 4922 O O . ASN A 1 645 ? 14.805 -2.730 -63.509 1.00 89.31 645 ASN A O 1
ATOM 4926 N N . THR A 1 646 ? 14.406 -0.848 -62.372 1.00 86.00 646 THR A N 1
ATOM 4927 C CA . THR A 1 646 ? 13.207 -0.474 -63.142 1.00 86.00 646 THR A CA 1
ATOM 4928 C C . THR A 1 646 ? 13.507 -0.029 -64.577 1.00 86.00 646 THR A C 1
ATOM 4930 O O . THR A 1 646 ? 12.623 -0.104 -65.424 1.00 86.00 646 THR A O 1
ATOM 4933 N N . GLY A 1 647 ? 14.734 0.412 -64.873 1.00 83.31 647 GLY A N 1
ATOM 4934 C CA . GLY A 1 647 ? 15.151 0.811 -66.224 1.00 83.31 647 GLY A CA 1
ATOM 4935 C C . GLY A 1 647 ? 15.800 -0.307 -67.036 1.00 83.31 647 GLY A C 1
ATOM 4936 O O . GLY A 1 647 ? 15.758 -0.287 -68.263 1.00 83.31 647 GLY A O 1
ATOM 4937 N N . ASN A 1 648 ? 16.403 -1.283 -66.357 1.00 86.38 648 ASN A N 1
ATOM 4938 C CA . ASN A 1 648 ? 17.018 -2.453 -66.974 1.00 86.38 648 ASN A CA 1
ATOM 4939 C C . ASN A 1 648 ? 16.876 -3.678 -66.054 1.00 86.38 648 ASN A C 1
ATOM 4941 O O . ASN A 1 648 ? 17.822 -4.010 -65.333 1.00 86.38 648 ASN A O 1
ATOM 4945 N N . PRO A 1 649 ? 15.721 -4.371 -66.077 1.00 84.56 649 PRO A N 1
ATOM 4946 C CA . PRO A 1 649 ? 15.423 -5.448 -65.133 1.00 84.56 649 PRO A CA 1
ATOM 4947 C C . PRO A 1 649 ? 16.444 -6.590 -65.116 1.00 84.56 649 PRO A C 1
ATOM 4949 O O . PRO A 1 649 ? 16.552 -7.276 -64.115 1.00 84.56 649 PRO A O 1
ATOM 4952 N N . GLY A 1 650 ? 17.233 -6.807 -66.170 1.00 82.38 650 GLY A N 1
ATOM 4953 C CA . GLY A 1 650 ? 18.245 -7.873 -66.196 1.00 82.38 650 GLY A CA 1
ATOM 4954 C C . GLY A 1 650 ? 19.604 -7.507 -65.583 1.00 82.38 650 GLY A C 1
ATOM 4955 O O . GLY A 1 650 ? 20.479 -8.369 -65.495 1.00 82.38 650 GLY A O 1
ATOM 4956 N N . ALA A 1 651 ? 19.834 -6.245 -65.211 1.00 86.25 651 ALA A N 1
ATOM 4957 C CA . ALA A 1 651 ? 21.164 -5.761 -64.844 1.00 86.25 651 ALA A CA 1
ATOM 4958 C C . ALA A 1 651 ? 21.429 -5.802 -63.329 1.00 86.25 651 ALA A C 1
ATOM 4960 O O . ALA A 1 651 ? 20.708 -5.181 -62.551 1.00 86.25 651 ALA A O 1
ATOM 4961 N N . ALA A 1 652 ? 22.526 -6.451 -62.929 1.00 92.31 652 ALA A N 1
ATOM 4962 C CA . ALA A 1 652 ? 23.212 -6.182 -61.661 1.00 92.31 652 ALA A CA 1
ATOM 4963 C C . ALA A 1 652 ? 24.175 -4.987 -61.822 1.00 92.31 652 ALA A C 1
ATOM 4965 O O . ALA A 1 652 ? 24.297 -4.425 -62.916 1.00 92.31 652 ALA A O 1
ATOM 4966 N N . LEU A 1 653 ? 24.874 -4.580 -60.757 1.00 94.62 653 LEU A N 1
ATOM 4967 C CA . LEU A 1 653 ? 25.926 -3.563 -60.883 1.00 94.62 653 LEU A CA 1
ATOM 4968 C C . LEU A 1 653 ? 27.137 -4.131 -61.631 1.00 94.62 653 LEU A C 1
ATOM 4970 O O . LEU A 1 653 ? 27.445 -5.320 -61.557 1.00 94.62 653 LEU A O 1
ATOM 4974 N N . ARG A 1 654 ? 27.866 -3.282 -62.348 1.00 94.75 654 ARG A N 1
ATOM 4975 C CA . ARG A 1 654 ? 29.124 -3.653 -63.012 1.00 94.75 654 ARG A CA 1
ATOM 4976 C C . ARG A 1 654 ? 30.325 -3.307 -62.141 1.00 94.75 654 ARG A C 1
ATOM 4978 O O . ARG A 1 654 ? 30.328 -2.284 -61.453 1.00 94.75 654 ARG A O 1
ATOM 4985 N N . LEU A 1 655 ? 31.361 -4.148 -62.182 1.00 94.44 655 LEU A N 1
ATOM 4986 C CA . LEU A 1 655 ? 32.595 -3.937 -61.418 1.00 94.44 655 LEU A CA 1
ATOM 4987 C C . LEU A 1 655 ? 33.196 -2.566 -61.747 1.00 94.44 655 LEU A C 1
ATOM 4989 O O . LEU A 1 655 ? 33.241 -2.163 -62.908 1.00 94.44 655 LEU A O 1
ATOM 4993 N N . GLY A 1 656 ? 33.685 -1.853 -60.737 1.00 92.00 656 GLY A N 1
ATOM 4994 C CA . GLY A 1 656 ? 34.217 -0.495 -60.858 1.00 92.00 656 GLY A CA 1
ATOM 4995 C C . GLY A 1 656 ? 33.218 0.619 -60.537 1.00 92.00 656 GLY A C 1
ATOM 4996 O O . GLY A 1 656 ? 33.659 1.711 -60.184 1.00 92.00 656 GLY A O 1
ATOM 4997 N N . TYR A 1 657 ? 31.901 0.376 -60.592 1.00 93.50 657 TYR A N 1
ATOM 4998 C CA . TYR A 1 657 ? 30.915 1.385 -60.189 1.00 93.50 657 TYR A CA 1
ATOM 4999 C C . TYR A 1 657 ? 30.614 1.339 -58.686 1.00 93.50 657 TYR A C 1
ATOM 5001 O O . TYR A 1 657 ? 30.313 0.265 -58.155 1.00 93.50 657 TYR A O 1
ATOM 5009 N N . PRO A 1 658 ? 30.649 2.491 -57.989 1.00 92.75 658 PRO A N 1
ATOM 5010 C CA . PRO A 1 658 ? 30.301 2.558 -56.580 1.00 92.75 658 PRO A CA 1
ATOM 5011 C C . PRO A 1 658 ? 28.810 2.644 -56.310 1.00 92.75 658 PRO A C 1
ATOM 5013 O O . PRO A 1 658 ? 28.053 3.265 -57.061 1.00 92.75 658 PRO A O 1
ATOM 5016 N N . PHE A 1 659 ? 28.438 2.100 -55.154 1.00 94.00 659 PHE A N 1
ATOM 5017 C CA . PHE A 1 659 ? 27.184 2.388 -54.478 1.00 94.00 659 PHE A CA 1
ATOM 5018 C C . PHE A 1 659 ? 27.432 3.156 -53.175 1.00 94.00 659 PHE A C 1
ATOM 5020 O O . PHE A 1 659 ? 28.483 3.045 -52.537 1.00 94.00 659 PHE A O 1
ATOM 5027 N N . CYS A 1 660 ? 26.450 3.963 -52.801 1.00 94.12 660 CYS A N 1
ATOM 5028 C CA . CYS A 1 660 ? 26.380 4.713 -51.561 1.00 94.12 660 CYS A CA 1
ATOM 5029 C C . CYS A 1 660 ? 25.438 3.995 -50.601 1.00 94.12 660 CYS A C 1
ATOM 5031 O O . CYS A 1 660 ? 24.368 3.531 -50.999 1.00 94.12 660 CYS A O 1
ATOM 5033 N N . PHE A 1 661 ? 25.817 3.960 -49.332 1.00 95.31 661 PHE A N 1
ATOM 5034 C CA . PHE A 1 661 ? 24.974 3.437 -48.269 1.00 95.31 661 PHE A CA 1
ATOM 5035 C C . PHE A 1 661 ? 24.958 4.392 -47.083 1.00 95.31 661 PHE A C 1
ATOM 5037 O O . PHE A 1 661 ? 25.858 5.228 -46.937 1.00 95.31 661 PHE A O 1
ATOM 5044 N N . ASP A 1 662 ? 23.930 4.268 -46.257 1.00 95.88 662 ASP A N 1
ATOM 5045 C CA . ASP A 1 662 ? 23.862 4.926 -44.961 1.00 95.88 662 ASP A CA 1
ATOM 5046 C C . ASP A 1 662 ? 23.159 4.048 -43.926 1.00 95.88 662 ASP A C 1
ATOM 5048 O O . ASP A 1 662 ? 22.468 3.097 -44.285 1.00 95.88 662 ASP A O 1
ATOM 5052 N N . PHE A 1 663 ? 23.366 4.357 -42.651 1.00 95.62 663 PHE A N 1
ATOM 5053 C CA . PHE A 1 663 ? 22.639 3.770 -41.528 1.00 95.62 663 PHE A CA 1
ATOM 5054 C C . PHE A 1 663 ? 22.579 4.767 -40.371 1.00 95.62 663 PHE A C 1
ATOM 5056 O O . PHE A 1 663 ? 23.258 5.801 -40.383 1.00 95.62 663 PHE A O 1
ATOM 5063 N N . LEU A 1 664 ? 21.750 4.462 -39.378 1.00 94.88 664 LEU A N 1
ATOM 5064 C CA . LEU A 1 664 ? 21.552 5.288 -38.199 1.00 94.88 664 LEU A CA 1
ATOM 5065 C C . LEU A 1 664 ? 22.126 4.618 -36.957 1.00 94.88 664 LEU A C 1
ATOM 5067 O O . LEU A 1 664 ? 22.052 3.401 -36.792 1.00 94.88 664 LEU A O 1
ATOM 5071 N N . THR A 1 665 ? 22.646 5.452 -36.068 1.00 93.56 665 THR A N 1
ATOM 5072 C CA . THR A 1 665 ? 22.870 5.120 -34.667 1.00 93.56 665 THR A CA 1
ATOM 5073 C C . THR A 1 665 ? 22.123 6.095 -33.771 1.00 93.56 665 THR A C 1
ATOM 5075 O O . THR A 1 665 ? 21.697 7.162 -34.223 1.00 93.56 665 THR A O 1
ATOM 5078 N N . ASN A 1 666 ? 21.948 5.751 -32.499 1.00 92.12 666 ASN A N 1
ATOM 5079 C CA . ASN A 1 666 ? 21.494 6.704 -31.494 1.00 92.12 666 ASN A CA 1
ATOM 5080 C C . ASN A 1 666 ? 22.220 6.536 -30.151 1.00 92.12 666 ASN A C 1
ATOM 5082 O O . ASN A 1 666 ? 22.980 5.588 -29.952 1.00 92.12 666 ASN A O 1
ATOM 5086 N N . GLY A 1 667 ? 21.988 7.485 -29.244 1.00 89.06 667 GLY A N 1
ATOM 5087 C CA . GLY A 1 667 ? 22.648 7.532 -27.943 1.00 89.06 667 GLY A CA 1
ATOM 5088 C C . GLY A 1 667 ? 24.027 8.179 -28.011 1.00 89.06 667 GLY A C 1
ATOM 5089 O O . GLY A 1 667 ? 24.219 9.191 -28.689 1.00 89.06 667 GLY A O 1
ATOM 5090 N N . ASP A 1 668 ? 24.989 7.591 -27.306 1.00 88.06 668 ASP A N 1
ATOM 5091 C CA . ASP A 1 668 ? 26.317 8.148 -27.029 1.00 88.06 668 ASP A CA 1
ATOM 5092 C C . ASP A 1 668 ? 27.352 7.877 -28.134 1.00 88.06 668 ASP A C 1
ATOM 5094 O O . ASP A 1 668 ? 28.549 7.837 -27.876 1.00 88.06 668 ASP A O 1
ATOM 5098 N N . THR A 1 669 ? 26.909 7.709 -29.382 1.00 86.75 669 THR A N 1
ATOM 5099 C CA . THR A 1 669 ? 27.753 7.590 -30.589 1.00 86.75 669 THR A CA 1
ATOM 5100 C C . THR A 1 669 ? 28.003 8.945 -31.261 1.00 86.75 669 THR A C 1
ATOM 5102 O O . THR A 1 669 ? 27.905 9.076 -32.486 1.00 86.75 669 THR A O 1
ATOM 5105 N N . MET A 1 670 ? 28.271 9.981 -30.463 1.00 86.25 670 MET A N 1
ATOM 5106 C CA . MET A 1 670 ? 28.384 11.386 -30.889 1.00 86.25 670 MET A CA 1
ATOM 5107 C C . MET A 1 670 ? 29.755 12.031 -30.620 1.00 86.25 670 MET A C 1
ATOM 5109 O O . MET A 1 670 ? 29.946 13.208 -30.944 1.00 86.25 670 MET A O 1
ATOM 5113 N N . GLU A 1 671 ? 30.695 11.286 -30.045 1.00 85.06 671 GLU A N 1
ATOM 5114 C CA . GLU A 1 671 ? 32.054 11.728 -29.739 1.00 85.06 671 GLU A CA 1
ATOM 5115 C C . GLU A 1 671 ? 32.945 11.677 -30.990 1.00 85.06 671 GLU A C 1
ATOM 5117 O O . GLU A 1 671 ? 32.627 11.016 -31.986 1.00 85.06 671 GLU A O 1
ATOM 5122 N N . GLY A 1 672 ? 34.068 12.402 -30.970 1.00 83.00 672 GLY A N 1
ATOM 5123 C CA . GLY A 1 672 ? 34.980 12.503 -32.123 1.00 83.00 672 GLY A CA 1
ATOM 5124 C C . GLY A 1 672 ? 35.773 11.225 -32.409 1.00 83.00 672 GLY A C 1
ATOM 5125 O O . GLY A 1 672 ? 36.208 11.001 -33.535 1.00 83.00 672 GLY A O 1
ATOM 5126 N N . ASN A 1 673 ? 35.925 10.379 -31.389 1.00 80.94 673 ASN A N 1
ATOM 5127 C CA . ASN A 1 673 ? 36.650 9.112 -31.452 1.00 80.94 673 ASN A CA 1
ATOM 5128 C C . ASN A 1 673 ? 35.750 7.905 -31.742 1.00 80.94 673 ASN A C 1
ATOM 5130 O O . ASN A 1 673 ? 36.233 6.771 -31.775 1.00 80.94 673 ASN A O 1
ATOM 5134 N N . ASP A 1 674 ? 34.453 8.137 -31.933 1.00 85.44 674 ASP A N 1
ATOM 5135 C CA . ASP A 1 674 ? 33.535 7.084 -32.333 1.00 85.44 674 ASP A CA 1
ATOM 5136 C C . ASP A 1 674 ? 33.717 6.785 -33.818 1.00 85.44 674 ASP A C 1
ATOM 5138 O O . ASP A 1 674 ? 33.871 7.688 -34.650 1.00 85.44 674 ASP A O 1
ATOM 5142 N N . PHE A 1 675 ? 33.664 5.507 -34.168 1.00 86.00 675 PHE A N 1
ATOM 5143 C CA . PHE A 1 675 ? 33.736 5.087 -35.557 1.00 86.00 675 PHE A CA 1
ATOM 5144 C C . PHE A 1 675 ? 32.867 3.864 -35.808 1.00 86.00 675 PHE A C 1
ATOM 5146 O O . PHE A 1 675 ? 32.638 3.040 -34.922 1.00 86.00 675 PHE A O 1
ATOM 5153 N N . ALA A 1 676 ? 32.425 3.737 -37.051 1.00 88.88 676 ALA A N 1
ATOM 5154 C CA . ALA A 1 676 ? 31.813 2.524 -37.550 1.00 88.88 676 ALA A CA 1
ATOM 5155 C C . ALA A 1 676 ? 32.803 1.743 -38.411 1.00 88.88 676 ALA A C 1
ATOM 5157 O O . ALA A 1 676 ? 33.557 2.322 -39.202 1.00 88.88 676 ALA A O 1
ATOM 5158 N N . LEU A 1 677 ? 32.768 0.427 -38.278 1.00 87.62 677 LEU A N 1
ATOM 5159 C CA . LEU A 1 677 ? 33.576 -0.515 -39.024 1.00 87.62 677 LEU A CA 1
ATOM 5160 C C . LEU A 1 677 ? 32.648 -1.406 -39.844 1.00 87.62 677 LEU A C 1
ATOM 5162 O O . LEU A 1 677 ? 31.811 -2.120 -39.300 1.00 87.62 677 LEU A O 1
ATOM 5166 N N . VAL A 1 678 ? 32.786 -1.360 -41.165 1.00 91.12 678 VAL A N 1
ATOM 5167 C CA . VAL A 1 678 ? 32.043 -2.229 -42.080 1.00 91.12 678 VAL A CA 1
ATOM 5168 C C . VAL A 1 678 ? 33.009 -3.252 -42.659 1.00 91.12 678 VAL A C 1
ATOM 5170 O O . VAL A 1 678 ? 33.995 -2.892 -43.311 1.00 91.12 678 VAL A O 1
ATOM 5173 N N . ARG A 1 679 ? 32.727 -4.533 -42.423 1.00 89.25 679 ARG A N 1
ATOM 5174 C CA . ARG A 1 679 ? 33.520 -5.663 -42.914 1.00 89.25 679 ARG A CA 1
ATOM 5175 C C . ARG A 1 679 ? 32.831 -6.280 -44.137 1.00 89.25 679 ARG A C 1
ATOM 5177 O O . ARG A 1 679 ? 31.800 -6.934 -43.972 1.00 89.25 679 ARG A O 1
ATOM 5184 N N . PRO A 1 680 ? 33.353 -6.064 -45.360 1.00 92.94 680 PRO A N 1
ATOM 5185 C CA . PRO A 1 680 ? 32.821 -6.703 -46.553 1.00 92.94 680 PRO A CA 1
ATOM 5186 C C . PRO A 1 680 ? 33.254 -8.173 -46.638 1.00 92.94 680 PRO A C 1
ATOM 5188 O O . PRO A 1 680 ? 34.421 -8.499 -46.427 1.00 92.94 680 PRO A O 1
ATOM 5191 N N . ARG A 1 681 ? 32.324 -9.046 -47.020 1.00 94.00 681 ARG A N 1
ATOM 5192 C CA . ARG A 1 681 ? 32.579 -10.423 -47.464 1.00 94.00 681 ARG A CA 1
ATOM 5193 C C . ARG A 1 681 ? 31.979 -10.640 -48.845 1.00 94.00 681 ARG A C 1
ATOM 5195 O O . ARG A 1 681 ? 31.016 -9.967 -49.220 1.00 94.00 681 ARG A O 1
ATOM 5202 N N . PHE A 1 682 ? 32.531 -11.584 -49.598 1.00 96.19 682 PHE A N 1
ATOM 5203 C CA . PHE A 1 682 ? 32.129 -11.821 -50.982 1.00 96.19 682 PHE A CA 1
ATOM 5204 C C . PHE A 1 682 ? 31.649 -13.249 -51.164 1.00 96.19 682 PHE A C 1
ATOM 5206 O O . PHE A 1 682 ? 32.318 -14.199 -50.760 1.00 96.19 682 PHE A O 1
ATOM 5213 N N . HIS A 1 683 ? 30.503 -13.390 -51.818 1.00 96.81 683 HIS A N 1
ATOM 5214 C CA . HIS A 1 683 ? 29.951 -14.689 -52.166 1.00 96.81 683 HIS A CA 1
ATOM 5215 C C . HIS A 1 683 ? 29.603 -14.712 -53.644 1.00 96.81 683 HIS A C 1
ATOM 5217 O O . HIS A 1 683 ? 29.018 -13.766 -54.161 1.00 96.81 683 HIS A O 1
ATOM 5223 N N . HIS A 1 684 ? 29.963 -15.783 -54.329 1.00 97.00 684 HIS A N 1
ATOM 5224 C CA . HIS A 1 684 ? 29.560 -16.015 -55.702 1.00 97.00 684 HIS A CA 1
ATOM 5225 C C . HIS A 1 684 ? 28.284 -16.848 -55.746 1.00 97.00 684 HIS A C 1
ATOM 5227 O O . HIS A 1 684 ? 28.179 -17.843 -55.033 1.00 97.00 684 HIS A O 1
ATOM 5233 N N . VAL A 1 685 ? 27.383 -16.491 -56.655 1.00 94.50 685 VAL A N 1
ATOM 5234 C CA . VAL A 1 685 ? 26.275 -17.331 -57.119 1.00 94.50 685 VAL A CA 1
ATOM 5235 C C . VAL A 1 685 ? 26.343 -17.467 -58.637 1.00 94.50 685 VAL A C 1
ATOM 5237 O O . VAL A 1 685 ? 26.856 -16.583 -59.327 1.00 94.50 685 VAL A O 1
ATOM 5240 N N . ASP A 1 686 ? 25.823 -18.567 -59.169 1.00 92.62 686 ASP A N 1
ATOM 5241 C CA . ASP A 1 686 ? 25.710 -18.762 -60.612 1.00 92.62 686 ASP A CA 1
ATOM 5242 C C . ASP A 1 686 ? 24.735 -17.762 -61.272 1.00 92.62 686 ASP A C 1
ATOM 5244 O O . ASP A 1 686 ? 24.126 -16.904 -60.627 1.00 92.62 686 ASP A O 1
ATOM 5248 N N . ALA A 1 687 ? 24.584 -17.853 -62.595 1.00 88.50 687 ALA A N 1
ATOM 5249 C CA . ALA A 1 687 ? 23.703 -16.964 -63.355 1.00 88.50 687 ALA A CA 1
ATOM 5250 C C . ALA A 1 687 ? 22.211 -17.114 -62.992 1.00 88.50 687 ALA A C 1
ATOM 5252 O O . ALA A 1 687 ? 21.418 -16.227 -63.303 1.00 88.50 687 ALA A O 1
ATOM 5253 N N . GLN A 1 688 ? 21.824 -18.213 -62.340 1.00 88.25 688 GLN A N 1
ATOM 5254 C CA . GLN A 1 688 ? 20.475 -18.480 -61.844 1.00 88.25 688 GLN A CA 1
ATOM 5255 C C . GLN A 1 688 ? 20.282 -17.989 -60.397 1.00 88.25 688 GLN A C 1
ATOM 5257 O O . GLN A 1 688 ? 19.159 -18.016 -59.883 1.00 88.25 688 GLN A O 1
ATOM 5262 N N . GLY A 1 689 ? 21.350 -17.510 -59.750 1.00 88.12 689 GLY A N 1
ATOM 5263 C CA . GLY A 1 689 ? 21.343 -17.062 -58.362 1.00 88.12 689 GLY A CA 1
ATOM 5264 C C . GLY A 1 689 ? 21.498 -18.189 -57.337 1.00 88.12 689 GLY A C 1
ATOM 5265 O O . GLY A 1 689 ? 21.168 -17.982 -56.169 1.00 88.12 689 GLY A O 1
ATOM 5266 N N . LYS A 1 690 ? 21.961 -19.370 -57.760 1.00 90.62 690 LYS A N 1
ATOM 5267 C CA . LYS A 1 690 ? 22.154 -20.572 -56.935 1.00 90.62 690 LYS A CA 1
ATOM 5268 C C . LYS A 1 690 ? 23.637 -20.861 -56.703 1.00 90.62 690 LYS A C 1
ATOM 5270 O O . LYS A 1 690 ? 24.506 -20.139 -57.194 1.00 90.62 690 LYS A O 1
ATOM 5275 N N . ASN A 1 691 ? 23.927 -21.934 -55.966 1.00 92.56 691 ASN A N 1
ATOM 5276 C CA . ASN A 1 691 ? 25.288 -22.412 -55.710 1.00 92.56 691 ASN A CA 1
ATOM 5277 C C . ASN A 1 691 ? 26.151 -21.360 -54.997 1.00 92.56 691 ASN A C 1
ATOM 5279 O O . ASN A 1 691 ? 27.274 -21.061 -55.419 1.00 92.56 691 ASN A O 1
ATOM 5283 N N . ARG A 1 692 ? 25.603 -20.778 -53.924 1.00 93.69 692 ARG A N 1
ATOM 5284 C CA . ARG A 1 692 ? 26.297 -19.783 -53.106 1.00 93.69 692 ARG A CA 1
ATOM 5285 C C . ARG A 1 692 ? 27.593 -20.356 -52.530 1.00 93.69 692 ARG A C 1
ATOM 5287 O O . ARG A 1 692 ? 27.574 -21.332 -51.785 1.00 93.69 692 ARG A O 1
ATOM 5294 N N . GLN A 1 693 ? 28.716 -19.703 -52.815 1.00 95.50 693 GLN A N 1
ATOM 5295 C CA . GLN A 1 693 ? 30.032 -20.047 -52.265 1.00 95.50 693 GLN A CA 1
ATOM 5296 C C . GLN A 1 693 ? 30.799 -18.791 -51.848 1.00 95.50 693 GLN A C 1
ATOM 5298 O O . GLN A 1 693 ? 30.729 -17.770 -52.529 1.00 95.50 693 GLN A O 1
ATOM 5303 N N . GLU A 1 694 ? 31.532 -18.846 -50.736 1.00 96.94 694 GLU A N 1
ATOM 5304 C CA . GLU A 1 694 ? 32.429 -17.758 -50.327 1.00 96.94 694 GLU A CA 1
ATOM 5305 C C . GLU A 1 694 ? 33.634 -17.679 -51.277 1.00 96.94 694 GLU A C 1
ATOM 5307 O O . GLU A 1 694 ? 34.166 -18.704 -51.718 1.00 96.94 694 GLU A O 1
ATOM 5312 N N . VAL A 1 695 ? 34.052 -16.460 -51.624 1.00 96.69 695 VAL A N 1
ATOM 5313 C CA . VAL A 1 695 ? 35.114 -16.225 -52.610 1.00 96.69 695 VAL A CA 1
ATOM 5314 C C . VAL A 1 695 ? 36.123 -15.189 -52.144 1.00 96.69 695 VAL A C 1
ATOM 5316 O O . VAL A 1 695 ? 35.786 -14.206 -51.488 1.00 96.69 695 VAL A O 1
ATOM 5319 N N . ASP A 1 696 ? 37.368 -15.379 -52.567 1.00 94.62 696 ASP A N 1
ATOM 5320 C CA . ASP A 1 696 ? 38.411 -14.369 -52.465 1.00 94.62 696 ASP A CA 1
ATOM 5321 C C . ASP A 1 696 ? 38.417 -13.495 -53.723 1.00 94.62 696 ASP A C 1
ATOM 5323 O O . ASP A 1 696 ? 38.322 -13.985 -54.852 1.00 94.62 696 ASP A O 1
ATOM 5327 N N . ALA A 1 697 ? 38.558 -12.185 -53.528 1.00 93.69 697 ALA A N 1
ATOM 5328 C CA . ALA A 1 697 ? 38.575 -11.199 -54.599 1.00 93.69 697 ALA A CA 1
ATOM 5329 C C . ALA A 1 697 ? 39.991 -10.649 -54.807 1.00 93.69 697 ALA A C 1
ATOM 5331 O O . ALA A 1 697 ? 40.636 -10.200 -53.861 1.00 93.69 697 ALA A O 1
ATOM 5332 N N . TYR A 1 698 ? 40.462 -10.641 -56.053 1.00 92.31 698 TYR A N 1
ATOM 5333 C CA . TYR A 1 698 ? 41.771 -10.122 -56.448 1.00 92.31 698 TYR A CA 1
ATOM 5334 C C . TYR A 1 698 ? 41.606 -9.072 -57.534 1.00 92.31 698 TYR A C 1
ATOM 5336 O O . TYR A 1 698 ? 40.821 -9.270 -58.451 1.00 92.31 698 TYR A O 1
ATOM 5344 N N . TYR A 1 699 ? 42.365 -7.983 -57.497 1.00 91.31 699 TYR A N 1
ATOM 5345 C CA . TYR A 1 699 ? 42.353 -6.978 -58.559 1.00 91.31 699 TYR A CA 1
ATOM 5346 C C . TYR A 1 699 ? 43.740 -6.817 -59.176 1.00 91.31 699 TYR A C 1
ATOM 5348 O O . TYR A 1 699 ? 44.763 -7.045 -58.528 1.00 91.31 699 TYR A O 1
ATOM 5356 N N . ASN A 1 700 ? 43.779 -6.436 -60.453 1.00 87.19 700 ASN A N 1
ATOM 5357 C CA . ASN A 1 700 ? 45.039 -6.158 -61.132 1.00 87.19 700 ASN A CA 1
ATOM 5358 C C . ASN A 1 700 ? 45.555 -4.769 -60.729 1.00 87.19 700 ASN A C 1
ATOM 5360 O O . ASN A 1 700 ? 44.888 -3.764 -60.990 1.00 87.19 700 ASN A O 1
ATOM 5364 N N . SER A 1 701 ? 46.746 -4.738 -60.131 1.00 86.19 701 SER A N 1
ATOM 5365 C CA . SER A 1 701 ? 47.514 -3.543 -59.793 1.00 86.19 701 SER A CA 1
ATOM 5366 C C . SER A 1 701 ? 48.896 -3.640 -60.442 1.00 86.19 701 SER A C 1
ATOM 5368 O O . SER A 1 701 ? 49.731 -4.445 -60.028 1.00 86.19 701 SER A O 1
ATOM 5370 N N . GLY A 1 702 ? 49.137 -2.859 -61.500 1.00 80.69 702 GLY A N 1
ATOM 5371 C CA . GLY A 1 702 ? 50.442 -2.813 -62.175 1.00 80.69 702 GLY A CA 1
ATOM 5372 C C . GLY A 1 702 ? 50.917 -4.157 -62.750 1.00 80.69 702 GLY A C 1
ATOM 5373 O O . GLY A 1 702 ? 52.111 -4.439 -62.726 1.00 80.69 702 GLY A O 1
ATOM 5374 N N . GLY A 1 703 ? 49.997 -5.009 -63.221 1.00 80.06 703 GLY A N 1
ATOM 5375 C CA . GLY A 1 703 ? 50.307 -6.328 -63.788 1.00 80.06 703 GLY A CA 1
ATOM 5376 C C . GLY A 1 703 ? 50.358 -7.470 -62.767 1.00 80.06 703 GLY A C 1
ATOM 5377 O O . GLY A 1 703 ? 50.604 -8.611 -63.151 1.00 80.06 703 GLY A O 1
ATOM 5378 N N . ARG A 1 704 ? 50.109 -7.194 -61.479 1.00 86.12 704 ARG A N 1
ATOM 5379 C CA . ARG A 1 704 ? 50.046 -8.197 -60.405 1.00 86.12 704 ARG A CA 1
ATOM 5380 C C . ARG A 1 704 ? 48.632 -8.303 -59.847 1.00 86.12 704 ARG A C 1
ATOM 5382 O O . ARG A 1 704 ? 47.943 -7.295 -59.710 1.00 86.12 704 ARG A O 1
ATOM 5389 N N . LEU A 1 705 ? 48.215 -9.517 -59.495 1.00 89.12 705 LEU A N 1
ATOM 5390 C CA . LEU A 1 705 ? 46.968 -9.745 -58.768 1.00 89.12 705 LEU A CA 1
ATOM 5391 C C . LEU A 1 705 ? 47.199 -9.508 -57.278 1.00 89.12 705 LEU A C 1
ATOM 5393 O O . LEU A 1 705 ? 48.036 -10.165 -56.664 1.00 89.12 705 LEU A O 1
ATOM 5397 N N . VAL A 1 706 ? 46.447 -8.573 -56.711 1.00 89.81 706 VAL A N 1
ATOM 5398 C CA . VAL A 1 706 ? 46.480 -8.234 -55.288 1.00 89.81 706 VAL A CA 1
ATOM 5399 C C . VAL A 1 706 ? 45.136 -8.608 -54.686 1.00 89.81 706 VAL A C 1
ATOM 5401 O O . VAL A 1 706 ? 44.099 -8.206 -55.216 1.00 89.81 706 VAL A O 1
ATOM 5404 N N . LYS A 1 707 ? 45.139 -9.394 -53.605 1.00 90.31 707 LYS A N 1
ATOM 5405 C CA . LYS A 1 707 ? 43.910 -9.745 -52.889 1.00 90.31 707 LYS A CA 1
ATOM 5406 C C . LYS A 1 707 ? 43.341 -8.491 -52.231 1.00 90.31 707 LYS A C 1
ATOM 5408 O O . LYS A 1 707 ? 44.085 -7.724 -51.618 1.00 90.31 707 LYS A O 1
ATOM 5413 N N . LEU A 1 708 ? 42.038 -8.270 -52.356 1.00 88.81 708 LEU A N 1
ATOM 5414 C CA . LEU A 1 708 ? 41.369 -7.185 -51.645 1.00 88.81 708 LEU A CA 1
ATOM 5415 C C . LEU A 1 708 ? 41.474 -7.418 -50.137 1.00 88.81 708 LEU A C 1
ATOM 5417 O O . LEU A 1 708 ? 41.159 -8.499 -49.644 1.00 88.81 708 LEU A O 1
ATOM 5421 N N . GLY A 1 709 ? 41.920 -6.389 -49.420 1.00 80.81 709 GLY A N 1
ATOM 5422 C CA . GLY A 1 709 ? 42.118 -6.412 -47.976 1.00 80.81 709 GLY A CA 1
ATOM 5423 C C . GLY A 1 709 ? 43.468 -6.930 -47.471 1.00 80.81 709 GLY A C 1
ATOM 5424 O O . GLY A 1 709 ? 43.730 -6.802 -46.276 1.00 80.81 709 GLY A O 1
ATOM 5425 N N . ASP A 1 710 ? 44.344 -7.448 -48.336 1.00 83.38 710 ASP A N 1
ATOM 5426 C CA . ASP A 1 710 ? 45.707 -7.823 -47.936 1.00 83.38 710 ASP A CA 1
ATOM 5427 C C . ASP A 1 710 ? 46.583 -6.581 -47.660 1.00 83.38 710 ASP A C 1
ATOM 5429 O O . ASP A 1 710 ? 46.291 -5.495 -48.163 1.00 83.38 710 ASP A O 1
ATOM 5433 N N . PRO A 1 711 ? 47.718 -6.705 -46.937 1.00 79.94 711 PRO A N 1
ATOM 5434 C CA . PRO A 1 711 ? 48.625 -5.578 -46.673 1.00 79.94 711 PRO A CA 1
ATOM 5435 C C . PRO A 1 711 ? 49.134 -4.843 -47.927 1.00 79.94 711 PRO A C 1
ATOM 5437 O O . PRO A 1 711 ? 49.514 -3.679 -47.844 1.00 79.94 711 PRO A O 1
ATOM 5440 N N . GLY A 1 712 ? 49.156 -5.514 -49.085 1.00 77.69 712 GLY A N 1
ATOM 5441 C CA . GLY A 1 712 ? 49.520 -4.924 -50.379 1.00 77.69 712 GLY A CA 1
ATOM 5442 C C . GLY A 1 712 ? 48.366 -4.251 -51.135 1.00 77.69 712 GLY A C 1
ATOM 5443 O O . GLY A 1 712 ? 48.589 -3.718 -52.224 1.00 77.69 712 GLY A O 1
ATOM 5444 N N . ASP A 1 713 ? 47.144 -4.289 -50.601 1.00 85.56 713 ASP A N 1
ATOM 5445 C CA . ASP A 1 713 ? 45.964 -3.693 -51.215 1.00 85.56 713 ASP A CA 1
ATOM 5446 C C . ASP A 1 713 ? 46.023 -2.162 -51.136 1.00 85.56 713 ASP A C 1
ATOM 5448 O O . ASP A 1 713 ? 45.812 -1.544 -50.093 1.00 85.56 713 ASP A O 1
ATOM 5452 N N . ASN A 1 714 ? 46.203 -1.532 -52.295 1.00 82.25 714 ASN A N 1
ATOM 5453 C CA . ASN A 1 714 ? 46.199 -0.082 -52.493 1.00 82.25 714 ASN A CA 1
ATOM 5454 C C . ASN A 1 714 ? 44.961 0.410 -53.266 1.00 82.25 714 ASN A C 1
ATOM 5456 O O . ASN A 1 714 ? 44.964 1.515 -53.806 1.00 82.25 714 ASN A O 1
ATOM 5460 N N . SER A 1 715 ? 43.895 -0.396 -53.353 1.00 85.06 715 SER A N 1
ATOM 5461 C CA . SER A 1 715 ? 42.614 0.035 -53.923 1.00 85.06 715 SER A CA 1
ATOM 5462 C C . SER A 1 715 ? 42.098 1.305 -53.238 1.00 85.06 715 SER A C 1
ATOM 5464 O O . SER A 1 715 ? 42.204 1.462 -52.017 1.00 85.06 715 SER A O 1
ATOM 5466 N N . LEU A 1 716 ? 41.560 2.230 -54.034 1.00 84.62 716 LEU A N 1
ATOM 5467 C CA . LEU A 1 716 ? 41.050 3.506 -53.549 1.00 84.62 716 LEU A CA 1
ATOM 5468 C C . LEU A 1 716 ? 39.615 3.332 -53.055 1.00 84.62 716 LEU A C 1
ATOM 5470 O O . LEU A 1 716 ? 38.699 3.172 -53.853 1.00 84.62 716 LEU A O 1
ATOM 5474 N N . LEU A 1 717 ? 39.406 3.439 -51.746 1.00 88.81 717 LEU A N 1
ATOM 5475 C CA . LEU A 1 717 ? 38.079 3.561 -51.148 1.00 88.81 717 LEU A CA 1
ATOM 5476 C C . LEU A 1 717 ? 37.983 4.931 -50.498 1.00 88.81 717 LEU A C 1
ATOM 5478 O O . LEU A 1 717 ? 38.621 5.187 -49.483 1.00 88.81 717 LEU A O 1
ATOM 5482 N N . GLN A 1 718 ? 37.218 5.827 -51.113 1.00 91.12 718 GLN A N 1
ATOM 5483 C CA . GLN A 1 718 ? 37.060 7.199 -50.651 1.00 91.12 718 GLN A CA 1
ATOM 5484 C C . GLN A 1 718 ? 35.657 7.722 -50.936 1.00 91.12 718 GLN A C 1
ATOM 5486 O O . GLN A 1 718 ? 34.971 7.237 -51.841 1.00 91.12 718 GLN A O 1
ATOM 5491 N N . MET A 1 719 ? 35.252 8.749 -50.198 1.00 91.81 719 MET A N 1
ATOM 5492 C CA . MET A 1 719 ? 33.992 9.444 -50.430 1.00 91.81 719 MET A CA 1
ATOM 5493 C C . MET A 1 719 ? 34.078 10.931 -50.113 1.00 91.81 719 MET A C 1
ATOM 5495 O O . MET A 1 719 ? 34.900 11.369 -49.317 1.00 91.81 719 MET A O 1
ATOM 5499 N N . VAL A 1 720 ? 33.161 11.689 -50.702 1.00 92.00 720 VAL A N 1
ATOM 5500 C CA . VAL A 1 720 ? 32.851 13.065 -50.310 1.00 92.00 720 VAL A CA 1
ATOM 5501 C C . VAL A 1 720 ? 31.530 13.026 -49.540 1.00 92.00 720 VAL A C 1
ATOM 5503 O O . VAL A 1 720 ? 30.569 12.420 -50.030 1.00 92.00 720 VAL A O 1
ATOM 5506 N N . LEU A 1 721 ? 31.492 13.622 -48.342 1.00 91.75 721 LEU A N 1
ATOM 5507 C CA . LEU A 1 721 ? 30.301 13.633 -47.483 1.00 91.75 721 LEU A CA 1
ATOM 5508 C C . LEU A 1 721 ? 29.159 14.395 -48.160 1.00 91.75 721 LEU A C 1
ATOM 5510 O O . LEU A 1 721 ? 28.125 13.805 -48.448 1.00 91.75 721 LEU A O 1
ATOM 5514 N N . TYR A 1 722 ? 29.373 15.664 -48.515 1.00 91.19 722 TYR A N 1
ATOM 5515 C CA . TYR A 1 722 ? 28.367 16.505 -49.173 1.00 91.19 722 TYR A CA 1
ATOM 5516 C C . TYR A 1 722 ? 28.372 16.358 -50.708 1.00 91.19 722 TYR A C 1
ATOM 5518 O O . TYR A 1 722 ? 28.402 17.328 -51.463 1.00 91.19 722 TYR A O 1
ATOM 5526 N N . ALA A 1 723 ? 28.388 15.111 -51.189 1.00 87.25 723 ALA A N 1
ATOM 5527 C CA . ALA A 1 723 ? 28.285 14.808 -52.616 1.00 87.25 723 ALA A CA 1
ATOM 5528 C C . ALA A 1 723 ? 26.820 14.805 -53.099 1.00 87.25 723 ALA A C 1
ATOM 5530 O O . ALA A 1 723 ? 25.945 14.304 -52.381 1.00 87.25 723 ALA A O 1
ATOM 5531 N N . PRO A 1 724 ? 26.544 15.240 -54.347 1.00 76.38 724 PRO A N 1
ATOM 5532 C CA . PRO A 1 724 ? 25.239 15.045 -54.976 1.00 76.38 724 PRO A CA 1
ATOM 5533 C C . PRO A 1 724 ? 24.812 13.567 -54.951 1.00 76.38 724 PRO A C 1
ATOM 5535 O O . PRO A 1 724 ? 25.630 12.676 -55.186 1.00 76.38 724 PRO A O 1
ATOM 5538 N N . GLY A 1 725 ? 23.534 13.306 -54.657 1.00 74.12 725 GLY A N 1
ATOM 5539 C CA . GLY A 1 725 ? 22.960 11.953 -54.601 1.00 74.12 725 GLY A CA 1
ATOM 5540 C C . GLY A 1 725 ? 22.959 11.276 -53.222 1.00 74.12 725 GLY A C 1
ATOM 5541 O O . GLY A 1 725 ? 22.397 10.196 -53.093 1.00 74.12 725 GLY A O 1
ATOM 5542 N N . ARG A 1 726 ? 23.530 11.892 -52.173 1.00 83.50 726 ARG A N 1
ATOM 5543 C CA . ARG A 1 726 ? 23.456 11.370 -50.785 1.00 83.50 726 ARG A CA 1
ATOM 5544 C C . ARG A 1 726 ? 22.223 11.819 -49.997 1.00 83.50 726 ARG A C 1
ATOM 5546 O O . ARG A 1 726 ? 21.990 11.326 -48.897 1.00 83.50 726 ARG A O 1
ATOM 5553 N N . GLY A 1 727 ? 21.453 12.760 -50.544 1.00 82.69 727 GLY A N 1
ATOM 5554 C CA . GLY A 1 727 ? 20.234 13.273 -49.912 1.00 82.69 727 GLY A CA 1
ATOM 5555 C C . GLY A 1 727 ? 20.468 14.115 -48.652 1.00 82.69 727 GLY A C 1
ATOM 5556 O O . GLY A 1 727 ? 19.525 14.317 -47.896 1.00 82.69 727 GLY A O 1
ATOM 5557 N N . ILE A 1 728 ? 21.695 14.599 -48.419 1.00 90.38 728 ILE A N 1
ATOM 5558 C CA . ILE A 1 728 ? 22.009 15.497 -47.299 1.00 90.38 728 ILE A CA 1
ATOM 5559 C C . ILE A 1 728 ? 21.428 16.877 -47.601 1.00 90.38 728 ILE A C 1
ATOM 5561 O O . ILE A 1 728 ? 21.781 17.499 -48.605 1.00 90.38 728 ILE A O 1
ATOM 5565 N N . ILE A 1 729 ? 20.553 17.364 -46.724 1.00 90.31 729 ILE A N 1
ATOM 5566 C CA . ILE A 1 729 ? 19.962 18.701 -46.838 1.00 90.31 729 ILE A CA 1
ATOM 5567 C C . ILE A 1 729 ? 20.768 19.726 -46.036 1.00 90.31 729 ILE A C 1
ATOM 5569 O O . ILE A 1 729 ? 21.410 19.397 -45.042 1.00 90.31 729 ILE A O 1
ATOM 5573 N N . LYS A 1 730 ? 20.683 21.005 -46.417 1.00 90.19 730 LYS A N 1
ATOM 5574 C CA . LYS A 1 730 ? 21.400 22.097 -45.733 1.00 90.19 730 LYS A CA 1
ATOM 5575 C C . LYS A 1 730 ? 21.146 22.120 -44.218 1.00 90.19 730 LYS A C 1
ATOM 5577 O O . LYS A 1 730 ? 22.079 22.305 -43.444 1.00 90.19 730 LYS A O 1
ATOM 5582 N N . LYS A 1 731 ? 19.899 21.880 -43.804 1.00 90.56 731 LYS A N 1
ATOM 5583 C CA . LYS A 1 731 ? 19.496 21.892 -42.393 1.00 90.56 731 LYS A CA 1
ATOM 5584 C C . LYS A 1 731 ? 20.211 20.825 -41.555 1.00 90.56 731 LYS A C 1
ATOM 5586 O O . LYS A 1 731 ? 20.613 21.109 -40.435 1.00 90.56 731 LYS A O 1
ATOM 5591 N N . GLU A 1 732 ? 20.430 19.639 -42.119 1.00 93.31 732 GLU A N 1
ATOM 5592 C CA . GLU A 1 732 ? 21.182 18.558 -41.471 1.00 93.31 732 GLU A CA 1
ATOM 5593 C C . GLU A 1 732 ? 22.629 18.986 -41.190 1.00 93.31 732 GLU A C 1
ATOM 5595 O O . GLU A 1 732 ? 23.136 18.776 -40.090 1.00 93.31 732 GLU A O 1
ATOM 5600 N N . LEU A 1 733 ? 23.279 19.662 -42.145 1.00 93.75 733 LEU A N 1
ATOM 5601 C CA . LEU A 1 733 ? 24.631 20.196 -41.951 1.00 93.75 733 LEU A CA 1
ATOM 5602 C C . LEU A 1 733 ? 24.673 21.298 -40.887 1.00 93.75 733 LEU A C 1
ATOM 5604 O O . LEU A 1 733 ? 25.581 21.313 -40.060 1.00 93.75 733 LEU A O 1
ATOM 5608 N N . GLU A 1 734 ? 23.695 22.206 -40.896 1.00 92.75 734 GLU A N 1
ATOM 5609 C CA . GLU A 1 734 ? 23.583 23.287 -39.909 1.00 92.75 734 GLU A CA 1
ATOM 5610 C C . GLU A 1 734 ? 23.373 22.737 -38.490 1.00 92.75 734 GLU A C 1
ATOM 5612 O O . GLU A 1 734 ? 24.063 23.161 -37.562 1.00 92.75 734 GLU A O 1
ATOM 5617 N N . ASP A 1 735 ? 22.468 21.770 -38.311 1.00 92.25 735 ASP A N 1
ATOM 5618 C CA . ASP A 1 735 ? 22.218 21.145 -37.006 1.00 92.25 735 ASP A CA 1
ATOM 5619 C C . ASP A 1 735 ? 23.419 20.315 -36.530 1.00 92.25 735 ASP A C 1
ATOM 5621 O O . ASP A 1 735 ? 23.757 20.357 -35.343 1.00 92.25 735 ASP A O 1
ATOM 5625 N N . THR A 1 736 ? 24.112 19.635 -37.451 1.00 94.62 736 THR A N 1
ATOM 5626 C CA . THR A 1 736 ? 25.356 18.907 -37.154 1.00 94.62 736 THR A CA 1
ATOM 5627 C C . THR A 1 736 ? 26.453 19.862 -36.687 1.00 94.62 736 THR A C 1
ATOM 5629 O O . THR A 1 736 ? 27.030 19.663 -35.619 1.00 94.62 736 THR A O 1
ATOM 5632 N N . ALA A 1 737 ? 26.714 20.933 -37.443 1.00 94.06 737 ALA A N 1
ATOM 5633 C CA . ALA A 1 737 ? 27.741 21.917 -37.112 1.00 94.06 737 ALA A CA 1
ATOM 5634 C C . ALA A 1 737 ? 27.459 22.622 -35.777 1.00 94.06 737 ALA A C 1
ATOM 5636 O O . ALA A 1 737 ? 28.376 22.822 -34.981 1.00 94.06 737 ALA A O 1
ATOM 5637 N N . ALA A 1 738 ? 26.195 22.965 -35.507 1.00 92.44 738 ALA A N 1
ATOM 5638 C CA . ALA A 1 738 ? 25.794 23.589 -34.249 1.00 92.44 738 ALA A CA 1
ATOM 5639 C C . ALA A 1 738 ? 26.032 22.667 -33.044 1.00 92.44 738 ALA A C 1
ATOM 5641 O O . ALA A 1 738 ? 26.530 23.115 -32.011 1.00 92.44 738 ALA A O 1
ATOM 5642 N N . ALA A 1 739 ? 25.698 21.380 -33.168 1.00 92.50 739 ALA A N 1
ATOM 5643 C CA . ALA A 1 739 ? 25.915 20.421 -32.096 1.00 92.50 739 ALA A CA 1
ATOM 5644 C C . ALA A 1 739 ? 27.407 20.124 -31.872 1.00 92.50 739 ALA A C 1
ATOM 5646 O O . ALA A 1 739 ? 27.833 20.102 -30.722 1.00 92.50 739 ALA A O 1
ATOM 5647 N N . LEU A 1 740 ? 28.205 19.963 -32.936 1.00 92.44 740 LEU A N 1
ATOM 5648 C CA . LEU A 1 740 ? 29.657 19.756 -32.832 1.00 92.44 740 LEU A CA 1
ATOM 5649 C C . LEU A 1 740 ? 30.368 20.957 -32.193 1.00 92.44 740 LEU A C 1
ATOM 5651 O O . LEU A 1 740 ? 31.163 20.775 -31.275 1.00 92.44 740 LEU A O 1
ATOM 5655 N N . ALA A 1 741 ? 30.033 22.184 -32.606 1.00 92.06 741 ALA A N 1
ATOM 5656 C CA . ALA A 1 741 ? 30.585 23.399 -32.000 1.00 92.06 741 ALA A CA 1
ATOM 5657 C C . ALA A 1 741 ? 30.259 23.490 -30.499 1.00 92.06 741 ALA A C 1
ATOM 5659 O O . ALA A 1 741 ? 31.102 23.876 -29.691 1.00 92.06 741 ALA A O 1
ATOM 5660 N N . ALA A 1 742 ? 29.048 23.085 -30.107 1.00 91.38 742 ALA A N 1
ATOM 5661 C CA . ALA A 1 742 ? 28.613 23.107 -28.715 1.00 91.38 742 ALA A CA 1
ATOM 5662 C C . ALA A 1 742 ? 29.304 22.066 -27.821 1.00 91.38 742 ALA A C 1
ATOM 5664 O O . ALA A 1 742 ? 29.292 22.229 -26.603 1.00 91.38 742 ALA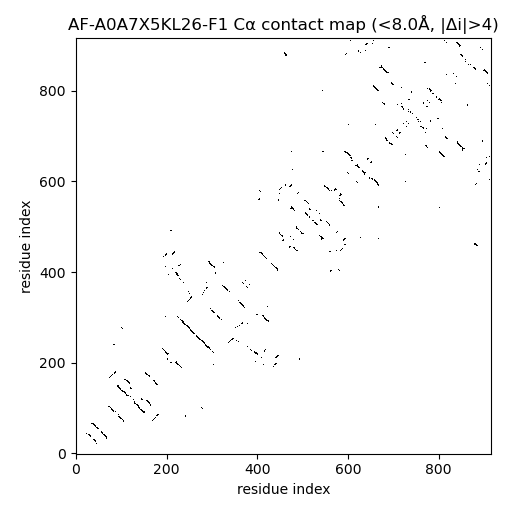 A O 1
ATOM 5665 N N . GLN A 1 743 ? 29.908 21.019 -28.393 1.00 88.44 743 GLN A N 1
ATOM 5666 C CA . GLN A 1 743 ? 30.686 20.047 -27.620 1.00 88.44 743 GLN A CA 1
ATOM 5667 C C . GLN A 1 743 ? 32.024 20.623 -27.122 1.00 88.44 743 GLN A C 1
ATOM 5669 O O . GLN A 1 743 ? 32.613 20.048 -26.214 1.00 88.44 743 GLN A O 1
ATOM 5674 N N . ASN A 1 744 ? 32.491 21.752 -27.680 1.00 83.31 744 ASN A N 1
ATOM 5675 C CA . ASN A 1 744 ? 33.683 22.493 -27.247 1.00 83.31 744 ASN A CA 1
ATOM 5676 C C . ASN A 1 744 ? 34.898 21.596 -26.930 1.00 83.31 744 ASN A C 1
ATOM 5678 O O . ASN A 1 744 ? 35.450 21.609 -25.830 1.00 83.31 744 ASN A O 1
ATOM 5682 N N . ARG A 1 745 ? 35.327 20.802 -27.913 1.00 81.94 745 ARG A N 1
ATOM 5683 C CA . ARG A 1 745 ? 36.346 19.753 -27.736 1.00 81.94 745 ARG A CA 1
ATOM 5684 C C . ARG A 1 745 ? 37.790 20.265 -27.637 1.00 81.94 745 ARG A C 1
ATOM 5686 O O . ARG A 1 745 ? 38.728 19.480 -27.738 1.00 81.94 745 ARG A O 1
ATOM 5693 N N . GLY A 1 746 ? 37.988 21.575 -27.485 1.00 80.31 746 GLY A N 1
ATOM 5694 C CA . GLY A 1 746 ? 39.318 22.190 -27.432 1.00 80.31 746 GLY A CA 1
ATOM 5695 C C . GLY A 1 746 ? 40.052 22.247 -28.778 1.00 80.31 746 GLY A C 1
ATOM 5696 O O . GLY A 1 746 ? 41.244 22.533 -28.803 1.00 80.31 746 GLY A O 1
ATOM 5697 N N . ASP A 1 747 ? 39.361 22.006 -29.896 1.00 80.25 747 ASP A N 1
ATOM 5698 C CA . ASP A 1 747 ? 39.909 22.088 -31.260 1.00 80.25 747 ASP A CA 1
ATOM 5699 C C . ASP A 1 747 ? 39.821 23.497 -31.880 1.00 80.25 747 ASP A C 1
ATOM 5701 O O . ASP A 1 747 ? 40.285 23.719 -33.000 1.00 80.25 747 ASP A O 1
ATOM 5705 N N . GLY A 1 748 ? 39.234 24.453 -31.152 1.00 84.94 748 GLY A N 1
ATOM 5706 C CA . GLY A 1 748 ? 39.071 25.844 -31.576 1.00 84.94 748 GLY A CA 1
ATOM 5707 C C . GLY A 1 748 ? 38.062 26.048 -32.711 1.00 84.94 748 GLY A C 1
ATOM 5708 O O . GLY A 1 748 ? 38.020 27.140 -33.279 1.00 84.94 748 GLY A O 1
ATOM 5709 N N . LYS A 1 749 ? 37.265 25.032 -33.070 1.00 90.00 749 LYS A N 1
ATOM 5710 C CA . LYS A 1 749 ? 36.303 25.122 -34.173 1.00 90.00 749 LYS A CA 1
ATOM 5711 C C . LYS A 1 749 ? 34.959 25.673 -33.712 1.00 90.00 749 LYS A C 1
ATOM 5713 O O . LYS A 1 749 ? 34.267 25.077 -32.890 1.00 90.00 749 LYS A O 1
ATOM 5718 N N . ASP A 1 750 ? 34.552 26.781 -34.321 1.00 92.94 750 ASP A N 1
ATOM 5719 C CA . ASP A 1 750 ? 33.195 27.302 -34.209 1.00 92.94 750 ASP A CA 1
ATOM 5720 C C . ASP A 1 750 ? 32.237 26.631 -35.216 1.00 92.94 750 ASP A C 1
ATOM 5722 O O . ASP A 1 750 ? 32.611 25.769 -36.019 1.00 92.94 750 ASP A O 1
ATOM 5726 N N . MET A 1 751 ? 30.963 27.028 -35.183 1.00 93.69 751 MET A N 1
ATOM 5727 C CA . MET A 1 751 ? 29.939 26.487 -36.081 1.00 93.69 751 MET A CA 1
ATOM 5728 C C . MET A 1 751 ? 30.268 26.721 -37.566 1.00 93.69 751 MET A C 1
ATOM 5730 O O . MET A 1 751 ? 29.981 25.859 -38.397 1.00 93.69 751 MET A O 1
ATOM 5734 N N . ALA A 1 752 ? 30.865 27.862 -37.921 1.00 94.75 752 ALA A N 1
ATOM 5735 C CA . ALA A 1 752 ? 31.188 28.184 -39.309 1.00 94.75 752 ALA A CA 1
ATOM 5736 C C . ALA A 1 752 ? 32.338 27.310 -39.833 1.00 94.75 752 ALA A C 1
ATOM 5738 O O . ALA A 1 752 ? 32.272 26.812 -40.962 1.00 94.75 752 ALA A O 1
ATOM 5739 N N . ALA A 1 753 ? 33.356 27.071 -39.002 1.00 93.81 753 ALA A N 1
ATOM 5740 C CA . ALA A 1 753 ? 34.449 26.152 -39.292 1.00 93.81 753 ALA A CA 1
ATOM 5741 C C . ALA A 1 753 ? 33.935 24.717 -39.486 1.00 93.81 753 ALA A C 1
ATOM 5743 O O . ALA A 1 753 ? 34.274 24.075 -40.482 1.00 93.81 753 ALA A O 1
ATOM 5744 N N . TRP A 1 754 ? 33.050 24.242 -38.603 1.00 93.50 754 TRP A N 1
ATOM 5745 C CA . TRP A 1 754 ? 32.427 22.923 -38.745 1.00 93.50 754 TRP A CA 1
ATOM 5746 C C . TRP A 1 754 ? 31.587 22.793 -40.013 1.00 93.50 754 TRP A C 1
ATOM 5748 O O . TRP A 1 754 ? 31.703 21.800 -40.729 1.00 93.50 754 TRP A O 1
ATOM 5758 N N . LEU A 1 755 ? 30.776 23.801 -40.337 1.00 94.12 755 LEU A N 1
ATOM 5759 C CA . LEU A 1 755 ? 29.961 23.784 -41.550 1.00 94.12 755 LEU A CA 1
ATOM 5760 C C . LEU A 1 755 ? 30.830 23.724 -42.814 1.00 94.12 755 LEU A C 1
ATOM 5762 O O . LEU A 1 755 ? 30.513 22.980 -43.743 1.00 94.12 755 LEU A O 1
ATOM 5766 N N . LYS A 1 756 ? 31.944 24.467 -42.839 1.00 92.56 756 LYS A N 1
ATOM 5767 C CA . LYS A 1 756 ? 32.917 24.430 -43.938 1.00 92.56 756 LYS A CA 1
ATOM 5768 C C . LYS A 1 756 ? 33.544 23.044 -44.094 1.00 92.56 756 LYS A C 1
ATOM 5770 O O . LYS A 1 756 ? 33.684 22.571 -45.220 1.00 92.56 756 LYS A O 1
ATOM 5775 N N . ASP A 1 757 ? 33.899 22.396 -42.988 1.00 90.25 757 ASP A N 1
ATOM 5776 C CA . ASP A 1 757 ? 34.480 21.053 -43.001 1.00 90.25 757 ASP A CA 1
ATOM 5777 C C . ASP A 1 757 ? 33.481 19.989 -43.473 1.00 90.25 757 ASP A C 1
ATOM 5779 O O . ASP A 1 757 ? 33.845 19.126 -44.273 1.00 90.25 757 ASP A O 1
ATOM 5783 N N . LEU A 1 758 ? 32.220 20.069 -43.037 1.00 92.06 758 LEU A N 1
ATOM 5784 C CA . LEU A 1 758 ? 31.158 19.142 -43.444 1.00 92.06 758 LEU A CA 1
ATOM 5785 C C . LEU A 1 758 ? 30.751 19.321 -44.916 1.00 92.06 758 LEU A C 1
ATOM 5787 O O . LEU A 1 758 ? 30.480 18.341 -45.611 1.00 92.06 758 LEU A O 1
ATOM 5791 N N . ALA A 1 759 ? 30.737 20.564 -45.405 1.00 90.12 759 ALA A N 1
ATOM 5792 C CA . ALA A 1 759 ? 30.448 20.894 -46.801 1.00 90.12 759 ALA A CA 1
ATOM 5793 C C . ALA A 1 759 ? 31.670 20.744 -47.730 1.00 90.12 759 ALA A C 1
ATOM 5795 O O . ALA A 1 759 ? 31.581 21.054 -48.921 1.00 90.12 759 ALA A O 1
ATOM 5796 N N . ASN A 1 760 ? 32.815 20.288 -47.210 1.00 86.56 760 ASN A N 1
ATOM 5797 C CA . ASN A 1 760 ? 34.044 20.147 -47.980 1.00 86.56 760 ASN A CA 1
ATOM 5798 C C . ASN A 1 760 ? 33.876 19.106 -49.102 1.00 86.56 760 ASN A C 1
ATOM 5800 O O . ASN A 1 760 ? 33.454 17.971 -48.877 1.00 86.56 760 ASN A O 1
ATOM 5804 N N . SER A 1 761 ? 34.261 19.487 -50.321 1.00 83.12 761 SER A N 1
ATOM 5805 C CA . SER A 1 761 ? 34.216 18.632 -51.507 1.00 83.12 761 SER A CA 1
ATOM 5806 C C . SER A 1 761 ? 35.421 17.690 -51.642 1.00 83.12 761 SER A C 1
ATOM 5808 O O . SER A 1 761 ? 35.516 16.955 -52.625 1.00 83.12 761 SER A O 1
ATOM 5810 N N . GLN A 1 762 ? 36.368 17.714 -50.701 1.00 86.06 762 GLN A N 1
ATOM 5811 C CA . GLN A 1 762 ? 37.524 16.821 -50.697 1.00 86.06 762 GLN A CA 1
ATOM 5812 C C . GLN A 1 762 ? 37.126 15.388 -50.347 1.00 86.06 762 GLN A C 1
ATOM 5814 O O . GLN A 1 762 ? 36.431 15.129 -49.364 1.00 86.06 762 GLN A O 1
ATOM 5819 N N . ALA A 1 763 ? 37.622 14.442 -51.144 1.00 88.19 763 ALA A N 1
ATOM 5820 C CA . ALA A 1 763 ? 37.428 13.028 -50.882 1.00 88.19 763 ALA A CA 1
ATOM 5821 C C . ALA A 1 763 ? 38.243 12.588 -49.656 1.00 88.19 763 ALA A C 1
ATOM 5823 O O . ALA A 1 763 ? 39.425 12.906 -49.518 1.00 88.19 763 ALA A O 1
ATOM 5824 N N . ARG A 1 764 ? 37.595 11.847 -48.759 1.00 89.06 764 ARG A N 1
ATOM 5825 C CA . ARG A 1 764 ? 38.187 11.243 -47.565 1.00 89.06 764 ARG A CA 1
ATOM 5826 C C . ARG A 1 764 ? 38.316 9.744 -47.773 1.00 89.06 764 ARG A C 1
ATOM 5828 O O . ARG A 1 764 ? 37.366 9.111 -48.233 1.00 89.06 764 ARG A O 1
ATOM 5835 N N . SER A 1 765 ? 39.482 9.191 -47.444 1.00 87.94 765 SER A N 1
ATOM 5836 C CA . SER A 1 765 ? 39.698 7.743 -47.472 1.00 87.94 765 SER A CA 1
ATOM 5837 C C . SER A 1 765 ? 38.812 7.061 -46.432 1.00 87.94 765 SER A C 1
ATOM 5839 O O . SER A 1 765 ? 38.746 7.504 -45.289 1.00 87.94 765 SER A O 1
ATOM 5841 N N . LEU A 1 766 ? 38.162 5.978 -46.840 1.00 89.88 766 LEU A N 1
ATOM 5842 C CA . LEU A 1 766 ? 37.408 5.071 -45.976 1.00 89.88 766 LEU A CA 1
ATOM 5843 C C . LEU A 1 766 ? 38.186 3.790 -45.673 1.00 89.88 766 LEU A C 1
ATOM 5845 O O . LEU A 1 766 ? 37.705 2.931 -44.941 1.00 89.88 766 LEU A O 1
ATOM 5849 N N . LYS A 1 767 ? 39.358 3.610 -46.285 1.00 84.00 767 LYS A N 1
ATOM 5850 C CA . LYS A 1 767 ? 40.087 2.349 -46.226 1.00 84.00 767 LYS A CA 1
ATOM 5851 C C . LYS A 1 767 ? 40.753 2.144 -44.868 1.00 84.00 767 LYS A C 1
ATOM 5853 O O . LYS A 1 767 ? 41.525 2.995 -44.428 1.00 84.00 767 LYS A O 1
ATOM 5858 N N . ALA A 1 768 ? 40.528 0.980 -44.267 1.00 78.38 768 ALA A N 1
ATOM 5859 C CA . ALA A 1 768 ? 41.234 0.512 -43.080 1.00 78.38 768 ALA A CA 1
ATOM 5860 C C . ALA A 1 768 ? 41.563 -0.986 -43.229 1.00 78.38 768 ALA A C 1
ATOM 5862 O O . ALA A 1 768 ? 40.807 -1.857 -42.801 1.00 78.38 768 ALA A O 1
ATOM 5863 N N . GLY A 1 769 ? 42.682 -1.299 -43.892 1.00 76.44 769 GLY A N 1
ATOM 5864 C CA . GLY A 1 769 ? 43.033 -2.677 -44.264 1.00 76.44 769 GLY A CA 1
ATOM 5865 C C . GLY A 1 769 ? 41.949 -3.322 -45.136 1.00 76.44 769 GLY A C 1
ATOM 5866 O O . GLY A 1 769 ? 41.616 -2.781 -46.190 1.00 76.44 769 GLY A O 1
ATOM 5867 N N . ASN A 1 770 ? 41.376 -4.438 -44.679 1.00 75.06 770 ASN A N 1
ATOM 5868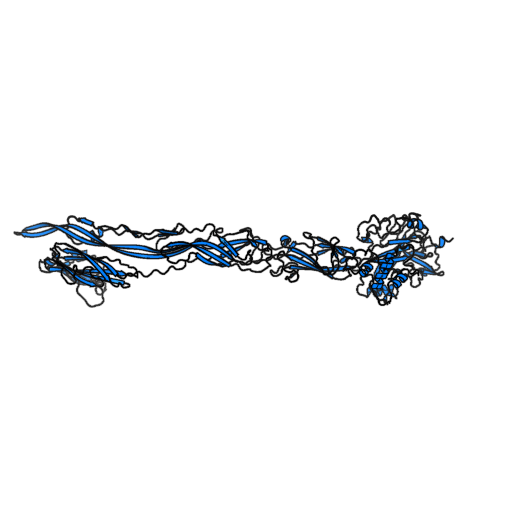 C CA . ASN A 1 770 ? 40.271 -5.157 -45.328 1.00 75.06 770 ASN A CA 1
ATOM 5869 C C . ASN A 1 770 ? 38.867 -4.629 -44.981 1.00 75.06 770 ASN A C 1
ATOM 5871 O O . ASN A 1 770 ? 37.874 -5.242 -45.365 1.00 75.06 770 ASN A O 1
ATOM 5875 N N . THR A 1 771 ? 38.769 -3.508 -44.268 1.00 84.75 771 THR A N 1
ATOM 5876 C CA . THR A 1 771 ? 37.499 -2.938 -43.799 1.00 84.75 771 THR A CA 1
ATOM 5877 C C . THR A 1 771 ? 37.270 -1.523 -44.328 1.00 84.75 771 THR A C 1
ATOM 5879 O O . THR A 1 771 ? 38.183 -0.847 -44.818 1.00 84.75 771 THR A O 1
ATOM 5882 N N . ILE A 1 772 ? 36.025 -1.069 -44.211 1.00 89.19 772 ILE A N 1
ATOM 5883 C CA . ILE A 1 772 ? 35.614 0.315 -44.437 1.00 89.19 772 ILE A CA 1
ATOM 5884 C C . ILE A 1 772 ? 35.423 0.948 -43.060 1.00 89.19 772 ILE A C 1
ATOM 5886 O O . ILE A 1 772 ? 34.615 0.471 -42.265 1.00 89.19 772 ILE A O 1
ATOM 5890 N N . ARG A 1 773 ? 36.130 2.040 -42.783 1.00 88.19 773 ARG A N 1
ATOM 5891 C CA . ARG A 1 773 ? 36.004 2.791 -41.535 1.00 88.19 773 ARG A CA 1
ATOM 5892 C C . ARG A 1 773 ? 35.329 4.130 -41.787 1.00 88.19 773 ARG A C 1
ATOM 5894 O O . ARG A 1 773 ? 35.823 4.938 -42.573 1.00 88.19 773 ARG A O 1
ATOM 5901 N N . LEU A 1 774 ? 34.225 4.365 -41.089 1.00 92.00 774 LEU A N 1
ATOM 5902 C CA . LEU A 1 774 ? 33.509 5.635 -41.079 1.00 92.00 774 LEU A CA 1
ATOM 5903 C C . LEU A 1 774 ? 33.804 6.332 -39.755 1.00 92.00 774 LEU A C 1
ATOM 5905 O O . LEU A 1 774 ? 33.614 5.749 -38.695 1.00 92.00 774 LEU A O 1
ATOM 5909 N N . THR A 1 775 ? 34.284 7.566 -39.816 1.00 88.56 775 THR A N 1
ATOM 5910 C CA . THR A 1 775 ? 34.606 8.386 -38.635 1.00 88.56 775 THR A CA 1
ATOM 5911 C C . THR A 1 775 ? 33.653 9.578 -38.556 1.00 88.56 775 THR A C 1
ATOM 5913 O O . THR A 1 775 ? 32.722 9.683 -39.355 1.00 88.56 775 THR A O 1
ATOM 5916 N N . GLU A 1 776 ? 33.903 10.530 -37.658 1.00 88.19 776 GLU A N 1
ATOM 5917 C CA . GLU A 1 776 ? 33.163 11.796 -37.607 1.00 88.19 776 GLU A CA 1
ATOM 5918 C C . GLU A 1 776 ? 33.059 12.515 -38.966 1.00 88.19 776 GLU A C 1
ATOM 5920 O O . GLU A 1 776 ? 32.043 13.132 -39.268 1.00 88.19 776 GLU A O 1
ATOM 5925 N N . GLN A 1 777 ? 34.060 12.373 -39.838 1.00 88.69 777 GLN A N 1
ATOM 5926 C CA . GLN A 1 777 ? 34.053 12.977 -41.178 1.00 88.69 777 GLN A CA 1
ATOM 5927 C C . GLN A 1 777 ? 33.028 12.350 -42.141 1.00 88.69 777 GLN A C 1
ATOM 5929 O O . GLN A 1 777 ? 32.837 12.841 -43.255 1.00 88.69 777 GLN A O 1
ATOM 5934 N N . GLN A 1 778 ? 32.413 11.237 -41.748 1.00 93.69 778 GLN A N 1
ATOM 5935 C CA . GLN A 1 778 ? 31.393 10.505 -42.495 1.00 93.69 778 GLN A CA 1
ATOM 5936 C C . GLN A 1 778 ? 30.044 10.486 -41.762 1.00 93.69 778 GLN A C 1
ATOM 5938 O O . GLN A 1 778 ? 29.152 9.733 -42.151 1.00 93.69 778 GLN A O 1
ATOM 5943 N N . ARG A 1 779 ? 29.886 11.299 -40.712 1.00 93.75 779 ARG A N 1
ATOM 5944 C CA . ARG A 1 779 ? 28.723 11.298 -39.825 1.00 93.75 779 ARG A CA 1
ATOM 5945 C C . ARG A 1 779 ? 28.050 12.666 -39.804 1.00 93.75 779 ARG A C 1
ATOM 5947 O O . ARG A 1 779 ? 28.716 13.695 -39.759 1.00 93.75 779 ARG A O 1
ATOM 5954 N N . THR A 1 780 ? 26.727 12.669 -39.775 1.00 95.38 780 THR A N 1
ATOM 5955 C CA . THR A 1 780 ? 25.911 13.851 -39.472 1.00 95.38 780 THR A CA 1
ATOM 5956 C C . THR A 1 780 ? 24.930 13.538 -38.351 1.00 95.38 780 THR A C 1
ATOM 5958 O O . THR A 1 780 ? 24.795 12.389 -37.925 1.00 95.38 780 THR A O 1
ATOM 5961 N N . PHE A 1 781 ? 24.238 14.563 -37.869 1.00 94.44 781 PHE A N 1
ATOM 5962 C CA . PHE A 1 781 ? 23.181 14.450 -36.878 1.00 94.44 781 PHE A CA 1
ATOM 5963 C C . PHE A 1 781 ? 21.825 14.765 -37.509 1.00 94.44 781 PHE A C 1
ATOM 5965 O O . PHE A 1 781 ? 21.671 15.771 -38.204 1.00 94.44 781 PHE A O 1
ATOM 5972 N N . VAL A 1 782 ? 20.846 13.888 -37.286 1.00 92.62 782 VAL A N 1
ATOM 5973 C CA . VAL A 1 782 ? 19.529 13.930 -37.940 1.00 92.62 782 VAL A CA 1
ATOM 5974 C C . VAL A 1 782 ? 18.403 13.827 -36.917 1.00 92.62 782 VAL A C 1
ATOM 5976 O O . VAL A 1 782 ? 18.591 13.305 -35.829 1.00 92.62 782 VAL A O 1
ATOM 5979 N N . GLY A 1 783 ? 17.208 14.297 -37.266 1.00 86.56 783 GLY A N 1
ATOM 5980 C CA . GLY A 1 783 ? 16.020 14.205 -36.414 1.00 86.56 783 GLY A CA 1
ATOM 5981 C C . GLY A 1 783 ? 15.187 15.481 -36.441 1.00 86.56 783 GLY A C 1
ATOM 5982 O O . GLY A 1 783 ? 15.590 16.493 -37.014 1.00 86.56 783 GLY A O 1
ATOM 5983 N N . ASN A 1 784 ? 13.997 15.426 -35.840 1.00 82.19 784 ASN A N 1
ATOM 5984 C CA . ASN A 1 784 ? 13.147 16.599 -35.676 1.00 82.19 784 ASN A CA 1
ATOM 5985 C C . ASN A 1 784 ? 13.267 17.133 -34.246 1.00 82.19 784 ASN A C 1
ATOM 5987 O O . ASN A 1 784 ? 12.849 16.478 -33.294 1.00 82.19 784 ASN A O 1
ATOM 5991 N N . PHE A 1 785 ? 13.812 18.341 -34.119 1.00 79.75 785 PHE A N 1
ATOM 5992 C CA . PHE A 1 785 ? 14.090 18.995 -32.838 1.00 79.75 785 PHE A CA 1
ATOM 5993 C C . PHE A 1 785 ? 13.328 20.319 -32.674 1.00 79.75 785 PHE A C 1
ATOM 5995 O O . PHE A 1 785 ? 13.679 21.135 -31.826 1.00 79.75 785 PHE A O 1
ATOM 6002 N N . ALA A 1 786 ? 12.302 20.558 -33.501 1.00 73.38 786 ALA A N 1
ATOM 6003 C CA . ALA A 1 786 ? 11.556 21.818 -33.520 1.00 73.38 786 ALA A CA 1
ATOM 6004 C C . ALA A 1 786 ? 10.669 22.037 -32.278 1.00 73.38 786 ALA A C 1
ATOM 6006 O O . ALA A 1 786 ? 10.270 23.166 -32.004 1.00 73.38 786 ALA A O 1
ATOM 6007 N N . SER A 1 787 ? 10.357 20.977 -31.527 1.00 80.75 787 SER A N 1
ATOM 6008 C CA . SER A 1 787 ? 9.457 21.016 -30.364 1.00 80.75 787 SER A CA 1
ATOM 6009 C C . SER A 1 787 ? 10.012 20.197 -29.198 1.00 80.75 787 SER A C 1
ATOM 6011 O O . SER A 1 787 ? 9.363 19.282 -28.697 1.00 80.75 787 SER A O 1
ATOM 6013 N N . LEU A 1 788 ? 11.251 20.492 -28.798 1.00 88.56 788 LEU A N 1
ATOM 6014 C CA . LEU A 1 788 ? 11.844 19.892 -27.604 1.00 88.56 788 LEU A CA 1
ATOM 6015 C C . LEU A 1 788 ? 11.248 20.510 -26.328 1.00 88.56 788 LEU A C 1
ATOM 6017 O O . LEU A 1 788 ? 10.982 21.715 -26.311 1.00 88.56 788 LEU A O 1
ATOM 6021 N N . PRO A 1 789 ? 11.075 19.723 -25.250 1.00 90.75 789 PRO A N 1
ATOM 6022 C CA . PRO A 1 789 ? 10.765 20.275 -23.937 1.00 90.75 789 PRO A CA 1
ATOM 6023 C C . PRO A 1 789 ? 11.818 21.320 -23.516 1.00 90.75 789 PRO A C 1
ATOM 6025 O O . PRO A 1 789 ? 13.002 21.109 -23.796 1.00 90.75 789 PRO A O 1
ATOM 6028 N N . PRO A 1 790 ? 11.434 22.423 -22.840 1.00 88.38 790 PRO A N 1
ATOM 6029 C CA . PRO A 1 790 ? 12.353 23.514 -22.490 1.00 88.38 790 PRO A CA 1
ATOM 6030 C C . PRO A 1 790 ? 13.579 23.083 -21.676 1.00 88.38 790 PRO A C 1
ATOM 6032 O O . PRO A 1 790 ? 14.629 23.715 -21.750 1.00 88.38 790 PRO A O 1
ATOM 6035 N N . GLU A 1 791 ? 13.450 22.015 -20.888 1.00 87.69 791 GLU A N 1
ATOM 6036 C CA . GLU A 1 791 ? 14.511 21.485 -20.033 1.00 87.69 791 GLU A CA 1
ATOM 6037 C C . GLU A 1 791 ? 15.512 20.590 -20.778 1.00 87.69 791 GLU A C 1
ATOM 6039 O O . GLU A 1 791 ? 16.546 20.238 -20.207 1.00 87.69 791 GLU A O 1
ATOM 6044 N N . VAL A 1 792 ? 15.220 20.197 -22.022 1.00 90.38 792 VAL A N 1
ATOM 6045 C CA . VAL A 1 792 ? 16.079 19.314 -22.817 1.00 90.38 792 VAL A CA 1
ATOM 6046 C C . VAL A 1 792 ? 17.141 20.140 -23.537 1.00 90.38 792 VAL A C 1
ATOM 6048 O O . VAL A 1 792 ? 16.845 21.066 -24.289 1.00 90.38 792 VAL A O 1
ATOM 6051 N N . GLY A 1 793 ? 18.409 19.769 -23.357 1.00 88.88 793 GLY A N 1
ATOM 6052 C CA . GLY A 1 793 ? 19.520 20.418 -24.048 1.00 88.88 793 GLY A CA 1
ATOM 6053 C C . GLY A 1 793 ? 19.443 20.220 -25.564 1.00 88.88 793 GLY A C 1
ATOM 6054 O O . GLY A 1 793 ? 19.713 19.127 -26.064 1.00 88.88 793 GLY A O 1
ATOM 6055 N N . THR A 1 794 ? 19.154 21.289 -26.311 1.00 88.88 794 THR A N 1
ATOM 6056 C CA . THR A 1 794 ? 18.957 21.253 -27.773 1.00 88.88 794 THR A CA 1
ATOM 6057 C C . THR A 1 794 ? 20.099 20.576 -28.528 1.00 88.88 794 THR A C 1
ATOM 6059 O O . THR A 1 794 ? 19.854 19.785 -29.433 1.00 88.88 794 THR A O 1
ATOM 6062 N N . ASN A 1 795 ? 21.357 20.844 -28.164 1.00 89.00 795 ASN A N 1
ATOM 6063 C CA . ASN A 1 795 ? 22.511 20.279 -28.872 1.00 89.00 795 ASN A CA 1
ATOM 6064 C C . ASN A 1 795 ? 22.734 18.794 -28.558 1.00 89.00 795 ASN A C 1
ATOM 6066 O O . ASN A 1 795 ? 23.114 18.041 -29.451 1.00 89.00 795 ASN A O 1
ATOM 6070 N N . ARG A 1 796 ? 22.425 18.352 -27.332 1.00 89.81 796 ARG A N 1
ATOM 6071 C CA . ARG A 1 796 ? 22.430 16.929 -26.968 1.00 89.81 796 ARG A CA 1
ATOM 6072 C C . ARG A 1 796 ? 21.329 16.178 -27.712 1.00 89.81 796 ARG A C 1
ATOM 6074 O O . ARG A 1 796 ? 21.588 15.116 -28.263 1.00 89.81 796 ARG A O 1
ATOM 6081 N N . ALA A 1 797 ? 20.130 16.753 -27.781 1.00 91.56 797 ALA A N 1
ATOM 6082 C CA . ALA A 1 797 ? 19.040 16.184 -28.563 1.00 91.56 797 ALA A CA 1
ATOM 6083 C C . ALA A 1 797 ? 19.396 16.104 -30.053 1.00 91.56 797 ALA A C 1
ATOM 6085 O O . ALA A 1 797 ? 19.257 15.034 -30.638 1.00 91.56 797 ALA A O 1
ATOM 6086 N N . ARG A 1 798 ? 19.954 17.171 -30.642 1.00 90.88 798 ARG A N 1
ATOM 6087 C CA . ARG A 1 798 ? 20.459 17.156 -32.026 1.00 90.88 798 ARG A CA 1
ATOM 6088 C C . ARG A 1 798 ? 21.436 16.018 -32.262 1.00 90.88 798 ARG A C 1
ATOM 6090 O O . ARG A 1 798 ? 21.238 15.228 -33.173 1.00 90.88 798 ARG A O 1
ATOM 6097 N N . ALA A 1 799 ? 22.447 15.912 -31.406 1.00 91.69 799 ALA A N 1
ATOM 6098 C CA . ALA A 1 799 ? 23.495 14.912 -31.526 1.00 91.69 799 ALA A CA 1
ATOM 6099 C C . ALA A 1 799 ? 23.042 13.485 -31.198 1.00 91.69 799 ALA A C 1
ATOM 6101 O O . ALA A 1 799 ? 23.863 12.589 -31.313 1.00 91.69 799 ALA A O 1
ATOM 6102 N N . SER A 1 800 ? 21.792 13.255 -30.781 1.00 92.75 800 SER A N 1
ATOM 6103 C CA . SER A 1 800 ? 21.340 11.964 -30.242 1.00 92.75 800 SER A CA 1
ATOM 6104 C C . SER A 1 800 ? 21.032 10.888 -31.279 1.00 92.75 800 SER A C 1
ATOM 6106 O O . SER A 1 800 ? 20.960 9.716 -30.922 1.00 92.75 800 SER A O 1
ATOM 6108 N N . ILE A 1 801 ? 20.839 11.268 -32.544 1.00 94.69 801 ILE A N 1
ATOM 6109 C CA . ILE A 1 801 ? 20.672 10.337 -33.661 1.00 94.69 801 ILE A CA 1
ATOM 6110 C C . ILE A 1 801 ? 21.702 10.715 -34.711 1.00 94.69 801 ILE A C 1
ATOM 6112 O O . ILE A 1 801 ? 21.705 11.835 -35.230 1.00 94.69 801 ILE A O 1
ATOM 6116 N N . GLN A 1 802 ? 22.585 9.777 -35.020 1.00 94.56 802 GLN A N 1
ATOM 6117 C CA . GLN A 1 802 ? 23.680 10.008 -35.942 1.00 94.56 802 GLN A CA 1
ATOM 6118 C C . GLN A 1 802 ? 23.483 9.182 -37.199 1.00 94.56 802 GLN A C 1
ATOM 6120 O O . GLN A 1 802 ? 23.125 8.009 -37.142 1.00 94.56 802 GLN A O 1
ATOM 6125 N N . LYS A 1 803 ? 23.715 9.807 -38.348 1.00 95.88 803 LYS A N 1
ATOM 6126 C CA . LYS A 1 803 ? 23.632 9.161 -39.648 1.00 95.88 803 LYS A CA 1
ATOM 6127 C C . LYS A 1 803 ? 25.022 9.009 -40.227 1.00 95.88 803 LYS A C 1
ATOM 6129 O O . LYS A 1 803 ? 25.744 9.989 -40.396 1.00 95.88 803 LYS A O 1
ATOM 6134 N N . TRP A 1 804 ? 25.384 7.770 -40.523 1.00 95.88 804 TRP A N 1
ATOM 6135 C CA . TRP A 1 804 ? 26.686 7.399 -41.054 1.00 95.88 804 TRP A CA 1
ATOM 6136 C C . TRP A 1 804 ? 26.577 7.168 -42.548 1.00 95.88 804 TRP A C 1
ATOM 6138 O O . TRP A 1 804 ? 25.673 6.473 -43.003 1.00 95.88 804 TRP A O 1
ATOM 6148 N N . TYR A 1 805 ? 27.506 7.730 -43.312 1.00 95.75 805 TYR A N 1
ATOM 6149 C CA . TYR A 1 805 ? 27.516 7.643 -44.764 1.00 95.75 805 TYR A CA 1
ATOM 6150 C C . TYR A 1 805 ? 28.735 6.879 -45.250 1.00 95.75 805 TYR A C 1
ATOM 6152 O O . TYR A 1 805 ? 29.859 7.180 -44.865 1.00 95.75 805 TYR A O 1
ATOM 6160 N N . GLY A 1 806 ? 28.519 5.942 -46.167 1.00 94.88 806 GLY A N 1
ATOM 6161 C CA . GLY A 1 806 ? 29.583 5.170 -46.790 1.00 94.88 806 GLY A CA 1
ATOM 6162 C C . GLY A 1 806 ? 29.531 5.181 -48.312 1.00 94.88 806 GLY A C 1
ATOM 6163 O O . GLY A 1 806 ? 28.572 5.638 -48.951 1.00 94.88 806 GLY A O 1
ATOM 6164 N N . GLN A 1 807 ? 30.608 4.683 -48.911 1.00 93.69 807 GLN A N 1
ATOM 6165 C CA . GLN A 1 807 ? 30.689 4.356 -50.328 1.00 93.69 807 GLN A CA 1
ATOM 6166 C C . GLN A 1 807 ? 31.531 3.104 -50.498 1.00 93.69 807 GLN A C 1
ATOM 6168 O O . GLN A 1 807 ? 32.600 2.998 -49.897 1.00 93.69 807 GLN A O 1
ATOM 6173 N N . TYR A 1 808 ? 31.090 2.192 -51.354 1.00 94.31 808 TYR A N 1
ATOM 6174 C CA . TYR A 1 808 ? 31.854 0.992 -51.647 1.00 94.31 808 TYR A CA 1
ATOM 6175 C C . TYR A 1 808 ? 31.786 0.623 -53.123 1.00 94.31 808 TYR A C 1
ATOM 6177 O O . TYR A 1 808 ? 30.803 0.911 -53.805 1.00 94.31 808 TYR A O 1
ATOM 6185 N N . HIS A 1 809 ? 32.867 0.026 -53.617 1.00 93.50 809 HIS A N 1
ATOM 6186 C CA . HIS A 1 809 ? 32.926 -0.608 -54.925 1.00 93.50 809 HIS A CA 1
ATOM 6187 C C . HIS A 1 809 ? 34.027 -1.658 -54.953 1.00 93.50 809 HIS A C 1
ATOM 6189 O O . HIS A 1 809 ? 35.027 -1.547 -54.245 1.00 93.50 809 HIS A O 1
ATOM 6195 N N . LEU A 1 810 ? 33.862 -2.628 -55.844 1.00 93.69 810 LEU A N 1
ATOM 6196 C CA . LEU A 1 810 ? 34.938 -3.519 -56.255 1.00 93.69 810 LEU A CA 1
ATOM 6197 C C . LEU A 1 810 ? 35.694 -2.874 -57.427 1.00 93.69 810 LEU A C 1
ATOM 6199 O O . LEU A 1 810 ? 35.034 -2.357 -58.335 1.00 93.69 810 LEU A O 1
ATOM 6203 N N . PRO A 1 811 ? 37.042 -2.883 -57.459 1.00 93.12 811 PRO A N 1
ATOM 6204 C CA . PRO A 1 811 ? 37.806 -2.372 -58.596 1.00 93.12 811 PRO A CA 1
ATOM 6205 C C . PRO A 1 811 ? 37.365 -2.979 -59.935 1.00 93.12 811 PRO A C 1
ATOM 6207 O O . PRO A 1 811 ? 37.009 -4.155 -60.016 1.00 93.12 811 PRO A O 1
ATOM 6210 N N . SER A 1 812 ? 37.446 -2.211 -61.025 1.00 92.00 812 SER A N 1
ATOM 6211 C CA . SER A 1 812 ? 36.987 -2.673 -62.347 1.00 92.00 812 SER A CA 1
ATOM 6212 C C . SER A 1 812 ? 37.728 -3.922 -62.849 1.00 92.00 812 SER A C 1
ATOM 6214 O O . SER A 1 812 ? 37.169 -4.682 -63.635 1.00 92.00 812 SER A O 1
ATOM 6216 N N . SER A 1 813 ? 38.968 -4.154 -62.407 1.00 91.44 813 SER A N 1
ATOM 6217 C CA . SER A 1 813 ? 39.811 -5.303 -62.774 1.00 91.44 813 SER A CA 1
ATOM 6218 C C . SER A 1 813 ? 39.681 -6.504 -61.826 1.00 91.44 813 SER A C 1
ATOM 6220 O O . SER A 1 813 ? 40.511 -7.409 -61.886 1.00 91.44 813 SER A O 1
ATOM 6222 N N . THR A 1 814 ? 38.671 -6.519 -60.949 1.00 93.69 814 THR A N 1
ATOM 6223 C CA . THR A 1 814 ? 38.502 -7.595 -59.961 1.00 93.69 814 THR A CA 1
ATOM 6224 C C . THR A 1 814 ? 38.176 -8.933 -60.631 1.00 93.69 814 THR A C 1
ATOM 6226 O O . THR A 1 814 ? 37.415 -8.989 -61.601 1.00 93.69 814 THR A O 1
ATOM 6229 N N . VAL A 1 815 ? 38.765 -10.002 -60.114 1.00 93.50 815 VAL A N 1
ATOM 6230 C CA . VAL A 1 815 ? 38.516 -11.406 -60.439 1.00 93.50 815 VAL A CA 1
ATOM 6231 C C . VAL A 1 815 ? 38.315 -12.179 -59.137 1.00 93.50 815 VAL A C 1
ATOM 6233 O O . VAL A 1 815 ? 38.811 -11.767 -58.088 1.00 93.50 815 VAL A O 1
ATOM 6236 N N . PHE A 1 816 ? 37.588 -13.291 -59.199 1.00 95.81 816 PHE A N 1
ATOM 6237 C CA . PHE A 1 816 ? 37.158 -14.034 -58.014 1.00 95.81 816 PHE A CA 1
ATOM 6238 C C . PHE A 1 816 ? 37.567 -15.498 -58.122 1.00 95.81 816 PHE A C 1
ATOM 6240 O O . PHE A 1 816 ? 37.507 -16.076 -59.207 1.00 95.81 816 PHE A O 1
ATOM 6247 N N . VAL A 1 817 ? 37.964 -16.086 -57.000 1.00 95.19 817 VAL A N 1
ATOM 6248 C CA . VAL A 1 817 ? 38.312 -17.508 -56.859 1.00 95.19 817 VAL A CA 1
ATOM 6249 C C . VAL A 1 817 ? 37.651 -18.063 -55.595 1.00 95.19 817 VAL A C 1
ATOM 6251 O O . VAL A 1 817 ? 37.375 -17.275 -54.689 1.00 95.19 817 VAL A O 1
ATOM 6254 N N . PRO A 1 818 ? 37.402 -19.380 -55.480 1.00 95.31 818 PRO A N 1
ATOM 6255 C CA . PRO A 1 818 ? 36.915 -19.972 -54.234 1.00 95.31 818 PRO A CA 1
ATOM 6256 C C . PRO A 1 818 ? 37.765 -19.539 -53.033 1.00 95.31 818 PRO A C 1
ATOM 6258 O O . PRO A 1 818 ? 38.995 -19.460 -53.141 1.00 95.31 818 PRO A O 1
ATOM 6261 N N . ALA A 1 819 ? 37.124 -19.226 -51.907 1.00 94.44 819 ALA A N 1
ATOM 6262 C CA . ALA A 1 819 ? 37.823 -18.730 -50.724 1.00 94.44 819 ALA A CA 1
ATOM 6263 C C . ALA A 1 819 ? 38.946 -19.684 -50.280 1.00 94.44 819 ALA A C 1
ATOM 6265 O O . ALA A 1 819 ? 38.799 -20.906 -50.305 1.00 94.44 819 ALA A O 1
ATOM 6266 N N . GLY A 1 820 ? 40.094 -19.122 -49.897 1.00 89.69 820 GLY A N 1
ATOM 6267 C CA . GLY A 1 820 ? 41.278 -19.884 -49.493 1.00 89.69 820 GLY A CA 1
ATOM 6268 C C . GLY A 1 820 ? 42.174 -20.340 -50.650 1.00 89.69 820 GLY A C 1
ATOM 6269 O O . GLY A 1 820 ? 43.233 -20.919 -50.398 1.00 89.69 820 GLY A O 1
ATOM 6270 N N . THR A 1 821 ? 41.813 -20.055 -51.907 1.00 90.19 821 THR A N 1
ATOM 6271 C CA . THR A 1 821 ? 42.660 -20.366 -53.068 1.00 90.19 821 THR A CA 1
ATOM 6272 C C . THR A 1 821 ? 43.968 -19.572 -53.015 1.00 90.19 821 THR A C 1
ATOM 6274 O O . THR A 1 821 ? 43.985 -18.345 -53.106 1.00 90.19 821 THR A O 1
ATOM 6277 N N . ARG A 1 822 ? 45.102 -20.273 -52.935 1.00 83.94 822 ARG A N 1
ATOM 6278 C CA . ARG A 1 822 ? 46.439 -19.666 -52.936 1.00 83.94 822 ARG A CA 1
ATOM 6279 C C . ARG A 1 822 ? 46.956 -19.498 -54.361 1.00 83.94 822 ARG A C 1
ATOM 6281 O O . ARG A 1 822 ? 47.486 -20.429 -54.955 1.00 83.94 822 ARG A O 1
ATOM 6288 N N . LEU A 1 823 ? 46.841 -18.287 -54.912 1.00 84.38 823 LEU A N 1
ATOM 6289 C CA . LEU A 1 823 ? 47.270 -18.014 -56.295 1.00 84.38 823 LEU A CA 1
ATOM 6290 C C . LEU A 1 823 ? 48.768 -18.257 -56.548 1.00 84.38 823 LEU A C 1
ATOM 6292 O O . LEU A 1 823 ? 49.144 -18.558 -57.678 1.00 84.38 823 LEU A O 1
ATOM 6296 N N . GLY A 1 824 ? 49.614 -18.146 -55.517 1.00 78.06 824 GLY A N 1
ATOM 6297 C CA . GLY A 1 824 ? 51.052 -18.427 -55.618 1.00 78.06 824 GLY A CA 1
ATOM 6298 C C . GLY A 1 824 ? 51.370 -19.876 -56.000 1.00 78.06 824 GLY A C 1
ATOM 6299 O O . GLY A 1 824 ? 52.396 -20.124 -56.628 1.00 78.06 824 GLY A O 1
ATOM 6300 N N . ASP A 1 825 ? 50.457 -20.805 -55.710 1.00 79.56 825 ASP A N 1
ATOM 6301 C CA . ASP A 1 825 ? 50.636 -22.236 -55.967 1.00 79.56 825 ASP A CA 1
ATOM 6302 C C . ASP A 1 825 ? 50.298 -22.611 -57.430 1.00 79.56 825 ASP A C 1
ATOM 6304 O O . ASP A 1 825 ? 50.552 -23.731 -57.865 1.00 79.56 825 ASP A O 1
ATOM 6308 N N . LEU A 1 826 ? 49.738 -21.676 -58.215 1.00 74.50 826 LEU A N 1
ATOM 6309 C CA . LEU A 1 826 ? 49.182 -21.929 -59.555 1.00 74.50 826 LEU A CA 1
ATOM 6310 C C . LEU A 1 826 ? 50.168 -21.698 -60.717 1.00 74.50 826 LEU A C 1
ATOM 6312 O O . LEU A 1 826 ? 49.814 -21.924 -61.876 1.00 74.50 826 LEU A O 1
ATOM 6316 N N . GLY A 1 827 ? 51.395 -21.236 -60.452 1.00 74.38 827 GLY A N 1
ATOM 6317 C CA . GLY A 1 827 ? 52.386 -20.955 -61.498 1.00 74.38 827 GLY A CA 1
ATOM 6318 C C . GLY A 1 827 ? 51.925 -19.868 -62.485 1.00 74.38 827 GLY A C 1
ATOM 6319 O O . GLY A 1 827 ? 51.733 -18.715 -62.102 1.00 74.38 827 GLY A O 1
ATOM 6320 N N . THR A 1 828 ? 51.769 -20.207 -63.774 1.00 77.12 828 THR A N 1
ATOM 6321 C CA . THR A 1 828 ? 51.274 -19.253 -64.788 1.00 77.12 828 THR A CA 1
ATOM 6322 C C . THR A 1 828 ? 49.760 -19.094 -64.681 1.00 77.12 828 THR A C 1
ATOM 6324 O O . THR A 1 828 ? 48.986 -19.944 -65.120 1.00 77.12 828 THR A O 1
ATOM 6327 N N . VAL A 1 829 ? 49.342 -17.959 -64.133 1.00 79.06 829 VAL A N 1
ATOM 6328 C CA . VAL A 1 829 ? 47.938 -17.616 -63.922 1.00 79.06 829 VAL A CA 1
ATOM 6329 C C . VAL A 1 829 ? 47.289 -17.177 -65.236 1.00 79.06 829 VAL A C 1
ATOM 6331 O O . VAL A 1 829 ? 47.701 -16.195 -65.852 1.00 79.06 829 VAL A O 1
ATOM 6334 N N . ARG A 1 830 ? 46.229 -17.878 -65.649 1.00 82.00 830 ARG A N 1
ATOM 6335 C CA . ARG A 1 830 ? 45.363 -17.475 -66.763 1.00 82.00 830 ARG A CA 1
ATOM 6336 C C . ARG A 1 830 ? 43.972 -17.140 -66.238 1.00 82.00 830 ARG A C 1
ATOM 6338 O O . ARG A 1 830 ? 43.323 -17.984 -65.634 1.00 82.00 830 ARG A O 1
ATOM 6345 N N . LEU A 1 831 ? 43.545 -15.899 -66.465 1.00 85.50 831 LEU A N 1
ATOM 6346 C CA . LEU A 1 831 ? 42.312 -15.349 -65.892 1.00 85.50 831 LEU A CA 1
ATOM 6347 C C . LEU A 1 831 ? 41.030 -15.895 -66.528 1.00 85.50 831 LEU A C 1
ATOM 6349 O O . LEU A 1 831 ? 39.967 -15.639 -65.988 1.00 85.50 831 LEU A O 1
ATOM 6353 N N . ASP A 1 832 ? 41.122 -16.609 -67.651 1.00 84.38 832 ASP A N 1
ATOM 6354 C CA . ASP A 1 832 ? 39.999 -17.109 -68.456 1.00 84.38 832 ASP A CA 1
ATOM 6355 C C . ASP A 1 832 ? 39.603 -18.564 -68.141 1.00 84.38 832 ASP A C 1
ATOM 6357 O O . ASP A 1 832 ? 38.826 -19.178 -68.869 1.00 84.38 832 ASP A O 1
ATOM 6361 N N . ARG A 1 833 ? 40.171 -19.153 -67.085 1.00 83.75 833 ARG A N 1
ATOM 6362 C CA . ARG A 1 833 ? 40.017 -20.572 -66.734 1.00 83.75 833 ARG A CA 1
ATOM 6363 C C . ARG A 1 833 ? 39.967 -20.768 -65.212 1.00 83.75 833 ARG A C 1
ATOM 6365 O O . ARG A 1 833 ? 40.346 -19.852 -64.478 1.00 83.75 833 ARG A O 1
ATOM 6372 N N . PRO A 1 834 ? 39.574 -21.960 -64.721 1.00 86.25 834 PRO A N 1
ATOM 6373 C CA . PRO A 1 834 ? 39.664 -22.285 -63.300 1.00 86.25 834 PRO A CA 1
ATOM 6374 C C . PRO A 1 834 ? 41.067 -21.998 -62.728 1.00 86.25 834 PRO A C 1
ATOM 6376 O O . PRO A 1 834 ? 42.060 -22.252 -63.418 1.00 86.25 834 PRO A O 1
ATOM 6379 N N . PRO A 1 835 ? 41.171 -21.474 -61.492 1.00 90.81 835 PRO A N 1
ATOM 6380 C CA . PRO A 1 835 ? 40.102 -21.325 -60.495 1.00 90.81 835 PRO A CA 1
ATOM 6381 C C . PRO A 1 835 ? 39.282 -20.023 -60.592 1.00 90.81 835 PRO A C 1
ATOM 6383 O O . PRO A 1 835 ? 38.454 -19.776 -59.719 1.00 90.81 835 PRO A O 1
ATOM 6386 N N . PHE A 1 836 ? 39.487 -19.183 -61.615 1.00 92.94 836 PHE A N 1
ATOM 6387 C CA . PHE A 1 836 ? 38.770 -17.910 -61.741 1.00 92.94 836 PHE A CA 1
ATOM 6388 C C . PHE A 1 836 ? 37.332 -18.103 -62.209 1.00 92.94 836 PHE A C 1
ATOM 6390 O O . PHE A 1 836 ? 37.076 -18.716 -63.249 1.00 92.94 836 PHE A O 1
ATOM 6397 N N . LEU A 1 837 ? 36.403 -17.511 -61.470 1.00 94.12 837 LEU A N 1
ATOM 6398 C CA . LEU A 1 837 ? 34.981 -17.507 -61.788 1.00 94.12 837 LEU A CA 1
ATOM 6399 C C . LEU A 1 837 ? 34.718 -16.526 -62.940 1.00 94.12 837 LEU A C 1
ATOM 6401 O O . LEU A 1 837 ? 35.161 -15.379 -62.887 1.00 94.12 837 LEU A O 1
ATOM 6405 N N . GLN A 1 838 ? 34.029 -16.995 -63.986 1.00 91.31 838 GLN A N 1
ATOM 6406 C CA . GLN A 1 838 ? 33.840 -16.255 -65.247 1.00 91.31 838 GLN A CA 1
ATOM 6407 C C . GLN A 1 838 ? 32.418 -15.733 -65.462 1.00 91.31 838 GLN A C 1
ATOM 6409 O O . GLN A 1 838 ? 32.214 -14.834 -66.266 1.00 91.31 838 GLN A O 1
ATOM 6414 N N . THR A 1 839 ? 31.427 -16.312 -64.791 1.00 92.31 839 THR A N 1
ATOM 6415 C CA . THR A 1 839 ? 30.000 -16.050 -65.024 1.00 92.31 839 THR A CA 1
ATOM 6416 C C . THR A 1 839 ? 29.265 -15.981 -63.698 1.00 92.31 839 THR A C 1
ATOM 6418 O O . THR A 1 839 ? 29.768 -16.510 -62.718 1.00 92.31 839 THR A O 1
ATOM 6421 N N . GLY A 1 840 ? 28.057 -15.418 -63.680 1.00 93.81 840 GLY A N 1
ATOM 6422 C CA . GLY A 1 840 ? 27.246 -15.308 -62.467 1.00 93.81 840 GLY A CA 1
ATOM 6423 C C . GLY A 1 840 ? 27.407 -13.955 -61.781 1.00 93.81 840 GLY A C 1
ATOM 6424 O O . GLY A 1 840 ? 27.722 -12.947 -62.427 1.00 93.81 840 GLY A O 1
ATOM 6425 N N . TYR A 1 841 ? 27.167 -13.931 -60.473 1.00 95.12 841 TYR A N 1
ATOM 6426 C CA . TYR A 1 841 ? 27.138 -12.706 -59.681 1.00 95.12 841 TYR A CA 1
ATOM 6427 C C . TYR A 1 841 ? 27.970 -12.823 -58.409 1.00 95.12 841 TYR A C 1
ATOM 6429 O O . TYR A 1 841 ? 28.059 -13.886 -57.801 1.00 95.12 841 TYR A O 1
ATOM 6437 N N . ILE A 1 842 ? 28.525 -11.694 -57.977 1.00 96.81 842 ILE A N 1
ATOM 6438 C CA . ILE A 1 842 ? 29.171 -11.532 -56.678 1.00 96.81 842 ILE A CA 1
ATOM 6439 C C . ILE A 1 842 ? 28.262 -10.724 -55.767 1.00 96.81 842 ILE A C 1
ATOM 6441 O O . ILE A 1 842 ? 27.985 -9.555 -56.031 1.00 96.81 842 ILE A O 1
ATOM 6445 N N . MET A 1 843 ? 27.833 -11.344 -54.678 1.00 95.38 843 MET A N 1
ATOM 6446 C CA . MET A 1 843 ? 27.144 -10.709 -53.567 1.00 95.38 843 MET A CA 1
ATOM 6447 C C . MET A 1 843 ? 28.163 -10.076 -52.628 1.00 95.38 843 MET A C 1
ATOM 6449 O O . MET A 1 843 ? 29.098 -10.734 -52.164 1.00 95.38 843 MET A O 1
ATOM 6453 N N . VAL A 1 844 ? 27.957 -8.797 -52.330 1.00 96.44 844 VAL A N 1
ATOM 6454 C CA . VAL A 1 844 ? 28.672 -8.089 -51.271 1.00 96.44 844 VAL A CA 1
ATOM 6455 C C . VAL A 1 844 ? 27.843 -8.197 -49.998 1.00 96.44 844 VAL A C 1
ATOM 6457 O O . VAL A 1 844 ? 26.722 -7.691 -49.955 1.00 96.44 844 VAL A O 1
ATOM 6460 N N . ASN A 1 845 ? 28.401 -8.844 -48.980 1.00 95.00 845 ASN A N 1
ATOM 6461 C CA . ASN A 1 845 ? 27.806 -8.989 -47.657 1.00 95.00 845 ASN A CA 1
ATOM 6462 C C . ASN A 1 845 ? 28.501 -8.047 -46.668 1.00 95.00 845 ASN A C 1
ATOM 6464 O O . ASN A 1 845 ? 29.732 -8.016 -46.631 1.00 95.00 845 ASN A O 1
ATOM 6468 N N . PHE A 1 846 ? 27.743 -7.271 -45.898 1.00 94.69 846 PHE A N 1
ATOM 6469 C CA . PHE A 1 846 ? 28.261 -6.332 -44.907 1.00 94.69 846 PHE A CA 1
ATOM 6470 C C . PHE A 1 846 ? 27.895 -6.755 -43.487 1.00 94.69 846 PHE A C 1
ATOM 6472 O O . PHE A 1 846 ? 26.720 -6.875 -43.143 1.00 94.69 846 PHE A O 1
ATOM 6479 N N . GLN A 1 847 ? 28.920 -6.840 -42.644 1.00 88.88 847 GLN A N 1
ATOM 6480 C CA . GLN A 1 847 ? 28.785 -6.783 -41.192 1.00 88.88 847 GLN A CA 1
ATOM 6481 C C . GLN A 1 847 ? 29.172 -5.377 -40.727 1.00 88.88 847 GLN A C 1
ATOM 6483 O O . GLN A 1 847 ? 30.227 -4.876 -41.126 1.00 88.88 847 GLN A O 1
ATOM 6488 N N . VAL A 1 848 ? 28.319 -4.729 -39.932 1.00 88.88 848 VAL A N 1
ATOM 6489 C CA . VAL A 1 848 ? 28.525 -3.350 -39.468 1.00 88.88 848 VAL A CA 1
ATOM 6490 C C . VAL A 1 848 ? 28.591 -3.331 -37.952 1.00 88.88 848 VAL A C 1
ATOM 6492 O O . VAL A 1 848 ? 27.648 -3.749 -37.294 1.00 88.88 848 VAL A O 1
ATOM 6495 N N . GLU A 1 849 ? 29.674 -2.775 -37.42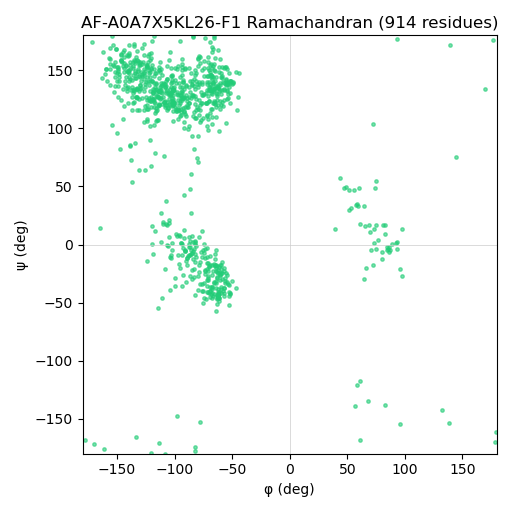7 1.00 85.06 849 GLU A N 1
ATOM 6496 C CA . GLU A 1 849 ? 29.879 -2.569 -35.998 1.00 85.06 849 GLU A CA 1
ATOM 6497 C C . GLU A 1 849 ? 30.149 -1.095 -35.712 1.00 85.06 849 GLU A C 1
ATOM 6499 O O . GLU A 1 849 ? 30.801 -0.407 -36.501 1.00 85.06 849 GLU A O 1
ATOM 6504 N N . VAL A 1 850 ? 29.665 -0.596 -34.576 1.00 85.38 850 VAL A N 1
ATOM 6505 C CA . VAL A 1 850 ? 29.974 0.762 -34.109 1.00 85.38 850 VAL A CA 1
ATOM 6506 C C . VAL A 1 850 ? 30.686 0.697 -32.772 1.00 85.38 850 VAL A C 1
ATOM 6508 O O . VAL A 1 850 ? 30.228 0.038 -31.840 1.00 85.38 850 VAL A O 1
ATOM 6511 N N . HIS A 1 851 ? 31.807 1.409 -32.692 1.00 79.44 851 HIS A N 1
ATOM 6512 C CA . HIS A 1 851 ? 32.679 1.450 -31.530 1.00 79.44 851 HIS A CA 1
ATOM 6513 C C . HIS A 1 851 ? 32.670 2.843 -30.915 1.00 79.44 851 HIS A C 1
ATOM 6515 O O . HIS A 1 851 ? 32.852 3.846 -31.611 1.00 79.44 851 HIS A O 1
ATOM 6521 N N . LYS A 1 852 ? 32.499 2.882 -29.592 1.00 77.81 852 LYS A N 1
ATOM 6522 C CA . LYS A 1 852 ? 32.467 4.117 -28.808 1.00 77.81 852 LYS A CA 1
ATOM 6523 C C . LYS A 1 852 ? 33.760 4.358 -28.046 1.00 77.81 852 LYS A C 1
ATOM 6525 O O . LYS A 1 852 ? 34.294 3.434 -27.423 1.00 77.81 852 LYS A O 1
ATOM 6530 N N . ASN A 1 853 ? 34.192 5.619 -28.044 1.00 68.62 853 ASN A N 1
ATOM 6531 C CA . ASN A 1 853 ? 35.289 6.143 -27.228 1.00 68.62 853 ASN A CA 1
ATOM 6532 C C . ASN A 1 853 ? 36.570 5.284 -27.282 1.00 68.62 853 ASN A C 1
ATOM 6534 O O . ASN A 1 853 ? 37.135 4.893 -26.259 1.00 68.62 853 ASN A O 1
ATOM 6538 N N . VAL A 1 854 ? 37.009 4.944 -28.494 1.00 66.12 854 VAL A N 1
ATOM 6539 C CA . VAL A 1 854 ? 38.256 4.198 -28.700 1.00 66.12 854 VAL A CA 1
ATOM 6540 C C . VAL A 1 854 ? 39.425 5.180 -28.707 1.00 66.12 854 VAL A C 1
ATOM 6542 O O . VAL A 1 854 ? 39.394 6.174 -29.436 1.00 66.12 854 VAL A O 1
ATOM 6545 N N . ALA A 1 855 ? 40.458 4.908 -27.904 1.00 62.56 855 ALA A N 1
ATOM 6546 C CA . ALA A 1 855 ? 41.621 5.783 -27.781 1.00 62.56 855 ALA A CA 1
ATOM 6547 C C . ALA A 1 855 ? 42.268 6.074 -29.154 1.00 62.56 855 ALA A C 1
ATOM 6549 O O . ALA A 1 855 ? 42.347 5.214 -30.034 1.00 62.56 855 ALA A O 1
ATOM 6550 N N . ALA A 1 856 ? 42.687 7.326 -29.362 1.00 58.62 856 ALA A N 1
ATOM 6551 C CA . ALA A 1 856 ? 43.122 7.838 -30.667 1.00 58.62 856 ALA A CA 1
ATOM 6552 C C . ALA A 1 856 ? 44.409 7.178 -31.212 1.00 58.62 856 ALA A C 1
ATOM 6554 O O . ALA A 1 856 ? 44.715 7.290 -32.400 1.00 58.62 856 ALA A O 1
ATOM 6555 N N . ASP A 1 857 ? 45.174 6.503 -30.358 1.00 54.88 857 ASP A N 1
ATOM 6556 C CA . ASP A 1 857 ? 46.339 5.684 -30.700 1.00 54.88 857 ASP A CA 1
ATOM 6557 C C . ASP A 1 857 ? 45.937 4.326 -31.298 1.00 54.88 857 ASP A C 1
ATOM 6559 O O . ASP A 1 857 ? 46.497 3.931 -32.320 1.00 54.88 857 ASP A O 1
ATOM 6563 N N . ILE A 1 858 ? 44.888 3.687 -30.768 1.00 54.03 858 ILE A N 1
ATOM 6564 C CA . ILE A 1 858 ? 44.285 2.460 -31.322 1.00 54.03 858 ILE A CA 1
ATOM 6565 C C . ILE A 1 858 ? 43.692 2.727 -32.720 1.00 54.03 858 ILE A C 1
ATOM 6567 O O . ILE A 1 858 ? 43.705 1.858 -33.589 1.00 54.03 858 ILE A O 1
ATOM 6571 N N . GLN A 1 859 ? 43.245 3.959 -32.994 1.00 51.69 859 GLN A N 1
ATOM 6572 C CA . GLN A 1 859 ? 42.712 4.356 -34.306 1.00 51.69 859 GLN A CA 1
ATOM 6573 C C . GLN A 1 859 ? 43.768 4.431 -35.429 1.00 51.69 859 GLN A C 1
ATOM 6575 O O . GLN A 1 859 ? 43.401 4.462 -36.609 1.00 51.69 859 GLN A O 1
ATOM 6580 N N . LYS A 1 860 ? 45.069 4.500 -35.119 1.00 51.72 860 LYS A N 1
ATOM 6581 C CA . LYS A 1 860 ? 46.136 4.620 -36.138 1.00 51.72 860 LYS A CA 1
ATOM 6582 C C . LYS A 1 860 ? 46.669 3.274 -36.624 1.00 51.72 860 LYS A C 1
ATOM 6584 O O . LYS A 1 860 ? 47.347 3.228 -37.649 1.00 51.72 860 LYS A O 1
ATOM 6589 N N . ASP A 1 861 ? 46.353 2.204 -35.910 1.00 51.06 861 ASP A N 1
ATOM 6590 C CA . ASP A 1 861 ? 46.813 0.855 -36.194 1.00 51.06 861 ASP A CA 1
ATOM 6591 C C . ASP A 1 861 ? 45.829 0.100 -37.121 1.00 51.06 861 ASP A C 1
ATOM 6593 O O . ASP A 1 861 ? 44.633 0.388 -37.165 1.00 51.06 861 ASP A O 1
ATOM 6597 N N . GLY A 1 862 ? 46.334 -0.840 -37.932 1.00 50.62 862 GLY A N 1
ATOM 6598 C CA . GLY A 1 862 ? 45.516 -1.628 -38.871 1.00 50.62 862 GLY A CA 1
ATOM 6599 C C . GLY A 1 862 ? 44.446 -2.505 -38.183 1.00 50.62 862 GLY A C 1
ATOM 6600 O O . GLY A 1 862 ? 44.519 -2.720 -36.971 1.00 50.62 862 GLY A O 1
ATOM 6601 N N . PRO A 1 863 ? 43.476 -3.067 -38.939 1.00 50.44 863 PRO A N 1
ATOM 6602 C CA . PRO A 1 863 ? 42.299 -3.758 -38.389 1.00 50.44 863 PRO A CA 1
ATOM 6603 C C . PRO A 1 863 ? 42.639 -4.882 -37.397 1.00 50.44 863 PRO A C 1
ATOM 6605 O O . PRO A 1 863 ? 41.960 -5.027 -36.394 1.00 50.44 863 PRO A O 1
ATOM 6608 N N . THR A 1 864 ? 43.751 -5.598 -37.585 1.00 52.66 864 THR A N 1
ATOM 6609 C CA . THR A 1 864 ? 44.183 -6.699 -36.703 1.00 52.66 864 THR A CA 1
ATOM 6610 C C . THR A 1 864 ? 44.563 -6.246 -35.289 1.00 52.66 864 THR A C 1
ATOM 6612 O O . THR A 1 864 ? 44.359 -6.980 -34.328 1.00 52.66 864 THR A O 1
ATOM 6615 N N . LYS A 1 865 ? 45.109 -5.035 -35.140 1.00 54.88 865 LYS A N 1
ATOM 6616 C CA . LYS A 1 865 ? 45.427 -4.449 -33.831 1.00 54.88 865 LYS A CA 1
ATOM 6617 C C . LYS A 1 865 ? 44.221 -3.747 -33.214 1.00 54.88 865 LYS A C 1
ATOM 6619 O O . LYS A 1 865 ? 44.113 -3.727 -31.997 1.00 54.88 865 LYS A O 1
ATOM 6624 N N . VAL A 1 866 ? 43.315 -3.217 -34.040 1.00 54.09 866 VAL A N 1
ATOM 6625 C CA . VAL A 1 866 ? 41.997 -2.739 -33.598 1.00 54.09 866 VAL A CA 1
ATOM 6626 C C . VAL A 1 866 ? 41.213 -3.911 -33.006 1.00 54.09 866 VAL A C 1
ATOM 6628 O O . VAL A 1 866 ? 40.792 -3.814 -31.865 1.00 54.09 866 VAL A O 1
ATOM 6631 N N . ASP A 1 867 ? 41.140 -5.056 -33.688 1.00 54.09 867 ASP A N 1
ATOM 6632 C CA . ASP A 1 867 ? 40.501 -6.277 -33.176 1.00 54.09 867 ASP A CA 1
ATOM 6633 C C . ASP A 1 867 ? 41.162 -6.784 -31.871 1.00 54.09 867 ASP A C 1
ATOM 6635 O O . ASP A 1 867 ? 40.464 -7.140 -30.925 1.00 54.09 867 ASP A O 1
ATOM 6639 N N . GLN A 1 868 ? 42.500 -6.761 -31.769 1.00 55.66 868 GLN A N 1
ATOM 6640 C CA . GLN A 1 868 ? 43.229 -7.143 -30.544 1.00 55.66 868 GLN A CA 1
ATOM 6641 C C . GLN A 1 868 ? 43.038 -6.150 -29.386 1.00 55.66 868 GLN A C 1
ATOM 6643 O O . GLN A 1 868 ? 42.889 -6.566 -28.238 1.00 55.66 868 GLN A O 1
ATOM 6648 N N . ALA A 1 869 ? 43.030 -4.846 -29.667 1.00 53.00 869 ALA A N 1
ATOM 6649 C CA . ALA A 1 869 ? 42.799 -3.807 -28.669 1.00 53.00 869 ALA A CA 1
ATOM 6650 C C . ALA A 1 869 ? 41.349 -3.832 -28.171 1.00 53.00 869 ALA A C 1
ATOM 6652 O O . ALA A 1 869 ? 41.128 -3.734 -26.970 1.00 53.00 869 ALA A O 1
ATOM 6653 N N . LEU A 1 870 ? 40.386 -4.057 -29.071 1.00 53.16 870 LEU A N 1
ATOM 6654 C CA . LEU A 1 870 ? 38.959 -4.203 -28.770 1.00 53.16 870 LEU A CA 1
ATOM 6655 C C . LEU A 1 870 ? 38.630 -5.477 -27.972 1.00 53.16 870 LEU A C 1
ATOM 6657 O O . LEU A 1 870 ? 37.636 -5.487 -27.253 1.00 53.16 870 LEU A O 1
ATOM 6661 N N . GLN A 1 871 ? 39.445 -6.536 -28.073 1.00 51.44 871 GLN A N 1
ATOM 6662 C CA . GLN A 1 871 ? 39.346 -7.733 -27.220 1.00 51.44 871 GLN A CA 1
ATOM 6663 C C . GLN A 1 871 ? 39.958 -7.537 -25.820 1.00 51.44 871 GLN A C 1
ATOM 6665 O O . GLN A 1 871 ? 39.599 -8.261 -24.893 1.00 51.44 871 GLN A O 1
ATOM 6670 N N . ALA A 1 872 ? 40.887 -6.588 -25.658 1.00 47.38 872 ALA A N 1
ATOM 6671 C CA . ALA A 1 872 ? 41.633 -6.366 -24.417 1.00 47.38 872 ALA A CA 1
ATOM 6672 C C . ALA A 1 872 ? 41.030 -5.275 -23.511 1.00 47.38 872 ALA A C 1
ATOM 6674 O O . ALA A 1 872 ? 41.311 -5.245 -22.311 1.00 47.38 872 ALA A O 1
ATOM 6675 N N . SER A 1 873 ? 40.204 -4.378 -24.051 1.00 45.50 873 SER A N 1
ATOM 6676 C CA . SER A 1 873 ? 39.512 -3.332 -23.298 1.00 45.50 873 SER A CA 1
ATOM 6677 C C . SER A 1 873 ? 38.108 -3.775 -22.863 1.00 45.50 873 SER A C 1
ATOM 6679 O O . SER A 1 873 ? 37.349 -4.367 -23.627 1.00 45.50 873 SER A O 1
ATOM 6681 N N . ALA A 1 874 ? 37.761 -3.492 -21.598 1.00 41.84 874 ALA A N 1
ATOM 6682 C CA . ALA A 1 874 ? 36.438 -3.731 -21.002 1.00 41.84 874 ALA A CA 1
ATOM 6683 C C . ALA A 1 874 ? 35.307 -3.305 -21.959 1.00 41.84 874 ALA A C 1
ATOM 6685 O O . ALA A 1 874 ? 35.501 -2.324 -22.673 1.00 41.84 874 ALA A O 1
ATOM 6686 N N . PRO A 1 875 ? 34.129 -3.968 -21.962 1.00 48.41 875 PRO A N 1
ATOM 6687 C CA . PRO A 1 875 ? 33.247 -3.997 -23.123 1.00 48.41 875 PRO A CA 1
ATOM 6688 C C . PRO A 1 875 ? 32.908 -2.578 -23.559 1.00 48.41 875 PRO A C 1
ATOM 6690 O O . PRO A 1 875 ? 32.130 -1.877 -22.894 1.00 48.41 875 PRO A O 1
ATOM 6693 N N . HIS A 1 876 ? 33.543 -2.161 -24.656 1.00 51.50 876 HIS A N 1
ATOM 6694 C CA . HIS A 1 876 ? 33.056 -1.081 -25.485 1.00 51.50 876 HIS A CA 1
ATOM 6695 C C . HIS A 1 876 ? 31.633 -1.484 -25.847 1.00 51.50 876 HIS A C 1
ATOM 6697 O O . HIS A 1 876 ? 31.405 -2.609 -26.289 1.00 51.50 876 HIS A O 1
ATOM 6703 N N . LEU A 1 877 ? 30.664 -0.614 -25.572 1.00 55.19 877 LEU A N 1
ATOM 6704 C CA . LEU A 1 877 ? 29.288 -0.832 -26.003 1.00 55.19 877 LEU A CA 1
ATOM 6705 C C . LEU A 1 877 ? 29.311 -0.882 -27.537 1.00 55.19 877 LEU A C 1
ATOM 6707 O O . LEU A 1 877 ? 29.415 0.156 -28.190 1.00 55.19 877 LEU A O 1
ATOM 6711 N N . LEU A 1 878 ? 29.339 -2.105 -28.061 1.00 63.78 878 LEU A N 1
ATOM 6712 C CA . LEU A 1 878 ? 29.370 -2.439 -29.474 1.00 63.78 878 LEU A CA 1
ATOM 6713 C C . LEU A 1 878 ? 27.923 -2.538 -29.936 1.00 63.78 878 LEU A C 1
ATOM 6715 O O . LEU A 1 878 ? 27.153 -3.284 -29.324 1.00 63.78 878 LEU A O 1
ATOM 6719 N N . TYR A 1 879 ? 27.566 -1.805 -30.986 1.00 70.69 879 TYR A N 1
ATOM 6720 C CA . TYR A 1 879 ? 26.315 -2.066 -31.691 1.00 70.69 879 TYR A CA 1
ATOM 6721 C C . TYR A 1 879 ? 26.564 -2.982 -32.867 1.00 70.69 879 TYR A C 1
ATOM 6723 O O . TYR A 1 879 ? 27.452 -2.693 -33.670 1.00 70.69 879 TYR A O 1
ATOM 6731 N N . ASP A 1 880 ? 25.749 -4.021 -32.977 1.00 68.88 880 ASP A N 1
ATOM 6732 C CA . ASP A 1 880 ? 25.620 -4.814 -34.190 1.00 68.88 880 ASP A CA 1
ATOM 6733 C C . ASP A 1 880 ? 24.317 -4.468 -34.927 1.00 68.88 880 ASP A C 1
ATOM 6735 O O . ASP A 1 880 ? 23.431 -3.778 -34.418 1.00 68.88 880 ASP A O 1
ATOM 6739 N N . ASN A 1 881 ? 24.241 -4.910 -36.172 1.00 72.69 881 ASN A N 1
ATOM 6740 C CA . ASN A 1 881 ? 23.131 -4.709 -37.084 1.00 72.69 881 ASN A CA 1
ATOM 6741 C C . ASN A 1 881 ? 21.801 -5.320 -36.595 1.00 72.69 881 ASN A C 1
ATOM 6743 O O . ASN A 1 881 ? 21.765 -6.310 -35.872 1.00 72.69 881 ASN A O 1
ATOM 6747 N N . GLN A 1 882 ? 20.689 -4.732 -37.044 1.00 80.00 882 GLN A N 1
ATOM 6748 C CA . GLN A 1 882 ? 19.324 -5.185 -36.751 1.00 80.00 882 GLN A CA 1
ATOM 6749 C C . GLN A 1 882 ? 18.644 -5.839 -37.965 1.00 80.00 882 GLN A C 1
ATOM 6751 O O . GLN A 1 882 ? 17.448 -5.634 -38.183 1.00 80.00 882 GLN A O 1
ATOM 6756 N N . TRP A 1 883 ? 19.377 -6.611 -38.782 1.00 86.44 883 TRP A N 1
ATOM 6757 C CA . TRP A 1 883 ? 18.809 -7.203 -40.005 1.00 86.44 883 TRP A CA 1
ATOM 6758 C C . TRP A 1 883 ? 17.511 -7.981 -39.731 1.00 86.44 883 TRP A C 1
ATOM 6760 O O . TRP A 1 883 ? 16.521 -7.780 -40.435 1.00 86.44 883 TRP A O 1
ATOM 6770 N N . ASP A 1 884 ? 17.482 -8.797 -38.675 1.00 84.00 884 ASP A N 1
ATOM 6771 C CA . ASP A 1 884 ? 16.323 -9.628 -38.328 1.00 84.00 884 ASP A CA 1
ATOM 6772 C C . ASP A 1 884 ? 15.120 -8.793 -37.870 1.00 84.00 884 ASP A C 1
ATOM 6774 O O . ASP A 1 884 ? 14.002 -8.986 -38.352 1.00 84.00 884 ASP A O 1
ATOM 6778 N N . ARG A 1 885 ? 15.342 -7.809 -36.985 1.00 85.44 885 ARG A N 1
ATOM 6779 C CA . ARG A 1 885 ? 14.281 -6.921 -36.481 1.00 85.44 885 ARG A CA 1
ATOM 6780 C C . ARG A 1 885 ? 13.661 -6.093 -37.605 1.00 85.44 885 ARG A C 1
ATOM 6782 O O . ARG A 1 885 ? 12.437 -5.960 -37.683 1.00 85.44 885 ARG A O 1
ATOM 6789 N N . GLU A 1 886 ? 14.493 -5.572 -38.504 1.00 90.00 886 GLU A N 1
ATOM 6790 C CA . GLU A 1 886 ? 14.043 -4.819 -39.679 1.00 90.00 886 GLU A CA 1
ATOM 6791 C C . GLU A 1 886 ? 13.434 -5.718 -40.771 1.00 90.00 886 GLU A C 1
ATOM 6793 O O . GLU A 1 886 ? 12.883 -5.218 -41.756 1.00 90.00 886 GLU A O 1
ATOM 6798 N N . GLY A 1 887 ? 13.446 -7.040 -40.572 1.00 89.50 887 GLY A N 1
ATOM 6799 C CA . GLY A 1 887 ? 12.794 -8.013 -41.438 1.00 89.50 887 GLY A CA 1
ATOM 6800 C C . GLY A 1 887 ? 13.536 -8.211 -42.754 1.00 89.50 887 GLY A C 1
ATOM 6801 O O . GLY A 1 887 ? 12.912 -8.128 -43.817 1.00 89.50 887 GLY A O 1
ATOM 6802 N N . TYR A 1 888 ? 14.858 -8.411 -42.693 1.00 91.25 888 TYR A N 1
ATOM 6803 C CA . TYR A 1 888 ? 15.660 -8.797 -43.851 1.00 91.25 888 TYR A CA 1
ATOM 6804 C C . TYR A 1 888 ? 15.114 -10.103 -44.430 1.00 91.25 888 TYR A C 1
ATOM 6806 O O . TYR A 1 888 ? 15.074 -11.137 -43.767 1.00 91.25 888 TYR A O 1
ATOM 6814 N N . ASP A 1 889 ? 14.679 -10.058 -45.683 1.00 88.25 889 ASP A N 1
ATOM 6815 C CA . ASP A 1 889 ? 14.043 -11.200 -46.328 1.00 88.25 889 ASP A CA 1
ATOM 6816 C C . ASP A 1 889 ? 15.113 -12.033 -47.060 1.00 88.25 889 ASP A C 1
ATOM 6818 O O . ASP A 1 889 ? 15.657 -11.627 -48.089 1.00 88.25 889 ASP A O 1
ATOM 6822 N N . THR A 1 890 ? 15.455 -13.187 -46.482 1.00 85.50 890 THR A N 1
ATOM 6823 C CA . THR A 1 890 ? 16.421 -14.158 -47.030 1.00 85.50 890 THR A CA 1
ATOM 6824 C C . THR A 1 890 ? 15.801 -15.115 -48.053 1.00 85.50 890 THR A C 1
ATOM 6826 O O . THR A 1 890 ? 16.506 -15.897 -48.685 1.00 85.50 890 THR A O 1
ATOM 6829 N N . ALA A 1 891 ? 14.480 -15.052 -48.247 1.00 78.25 891 ALA A N 1
ATOM 6830 C CA . ALA A 1 891 ? 13.733 -15.866 -49.203 1.00 78.25 891 ALA A CA 1
ATOM 6831 C C . ALA A 1 891 ? 13.311 -15.056 -50.443 1.00 78.25 891 ALA A C 1
ATOM 6833 O O . ALA A 1 891 ? 12.398 -15.441 -51.179 1.00 78.25 891 ALA A O 1
ATOM 6834 N N . GLN A 1 892 ? 13.963 -13.915 -50.687 1.00 71.94 892 GLN A N 1
ATOM 6835 C CA . GLN A 1 892 ? 13.669 -13.079 -51.841 1.00 71.94 892 GLN A CA 1
ATOM 6836 C C . GLN A 1 892 ? 14.153 -13.736 -53.123 1.00 71.94 892 GLN A C 1
ATOM 6838 O O . GLN A 1 892 ? 15.347 -13.987 -53.280 1.00 71.94 892 GLN A O 1
ATOM 6843 N N . SER A 1 893 ? 13.255 -13.840 -54.107 1.00 63.00 893 SER A N 1
ATOM 6844 C CA . SER A 1 893 ? 13.546 -14.273 -55.483 1.00 63.00 893 SER A CA 1
ATOM 6845 C C . SER A 1 893 ? 14.119 -15.700 -55.578 1.00 63.00 893 SER A C 1
ATOM 6847 O O . SER A 1 893 ? 14.066 -16.472 -54.629 1.00 63.00 893 SER A O 1
ATOM 6849 N N . SER A 1 894 ? 14.634 -16.102 -56.742 1.00 71.06 894 SER A N 1
ATOM 6850 C CA . SER A 1 894 ? 15.343 -17.380 -56.889 1.00 71.06 894 SER A CA 1
ATOM 6851 C C . SER A 1 894 ? 16.755 -17.359 -56.285 1.00 71.06 894 SER A C 1
ATOM 6853 O O . SER A 1 894 ? 17.443 -18.376 -56.363 1.00 71.06 894 SER A O 1
ATOM 6855 N N . LEU A 1 895 ? 17.197 -16.242 -55.698 1.00 82.88 895 LEU A N 1
ATOM 6856 C CA . LEU A 1 895 ? 18.548 -16.065 -55.175 1.00 82.88 895 LEU A CA 1
ATOM 6857 C C . LEU A 1 895 ? 18.734 -16.691 -53.785 1.00 82.88 895 LEU A C 1
ATOM 6859 O O . LEU A 1 895 ? 17.891 -16.551 -52.908 1.00 82.88 895 LEU A O 1
ATOM 6863 N N . GLU A 1 896 ? 19.869 -17.352 -53.574 1.00 86.44 896 GLU A N 1
ATOM 6864 C CA . GLU A 1 896 ? 20.320 -17.791 -52.247 1.00 86.44 896 GLU A CA 1
ATOM 6865 C C . GLU A 1 896 ? 20.959 -16.611 -51.494 1.00 86.44 896 GLU A C 1
ATOM 6867 O O . GLU A 1 896 ? 22.145 -16.336 -51.676 1.00 86.44 896 GLU A O 1
ATOM 6872 N N . THR A 1 897 ? 20.183 -15.888 -50.676 1.00 88.00 897 THR A N 1
ATOM 6873 C CA . THR A 1 897 ? 20.660 -14.718 -49.912 1.00 88.00 897 THR A CA 1
ATOM 6874 C C . THR A 1 897 ? 20.849 -15.015 -48.421 1.00 88.00 897 THR A C 1
ATOM 6876 O O . THR A 1 897 ? 20.283 -15.954 -47.862 1.00 88.00 897 THR A O 1
ATOM 6879 N N . ALA A 1 898 ? 21.666 -14.194 -47.765 1.00 90.38 898 ALA A N 1
ATOM 6880 C CA . ALA A 1 898 ? 21.877 -14.171 -46.324 1.00 90.38 898 ALA A CA 1
ATOM 6881 C C . ALA A 1 898 ? 21.761 -12.736 -45.788 1.00 90.38 898 ALA A C 1
ATOM 6883 O O . ALA A 1 898 ? 21.980 -11.763 -46.517 1.00 90.38 898 ALA A O 1
ATOM 6884 N N . ALA A 1 899 ? 21.444 -12.599 -44.498 1.00 90.06 899 ALA A N 1
ATOM 6885 C CA . ALA A 1 899 ? 21.412 -11.301 -43.833 1.00 90.06 899 ALA A CA 1
ATOM 6886 C C . ALA A 1 899 ? 22.739 -10.549 -44.045 1.00 90.06 899 ALA A C 1
ATOM 6888 O O . ALA A 1 899 ? 23.828 -11.126 -43.974 1.00 90.06 899 ALA A O 1
ATOM 6889 N N . GLY A 1 900 ? 22.632 -9.259 -44.358 1.00 90.88 900 GLY A N 1
ATOM 6890 C CA . GLY A 1 900 ? 23.776 -8.417 -44.699 1.00 90.88 900 GLY A CA 1
ATOM 6891 C C . GLY A 1 900 ? 24.174 -8.430 -46.177 1.00 90.88 900 GLY A C 1
ATOM 6892 O O . GLY A 1 900 ? 25.040 -7.641 -46.543 1.00 90.88 900 GLY A O 1
ATOM 6893 N N . ASP A 1 901 ? 23.565 -9.235 -47.059 1.00 94.50 901 ASP A N 1
ATOM 6894 C CA . ASP A 1 901 ? 23.802 -9.090 -48.502 1.00 94.50 901 ASP A CA 1
ATOM 6895 C C . ASP A 1 901 ? 23.209 -7.748 -48.975 1.00 94.50 901 ASP A C 1
ATOM 6897 O O . ASP A 1 901 ? 22.001 -7.512 -48.890 1.00 94.50 901 ASP A O 1
ATOM 6901 N N . VAL A 1 902 ? 24.051 -6.829 -49.458 1.00 95.44 902 VAL A N 1
ATOM 6902 C CA . VAL A 1 902 ? 23.630 -5.456 -49.794 1.00 95.44 902 VAL A CA 1
ATOM 6903 C C . VAL A 1 902 ? 23.480 -5.230 -51.297 1.00 95.44 902 VAL A C 1
ATOM 6905 O O . VAL A 1 902 ? 22.548 -4.554 -51.731 1.00 95.44 902 VAL A O 1
ATOM 6908 N N . VAL A 1 903 ? 24.373 -5.786 -52.118 1.00 95.69 903 VAL A N 1
ATOM 6909 C CA . VAL A 1 903 ? 24.461 -5.491 -53.559 1.00 95.69 903 VAL A CA 1
ATOM 6910 C C . VAL A 1 903 ? 25.035 -6.682 -54.323 1.00 95.69 903 VAL A C 1
ATOM 6912 O O . VAL A 1 903 ? 25.957 -7.336 -53.836 1.00 95.69 903 VAL A O 1
ATOM 6915 N N . LEU A 1 904 ? 24.541 -6.916 -55.544 1.00 95.06 904 LEU A N 1
ATOM 6916 C CA . LEU A 1 904 ? 25.141 -7.842 -56.506 1.00 95.06 904 LEU A CA 1
ATOM 6917 C C . LEU A 1 904 ? 25.919 -7.116 -57.606 1.00 95.06 904 LEU A C 1
ATOM 6919 O O . LEU A 1 904 ? 25.414 -6.179 -58.230 1.00 95.06 904 LEU A O 1
ATOM 6923 N N . TYR A 1 905 ? 27.109 -7.633 -57.901 1.00 96.25 905 TYR A N 1
ATOM 6924 C CA . TYR A 1 905 ? 27.911 -7.290 -59.069 1.00 96.25 905 TYR A CA 1
ATOM 6925 C C . TYR A 1 905 ? 27.902 -8.422 -60.098 1.00 96.25 905 TYR A C 1
ATOM 6927 O O . TYR A 1 905 ? 27.973 -9.592 -59.739 1.00 96.25 905 TYR A O 1
ATOM 6935 N N . HIS A 1 906 ? 27.881 -8.089 -61.385 1.00 94.06 906 HIS A N 1
ATOM 6936 C CA . HIS A 1 906 ? 28.235 -9.033 -62.444 1.00 94.06 906 HIS A CA 1
ATOM 6937 C C . HIS A 1 906 ? 29.703 -9.459 -62.311 1.00 94.06 906 HIS A C 1
ATOM 6939 O O . HIS A 1 906 ? 30.576 -8.606 -62.145 1.00 94.06 906 HIS A O 1
ATOM 6945 N N . VAL A 1 907 ? 29.982 -10.757 -62.451 1.00 92.88 907 VAL A N 1
ATOM 6946 C CA . VAL A 1 907 ? 31.361 -11.283 -62.476 1.00 92.88 907 VAL A CA 1
ATOM 6947 C C . VAL A 1 907 ? 32.116 -10.818 -63.733 1.00 92.88 907 VAL A C 1
ATOM 6949 O O . VAL A 1 907 ? 33.308 -10.516 -63.682 1.00 92.88 907 VAL A O 1
ATOM 6952 N N . ASP A 1 908 ? 31.412 -10.725 -64.860 1.00 89.12 908 ASP A N 1
ATOM 6953 C CA . ASP A 1 908 ? 31.957 -10.557 -66.211 1.00 89.12 908 ASP A CA 1
ATOM 6954 C C . ASP A 1 908 ? 31.846 -9.129 -66.770 1.00 89.12 908 ASP A C 1
ATOM 6956 O O . ASP A 1 908 ? 32.482 -8.803 -67.774 1.00 89.12 908 ASP A O 1
ATOM 6960 N N . ARG A 1 909 ? 31.078 -8.241 -66.125 1.00 91.38 909 ARG A N 1
ATOM 6961 C CA . ARG A 1 909 ? 30.837 -6.873 -66.616 1.00 91.38 909 ARG A CA 1
ATOM 6962 C C . ARG A 1 909 ? 31.570 -5.821 -65.797 1.00 91.38 909 ARG A C 1
ATOM 6964 O O . ARG A 1 909 ? 31.563 -5.832 -64.568 1.00 91.38 909 ARG A O 1
ATOM 6971 N N . ARG A 1 910 ? 32.168 -4.858 -66.500 1.00 90.94 910 ARG A N 1
ATOM 6972 C CA . ARG A 1 910 ? 33.122 -3.890 -65.942 1.00 90.94 910 ARG A CA 1
ATOM 6973 C C . ARG A 1 910 ? 32.816 -2.473 -66.421 1.00 90.94 910 ARG A C 1
ATOM 6975 O O . ARG A 1 910 ? 32.357 -2.288 -67.546 1.00 90.94 910 ARG A O 1
ATOM 6982 N N . ALA A 1 911 ? 33.124 -1.474 -65.600 1.00 87.75 911 ALA A N 1
ATOM 6983 C CA . ALA A 1 911 ? 32.972 -0.059 -65.934 1.00 87.75 911 ALA A CA 1
ATOM 6984 C C . ALA A 1 911 ? 33.879 0.372 -67.100 1.00 87.75 911 ALA A C 1
ATOM 6986 O O . ALA A 1 911 ? 33.490 1.216 -67.902 1.00 87.75 911 ALA A O 1
ATOM 6987 N N . SER A 1 912 ? 35.055 -0.250 -67.246 1.00 79.25 912 SER A N 1
ATOM 6988 C CA . SER A 1 912 ? 35.973 0.004 -68.365 1.00 79.25 912 SER A CA 1
ATOM 6989 C C . SER A 1 912 ? 35.369 -0.294 -69.744 1.00 79.25 912 SER A C 1
ATOM 6991 O O . SER A 1 912 ? 35.809 0.289 -70.726 1.00 79.25 912 SER A O 1
ATOM 6993 N N . GLY A 1 913 ? 34.358 -1.167 -69.825 1.00 68.69 913 GLY A N 1
ATOM 6994 C CA . GLY A 1 913 ? 33.681 -1.510 -71.081 1.00 68.69 913 GLY A CA 1
ATOM 6995 C C . GLY A 1 913 ? 32.680 -0.462 -71.581 1.00 68.69 913 GLY A C 1
ATOM 6996 O O . GLY A 1 913 ? 32.158 -0.621 -72.672 1.00 68.69 913 GLY A O 1
ATOM 6997 N N . ASN A 1 914 ? 32.396 0.594 -70.805 1.00 58.81 914 ASN A N 1
ATOM 6998 C CA . ASN A 1 914 ? 31.520 1.701 -71.224 1.00 58.81 914 ASN A CA 1
ATOM 6999 C C . ASN A 1 914 ? 32.248 2.830 -71.964 1.00 58.81 914 ASN A C 1
ATOM 7001 O O . ASN A 1 914 ? 31.597 3.746 -72.456 1.00 58.81 914 ASN A O 1
ATOM 7005 N N . TYR A 1 915 ? 33.580 2.806 -71.972 1.00 44.88 915 TYR A N 1
ATOM 7006 C CA . TYR A 1 915 ? 34.423 3.829 -72.597 1.00 44.88 915 TYR A CA 1
ATOM 7007 C C . TYR A 1 915 ? 35.090 3.321 -73.888 1.00 44.88 915 TYR A C 1
ATOM 7009 O O . TYR A 1 915 ? 36.078 3.909 -74.328 1.00 44.88 915 TYR A O 1
ATOM 7017 N N . GLN A 1 916 ? 34.575 2.226 -74.460 1.00 32.62 916 GLN A N 1
ATOM 7018 C CA . GLN A 1 916 ? 34.962 1.705 -75.773 1.00 32.62 916 GLN A CA 1
ATOM 7019 C C . GLN A 1 916 ? 33.874 1.959 -76.806 1.00 32.62 916 GLN A C 1
ATOM 7021 O O . GLN A 1 916 ? 32.685 1.787 -76.449 1.00 32.62 916 GLN A O 1
#

Mean predicted aligned error: 16.99 Å

Secondary structure (DSSP, 8-state):
------SS--GGGGS-TTS-SHHHHHTEEEEE---SSSPEEEEEEEEE-TT-SS--EEEEEEEEEPPHHHHHT-EEEEEEEEE-SEE-TT--EEEEEEEEEEEESS-EEEEEEEEEES-EESSTTTS-BT-PEE--SSEEEEEEEEEEES--SEEEEEEEEEEEETT--EEEEEEEEEEEEPPPPPP-PPP-----EEEEEESSTT---S-TTT-B-TT-EEEEEEE-BSEEEEEEEEEEEEEEEEEEEEEEEEEEEEEEEETTEEEEEEEEEEEEEEEEEEEEEEEEEEEEEEEEEEEEEEEEETTSGGGEEEEE-SS-PPPEEEE--EEEE----EEEEEEEES--TTHHHHHHHHS-PPEEE--EEEETTEEE-TTPPPPPPPBPPTTTTEEEEEEPPTT---EEEEEEEEEEEEEEEEEES-TT--SEEEEEEEEEEEEE----B---EEE--GGG--BSS--TTS-EEETTEEEEEE--SEEE--SSTT-SEEE-GGGEEEEEEE-SS-EEETTEEE-TT-EEEPPTT-SEEEEEE-TTSPPEEEEEEEEEEEETT---TTTS-EEESB--STT--EEEEEEEEEEE--EEEEEEEEE--GGGHHHHTSS--PEESSSB-TTS-B-TT--SBSSB-TT--SS-TT--EEET--EEEEEEEESS--STT-EEEEEEEEEEE-TTS-S-EEEEEEEEETTEEEETTSTT-----EE-TT-TTS---HHHHHHHHHHHHHT--SS---HHHHHHHHT----EE-EETTEEEE-GGGEEE-S--TT--TTS-HHHHHTTEEEEEEEE---TT-EEEETT--GGGGSS--TTSTTS--SSEEEEEEEEEEE-S--TTGGGS-HHHHHHHHHHSS----B---TTTTT--TT-TTS---TTEEEEEEEEEEGGGG--

Nearest PDB structures (foldseek):
  4kkq-assembly1_B  TM=2.904E-01  e=2.336E-02  Vibrio cholerae MJ-1236
  6uwi-assembly2_g  TM=1.170E-01  e=1.636E-01  Clostridioides difficile
  6uwi-assembly1_E  TM=1.095E-01  e=2.593E-01  Clostridioides difficile

Solvent-accessible surface area (backbone atoms only — not comparable to full-atom values): 49543 Å² total; per-residue (Å²): 143,86,78,94,77,94,70,100,69,67,89,70,82,82,61,73,87,86,62,66,76,65,71,48,61,76,47,44,43,74,77,35,75,62,37,68,82,39,54,15,32,36,35,34,59,46,73,47,46,88,86,69,84,83,65,64,37,86,43,75,48,76,47,76,38,71,16,53,50,65,64,66,48,48,45,45,63,48,58,42,54,40,42,64,35,55,41,60,66,84,51,59,57,47,64,35,33,37,40,34,29,38,36,32,78,48,47,34,42,28,38,26,39,69,46,64,40,73,46,42,52,74,52,48,87,86,56,44,72,72,41,76,43,79,49,66,48,41,44,50,76,51,77,43,51,30,36,25,80,68,62,50,68,69,36,65,30,38,40,31,39,35,38,32,30,74,85,69,36,66,28,74,38,73,26,67,40,60,30,31,39,45,75,79,73,79,74,88,74,82,51,73,69,59,81,49,39,36,43,61,40,29,33,48,94,93,58,56,53,32,44,28,61,80,28,33,43,48,58,41,40,22,22,40,35,50,46,32,41,38,42,29,58,50,73,43,77,44,80,48,55,41,53,50,77,36,49,24,38,43,30,37,29,38,50,46,75,49,81,45,77,59,97,87,42,85,44,76,48,78,46,78,44,76,49,69,44,66,41,81,41,76,38,64,42,64,37,42,43,70,61,27,39,39,34,28,12,41,44,32,36,39,46,32,26,84,61,41,60,93,34,49,45,82,36,65,43,53,80,40,86,54,51,58,52,77,46,84,52,46,81,75,48,70,66,71,65,46,74,48,76,72,51,76,35,78,64,82,78,67,55,66,59,56,41,50,72,71,51,65,71,53,41,57,37,54,28,33,40,35,48,73,91,41,78,42,48,85,94,56,76,81,79,79,56,53,66,47,57,83,67,22,30,50,49,62,77,43,49,24,47,49,68,50,57,49,35,72,57,40,60,26,38,35,36,42,34,27,32,61,60,38,74,40,74,59,84,84,71,66,69,57,48,80,43,82,32,53,33,53,38,40,11,35,34,55,50,32,39,23,64,69,42,74,50,51,57,63,91,73,56,22,45,77,77,66,64,87,92,38,41,39,43,49,47,62,36,73,42,40,38,38,47,41,44,57,44,67,53,52,90,46,58,78,54,27,75,47,76,31,55,93,32,44,64,48,41,33,41,26,38,81,46,48,36,25,52,88,84,42,82,41,61,47,73,41,82,38,78,52,64,85,92,49,50,60,49,64,35,35,31,47,30,53,42,79,60,33,84,69,45,63,37,38,37,41,19,35,21,61,32,45,70,62,82,92,76,48,43,67,28,74,38,23,27,69,50,50,77,26,47,23,5,25,40,75,47,64,29,23,37,39,40,42,33,38,69,42,30,44,52,42,64,67,38,76,72,44,47,60,28,66,71,51,93,82,48,49,25,27,47,16,41,22,38,82,86,50,47,82,33,89,84,47,76,41,44,37,45,50,37,54,66,73,29,79,63,33,41,82,46,49,42,36,23,45,39,41,36,31,32,38,32,36,37,29,21,77,67,63,54,80,51,21,36,34,42,35,42,70,44,43,30,35,20,41,81,74,29,38,79,71,39,59,34,40,48,29,29,65,57,97,91,38,79,36,46,71,39,40,96,80,48,78,77,88,39,53,42,41,64,65,42,92,74,67,80,80,48,73,66,40,47,52,49,27,15,49,24,58,30,71,63,63,83,81,79,82,54,45,42,68,55,39,39,53,62,57,61,32,80,64,70,42,77,26,66,38,64,56,30,40,45,36,41,53,85,28,47,44,23,52,83,91,72,91,80,64,61,90,90,56,59,64,46,54,49,39,39,8,26,28,37,40,49,51,57,51,61,54,57,50,59,46,46,36,30,55,54,86,69,63,70,84,80,58,70,83,82,59,83,89,37,83,71,37,59,67,64,27,31,36,36,38,27,50,48,50,39,34,45,42,77,48,58,76,70,56,71,75,48,54,54,73,54,37,54,53,50,62,71,72,44,78,84,57,72,30,28,31,68,42,44,72,54,16,38,42,59,47,76,54,75,75,37,73,54,54,84,42,36,49,38,32,26,34,49,72,40,38,50,73,69,74,79,110

InterPro domains:
  IPR043759 Domain of unknown function DUF5704 [PF18964] (210-317)

Radius of gyration: 68.15 Å; Cα contacts (8 Å, |Δi|>4): 2230; chains: 1; bounding box: 126×78×192 Å

pLDDT: mean 83.69, std 13.92, range [25.52, 98.5]